Protein AF-A0A1H6EF68-F1 (afdb_monomer)

Mean predicted aligned error: 15.3 Å

Structure (mmCIF, N/CA/C/O backbone):
data_AF-A0A1H6EF68-F1
#
_entry.id   AF-A0A1H6EF68-F1
#
loop_
_atom_site.group_PDB
_atom_site.id
_atom_site.type_symbol
_atom_site.label_atom_id
_atom_site.label_alt_id
_atom_site.label_comp_id
_atom_site.label_asym_id
_atom_site.label_entity_id
_atom_site.label_seq_id
_atom_site.pdbx_PDB_ins_code
_atom_site.Cartn_x
_atom_site.Cartn_y
_atom_site.Cartn_z
_atom_site.occupancy
_atom_site.B_iso_or_equiv
_atom_site.auth_seq_id
_atom_site.auth_comp_id
_atom_site.auth_asym_id
_atom_site.auth_atom_id
_atom_site.pdbx_PDB_model_num
ATOM 1 N N . MET A 1 1 ? 24.534 -37.961 -46.199 1.00 60.28 1 MET A N 1
ATOM 2 C CA . MET A 1 1 ? 23.473 -37.775 -45.192 1.00 60.28 1 MET A CA 1
ATOM 3 C C . MET A 1 1 ? 23.827 -36.590 -44.304 1.00 60.28 1 MET A C 1
ATOM 5 O O . MET A 1 1 ? 23.274 -35.539 -44.567 1.00 60.28 1 MET A O 1
ATOM 9 N N . ALA A 1 2 ? 24.878 -36.665 -43.477 1.00 67.81 2 ALA A N 1
ATOM 10 C CA . ALA A 1 2 ? 25.333 -35.551 -42.622 1.00 67.81 2 ALA A CA 1
ATOM 11 C C . ALA A 1 2 ? 25.563 -34.194 -43.336 1.00 67.81 2 ALA A C 1
ATOM 13 O O . ALA A 1 2 ? 25.148 -33.156 -42.842 1.00 67.81 2 ALA A O 1
ATOM 14 N N . MET A 1 3 ? 26.171 -34.176 -44.531 1.00 75.00 3 MET A N 1
ATOM 15 C CA . MET A 1 3 ? 26.370 -32.927 -45.297 1.00 75.00 3 MET A CA 1
ATOM 16 C C . MET A 1 3 ? 25.068 -32.364 -45.904 1.00 75.00 3 MET A C 1
ATOM 18 O O . MET A 1 3 ? 24.966 -31.165 -46.133 1.00 75.00 3 MET A O 1
ATOM 22 N N . VAL A 1 4 ? 24.078 -33.225 -46.170 1.00 80.38 4 VAL A N 1
ATOM 23 C CA . VAL A 1 4 ? 22.750 -32.807 -46.657 1.00 80.38 4 VAL A CA 1
ATOM 24 C C . VAL A 1 4 ? 21.959 -32.199 -45.500 1.00 80.38 4 VAL A C 1
ATOM 26 O O . VAL A 1 4 ? 21.431 -31.108 -45.645 1.00 80.38 4 VAL A O 1
ATOM 29 N N . GLU A 1 5 ? 21.991 -32.838 -44.328 1.00 81.75 5 GLU A N 1
ATOM 30 C CA . GLU A 1 5 ? 21.369 -32.336 -43.094 1.00 81.75 5 GLU A CA 1
ATOM 31 C C . GLU A 1 5 ? 21.942 -30.973 -42.668 1.00 81.75 5 GLU A C 1
ATOM 33 O O . GLU A 1 5 ? 21.185 -30.066 -42.332 1.00 81.75 5 GLU A O 1
ATOM 38 N N . ALA A 1 6 ? 23.265 -30.784 -42.758 1.00 82.06 6 ALA A N 1
ATOM 39 C CA . ALA A 1 6 ? 23.897 -29.491 -42.490 1.00 82.06 6 ALA A CA 1
ATOM 40 C C . ALA A 1 6 ? 23.477 -28.410 -43.506 1.00 82.06 6 ALA A C 1
ATOM 42 O O . ALA A 1 6 ? 23.241 -27.262 -43.135 1.00 82.06 6 ALA A O 1
ATOM 43 N N . TRP A 1 7 ? 23.340 -28.760 -44.789 1.00 87.88 7 TRP A N 1
ATOM 44 C CA . TRP A 1 7 ? 22.858 -27.815 -45.800 1.00 87.88 7 TRP A CA 1
ATOM 45 C C . TRP A 1 7 ? 21.387 -27.438 -45.587 1.00 87.88 7 TRP A C 1
ATOM 47 O O . TRP A 1 7 ? 21.039 -26.263 -45.696 1.00 87.88 7 TRP A O 1
ATOM 57 N N . ASP A 1 8 ? 20.539 -28.400 -45.221 1.00 88.88 8 ASP A N 1
ATOM 58 C CA . ASP A 1 8 ? 19.133 -28.154 -44.895 1.00 88.88 8 ASP A CA 1
ATOM 59 C C . ASP A 1 8 ? 18.999 -27.259 -43.653 1.00 88.88 8 ASP A C 1
ATOM 61 O O . ASP A 1 8 ? 18.210 -26.313 -43.663 1.00 88.88 8 ASP A O 1
ATOM 65 N N . ALA A 1 9 ? 19.821 -27.480 -42.619 1.00 88.75 9 ALA A N 1
ATOM 66 C CA . ALA A 1 9 ? 19.885 -26.612 -41.442 1.00 88.75 9 ALA A CA 1
ATOM 67 C C . ALA A 1 9 ? 20.331 -25.184 -41.800 1.00 88.75 9 ALA A C 1
ATOM 69 O O . ALA A 1 9 ? 19.734 -24.216 -41.326 1.00 88.75 9 ALA A O 1
ATOM 70 N N . PHE A 1 10 ? 21.325 -25.038 -42.684 1.00 90.12 10 PHE A N 1
ATOM 71 C CA . PHE A 1 10 ? 21.737 -23.731 -43.198 1.00 90.12 10 PHE A CA 1
ATOM 72 C C . PHE A 1 10 ? 20.608 -23.023 -43.953 1.00 90.12 10 PHE A C 1
ATOM 74 O O . PHE A 1 10 ? 20.367 -21.848 -43.706 1.00 90.12 10 PHE A O 1
ATOM 81 N N . GLN A 1 11 ? 19.898 -23.712 -44.850 1.00 89.50 11 GLN A N 1
ATOM 82 C CA . GLN A 1 11 ? 18.770 -23.118 -45.579 1.00 89.50 11 GLN A CA 1
ATOM 83 C C . GLN A 1 11 ? 17.628 -22.731 -44.630 1.00 89.50 11 GLN A C 1
ATOM 85 O O . GLN A 1 11 ? 17.044 -21.655 -44.764 1.00 89.50 11 GLN A O 1
ATOM 90 N N . ALA A 1 12 ? 17.339 -23.579 -43.640 1.00 90.19 12 ALA A N 1
ATOM 91 C CA . ALA A 1 12 ? 16.295 -23.331 -42.657 1.00 90.19 12 ALA A CA 1
ATOM 92 C C . ALA A 1 12 ? 16.594 -22.114 -41.768 1.00 90.19 12 ALA A C 1
ATOM 94 O O . ALA A 1 12 ? 15.662 -21.376 -41.450 1.00 90.19 12 ALA A O 1
ATOM 95 N N . LEU A 1 13 ? 17.865 -21.840 -41.451 1.00 88.38 13 LEU A N 1
ATOM 96 C CA . LEU A 1 13 ? 18.289 -20.649 -40.702 1.00 88.38 13 LEU A CA 1
ATOM 97 C C . LEU A 1 13 ? 17.829 -19.331 -41.354 1.00 88.38 13 LEU A C 1
ATOM 99 O O . LEU A 1 13 ? 17.557 -18.362 -40.654 1.00 88.38 13 LEU A O 1
ATOM 103 N N . TRP A 1 14 ? 17.688 -19.307 -42.684 1.00 86.25 14 TRP A N 1
ATOM 104 C CA . TRP A 1 14 ? 17.246 -18.131 -43.448 1.00 86.25 14 TRP A CA 1
ATOM 105 C C . TRP A 1 14 ? 15.729 -18.057 -43.662 1.00 86.25 14 TRP A C 1
ATOM 107 O O . TRP A 1 14 ? 15.231 -17.082 -44.225 1.00 86.25 14 TRP A O 1
ATOM 117 N N . SER A 1 15 ? 14.977 -19.066 -43.217 1.00 89.12 15 SER A N 1
ATOM 118 C CA . SER A 1 15 ? 13.510 -19.030 -43.217 1.00 89.12 15 SER A CA 1
ATOM 119 C C . SER A 1 15 ? 12.973 -18.103 -42.122 1.00 89.12 15 SER A C 1
ATOM 121 O O . SER A 1 15 ? 13.664 -17.814 -41.147 1.00 89.12 15 SER A O 1
ATOM 123 N N . ASP A 1 16 ? 11.715 -17.669 -42.223 1.00 86.38 16 ASP A N 1
ATOM 124 C CA . ASP A 1 16 ? 11.083 -16.868 -41.162 1.00 86.38 16 ASP A CA 1
ATOM 125 C C . ASP A 1 16 ? 11.043 -17.609 -39.820 1.00 86.38 16 ASP A C 1
ATOM 127 O O . ASP A 1 16 ? 11.241 -16.994 -38.776 1.00 86.38 16 ASP A O 1
ATOM 131 N N . SER A 1 17 ? 10.830 -18.930 -39.830 1.00 86.75 17 SER A N 1
ATOM 132 C CA . SER A 1 17 ? 10.887 -19.748 -38.615 1.00 86.75 17 SER A CA 1
ATOM 133 C C . SER A 1 17 ? 12.300 -19.837 -38.042 1.00 86.75 17 SER A C 1
ATOM 135 O O . SER A 1 17 ? 12.464 -19.686 -36.837 1.00 86.75 17 SER A O 1
ATOM 137 N N . GLY A 1 18 ? 13.316 -20.020 -38.892 1.00 88.38 18 GLY A N 1
ATOM 138 C CA . GLY A 1 18 ? 14.707 -20.114 -38.445 1.00 88.38 18 GLY A CA 1
ATOM 139 C C . GLY A 1 18 ? 15.279 -18.784 -37.962 1.00 88.38 18 GLY A C 1
ATOM 140 O O . GLY A 1 18 ? 16.090 -18.772 -37.048 1.00 88.38 18 GLY A O 1
ATOM 141 N N . ARG A 1 19 ? 14.809 -17.653 -38.500 1.00 87.69 19 ARG A N 1
ATOM 142 C CA . ARG A 1 19 ? 15.175 -16.313 -38.009 1.00 87.69 19 ARG A CA 1
ATOM 143 C C . ARG A 1 19 ? 14.509 -15.951 -36.679 1.00 87.69 19 ARG A C 1
ATOM 145 O O . ARG A 1 19 ? 15.040 -15.127 -35.944 1.00 87.69 19 ARG A O 1
ATOM 152 N N . ARG A 1 20 ? 13.360 -16.561 -36.360 1.00 89.38 20 ARG A N 1
ATOM 153 C CA . ARG A 1 20 ? 12.679 -16.403 -35.060 1.00 89.38 20 ARG A CA 1
ATOM 154 C C . ARG A 1 20 ? 13.224 -17.337 -33.979 1.00 89.38 20 ARG A C 1
ATOM 156 O O . ARG A 1 20 ? 13.123 -17.008 -32.804 1.00 89.38 20 ARG A O 1
ATOM 163 N N . ASP A 1 21 ? 13.727 -18.508 -34.360 1.00 90.81 21 ASP A N 1
ATOM 164 C CA . ASP A 1 21 ? 14.404 -19.439 -33.456 1.00 90.81 21 ASP A CA 1
ATOM 165 C C . ASP A 1 21 ? 15.590 -20.107 -34.177 1.00 90.81 21 ASP A C 1
ATOM 167 O O . ASP A 1 21 ? 15.443 -21.174 -34.785 1.00 90.81 21 ASP A O 1
ATOM 171 N N . PRO A 1 22 ? 16.780 -19.478 -34.155 1.00 91.31 22 PRO A N 1
ATOM 172 C CA . PRO A 1 22 ? 17.933 -19.971 -34.901 1.00 91.31 22 PRO A CA 1
ATOM 173 C C . PRO A 1 22 ? 18.605 -21.170 -34.227 1.00 91.31 22 PRO A C 1
ATOM 175 O O . PRO A 1 22 ? 19.353 -21.905 -34.875 1.00 91.31 22 PRO A O 1
ATOM 178 N N . TYR A 1 23 ? 18.365 -21.401 -32.935 1.00 92.56 23 TYR A N 1
ATOM 179 C CA . TYR A 1 23 ? 19.173 -22.312 -32.124 1.00 92.56 23 TYR A CA 1
ATOM 180 C C . TYR A 1 23 ? 19.098 -23.792 -32.520 1.00 92.56 23 TYR A C 1
ATOM 182 O O . TYR A 1 23 ? 20.155 -24.431 -32.517 1.00 92.56 23 TYR A O 1
ATOM 190 N N . PRO A 1 24 ? 17.942 -24.359 -32.918 1.00 92.44 24 PRO A N 1
ATOM 191 C CA . PRO A 1 24 ? 17.893 -25.724 -33.440 1.00 92.44 24 PRO A CA 1
ATOM 192 C C . PRO A 1 24 ? 18.777 -25.908 -34.682 1.00 92.44 24 PRO A C 1
ATOM 194 O O . PRO A 1 24 ? 19.482 -26.909 -34.809 1.00 92.44 24 PRO A O 1
ATOM 197 N N . HIS A 1 25 ? 18.784 -24.918 -35.577 1.00 92.44 25 HIS A N 1
ATOM 198 C CA . HIS A 1 25 ? 19.554 -24.954 -36.821 1.00 92.44 25 HIS A CA 1
ATOM 199 C C . HIS A 1 25 ? 21.043 -24.694 -36.582 1.00 92.44 25 HIS A C 1
ATOM 201 O O . HIS A 1 25 ? 21.887 -25.399 -37.134 1.00 92.44 25 HIS A O 1
ATOM 207 N N . LEU A 1 26 ? 21.375 -23.733 -35.715 1.00 92.31 26 LEU A N 1
ATOM 208 C CA . LEU A 1 26 ? 22.753 -23.469 -35.306 1.00 92.31 26 LEU A CA 1
ATOM 209 C C . LEU A 1 26 ? 23.372 -24.683 -34.607 1.00 92.31 26 LEU A C 1
ATOM 211 O O . LEU A 1 26 ? 24.517 -25.012 -34.892 1.00 92.31 26 LEU A O 1
ATOM 215 N N . ARG A 1 27 ? 22.615 -25.392 -33.759 1.00 91.19 27 ARG A N 1
ATOM 216 C CA . ARG A 1 27 ? 23.075 -26.633 -33.117 1.00 91.19 27 ARG A CA 1
ATOM 217 C C . ARG A 1 27 ? 23.398 -27.715 -34.144 1.00 91.19 27 ARG A C 1
ATOM 219 O O . ARG A 1 27 ? 24.500 -28.252 -34.116 1.00 91.19 27 ARG A O 1
ATOM 226 N N . ALA A 1 28 ? 22.480 -27.976 -35.076 1.00 90.88 28 ALA A N 1
ATOM 227 C CA . ALA A 1 28 ? 22.686 -28.968 -36.132 1.00 90.88 28 ALA A CA 1
ATOM 228 C C . ALA A 1 28 ? 23.920 -28.654 -37.002 1.00 90.88 28 ALA A C 1
ATOM 230 O O . ALA A 1 28 ? 24.643 -29.558 -37.414 1.00 90.88 28 ALA A O 1
ATOM 231 N N . LEU A 1 29 ? 24.192 -27.368 -37.254 1.00 91.19 29 LEU A N 1
ATOM 232 C CA . LEU A 1 29 ? 25.397 -26.930 -37.960 1.00 91.19 29 LEU A CA 1
ATOM 233 C C . LEU A 1 29 ? 26.669 -27.117 -37.114 1.00 91.19 29 LEU A C 1
ATOM 235 O O . LEU A 1 29 ? 27.664 -27.641 -37.618 1.00 91.19 29 LEU A O 1
ATOM 239 N N . SER A 1 30 ? 26.641 -26.722 -35.838 1.00 90.00 30 SER A N 1
ATOM 240 C CA . SER A 1 30 ? 27.790 -26.816 -34.924 1.00 90.00 30 SER A CA 1
ATOM 241 C C . SER A 1 30 ? 28.205 -28.257 -34.621 1.00 90.00 30 SER A C 1
ATOM 243 O O . SER A 1 30 ? 29.391 -28.517 -34.433 1.00 90.00 30 SER A O 1
ATOM 245 N N . GLU A 1 31 ? 27.259 -29.202 -34.609 1.00 89.25 31 GLU A N 1
ATOM 246 C CA . GLU A 1 31 ? 27.540 -30.641 -34.473 1.00 89.25 31 GLU A CA 1
ATOM 247 C C . GLU A 1 31 ? 28.341 -31.201 -35.659 1.00 89.25 31 GLU A C 1
ATOM 249 O O . GLU A 1 31 ? 29.020 -32.220 -35.522 1.00 89.25 31 GLU A O 1
ATOM 254 N N . HIS A 1 32 ? 28.287 -30.541 -36.821 1.00 89.38 32 HIS A N 1
ATOM 255 C CA . HIS A 1 32 ? 29.029 -30.959 -38.003 1.00 89.38 32 HIS A CA 1
ATOM 256 C C . HIS A 1 32 ? 30.478 -30.459 -37.993 1.00 89.38 32 HIS A C 1
ATOM 258 O O . HIS A 1 32 ? 31.403 -31.251 -38.172 1.00 89.38 32 HIS A O 1
ATOM 264 N N . ALA A 1 33 ? 30.677 -29.148 -37.828 1.00 90.56 33 ALA A N 1
ATOM 265 C CA . ALA A 1 33 ? 31.998 -28.528 -37.786 1.00 90.56 33 ALA A CA 1
ATOM 266 C C . ALA A 1 33 ? 31.937 -27.125 -37.151 1.00 90.56 33 ALA A C 1
ATOM 268 O O . ALA A 1 33 ? 30.960 -26.405 -37.357 1.00 90.56 33 ALA A O 1
ATOM 269 N N . PRO A 1 34 ? 33.009 -26.664 -36.477 1.00 93.00 34 PRO A N 1
ATOM 270 C CA . PRO A 1 34 ? 33.064 -25.311 -35.916 1.00 93.00 34 PRO A CA 1
ATOM 271 C C . PRO A 1 34 ? 33.189 -24.211 -36.983 1.00 93.00 34 PRO A C 1
ATOM 273 O O . PRO A 1 34 ? 32.942 -23.038 -36.698 1.00 93.00 34 PRO A O 1
ATOM 276 N N . VAL A 1 35 ? 33.556 -24.580 -38.216 1.00 94.94 35 VAL A N 1
ATOM 277 C CA . VAL A 1 35 ? 33.587 -23.699 -39.388 1.00 94.94 35 VAL A CA 1
ATOM 278 C C . VAL A 1 35 ? 32.951 -24.430 -40.566 1.00 94.94 35 VAL A C 1
ATOM 280 O O . VAL A 1 35 ? 33.371 -25.533 -40.914 1.00 94.94 35 VAL A O 1
ATOM 283 N N . PHE A 1 36 ? 31.957 -23.812 -41.199 1.00 91.31 36 PHE A N 1
ATOM 284 C CA . PHE A 1 36 ? 31.158 -24.421 -42.260 1.00 91.31 36 PHE A CA 1
ATOM 285 C C . PHE A 1 36 ? 31.234 -23.598 -43.551 1.00 91.31 36 PHE A C 1
ATOM 287 O O . PHE A 1 36 ? 30.979 -22.393 -43.553 1.00 91.31 36 PHE A O 1
ATOM 294 N N . SER A 1 37 ? 31.590 -24.227 -44.675 1.00 90.25 37 SER A N 1
ATOM 295 C CA . SER A 1 37 ? 31.620 -23.548 -45.977 1.00 90.25 37 SER A CA 1
ATOM 296 C C . SER A 1 37 ? 30.229 -23.521 -46.603 1.00 90.25 37 SER A C 1
ATOM 298 O O . SER A 1 37 ? 29.613 -24.563 -46.799 1.00 90.25 37 SER A O 1
ATOM 300 N N . VAL A 1 38 ? 29.753 -22.324 -46.956 1.00 88.94 38 VAL A N 1
ATOM 301 C CA . VAL A 1 38 ? 28.430 -22.112 -47.579 1.00 88.94 38 VAL A CA 1
ATOM 302 C C . VAL A 1 38 ? 28.534 -21.602 -49.018 1.00 88.94 38 VAL A C 1
ATOM 304 O O . VAL A 1 38 ? 27.541 -21.252 -49.651 1.00 88.94 38 VAL A O 1
ATOM 307 N N . GLY A 1 39 ? 29.755 -21.538 -49.549 1.00 86.94 39 GLY A N 1
ATOM 308 C CA . GLY A 1 39 ? 30.039 -21.115 -50.910 1.00 86.94 39 GLY A CA 1
ATOM 309 C C . GLY A 1 39 ? 31.533 -20.877 -51.150 1.00 86.94 39 GLY A C 1
ATOM 310 O O . GLY A 1 39 ? 32.333 -20.894 -50.215 1.00 86.94 39 GLY A O 1
ATOM 311 N N . PRO A 1 40 ? 31.930 -20.587 -52.400 1.00 84.56 40 PRO A N 1
ATOM 312 C CA . PRO A 1 40 ? 33.340 -20.487 -52.791 1.00 84.56 40 PRO A CA 1
ATOM 313 C C . PRO A 1 40 ? 34.109 -19.343 -52.106 1.00 84.56 40 PRO A C 1
ATOM 315 O O . PRO A 1 40 ? 35.331 -19.402 -52.004 1.00 84.56 40 PRO A O 1
ATOM 318 N N . ARG A 1 41 ? 33.412 -18.298 -51.641 1.00 91.38 41 ARG A N 1
ATOM 319 C CA . ARG A 1 41 ? 33.979 -17.156 -50.896 1.00 91.38 41 ARG A CA 1
ATOM 320 C C . ARG A 1 41 ? 33.129 -16.795 -49.669 1.00 91.38 41 ARG A C 1
ATOM 322 O O . ARG A 1 41 ? 33.044 -15.622 -49.315 1.00 91.38 41 ARG A O 1
ATOM 329 N N . ARG A 1 42 ? 32.445 -17.775 -49.061 1.00 92.50 42 ARG A N 1
ATOM 330 C CA . ARG A 1 42 ? 31.562 -17.561 -47.899 1.00 92.50 42 ARG A CA 1
ATOM 331 C C . ARG A 1 42 ? 31.657 -18.722 -46.910 1.00 92.50 42 ARG A C 1
ATOM 333 O O . ARG A 1 42 ? 31.475 -19.877 -47.295 1.00 92.50 42 ARG A O 1
ATOM 340 N N . VAL A 1 43 ? 31.903 -18.406 -45.644 1.00 94.81 43 VAL A N 1
ATOM 341 C CA . VAL A 1 43 ? 31.976 -19.381 -44.547 1.00 94.81 43 VAL A CA 1
ATOM 342 C C . VAL A 1 43 ? 31.228 -18.880 -43.313 1.00 94.81 43 VAL A C 1
ATOM 344 O O . VAL A 1 43 ? 31.164 -17.675 -43.076 1.00 94.81 43 VAL A O 1
ATOM 347 N N . LEU A 1 44 ? 30.683 -19.809 -42.533 1.00 94.81 44 LEU A N 1
ATOM 348 C CA . LEU A 1 44 ? 30.145 -19.588 -41.193 1.00 94.81 44 LEU A CA 1
ATOM 349 C C . LEU A 1 44 ? 31.187 -20.036 -40.166 1.00 94.81 44 LEU A C 1
ATOM 351 O O . LEU A 1 44 ? 31.666 -21.164 -40.247 1.00 94.81 44 LEU A O 1
ATOM 355 N N . ALA A 1 45 ? 31.514 -19.188 -39.198 1.00 96.75 45 ALA A N 1
ATOM 356 C CA . ALA A 1 45 ? 32.210 -19.587 -37.981 1.00 96.75 45 ALA A CA 1
ATOM 357 C C . ALA A 1 45 ? 31.162 -19.754 -36.877 1.00 96.75 45 ALA A C 1
ATOM 359 O O . ALA A 1 45 ? 30.442 -18.810 -36.556 1.00 96.75 45 ALA A O 1
ATOM 360 N N . LEU A 1 46 ? 31.047 -20.970 -36.355 1.00 95.81 46 LEU A N 1
ATOM 361 C CA . LEU A 1 46 ? 30.042 -21.375 -35.369 1.00 95.81 46 LEU A CA 1
ATOM 362 C C . LEU A 1 46 ? 30.663 -21.571 -33.985 1.00 95.81 46 LEU A C 1
ATOM 364 O O . LEU A 1 46 ? 29.987 -21.409 -32.975 1.00 95.81 46 LEU A O 1
ATOM 368 N N . GLY A 1 47 ? 31.951 -21.911 -33.950 1.00 96.12 47 GLY A N 1
ATOM 369 C CA . GLY A 1 47 ? 32.705 -22.125 -32.728 1.00 96.12 47 GLY A CA 1
ATOM 370 C C . GLY A 1 47 ? 33.157 -20.841 -32.037 1.00 96.12 47 GLY A C 1
ATOM 371 O O . GLY A 1 47 ? 33.405 -19.818 -32.687 1.00 96.12 47 GLY A O 1
ATOM 372 N N . TYR A 1 48 ? 33.285 -20.899 -30.710 1.00 96.12 48 TYR A N 1
ATOM 373 C CA . TYR A 1 48 ? 33.721 -19.766 -29.897 1.00 96.12 48 TYR A CA 1
ATOM 374 C C . TYR A 1 48 ? 35.151 -19.340 -30.236 1.00 96.12 48 TYR A C 1
ATOM 376 O O . TYR A 1 48 ? 35.386 -18.166 -30.532 1.00 96.12 48 TYR A O 1
ATOM 384 N N . ASP A 1 49 ? 36.094 -20.286 -30.241 1.00 95.50 49 ASP A N 1
ATOM 385 C CA . ASP A 1 49 ? 37.514 -19.992 -30.459 1.00 95.50 49 ASP A CA 1
ATOM 386 C C . ASP A 1 49 ? 37.764 -19.453 -31.872 1.00 95.50 49 ASP A C 1
ATOM 388 O O . ASP A 1 49 ? 38.557 -18.531 -32.063 1.00 95.50 49 ASP A O 1
ATOM 392 N N . GLU A 1 50 ? 37.045 -19.970 -32.870 1.00 96.69 50 GLU A N 1
ATOM 393 C CA . GLU A 1 50 ? 37.130 -19.494 -34.247 1.00 96.69 50 GLU A CA 1
ATOM 394 C C . GLU A 1 50 ? 36.542 -18.083 -34.397 1.00 96.69 50 GLU A C 1
ATOM 396 O O . GLU A 1 50 ? 37.129 -17.242 -35.086 1.00 96.69 50 GLU A O 1
ATOM 401 N N . CYS A 1 51 ? 35.431 -17.783 -33.715 1.00 95.88 51 CYS A N 1
ATOM 402 C CA . CYS A 1 51 ? 34.883 -16.427 -33.672 1.00 95.88 51 CYS A CA 1
ATOM 403 C C . CYS A 1 51 ? 35.836 -15.440 -32.982 1.00 95.88 51 CYS A C 1
ATOM 405 O O . CYS A 1 51 ? 36.112 -14.368 -33.527 1.00 95.88 51 CYS A O 1
ATOM 407 N N . ASP A 1 52 ? 36.367 -15.794 -31.809 1.00 94.81 52 ASP A N 1
ATOM 408 C CA . ASP A 1 52 ? 37.328 -14.967 -31.069 1.00 94.81 52 ASP A CA 1
ATOM 409 C C . ASP A 1 52 ? 38.620 -14.749 -31.873 1.00 94.81 52 ASP A C 1
ATOM 411 O O . ASP A 1 52 ? 39.115 -13.620 -31.946 1.00 94.81 52 ASP A O 1
ATOM 415 N N . TYR A 1 53 ? 39.118 -15.786 -32.558 1.00 95.19 53 TYR A N 1
ATOM 416 C CA . TYR A 1 53 ? 40.280 -15.689 -33.442 1.00 95.19 53 TYR A CA 1
ATOM 417 C C . TYR A 1 53 ? 40.053 -14.652 -34.543 1.00 95.19 53 TYR A C 1
ATOM 419 O O . TYR A 1 53 ? 40.847 -13.720 -34.681 1.00 95.19 53 TYR A O 1
ATOM 427 N N . VAL A 1 54 ? 38.944 -14.749 -35.281 1.00 95.44 54 VAL A N 1
ATOM 428 C CA . VAL A 1 54 ? 38.630 -13.800 -36.361 1.00 95.44 54 VAL A CA 1
ATOM 429 C C . VAL A 1 54 ? 38.507 -12.365 -35.835 1.00 95.44 54 VAL A C 1
ATOM 431 O O . VAL A 1 54 ? 38.959 -11.425 -36.487 1.00 95.44 54 VAL A O 1
ATOM 434 N N . LEU A 1 55 ? 37.945 -12.172 -34.637 1.00 92.94 55 LEU A N 1
ATOM 435 C CA . LEU A 1 55 ? 37.804 -10.846 -34.023 1.00 92.94 55 LEU A CA 1
ATOM 436 C C . LEU A 1 55 ? 39.134 -10.242 -33.535 1.00 92.94 55 LEU A C 1
ATOM 438 O O . LEU A 1 55 ? 39.233 -9.017 -33.432 1.00 92.94 55 LEU A O 1
ATOM 442 N N . ARG A 1 56 ? 40.143 -11.067 -33.223 1.00 92.00 56 ARG A N 1
ATOM 443 C CA . ARG A 1 56 ? 41.447 -10.626 -32.688 1.00 92.00 56 ARG A CA 1
ATOM 444 C C . ARG A 1 56 ? 42.520 -10.356 -33.736 1.00 92.00 56 ARG A C 1
ATOM 446 O O . ARG A 1 56 ? 43.515 -9.733 -33.378 1.00 92.00 56 ARG A O 1
ATOM 453 N N . HIS A 1 57 ? 42.309 -10.781 -34.979 1.00 93.06 57 HIS A N 1
ATOM 454 C CA . HIS A 1 57 ? 43.297 -10.685 -36.059 1.00 93.06 57 HIS A CA 1
ATOM 455 C C . HIS A 1 57 ? 42.824 -9.720 -37.167 1.00 93.06 57 HIS A C 1
ATOM 457 O O . HIS A 1 57 ? 42.536 -10.154 -38.288 1.00 93.06 57 HIS A O 1
ATOM 463 N N . PRO A 1 58 ? 42.691 -8.405 -36.881 1.00 90.00 58 PRO A N 1
ATOM 464 C CA . PRO A 1 58 ? 42.226 -7.410 -37.855 1.00 90.00 58 PRO A CA 1
ATOM 465 C C . PRO A 1 58 ? 43.159 -7.255 -39.066 1.00 90.00 58 PRO A C 1
ATOM 467 O O . PRO A 1 58 ? 42.740 -6.779 -40.118 1.00 90.00 58 PRO A O 1
ATOM 470 N N . GLU A 1 59 ? 44.420 -7.669 -38.942 1.00 90.75 59 GLU A N 1
ATOM 471 C CA . GLU A 1 59 ? 45.388 -7.731 -40.038 1.00 90.75 59 GLU A CA 1
ATOM 472 C C . GLU A 1 59 ? 45.068 -8.821 -41.070 1.00 90.75 59 GLU A C 1
ATOM 474 O O . GLU A 1 59 ? 45.521 -8.727 -42.209 1.00 90.75 59 GLU A O 1
ATOM 479 N N . LEU A 1 60 ? 44.268 -9.826 -40.696 1.00 93.31 60 LEU A N 1
ATOM 480 C CA . LEU A 1 60 ? 43.804 -10.895 -41.585 1.00 93.31 60 LEU A CA 1
ATOM 481 C C . LEU A 1 60 ? 42.332 -10.721 -41.973 1.00 93.31 60 LEU A C 1
ATOM 483 O O . LEU A 1 60 ? 41.952 -11.034 -43.106 1.00 93.31 60 LEU A O 1
ATOM 487 N N . PHE A 1 61 ? 41.514 -10.222 -41.042 1.00 94.12 61 PHE A N 1
ATOM 488 C CA . PHE A 1 61 ? 40.059 -10.155 -41.151 1.00 94.12 61 PHE A CA 1
ATOM 489 C C . PHE A 1 61 ? 39.545 -8.726 -40.938 1.00 94.12 61 PHE A C 1
ATOM 491 O O . PHE A 1 61 ? 39.454 -8.245 -39.807 1.00 94.12 61 PHE A O 1
ATOM 498 N N . ARG A 1 62 ? 39.134 -8.061 -42.022 1.00 91.56 62 ARG A N 1
ATOM 499 C CA . ARG A 1 62 ? 38.568 -6.702 -41.969 1.00 91.56 62 ARG A CA 1
ATOM 500 C C . ARG A 1 62 ? 37.067 -6.711 -41.731 1.00 91.56 62 ARG A C 1
ATOM 502 O O . ARG A 1 62 ? 36.377 -7.660 -42.113 1.00 91.56 62 ARG A O 1
ATOM 509 N N . VAL A 1 63 ? 36.540 -5.642 -41.134 1.00 90.31 63 VAL A N 1
ATOM 510 C CA . VAL A 1 63 ? 35.093 -5.371 -41.163 1.00 90.31 63 VAL A CA 1
ATOM 511 C C . VAL A 1 63 ? 34.617 -5.206 -42.603 1.00 90.31 63 VAL A C 1
ATOM 513 O O . VAL A 1 63 ? 35.390 -4.832 -43.485 1.00 90.31 63 VAL A O 1
ATOM 516 N N . CYS A 1 64 ? 33.338 -5.486 -42.850 1.00 89.44 64 CYS A N 1
ATOM 517 C CA . CYS A 1 64 ? 32.708 -5.171 -44.129 1.00 89.44 64 CYS A CA 1
ATOM 518 C C . CYS A 1 64 ? 32.632 -3.646 -44.266 1.00 89.44 64 CYS A C 1
ATOM 520 O O . CYS A 1 64 ? 31.692 -3.023 -43.789 1.00 89.44 64 CYS A O 1
ATOM 522 N N . ASP A 1 65 ? 33.669 -3.046 -44.834 1.00 89.81 65 ASP A N 1
ATOM 523 C CA . ASP A 1 65 ? 33.812 -1.606 -44.992 1.00 89.81 65 ASP A CA 1
ATOM 524 C C . ASP A 1 65 ? 33.402 -1.152 -46.398 1.00 89.81 65 ASP A C 1
ATOM 526 O O . ASP A 1 65 ? 32.806 -1.895 -47.178 1.00 89.81 65 ASP A O 1
ATOM 530 N N . ARG A 1 66 ? 33.722 0.098 -46.736 1.00 89.19 66 ARG A N 1
ATOM 531 C CA . ARG A 1 66 ? 33.417 0.674 -48.050 1.00 89.19 66 ARG A CA 1
ATOM 532 C C . ARG A 1 66 ? 34.088 -0.076 -49.202 1.00 89.19 66 ARG A C 1
ATOM 534 O O . ARG A 1 66 ? 33.496 -0.156 -50.269 1.00 89.19 66 ARG A O 1
ATOM 541 N N . GLU A 1 67 ? 35.284 -0.636 -48.998 1.00 90.12 67 GLU A N 1
ATOM 542 C CA . GLU A 1 67 ? 35.954 -1.428 -50.040 1.00 90.12 67 GLU A CA 1
ATOM 543 C C . GLU A 1 67 ? 35.197 -2.733 -50.291 1.00 90.12 67 GLU A C 1
ATOM 545 O O . GLU A 1 67 ? 35.009 -3.131 -51.439 1.00 90.12 67 GLU A O 1
ATOM 550 N N . TRP A 1 68 ? 34.707 -3.372 -49.227 1.00 89.31 68 TRP A N 1
ATOM 551 C CA . TRP A 1 68 ? 33.830 -4.533 -49.351 1.00 89.31 68 TRP A CA 1
ATOM 552 C C . TRP A 1 68 ? 32.520 -4.194 -50.073 1.00 89.31 68 TRP A C 1
ATOM 554 O O . TRP A 1 68 ? 32.131 -4.895 -51.009 1.00 89.31 68 TRP A O 1
ATOM 564 N N . ALA A 1 69 ? 31.866 -3.099 -49.680 1.00 87.81 69 ALA A N 1
ATOM 565 C CA . ALA A 1 69 ? 30.627 -2.641 -50.303 1.00 87.81 69 ALA A CA 1
ATOM 566 C C . ALA A 1 69 ? 30.811 -2.329 -51.800 1.00 87.81 69 ALA A C 1
ATOM 568 O O . ALA A 1 69 ? 29.963 -2.686 -52.613 1.00 87.81 69 ALA A O 1
ATOM 569 N N . ASP A 1 70 ? 31.948 -1.739 -52.185 1.00 89.69 70 ASP A N 1
ATOM 570 C CA . ASP A 1 70 ? 32.291 -1.458 -53.586 1.00 89.69 70 ASP A CA 1
ATOM 571 C C . ASP A 1 70 ? 32.429 -2.725 -54.433 1.00 89.69 70 ASP A C 1
ATOM 573 O O . ASP A 1 70 ? 32.098 -2.714 -55.619 1.00 89.69 70 ASP A O 1
ATOM 577 N N . MET A 1 71 ? 32.895 -3.820 -53.828 1.00 88.19 71 MET A N 1
ATOM 578 C CA . MET A 1 71 ? 33.034 -5.106 -54.507 1.00 88.19 71 MET A CA 1
ATOM 579 C C . MET A 1 71 ? 31.710 -5.865 -54.618 1.00 88.19 71 MET A C 1
ATOM 581 O O . MET A 1 71 ? 31.426 -6.436 -55.669 1.00 88.19 71 MET A O 1
ATOM 585 N N . GLU A 1 72 ? 30.921 -5.910 -53.543 1.00 85.88 72 GLU A N 1
ATOM 586 C CA . GLU A 1 72 ? 29.778 -6.830 -53.440 1.00 85.88 72 GLU A CA 1
ATOM 587 C C . GLU A 1 72 ? 28.419 -6.150 -53.681 1.00 85.88 72 GLU A C 1
ATOM 589 O O . GLU A 1 72 ? 27.444 -6.834 -53.992 1.00 85.88 72 GLU A O 1
ATOM 594 N N . TRP A 1 73 ? 28.338 -4.816 -53.591 1.00 86.50 73 TRP A N 1
ATOM 595 C CA . TRP A 1 73 ? 27.111 -4.052 -53.843 1.00 86.50 73 TRP A CA 1
ATOM 596 C C . TRP A 1 73 ? 27.388 -2.687 -54.504 1.00 86.50 73 TRP A C 1
ATOM 598 O O . TRP A 1 73 ? 27.196 -1.650 -53.879 1.00 86.50 73 TRP A O 1
ATOM 608 N N . PRO A 1 74 ? 27.750 -2.625 -55.798 1.00 84.81 74 PRO A N 1
ATOM 609 C CA . PRO A 1 74 ? 28.202 -1.386 -56.452 1.00 84.81 74 PRO A CA 1
ATOM 610 C C . PRO A 1 74 ? 27.259 -0.167 -56.353 1.00 84.81 74 PRO A C 1
ATOM 612 O O . PRO A 1 74 ? 27.726 0.969 -56.414 1.00 84.81 74 PRO A O 1
ATOM 615 N N . THR A 1 75 ? 25.950 -0.381 -56.178 1.00 87.31 75 THR A N 1
ATOM 616 C CA . THR A 1 75 ? 24.930 0.677 -56.051 1.00 87.31 75 THR A CA 1
ATOM 617 C C . THR A 1 75 ? 24.660 1.126 -54.608 1.00 87.31 75 THR A C 1
ATOM 619 O O . THR A 1 75 ? 23.799 1.972 -54.393 1.00 87.31 75 THR A O 1
ATOM 622 N N . TRP A 1 76 ? 25.397 0.639 -53.599 1.00 86.75 76 TRP A N 1
ATOM 623 C CA . TRP A 1 76 ? 25.131 0.952 -52.181 1.00 86.75 76 TRP A CA 1
ATOM 624 C C . TRP A 1 76 ? 25.106 2.457 -51.861 1.00 86.75 76 TRP A C 1
ATOM 626 O O . TRP A 1 76 ? 24.401 2.890 -50.954 1.00 86.75 76 TRP A O 1
ATOM 636 N N . ARG A 1 77 ? 25.847 3.278 -52.620 1.00 89.06 77 ARG A N 1
ATOM 637 C CA . ARG A 1 77 ? 25.881 4.744 -52.451 1.00 89.06 77 ARG A CA 1
ATOM 638 C C . ARG A 1 77 ? 24.618 5.457 -52.934 1.00 89.06 77 ARG A C 1
ATOM 640 O O . ARG A 1 77 ? 24.433 6.623 -52.586 1.00 89.06 77 ARG A O 1
ATOM 647 N N . GLU A 1 78 ? 23.787 4.787 -53.728 1.00 88.31 78 GLU A N 1
ATOM 648 C CA . GLU A 1 78 ? 22.488 5.299 -54.179 1.00 88.31 78 GLU A CA 1
ATOM 649 C C . GLU A 1 78 ? 21.449 5.274 -53.049 1.00 88.31 78 GLU A C 1
ATOM 651 O O . GLU A 1 78 ? 20.468 6.009 -53.122 1.00 88.31 78 GLU A O 1
ATOM 656 N N . HIS A 1 79 ? 21.709 4.506 -51.982 1.00 88.00 79 HIS A N 1
ATOM 657 C CA . HIS A 1 79 ? 20.855 4.361 -50.804 1.00 88.00 79 HIS A CA 1
ATOM 658 C C . HIS A 1 79 ? 21.427 5.132 -49.604 1.00 88.00 79 HIS A C 1
ATOM 660 O O . HIS A 1 79 ? 22.424 4.706 -49.010 1.00 88.00 79 HIS A O 1
ATOM 666 N N . PRO A 1 80 ? 20.840 6.279 -49.219 1.00 87.56 80 PRO A N 1
ATOM 667 C CA . PRO A 1 80 ? 21.311 7.084 -48.094 1.00 87.56 80 PRO A CA 1
ATOM 668 C C . PRO A 1 80 ? 21.425 6.329 -46.760 1.00 87.56 80 PRO A C 1
ATOM 670 O O . PRO A 1 80 ? 22.385 6.561 -46.022 1.00 87.56 80 PRO A O 1
ATOM 673 N N . SER A 1 81 ? 20.500 5.408 -46.471 1.00 85.56 81 SER A N 1
ATOM 674 C CA . SER A 1 81 ? 20.510 4.599 -45.242 1.00 85.56 81 SER A CA 1
ATOM 675 C C . SER A 1 81 ? 21.719 3.658 -45.182 1.00 85.56 81 SER A C 1
ATOM 677 O O . SER A 1 81 ? 22.486 3.684 -44.219 1.00 85.56 81 SER A O 1
ATOM 679 N N . VAL A 1 82 ? 21.965 2.905 -46.258 1.00 86.06 82 VAL A N 1
ATOM 680 C CA . VAL A 1 82 ? 23.138 2.025 -46.410 1.00 86.06 82 VAL A CA 1
ATOM 681 C C . VAL A 1 82 ? 24.425 2.842 -46.408 1.00 86.06 82 VAL A C 1
ATOM 683 O O . VAL A 1 82 ? 25.426 2.453 -45.799 1.00 86.06 82 VAL A O 1
ATOM 686 N N . ARG A 1 83 ? 24.398 4.024 -47.035 1.00 87.62 83 ARG A N 1
ATOM 687 C CA . ARG A 1 83 ? 25.548 4.919 -47.048 1.00 87.62 83 ARG A CA 1
ATOM 688 C C . ARG A 1 83 ? 25.964 5.341 -45.643 1.00 87.62 83 ARG A C 1
ATOM 690 O O . ARG A 1 83 ? 27.154 5.321 -45.330 1.00 87.62 83 ARG A O 1
ATOM 697 N N . SER A 1 84 ? 24.987 5.679 -44.806 1.00 86.00 84 SER A N 1
ATOM 698 C CA . SER A 1 84 ? 25.209 6.018 -43.401 1.00 86.00 84 SER A CA 1
ATOM 699 C C . SER A 1 84 ? 25.872 4.892 -42.622 1.00 86.00 84 SER A C 1
ATOM 701 O O . SER A 1 84 ? 26.842 5.121 -41.902 1.00 86.00 84 SER A O 1
ATOM 703 N N . ILE A 1 85 ? 25.401 3.658 -42.825 1.00 83.81 85 ILE A N 1
ATOM 704 C CA . ILE A 1 85 ? 25.915 2.465 -42.145 1.00 83.81 85 ILE A CA 1
ATOM 705 C C . ILE A 1 85 ? 27.408 2.276 -42.438 1.00 83.81 85 ILE A C 1
ATOM 707 O O . ILE A 1 85 ? 28.196 2.126 -41.503 1.00 83.81 85 ILE A O 1
ATOM 711 N N . TYR A 1 86 ? 27.824 2.346 -43.707 1.00 86.25 86 TYR A N 1
ATOM 712 C CA . TYR A 1 86 ? 29.239 2.211 -44.084 1.00 86.25 86 TYR A CA 1
ATOM 713 C C . TYR A 1 86 ? 30.095 3.444 -43.743 1.00 86.25 86 TYR A C 1
ATOM 715 O O . TYR A 1 86 ? 31.323 3.346 -43.659 1.00 86.25 86 TYR A O 1
ATOM 723 N N . ASN A 1 87 ? 29.473 4.607 -43.529 1.00 85.06 87 ASN A N 1
ATOM 724 C CA . ASN A 1 87 ? 30.140 5.806 -43.019 1.00 85.06 87 ASN A CA 1
ATOM 725 C C . ASN A 1 87 ? 30.268 5.814 -41.487 1.00 85.06 87 ASN A C 1
ATOM 727 O O . ASN A 1 87 ? 31.124 6.526 -40.955 1.00 85.06 87 ASN A O 1
ATOM 731 N N . ALA A 1 88 ? 29.469 5.029 -40.767 1.00 81.69 88 ALA A N 1
ATOM 732 C CA . ALA A 1 88 ? 29.570 4.910 -39.321 1.00 81.69 88 ALA A CA 1
ATOM 733 C C . ALA A 1 88 ? 30.893 4.245 -38.905 1.00 81.69 88 ALA A C 1
ATOM 735 O O . ALA A 1 88 ? 31.435 3.377 -39.592 1.00 81.69 88 ALA A O 1
ATOM 736 N N . LEU A 1 89 ? 31.405 4.617 -37.726 1.00 79.19 89 LEU A N 1
ATOM 737 C CA . LEU A 1 89 ? 32.707 4.163 -37.212 1.00 79.19 89 LEU A CA 1
ATOM 738 C C . LEU A 1 89 ? 32.902 2.636 -37.172 1.00 79.19 89 LEU A C 1
ATOM 740 O O . LEU A 1 89 ? 34.042 2.176 -37.133 1.00 79.19 89 LEU A O 1
ATOM 744 N N . MET A 1 90 ? 31.813 1.860 -37.116 1.00 77.25 90 MET A N 1
ATOM 745 C CA . MET A 1 90 ? 31.845 0.398 -37.003 1.00 77.25 90 MET A CA 1
ATOM 746 C C . MET A 1 90 ? 32.266 -0.300 -38.308 1.00 77.25 90 MET A C 1
ATOM 748 O O . MET A 1 90 ? 32.772 -1.416 -38.257 1.00 77.25 90 MET A O 1
ATOM 752 N N . HIS A 1 91 ? 32.070 0.360 -39.454 1.00 83.62 91 HIS A N 1
ATOM 753 C CA . HIS A 1 91 ? 32.377 -0.155 -40.793 1.00 83.62 91 HIS A CA 1
ATOM 754 C C . HIS A 1 91 ? 33.596 0.547 -41.406 1.00 83.62 91 HIS A C 1
ATOM 756 O O . HIS A 1 91 ? 33.766 0.603 -42.621 1.00 83.62 91 HIS A O 1
ATOM 762 N N . GLN A 1 92 ? 34.457 1.112 -40.562 1.00 84.19 92 GLN A N 1
ATOM 763 C CA . GLN A 1 92 ? 35.685 1.772 -40.981 1.00 84.19 92 GLN A CA 1
ATOM 764 C C . GLN A 1 92 ? 36.885 1.145 -40.278 1.00 84.19 92 GLN A C 1
ATOM 766 O O . GLN A 1 92 ? 36.820 0.881 -39.081 1.00 84.19 92 GLN A O 1
ATOM 771 N N . GLU A 1 93 ? 37.996 0.973 -40.991 1.00 84.00 93 GLU A N 1
ATOM 772 C CA . GLU A 1 93 ? 39.248 0.457 -40.429 1.00 84.00 93 GLU A CA 1
ATOM 773 C C . GLU A 1 93 ? 40.187 1.578 -39.930 1.00 84.00 93 GLU A C 1
ATOM 775 O O . GLU A 1 93 ? 40.148 2.714 -40.429 1.00 84.00 93 GLU A O 1
ATOM 780 N N . PRO A 1 94 ? 41.068 1.293 -38.951 1.00 79.94 94 PRO A N 1
ATOM 781 C CA . PRO A 1 94 ? 42.180 2.176 -38.610 1.00 79.94 94 PRO A CA 1
ATOM 782 C C . PRO A 1 94 ? 43.100 2.440 -39.824 1.00 79.94 94 PRO A C 1
ATOM 784 O O . PRO A 1 94 ? 43.289 1.550 -40.649 1.00 79.94 94 PRO A O 1
ATOM 787 N N . PRO A 1 95 ? 43.724 3.632 -39.941 1.00 75.31 95 PRO A N 1
ATOM 788 C CA . PRO A 1 95 ? 43.722 4.732 -38.973 1.00 75.31 95 PRO A CA 1
ATOM 789 C C . PRO A 1 95 ? 42.541 5.708 -39.120 1.00 75.31 95 PRO A C 1
ATOM 791 O O . PRO A 1 95 ? 42.378 6.575 -38.262 1.00 75.31 95 PRO A O 1
ATOM 794 N N . GLY A 1 96 ? 41.723 5.594 -40.174 1.00 70.38 96 GLY A N 1
ATOM 795 C CA . GLY A 1 96 ? 40.711 6.598 -40.533 1.00 70.38 96 GLY A CA 1
ATOM 796 C C . GLY A 1 96 ? 39.627 6.816 -39.471 1.00 70.38 96 GLY A C 1
ATOM 797 O O . GLY A 1 96 ? 39.212 7.949 -39.236 1.00 70.38 96 GLY A O 1
ATOM 798 N N . ASN A 1 97 ? 39.230 5.755 -38.766 1.00 75.06 97 ASN A N 1
ATOM 799 C CA . ASN A 1 97 ? 38.166 5.792 -37.757 1.00 75.06 97 ASN A CA 1
ATOM 800 C C . ASN A 1 97 ? 38.633 6.197 -36.340 1.00 75.06 97 ASN A C 1
ATOM 802 O O . ASN A 1 97 ? 37.808 6.477 -35.464 1.00 75.06 97 ASN A O 1
ATOM 806 N N . GLN A 1 98 ? 39.949 6.223 -36.089 1.00 76.50 98 GLN A N 1
ATOM 807 C CA . GLN A 1 98 ? 40.526 6.332 -34.743 1.00 76.50 98 GLN A CA 1
ATOM 808 C C . GLN A 1 98 ? 40.181 7.644 -34.015 1.00 76.50 98 GLN A C 1
ATOM 810 O O . GLN A 1 98 ? 39.827 7.578 -32.833 1.00 76.50 98 GLN A O 1
ATOM 815 N N . PRO A 1 99 ? 40.221 8.835 -34.653 1.00 78.81 99 PRO A N 1
ATOM 816 C CA . PRO A 1 99 ? 39.890 10.089 -33.970 1.00 78.81 99 PRO A CA 1
ATOM 817 C C . PRO A 1 99 ? 38.438 10.141 -33.469 1.00 78.81 99 PRO A C 1
ATOM 819 O O . PRO A 1 99 ? 38.200 10.440 -32.295 1.00 78.81 99 PRO A O 1
ATOM 822 N N . ALA A 1 100 ? 37.475 9.792 -34.330 1.00 7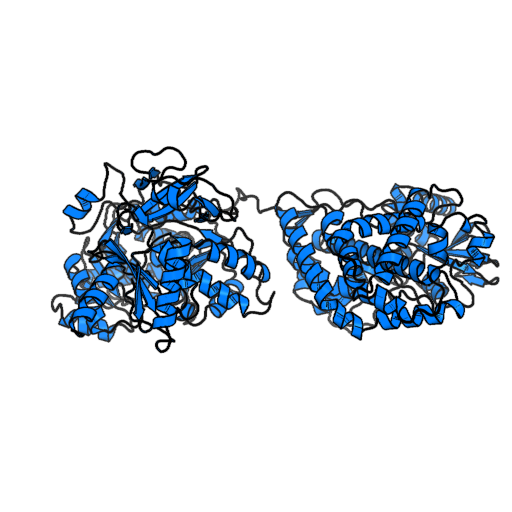6.56 100 ALA A N 1
ATOM 823 C CA . ALA A 1 100 ? 36.048 9.778 -33.998 1.00 76.56 100 ALA A CA 1
ATOM 824 C C . ALA A 1 100 ? 35.732 8.736 -32.915 1.00 76.56 100 ALA A C 1
ATOM 826 O O . ALA A 1 100 ? 35.061 9.031 -31.924 1.00 76.56 100 ALA A O 1
ATOM 827 N N . ARG A 1 101 ? 36.298 7.533 -33.052 1.00 81.00 101 ARG A N 1
ATOM 828 C CA . ARG A 1 101 ? 36.137 6.439 -32.093 1.00 81.00 101 ARG A CA 1
ATOM 829 C C . ARG A 1 101 ? 36.708 6.773 -30.718 1.00 81.00 101 ARG A C 1
ATOM 831 O O . ARG A 1 101 ? 36.045 6.534 -29.713 1.00 81.00 101 ARG A O 1
ATOM 838 N N . LYS A 1 102 ? 37.908 7.362 -30.658 1.00 82.25 102 LYS A N 1
ATOM 839 C CA . LYS A 1 102 ? 38.528 7.799 -29.397 1.00 82.25 102 LYS A CA 1
ATOM 840 C C . LYS A 1 102 ? 37.661 8.835 -28.688 1.00 82.25 102 LYS A C 1
ATOM 842 O O . LYS A 1 102 ? 37.485 8.746 -27.476 1.00 82.25 102 LYS A O 1
ATOM 847 N N . ARG A 1 103 ? 37.096 9.788 -29.435 1.00 81.62 103 ARG A N 1
ATOM 848 C CA . ARG A 1 103 ? 36.188 10.801 -28.886 1.00 81.62 103 ARG A CA 1
ATOM 849 C C . ARG A 1 103 ? 34.921 10.162 -28.317 1.00 81.62 103 ARG A C 1
ATOM 851 O O . ARG A 1 103 ? 34.571 10.433 -27.174 1.00 81.62 103 ARG A O 1
ATOM 858 N N . LEU A 1 104 ? 34.285 9.266 -29.066 1.00 79.38 104 LEU A N 1
ATOM 859 C CA . LEU A 1 104 ? 33.082 8.566 -28.610 1.00 79.38 104 LEU A CA 1
ATOM 860 C C . LEU A 1 104 ? 33.349 7.669 -27.395 1.00 79.38 104 LEU A C 1
ATOM 862 O O . LEU A 1 104 ? 32.586 7.702 -26.435 1.00 79.38 104 LEU A O 1
ATOM 866 N N . ALA A 1 105 ? 34.476 6.956 -27.373 1.00 81.25 105 ALA A N 1
ATOM 867 C CA . ALA A 1 105 ? 34.896 6.165 -26.217 1.00 81.25 105 ALA A CA 1
ATOM 868 C C . ALA A 1 105 ? 35.182 7.030 -24.976 1.00 81.25 105 ALA A C 1
ATOM 870 O O . ALA A 1 105 ? 34.880 6.620 -23.860 1.00 81.25 105 ALA A O 1
ATOM 871 N N . GLN A 1 106 ? 35.719 8.244 -25.146 1.00 81.12 106 GLN A N 1
ATOM 872 C CA . GLN A 1 106 ? 35.871 9.203 -24.044 1.00 81.12 106 GLN A CA 1
ATOM 873 C C . GLN A 1 106 ? 34.516 9.708 -23.538 1.00 81.12 106 GLN A C 1
ATOM 875 O O . GLN A 1 106 ? 34.318 9.826 -22.328 1.00 81.12 106 GLN A O 1
ATOM 880 N N . MET A 1 107 ? 33.585 9.984 -24.453 1.00 78.06 107 MET A N 1
ATOM 881 C CA . MET A 1 107 ? 32.234 10.434 -24.120 1.00 78.06 107 MET A CA 1
ATOM 882 C C . MET A 1 107 ? 31.404 9.347 -23.443 1.00 78.06 107 MET A C 1
ATOM 884 O O . MET A 1 107 ? 30.545 9.681 -22.642 1.00 78.06 107 MET A O 1
ATOM 888 N N . LEU A 1 108 ? 31.678 8.070 -23.703 1.00 80.69 108 LEU A N 1
ATOM 889 C CA . LEU A 1 108 ? 30.996 6.933 -23.078 1.00 80.69 108 LEU A CA 1
ATOM 890 C C . LEU A 1 108 ? 31.874 6.198 -22.048 1.00 80.69 108 LEU A C 1
ATOM 892 O O . LEU A 1 108 ? 31.589 5.067 -21.665 1.00 80.69 108 LEU A O 1
ATOM 896 N N . GLY A 1 109 ? 32.937 6.848 -21.568 1.00 82.38 109 GLY A N 1
ATOM 897 C CA . GLY A 1 109 ? 33.833 6.284 -20.562 1.00 82.38 109 GLY A CA 1
ATOM 898 C C . GLY A 1 109 ? 33.235 6.260 -19.142 1.00 82.38 109 GLY A C 1
ATOM 899 O O . GLY A 1 109 ? 32.201 6.886 -18.887 1.00 82.38 109 GLY A O 1
ATOM 900 N N . PRO A 1 110 ? 33.923 5.625 -18.171 1.00 78.19 110 PRO A N 1
ATOM 901 C CA . PRO A 1 110 ? 33.398 5.376 -16.820 1.00 78.19 110 PRO A CA 1
ATOM 902 C C . PRO A 1 110 ? 32.856 6.622 -16.104 1.00 78.19 110 PRO A C 1
ATOM 904 O O . PRO A 1 110 ? 31.728 6.630 -15.626 1.00 78.19 110 PRO A O 1
ATOM 907 N N . ARG A 1 111 ? 33.599 7.739 -16.137 1.00 80.19 111 ARG A N 1
ATOM 908 C CA . ARG A 1 111 ? 33.172 9.004 -15.505 1.00 80.19 111 ARG A CA 1
ATOM 909 C C . ARG A 1 111 ? 31.865 9.560 -16.073 1.00 80.19 111 ARG A C 1
ATOM 911 O O . ARG A 1 111 ? 31.168 10.299 -15.382 1.00 80.19 111 ARG A O 1
ATOM 918 N N . ARG A 1 112 ? 31.563 9.299 -17.351 1.00 81.56 112 ARG A N 1
ATOM 919 C CA . ARG A 1 112 ? 30.291 9.721 -17.950 1.00 81.56 112 ARG A CA 1
ATOM 920 C C . ARG A 1 112 ? 29.185 8.735 -17.611 1.00 81.56 112 ARG A C 1
ATOM 922 O O . ARG A 1 112 ? 28.071 9.188 -17.375 1.00 81.56 112 ARG A O 1
ATOM 929 N N . MET A 1 113 ? 29.486 7.440 -17.539 1.00 85.12 113 MET A N 1
ATOM 930 C CA . MET A 1 113 ? 28.523 6.436 -17.078 1.00 85.12 113 MET A CA 1
ATOM 931 C C . MET A 1 113 ? 27.982 6.794 -15.689 1.00 85.12 113 MET A C 1
ATOM 933 O O . MET A 1 113 ? 26.769 6.802 -15.504 1.00 85.12 113 MET A O 1
ATOM 937 N N . ASP A 1 114 ? 28.840 7.265 -14.779 1.00 82.19 114 ASP A N 1
ATOM 938 C CA . ASP A 1 114 ? 28.410 7.770 -13.465 1.00 82.19 114 ASP A CA 1
ATOM 939 C C . ASP A 1 114 ? 27.441 8.962 -13.558 1.00 82.19 114 ASP A C 1
ATOM 941 O O . ASP A 1 114 ? 26.524 9.088 -12.751 1.00 82.19 114 ASP A O 1
ATOM 945 N N . ARG A 1 115 ? 27.603 9.837 -14.561 1.00 84.88 115 ARG A N 1
ATOM 946 C CA . ARG A 1 115 ? 26.697 10.978 -14.794 1.00 84.88 115 ARG A CA 1
ATOM 947 C C . ARG A 1 115 ? 25.389 10.582 -15.473 1.00 84.88 115 ARG A C 1
ATOM 949 O O . ARG A 1 115 ? 24.396 11.280 -15.299 1.00 84.88 115 ARG A O 1
ATOM 956 N N . LEU A 1 116 ? 25.394 9.515 -16.271 1.00 84.75 116 LEU A N 1
ATOM 957 C CA . LEU A 1 116 ? 24.198 8.992 -16.937 1.00 84.75 116 LEU A CA 1
ATOM 958 C C . LEU A 1 116 ? 23.390 8.063 -16.029 1.00 84.75 116 LEU A C 1
ATOM 960 O O . LEU A 1 116 ? 22.186 7.936 -16.232 1.00 84.75 116 LEU A O 1
ATOM 964 N N . ARG A 1 117 ? 24.013 7.462 -15.008 1.00 91.06 117 ARG A N 1
ATOM 965 C CA . ARG A 1 117 ? 23.359 6.559 -14.053 1.00 91.06 117 ARG A CA 1
ATOM 966 C C . ARG A 1 117 ? 22.052 7.128 -13.477 1.00 91.06 117 ARG A C 1
ATOM 968 O O . ARG A 1 117 ? 21.050 6.434 -13.613 1.00 91.06 117 ARG A O 1
ATOM 975 N N . PRO A 1 118 ? 21.983 8.366 -12.939 1.00 90.19 118 PRO A N 1
ATOM 976 C CA . PRO A 1 118 ? 20.726 8.897 -12.402 1.00 90.19 118 PRO A CA 1
ATOM 977 C C . PRO A 1 118 ? 19.597 8.958 -13.439 1.00 90.19 118 PRO A C 1
ATOM 979 O O . PRO A 1 118 ? 18.456 8.632 -13.125 1.00 90.19 118 PRO A O 1
ATOM 982 N N . LEU A 1 119 ? 19.924 9.320 -14.687 1.00 90.88 119 LEU A N 1
ATOM 983 C CA . LEU A 1 119 ? 18.967 9.330 -15.794 1.00 90.88 119 LEU A CA 1
ATOM 984 C C . LEU A 1 119 ? 18.473 7.909 -16.101 1.00 90.88 119 LEU A C 1
ATOM 986 O O . LEU A 1 119 ? 17.272 7.699 -16.247 1.00 90.88 119 LEU A O 1
ATOM 990 N N . ILE A 1 120 ? 19.379 6.930 -16.179 1.00 92.00 120 ILE A N 1
ATOM 991 C CA . ILE A 1 120 ? 19.020 5.527 -16.441 1.00 92.00 120 ILE A CA 1
ATOM 992 C C . ILE A 1 120 ? 18.155 4.973 -15.304 1.00 92.00 120 ILE A C 1
ATOM 994 O O . ILE A 1 120 ? 17.154 4.326 -15.578 1.00 92.00 120 ILE A O 1
ATOM 998 N N . GLU A 1 121 ? 18.482 5.260 -14.042 1.00 90.12 121 GLU A N 1
ATOM 999 C CA . GLU A 1 121 ? 17.697 4.824 -12.879 1.00 90.12 121 GLU A CA 1
ATOM 1000 C C . GLU A 1 121 ? 16.295 5.442 -12.844 1.00 90.12 121 GLU A C 1
ATOM 1002 O O . GLU A 1 121 ? 15.322 4.752 -12.534 1.00 90.12 121 GLU A O 1
ATOM 1007 N N . GLU A 1 122 ? 16.165 6.735 -13.158 1.00 87.88 122 GLU A N 1
ATOM 1008 C CA . GLU A 1 122 ? 14.862 7.400 -13.276 1.00 87.88 122 GLU A CA 1
ATOM 1009 C C . GLU A 1 122 ? 14.002 6.726 -14.351 1.00 87.88 122 GLU A C 1
ATOM 1011 O O . GLU A 1 122 ? 12.872 6.317 -14.071 1.00 87.88 122 GLU A O 1
ATOM 1016 N N . GLN A 1 123 ? 14.559 6.547 -15.553 1.00 92.81 123 GLN A N 1
ATOM 1017 C CA . GLN A 1 123 ? 13.844 5.925 -16.667 1.00 92.81 123 GLN A CA 1
ATOM 1018 C C . GLN A 1 123 ? 13.536 4.446 -16.392 1.00 92.81 123 GLN A C 1
ATOM 1020 O O . GLN A 1 123 ? 12.418 3.997 -16.635 1.00 92.81 123 GLN A O 1
ATOM 1025 N N . ALA A 1 124 ? 14.464 3.696 -15.797 1.00 92.88 124 ALA A N 1
ATOM 1026 C CA . ALA A 1 124 ? 14.242 2.311 -15.392 1.00 92.88 124 ALA A CA 1
ATOM 1027 C C . ALA A 1 124 ? 13.074 2.178 -14.415 1.00 92.88 124 ALA A C 1
ATOM 1029 O O . ALA A 1 124 ? 12.172 1.372 -14.646 1.00 92.88 124 ALA A O 1
ATOM 1030 N N . ARG A 1 125 ? 13.029 3.012 -13.369 1.00 86.19 125 ARG A N 1
ATOM 1031 C CA . ARG A 1 125 ? 11.912 3.018 -12.414 1.00 86.19 125 ARG A CA 1
ATOM 1032 C C . ARG A 1 125 ? 10.587 3.373 -13.077 1.00 86.19 125 ARG A C 1
ATOM 1034 O O . ARG A 1 125 ? 9.568 2.779 -12.738 1.00 86.19 125 ARG A O 1
ATOM 1041 N N . GLU A 1 126 ? 10.563 4.343 -13.986 1.00 85.38 126 GLU A N 1
ATOM 1042 C CA . GLU A 1 126 ? 9.347 4.720 -14.718 1.00 85.38 126 GLU A CA 1
ATOM 1043 C C . GLU A 1 126 ? 8.833 3.572 -15.601 1.00 85.38 126 GLU A C 1
ATOM 1045 O O . GLU A 1 126 ? 7.680 3.154 -15.467 1.00 85.38 126 GLU A O 1
ATOM 1050 N N . HIS A 1 127 ? 9.698 3.015 -16.449 1.00 93.06 127 HIS A N 1
ATOM 1051 C CA . HIS A 1 127 ? 9.338 1.962 -17.397 1.00 93.06 127 HIS A CA 1
ATOM 1052 C C . HIS A 1 127 ? 8.952 0.645 -16.696 1.00 93.06 127 HIS A C 1
ATOM 1054 O O . HIS A 1 127 ? 7.939 0.039 -17.056 1.00 93.06 127 HIS A O 1
ATOM 1060 N N . VAL A 1 128 ? 9.682 0.229 -15.651 1.00 91.88 128 VAL A N 1
ATOM 1061 C CA . VAL A 1 128 ? 9.366 -0.991 -14.883 1.00 91.88 128 VAL A CA 1
ATOM 1062 C C . VAL A 1 128 ? 8.054 -0.841 -14.104 1.00 91.88 128 VAL A C 1
ATOM 1064 O O . VAL A 1 128 ? 7.216 -1.745 -14.148 1.00 91.88 128 VAL A O 1
ATOM 1067 N N . ARG A 1 129 ? 7.816 0.305 -13.443 1.00 84.00 129 ARG A N 1
ATOM 1068 C CA . ARG A 1 129 ? 6.536 0.563 -12.752 1.00 84.00 129 ARG A CA 1
ATOM 1069 C C . ARG A 1 129 ? 5.364 0.570 -13.723 1.00 84.00 129 ARG A C 1
ATOM 1071 O O . ARG A 1 129 ? 4.341 -0.055 -13.444 1.00 84.00 129 ARG A O 1
ATOM 1078 N N . ARG A 1 130 ? 5.517 1.228 -14.877 1.00 84.19 130 ARG A N 1
ATOM 1079 C CA . ARG A 1 130 ? 4.481 1.266 -15.916 1.00 84.19 130 ARG A CA 1
ATOM 1080 C C . ARG A 1 130 ? 4.160 -0.132 -16.439 1.00 84.19 130 ARG A C 1
ATOM 1082 O O . ARG A 1 130 ? 2.983 -0.475 -16.521 1.00 84.19 130 ARG A O 1
ATOM 1089 N N . LEU A 1 131 ? 5.180 -0.943 -16.737 1.00 90.75 131 LEU A N 1
ATOM 1090 C CA . LEU A 1 131 ? 4.993 -2.336 -17.148 1.00 90.75 131 LEU A CA 1
ATOM 1091 C C . LEU A 1 131 ? 4.206 -3.117 -16.089 1.00 90.75 131 LEU A C 1
ATOM 1093 O O . LEU A 1 131 ? 3.202 -3.742 -16.418 1.00 90.75 131 LEU A O 1
ATOM 1097 N N . ARG A 1 132 ? 4.628 -3.042 -14.819 1.00 86.81 132 ARG A N 1
ATOM 1098 C CA . ARG A 1 132 ? 3.980 -3.739 -13.696 1.00 86.81 132 ARG A CA 1
ATOM 1099 C C . ARG A 1 132 ? 2.518 -3.316 -13.528 1.00 86.81 132 ARG A C 1
ATOM 1101 O O . ARG A 1 132 ? 1.642 -4.171 -13.422 1.00 86.81 132 ARG A O 1
ATOM 1108 N N . SER A 1 133 ? 2.253 -2.010 -13.537 1.00 79.00 133 SER A N 1
ATOM 1109 C CA . SER A 1 133 ? 0.906 -1.440 -13.402 1.00 79.00 133 SER A CA 1
ATOM 1110 C C . SER A 1 133 ? -0.030 -1.926 -14.514 1.00 79.00 133 SER A C 1
ATOM 1112 O O . SER A 1 133 ? -1.104 -2.459 -14.233 1.00 79.00 133 SER A O 1
ATOM 1114 N N . LEU A 1 134 ? 0.406 -1.841 -15.775 1.00 81.88 134 LEU A N 1
ATOM 1115 C CA . LEU A 1 134 ? -0.381 -2.299 -16.924 1.00 81.88 134 LEU A CA 1
ATOM 1116 C C . LEU A 1 134 ? -0.568 -3.823 -16.921 1.00 81.88 134 LEU A C 1
ATOM 1118 O O . LEU A 1 134 ? -1.670 -4.318 -17.163 1.00 81.8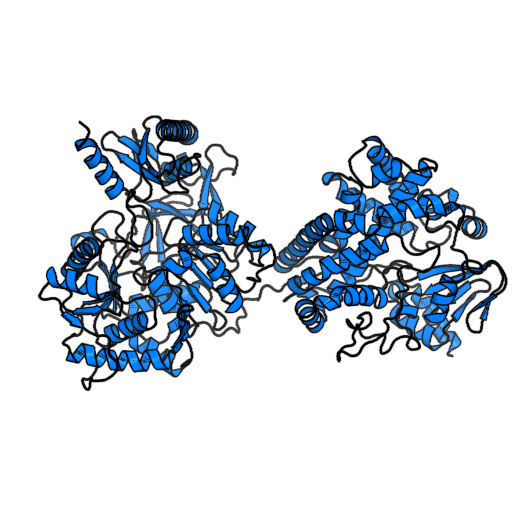8 134 LEU A O 1
ATOM 1122 N N . ALA A 1 135 ? 0.473 -4.575 -16.557 1.00 85.94 135 ALA A N 1
ATOM 1123 C CA . ALA A 1 135 ? 0.398 -6.025 -16.431 1.00 85.94 135 ALA A CA 1
ATOM 1124 C C . ALA A 1 135 ? -0.644 -6.448 -15.381 1.00 85.94 135 ALA A C 1
ATOM 1126 O O . ALA A 1 135 ? -1.373 -7.413 -15.617 1.00 85.94 135 ALA A O 1
ATOM 1127 N N . ALA A 1 136 ? -0.758 -5.711 -14.268 1.00 77.56 136 ALA A N 1
ATOM 1128 C CA . ALA A 1 136 ? -1.789 -5.910 -13.245 1.00 77.56 136 ALA A CA 1
ATOM 1129 C C . ALA A 1 136 ? -3.187 -5.411 -13.674 1.00 77.56 136 ALA A C 1
ATOM 1131 O O . ALA A 1 136 ? -4.201 -5.862 -13.138 1.00 77.56 136 ALA A O 1
ATOM 1132 N N . GLY A 1 137 ? -3.260 -4.481 -14.630 1.00 70.94 137 GLY A N 1
ATOM 1133 C CA . GLY A 1 137 ? -4.489 -3.858 -15.132 1.00 70.94 137 GLY A CA 1
ATOM 1134 C C . GLY A 1 137 ? -5.204 -4.597 -16.270 1.00 70.94 137 GLY A C 1
ATOM 1135 O O . GLY A 1 137 ? -6.243 -4.122 -16.719 1.00 70.94 137 GLY A O 1
ATOM 1136 N N . GLY A 1 138 ? -4.688 -5.739 -16.735 1.00 71.75 138 GLY A N 1
ATOM 1137 C CA . GLY A 1 138 ? -5.271 -6.498 -17.855 1.00 71.75 138 GLY A CA 1
ATOM 1138 C C . GLY A 1 138 ? -4.255 -7.041 -18.862 1.00 71.75 138 GLY A C 1
ATOM 1139 O O . GLY A 1 138 ? -4.645 -7.755 -19.781 1.00 71.75 138 GLY A O 1
ATOM 1140 N N . GLY A 1 139 ? -2.967 -6.742 -18.672 1.00 86.44 139 GLY A N 1
ATOM 1141 C CA . GLY A 1 139 ? -1.871 -7.204 -19.520 1.00 86.44 139 GLY A CA 1
ATOM 1142 C C . GLY A 1 139 ? -1.130 -6.042 -20.181 1.00 86.44 139 GLY A C 1
ATOM 1143 O O . GLY A 1 139 ? -1.694 -4.976 -20.415 1.00 86.44 139 GLY A O 1
ATOM 1144 N N . ALA A 1 140 ? 0.152 -6.247 -20.467 1.00 92.62 140 ALA A N 1
ATOM 1145 C CA . ALA A 1 140 ? 1.041 -5.256 -21.060 1.00 92.62 140 ALA A CA 1
ATOM 1146 C C . ALA A 1 140 ? 1.999 -5.932 -22.039 1.00 92.62 140 ALA A C 1
ATOM 1148 O O . ALA A 1 140 ? 2.496 -7.019 -21.750 1.00 92.62 140 ALA A O 1
ATOM 1149 N N . ASP A 1 141 ? 2.297 -5.289 -23.166 1.00 96.12 141 ASP A N 1
ATOM 1150 C CA . ASP A 1 141 ? 3.398 -5.731 -24.020 1.00 96.12 141 ASP A CA 1
ATOM 1151 C C . ASP A 1 141 ? 4.700 -5.069 -23.569 1.00 96.12 141 ASP A C 1
ATOM 1153 O O . ASP A 1 141 ? 4.825 -3.840 -23.577 1.00 96.12 141 ASP A O 1
ATOM 1157 N N . ALA A 1 142 ? 5.676 -5.873 -23.146 1.00 96.56 142 ALA A N 1
ATOM 1158 C CA . ALA A 1 142 ? 6.968 -5.349 -22.734 1.00 96.56 142 ALA A CA 1
ATOM 1159 C C . ALA A 1 142 ? 7.712 -4.680 -23.897 1.00 96.56 142 ALA A C 1
ATOM 1161 O O . ALA A 1 142 ? 8.476 -3.748 -23.638 1.00 96.56 142 ALA A O 1
ATOM 1162 N N . VAL A 1 143 ? 7.438 -5.065 -25.152 1.00 93.50 143 VAL A N 1
ATOM 1163 C CA . VAL A 1 143 ? 7.997 -4.412 -26.349 1.00 93.50 143 VAL A CA 1
ATOM 1164 C C . VAL A 1 143 ? 7.646 -2.919 -26.383 1.00 93.50 143 VAL A C 1
ATOM 1166 O O . VAL A 1 143 ? 8.503 -2.088 -26.681 1.00 93.50 143 VAL A O 1
ATOM 1169 N N . ASP A 1 144 ? 6.424 -2.556 -25.990 1.00 92.19 144 ASP A N 1
ATOM 1170 C CA . ASP A 1 144 ? 5.928 -1.174 -26.044 1.00 92.19 144 ASP A CA 1
ATOM 1171 C C . ASP A 1 144 ? 6.190 -0.348 -24.785 1.00 92.19 144 ASP A C 1
ATOM 1173 O O . ASP A 1 144 ? 6.003 0.874 -24.790 1.00 92.19 144 ASP A O 1
ATOM 1177 N N . HIS A 1 145 ? 6.595 -0.998 -23.694 1.00 92.88 145 HIS A N 1
ATOM 1178 C CA . HIS A 1 145 ? 6.696 -0.347 -22.389 1.00 92.88 145 HIS A CA 1
ATOM 1179 C C . HIS A 1 145 ? 8.063 -0.469 -21.734 1.00 92.88 145 HIS A C 1
ATOM 1181 O O . HIS A 1 145 ? 8.527 0.514 -21.169 1.00 92.88 145 HIS A O 1
ATOM 1187 N N . LEU A 1 146 ? 8.710 -1.631 -21.789 1.00 95.75 146 LEU A N 1
ATOM 1188 C CA . LEU A 1 146 ? 10.031 -1.844 -21.199 1.00 95.75 146 LEU A CA 1
ATOM 1189 C C . LEU A 1 146 ? 11.131 -1.680 -22.243 1.00 95.75 146 LEU A C 1
ATOM 1191 O O . LEU A 1 146 ? 12.099 -0.964 -22.003 1.00 95.75 146 LEU A O 1
ATOM 1195 N N . LEU A 1 147 ? 10.973 -2.307 -23.411 1.00 93.88 147 LEU A N 1
ATOM 1196 C CA . LEU A 1 147 ? 12.027 -2.356 -24.428 1.00 93.88 147 LEU A CA 1
ATOM 1197 C C . LEU A 1 147 ? 12.222 -1.008 -25.136 1.00 93.88 147 LEU A C 1
ATOM 1199 O O . LEU A 1 147 ? 13.197 -0.824 -25.857 1.00 93.88 147 LEU A O 1
ATOM 1203 N N . THR A 1 148 ? 11.348 -0.033 -24.883 1.00 92.06 148 THR A N 1
ATOM 1204 C CA . THR A 1 148 ? 11.515 1.359 -25.318 1.00 92.06 148 THR A CA 1
ATOM 1205 C C . THR A 1 148 ? 12.474 2.164 -24.440 1.00 92.06 148 THR A C 1
ATOM 1207 O O . THR A 1 148 ? 12.909 3.232 -24.862 1.00 92.06 148 THR A O 1
ATOM 1210 N N . LEU A 1 149 ? 12.793 1.687 -23.228 1.00 94.19 149 LEU A N 1
ATOM 1211 C CA . LEU A 1 149 ? 13.634 2.399 -22.257 1.00 94.19 149 LEU A CA 1
ATOM 1212 C C . LEU A 1 149 ? 14.959 2.878 -22.872 1.00 94.19 149 LEU A C 1
ATOM 1214 O O . LEU A 1 149 ? 15.245 4.070 -22.747 1.00 94.19 149 LEU A O 1
ATOM 1218 N N . PRO A 1 150 ? 15.741 2.036 -23.581 1.00 92.81 150 PRO A N 1
ATOM 1219 C CA . PRO A 1 150 ? 17.012 2.476 -24.154 1.00 92.81 150 PRO A CA 1
ATOM 1220 C C . PRO A 1 150 ? 16.866 3.640 -25.139 1.00 92.81 150 PRO A C 1
ATOM 1222 O O . PRO A 1 150 ? 17.684 4.559 -25.113 1.00 92.81 150 PRO A O 1
ATOM 1225 N N . ASN A 1 151 ? 15.790 3.657 -25.937 1.00 90.06 151 ASN A N 1
ATOM 1226 C CA . ASN A 1 151 ? 15.503 4.736 -26.886 1.00 90.06 151 ASN A CA 1
ATOM 1227 C C . ASN A 1 151 ? 15.222 6.064 -26.159 1.00 90.06 151 ASN A C 1
ATOM 1229 O O . ASN A 1 151 ? 15.787 7.107 -26.497 1.00 90.06 151 ASN A O 1
ATOM 1233 N N . THR A 1 152 ? 14.407 6.012 -25.102 1.00 90.62 152 THR A N 1
ATOM 1234 C CA . THR A 1 152 ? 14.118 7.162 -24.234 1.00 90.62 152 THR A CA 1
ATOM 1235 C C . THR A 1 152 ? 15.401 7.693 -23.590 1.00 90.62 152 THR A C 1
ATOM 1237 O O . THR A 1 152 ? 15.675 8.895 -23.628 1.00 90.62 152 THR A O 1
ATOM 1240 N N . THR A 1 153 ? 16.226 6.797 -23.041 1.00 91.31 153 THR A N 1
ATOM 1241 C CA . THR A 1 153 ? 17.491 7.142 -22.385 1.00 91.31 153 THR A CA 1
ATOM 1242 C C . THR A 1 153 ? 18.474 7.794 -23.352 1.00 91.31 153 THR A C 1
ATOM 1244 O O . THR A 1 153 ? 19.001 8.863 -23.035 1.00 91.31 153 THR A O 1
ATOM 1247 N N . ILE A 1 154 ? 18.723 7.194 -24.524 1.00 89.12 154 ILE A N 1
ATOM 1248 C CA . ILE A 1 154 ? 19.689 7.745 -25.483 1.00 89.12 154 ILE A CA 1
ATOM 1249 C C . ILE A 1 154 ? 19.196 9.069 -26.073 1.00 89.12 154 ILE A C 1
ATOM 1251 O O . ILE A 1 154 ? 19.986 10.004 -26.192 1.00 89.12 154 ILE A O 1
ATOM 1255 N N . GLY A 1 155 ? 17.893 9.200 -26.351 1.00 90.88 155 GLY A N 1
ATOM 1256 C CA . GLY A 1 155 ? 17.302 10.453 -26.817 1.00 90.88 155 GLY A CA 1
ATOM 1257 C C . GLY A 1 155 ? 17.507 11.588 -25.814 1.00 90.88 155 GLY A C 1
ATOM 1258 O O . GLY A 1 155 ? 18.051 12.638 -26.162 1.00 90.88 155 GLY A O 1
ATOM 1259 N N . LEU A 1 156 ? 17.168 11.359 -24.543 1.00 91.44 156 LEU A N 1
ATOM 1260 C CA . LEU A 1 156 ? 17.386 12.346 -23.481 1.00 91.44 156 LEU A CA 1
ATOM 1261 C C . LEU A 1 156 ? 18.870 12.670 -23.290 1.00 91.44 156 LEU A C 1
ATOM 1263 O O . LEU A 1 156 ? 19.229 13.840 -23.155 1.00 91.44 156 LEU A O 1
ATOM 1267 N N . ALA A 1 157 ? 19.743 11.661 -23.338 1.00 89.69 157 ALA A N 1
ATOM 1268 C CA . ALA A 1 157 ? 21.183 11.862 -23.225 1.00 89.69 157 ALA A CA 1
ATOM 1269 C C . ALA A 1 157 ? 21.748 12.702 -24.385 1.00 89.69 157 ALA A C 1
ATOM 1271 O O . ALA A 1 157 ? 22.663 13.500 -24.174 1.00 89.69 157 ALA A O 1
ATOM 1272 N N . LEU A 1 158 ? 21.197 12.566 -25.595 1.00 90.00 158 LEU A N 1
ATOM 1273 C CA . LEU A 1 158 ? 21.557 13.369 -26.768 1.00 90.00 158 LEU A CA 1
ATOM 1274 C C . LEU A 1 158 ? 21.020 14.806 -26.712 1.00 90.00 158 LEU A C 1
ATOM 1276 O O . LEU A 1 158 ? 21.549 15.657 -27.423 1.00 90.00 158 LEU A O 1
ATOM 1280 N N . GLY A 1 159 ? 20.045 15.093 -25.845 1.00 91.56 159 GLY A N 1
ATOM 1281 C CA . GLY A 1 159 ? 19.384 16.398 -25.736 1.00 91.56 159 GLY A CA 1
ATOM 1282 C C . GLY A 1 159 ? 18.065 16.495 -26.514 1.00 91.56 159 GLY A C 1
ATOM 1283 O O . GLY A 1 159 ? 17.545 17.599 -26.699 1.00 91.56 159 GLY A O 1
ATOM 1284 N N . VAL A 1 160 ? 17.516 15.360 -26.964 1.00 92.62 160 VAL A N 1
ATOM 1285 C CA . VAL A 1 160 ? 16.220 15.286 -27.653 1.00 92.62 160 VAL A CA 1
ATOM 1286 C C . VAL A 1 160 ? 15.104 15.708 -26.681 1.00 92.62 160 VAL A C 1
ATOM 1288 O O . VAL A 1 160 ? 15.032 15.188 -25.563 1.00 92.62 160 VAL A O 1
ATOM 1291 N N . PRO A 1 161 ? 14.215 16.643 -27.059 1.00 91.06 161 PRO A N 1
ATOM 1292 C CA . PRO A 1 161 ? 13.055 17.007 -26.255 1.00 91.06 161 PRO A CA 1
ATOM 1293 C C . PRO A 1 161 ? 12.143 15.800 -26.008 1.00 91.06 161 PRO A C 1
ATOM 1295 O O . PRO A 1 161 ? 11.876 15.020 -26.918 1.00 91.06 161 PRO A O 1
ATOM 1298 N N . LYS A 1 162 ? 11.565 15.698 -24.802 1.00 88.56 162 LYS A N 1
ATOM 1299 C CA . LYS A 1 162 ? 10.641 14.603 -24.440 1.00 88.56 162 LYS A CA 1
ATOM 1300 C C . LYS A 1 162 ? 9.493 14.410 -25.444 1.00 88.56 162 LYS A C 1
ATOM 1302 O O . LYS A 1 162 ? 9.102 13.278 -25.700 1.00 88.56 162 LYS A O 1
ATOM 1307 N N . ALA A 1 163 ? 8.985 15.499 -26.026 1.00 89.75 163 ALA A N 1
ATOM 1308 C CA . ALA A 1 163 ? 7.900 15.466 -27.009 1.00 89.75 163 ALA A CA 1
ATOM 1309 C C . ALA A 1 163 ? 8.278 14.766 -28.330 1.00 89.75 163 ALA A C 1
ATOM 1311 O O . ALA A 1 163 ? 7.397 14.252 -29.013 1.00 89.75 163 ALA A O 1
ATOM 1312 N N . ASP A 1 164 ? 9.570 14.707 -28.664 1.00 91.19 164 ASP A N 1
ATOM 1313 C CA . ASP A 1 164 ? 10.063 14.157 -29.930 1.00 91.19 164 ASP A CA 1
ATOM 1314 C C . ASP A 1 164 ? 10.551 12.703 -29.813 1.00 91.19 164 ASP A C 1
ATOM 1316 O O . ASP A 1 164 ? 10.783 12.050 -30.831 1.00 91.19 164 ASP A O 1
ATOM 1320 N N . LEU A 1 165 ? 10.669 12.155 -28.596 1.00 88.81 165 LEU A N 1
ATOM 1321 C CA . LEU A 1 165 ? 11.144 10.781 -28.365 1.00 88.81 165 LEU A CA 1
ATOM 1322 C C . LEU A 1 165 ? 10.358 9.703 -29.145 1.00 88.81 165 LEU A C 1
ATOM 1324 O O . LEU A 1 165 ? 10.992 8.790 -29.672 1.00 88.81 165 LEU A O 1
ATOM 1328 N N . PRO A 1 166 ? 9.021 9.792 -29.328 1.00 86.19 166 PRO A N 1
ATOM 1329 C CA . PRO A 1 166 ? 8.299 8.827 -30.160 1.00 86.19 166 PRO A CA 1
ATOM 1330 C C . PRO A 1 166 ? 8.767 8.785 -31.625 1.00 86.19 166 PRO A C 1
ATOM 1332 O O . PRO A 1 166 ? 8.742 7.721 -32.242 1.00 86.19 166 PRO A O 1
ATOM 1335 N N . ARG A 1 167 ? 9.222 9.919 -32.178 1.00 87.50 167 ARG A N 1
ATOM 1336 C CA . ARG A 1 167 ? 9.745 9.999 -33.555 1.00 87.50 167 ARG A CA 1
ATOM 1337 C C . ARG A 1 167 ? 11.104 9.312 -33.662 1.00 87.50 167 ARG A C 1
ATOM 1339 O O . ARG A 1 167 ? 11.354 8.591 -34.622 1.00 87.50 167 ARG A O 1
ATOM 1346 N N . LEU A 1 168 ? 11.937 9.458 -32.629 1.00 85.25 168 LEU A N 1
ATOM 1347 C CA . LEU A 1 168 ? 13.242 8.801 -32.539 1.00 85.25 168 LEU A CA 1
ATOM 1348 C C . LEU A 1 168 ? 13.130 7.272 -32.621 1.00 85.25 168 LEU A C 1
ATOM 1350 O O . LEU A 1 168 ? 13.944 6.633 -33.285 1.00 85.25 168 LEU A O 1
ATOM 1354 N N . ARG A 1 169 ? 12.099 6.684 -31.999 1.00 81.00 169 ARG A N 1
ATOM 1355 C CA . ARG A 1 169 ? 11.809 5.241 -32.087 1.00 81.00 169 ARG A CA 1
ATOM 1356 C C . ARG A 1 169 ? 11.530 4.801 -33.526 1.00 81.00 169 ARG A C 1
ATOM 1358 O O . ARG A 1 169 ? 12.076 3.792 -33.959 1.00 81.00 169 ARG A O 1
ATOM 1365 N N . GLN A 1 170 ? 10.709 5.553 -34.258 1.00 83.00 170 GLN A N 1
ATOM 1366 C CA . GLN A 1 170 ? 10.351 5.227 -35.645 1.00 83.00 170 GLN A CA 1
ATOM 1367 C C . GLN A 1 170 ? 11.575 5.273 -36.565 1.00 83.00 170 GLN A C 1
ATOM 1369 O O . GLN A 1 170 ? 11.804 4.342 -37.333 1.00 83.00 170 GLN A O 1
ATOM 1374 N N . TRP A 1 171 ? 12.399 6.315 -36.438 1.00 85.38 171 TRP A N 1
ATOM 1375 C CA . TRP A 1 171 ? 13.627 6.438 -37.223 1.00 85.38 171 TRP A CA 1
ATOM 1376 C C . TRP A 1 171 ? 14.658 5.360 -36.880 1.00 85.38 171 TRP A C 1
ATOM 1378 O O . TRP A 1 171 ? 15.291 4.819 -37.783 1.00 85.38 171 TRP A O 1
ATOM 1388 N N . SER A 1 172 ? 14.802 5.016 -35.594 1.00 81.44 172 SER A N 1
ATOM 1389 C CA . SER A 1 172 ? 15.694 3.937 -35.153 1.00 81.44 172 SER A CA 1
ATOM 1390 C C . SER A 1 172 ? 15.310 2.605 -35.794 1.00 81.44 172 SER A C 1
ATOM 1392 O O . SER A 1 172 ? 16.167 1.948 -36.373 1.00 81.44 172 SER A O 1
ATOM 1394 N N . ALA A 1 173 ? 14.025 2.238 -35.758 1.00 77.75 173 ALA A N 1
ATOM 1395 C CA . ALA A 1 173 ? 13.547 0.991 -36.353 1.00 77.75 173 ALA A CA 1
ATOM 1396 C C . ALA A 1 173 ? 13.827 0.925 -37.867 1.00 77.75 173 ALA A C 1
ATOM 1398 O O . ALA A 1 173 ? 14.372 -0.067 -38.345 1.00 77.75 173 ALA A O 1
ATOM 1399 N N . ALA A 1 174 ? 13.544 2.008 -38.602 1.00 76.94 174 ALA A N 1
ATOM 1400 C CA . ALA A 1 174 ? 13.775 2.077 -40.048 1.00 76.94 174 ALA A CA 1
ATOM 1401 C C . ALA A 1 174 ? 15.266 1.954 -40.426 1.00 76.94 174 ALA A C 1
ATOM 1403 O O . ALA A 1 174 ? 15.610 1.320 -41.421 1.00 76.94 174 ALA A O 1
ATOM 1404 N N . LEU A 1 175 ? 16.172 2.531 -39.628 1.00 74.94 175 LEU A N 1
ATOM 1405 C CA . LEU A 1 175 ? 17.616 2.394 -39.851 1.00 74.94 175 LEU A CA 1
ATOM 1406 C C . LEU A 1 175 ? 18.127 0.982 -39.563 1.00 74.94 175 LEU A C 1
ATOM 1408 O O . LEU A 1 175 ? 19.040 0.511 -40.240 1.00 74.94 175 LEU A O 1
ATOM 1412 N N . MET A 1 176 ? 17.568 0.314 -38.554 1.00 74.44 176 MET A N 1
ATOM 1413 C CA . MET A 1 176 ? 17.980 -1.042 -38.193 1.00 74.44 176 MET A CA 1
ATOM 1414 C C . MET A 1 176 ? 17.493 -2.079 -39.204 1.00 74.44 176 MET A C 1
ATOM 1416 O O . MET A 1 176 ? 18.223 -3.028 -39.472 1.00 74.44 176 MET A O 1
ATOM 1420 N N . GLU A 1 177 ? 16.345 -1.850 -39.845 1.00 73.00 177 GLU A N 1
ATOM 1421 C CA . GLU A 1 177 ? 15.883 -2.660 -40.978 1.00 73.00 177 GLU A CA 1
ATOM 1422 C C . GLU A 1 177 ? 16.885 -2.636 -42.149 1.00 73.00 177 GLU A C 1
ATOM 1424 O O . GLU A 1 177 ? 17.223 -3.684 -42.692 1.00 73.00 177 GLU A O 1
ATOM 1429 N N . ALA A 1 178 ? 17.466 -1.475 -42.482 1.00 72.56 178 ALA A N 1
ATOM 1430 C CA . ALA A 1 178 ? 18.532 -1.398 -43.493 1.00 72.56 178 ALA A CA 1
ATOM 1431 C C . ALA A 1 178 ? 19.834 -2.106 -43.076 1.00 72.56 178 ALA A C 1
ATOM 1433 O O . ALA A 1 178 ? 20.612 -2.520 -43.937 1.00 72.56 178 ALA A O 1
ATOM 1434 N N . ASN A 1 179 ? 20.083 -2.242 -41.772 1.00 72.75 179 ASN A N 1
ATOM 1435 C CA . ASN A 1 179 ? 21.248 -2.947 -41.240 1.00 72.75 179 ASN A CA 1
ATOM 1436 C C . ASN A 1 179 ? 21.044 -4.475 -41.183 1.00 72.75 179 ASN A C 1
ATOM 1438 O O . ASN A 1 179 ? 22.020 -5.216 -41.040 1.00 72.75 179 ASN A O 1
ATOM 1442 N N . ASP A 1 180 ? 19.807 -4.966 -41.307 1.00 68.31 180 ASP A N 1
ATOM 1443 C CA . ASP A 1 180 ? 19.489 -6.392 -41.259 1.00 68.31 180 ASP A CA 1
ATOM 1444 C C . ASP A 1 180 ? 19.788 -7.081 -42.600 1.00 68.31 180 ASP A C 1
ATOM 1446 O O . ASP A 1 180 ? 18.897 -7.299 -43.408 1.00 68.31 180 ASP A O 1
ATOM 1450 N N . PHE A 1 181 ? 21.073 -7.355 -42.861 1.00 62.75 181 PHE A N 1
ATOM 1451 C CA . PHE A 1 181 ? 21.631 -8.157 -43.972 1.00 62.75 181 PHE A CA 1
ATOM 1452 C C . PHE A 1 181 ? 20.768 -8.245 -45.253 1.00 62.75 181 PHE A C 1
ATOM 1454 O O . PHE A 1 181 ? 20.497 -9.332 -45.771 1.00 62.75 181 PHE A O 1
ATOM 1461 N N . ASN A 1 182 ? 20.336 -7.098 -45.784 1.00 59.91 182 ASN A N 1
ATOM 1462 C CA . ASN A 1 182 ? 19.443 -7.068 -46.936 1.00 59.91 182 ASN A CA 1
ATOM 1463 C C . ASN A 1 182 ? 20.257 -7.349 -48.216 1.00 59.91 182 ASN A C 1
ATOM 1465 O O . ASN A 1 182 ? 21.307 -6.729 -48.419 1.00 59.91 182 ASN A O 1
ATOM 1469 N N . PRO A 1 183 ? 19.840 -8.287 -49.087 1.00 58.09 183 PRO A N 1
ATOM 1470 C CA . PRO A 1 183 ? 20.566 -8.557 -50.320 1.00 58.09 183 PRO A CA 1
ATOM 1471 C C . PRO A 1 183 ? 20.532 -7.334 -51.256 1.00 58.09 183 PRO A C 1
ATOM 1473 O O . PRO A 1 183 ? 19.568 -6.562 -51.224 1.00 58.09 183 PRO A O 1
ATOM 1476 N N . PRO A 1 184 ? 21.540 -7.169 -52.137 1.00 61.75 184 PRO A N 1
ATOM 1477 C CA . PRO A 1 184 ? 21.516 -6.131 -53.162 1.00 61.75 184 PRO A CA 1
ATOM 1478 C C . PRO A 1 184 ? 20.195 -6.161 -53.948 1.00 61.75 184 PRO A C 1
ATOM 1480 O O . PRO A 1 184 ? 19.864 -7.176 -54.562 1.00 61.75 184 PRO A O 1
ATOM 1483 N N . GLY A 1 185 ? 19.444 -5.054 -53.914 1.00 59.62 185 GLY A N 1
ATOM 1484 C CA . GLY A 1 185 ? 18.127 -4.930 -54.555 1.00 59.62 185 GLY A CA 1
ATOM 1485 C C . GLY A 1 185 ? 16.903 -5.096 -53.640 1.00 59.62 185 GLY A C 1
ATOM 1486 O O . GLY A 1 185 ? 15.789 -5.133 -54.158 1.00 59.62 185 GLY A O 1
ATOM 1487 N N . GLY A 1 186 ? 17.078 -5.191 -52.315 1.00 70.00 186 GLY A N 1
ATOM 1488 C CA . GLY A 1 186 ? 15.973 -5.095 -51.348 1.00 70.00 186 GLY A CA 1
ATOM 1489 C C . GLY A 1 186 ? 15.274 -3.725 -51.356 1.00 70.00 186 GLY A C 1
ATOM 1490 O O . GLY A 1 186 ? 15.862 -2.723 -51.764 1.00 70.00 186 GLY A O 1
ATOM 1491 N N . ASP A 1 187 ? 14.015 -3.671 -50.906 1.00 78.94 187 ASP A N 1
ATOM 1492 C CA . ASP A 1 187 ? 13.290 -2.402 -50.753 1.00 78.94 187 ASP A CA 1
ATOM 1493 C C . ASP A 1 187 ? 13.822 -1.636 -49.534 1.00 78.94 187 ASP A C 1
ATOM 1495 O O . ASP A 1 187 ? 13.628 -2.042 -48.391 1.00 78.94 187 ASP A O 1
ATOM 1499 N N . LEU A 1 188 ? 14.511 -0.525 -49.794 1.00 83.00 188 LEU A N 1
ATOM 1500 C CA . LEU A 1 188 ? 15.092 0.356 -48.779 1.00 83.00 188 LEU A CA 1
ATOM 1501 C C . LEU A 1 188 ? 14.349 1.690 -48.665 1.00 83.00 188 LEU A C 1
ATOM 1503 O O . LEU A 1 188 ? 14.817 2.602 -47.984 1.00 83.00 188 LEU A O 1
ATOM 1507 N N . THR A 1 189 ? 13.186 1.826 -49.308 1.00 84.19 189 THR A N 1
ATOM 1508 C CA . THR A 1 189 ? 12.473 3.108 -49.419 1.00 84.19 189 THR A CA 1
ATOM 1509 C C . THR A 1 189 ? 12.143 3.703 -48.047 1.00 84.19 189 THR A C 1
ATOM 1511 O O . THR A 1 189 ? 12.353 4.896 -47.818 1.00 84.19 189 THR A O 1
ATOM 1514 N N . ALA A 1 190 ? 11.662 2.874 -47.114 1.00 81.62 190 ALA A N 1
ATOM 1515 C CA . ALA A 1 190 ? 11.331 3.303 -45.755 1.00 81.62 190 ALA A CA 1
ATOM 1516 C C . ALA A 1 190 ? 12.580 3.707 -44.954 1.00 81.62 190 ALA A C 1
ATOM 1518 O O . ALA A 1 190 ? 12.576 4.741 -44.281 1.00 81.62 190 ALA A O 1
ATOM 1519 N N . ALA A 1 191 ? 13.665 2.939 -45.073 1.00 83.00 191 ALA A N 1
ATOM 1520 C CA . ALA A 1 191 ? 14.929 3.226 -44.408 1.00 83.00 191 ALA A CA 1
ATOM 1521 C C . ALA A 1 191 ? 15.593 4.504 -44.942 1.00 83.00 191 ALA A C 1
ATOM 1523 O O . ALA A 1 191 ? 16.066 5.328 -44.160 1.00 83.00 191 ALA A O 1
ATOM 1524 N N . ASP A 1 192 ? 15.581 4.714 -46.261 1.00 88.56 192 ASP A N 1
ATOM 1525 C CA . ASP A 1 192 ? 16.128 5.910 -46.909 1.00 88.56 192 ASP A CA 1
ATOM 1526 C C . ASP A 1 192 ? 15.329 7.175 -46.543 1.00 88.56 192 ASP A C 1
ATOM 1528 O O . ASP A 1 192 ? 15.914 8.239 -46.307 1.00 88.56 192 ASP A O 1
ATOM 1532 N N . ALA A 1 193 ? 14.000 7.065 -46.427 1.00 87.31 193 ALA A N 1
ATOM 1533 C CA . ALA A 1 193 ? 13.148 8.148 -45.936 1.00 87.31 193 ALA A CA 1
ATOM 1534 C C . ALA A 1 193 ? 13.409 8.456 -44.450 1.00 87.31 193 ALA A C 1
ATOM 1536 O O . ALA A 1 193 ? 13.646 9.614 -44.096 1.00 87.31 193 ALA A O 1
ATOM 1537 N N . GLY A 1 194 ? 13.436 7.425 -43.595 1.00 86.50 194 GLY A N 1
ATOM 1538 C CA . GLY A 1 194 ? 13.710 7.563 -42.162 1.00 86.50 194 GLY A CA 1
ATOM 1539 C C . GLY A 1 194 ? 15.097 8.145 -41.879 1.00 86.50 194 GLY A C 1
ATOM 1540 O O . GLY A 1 194 ? 15.238 9.021 -41.026 1.00 86.50 194 GLY A O 1
ATOM 1541 N N . TYR A 1 195 ? 16.104 7.735 -42.656 1.00 86.81 195 TYR A N 1
ATOM 1542 C CA . TYR A 1 195 ? 17.444 8.318 -42.628 1.00 86.81 195 TYR A CA 1
ATOM 1543 C C . TYR A 1 195 ? 17.412 9.825 -42.881 1.00 86.81 195 TYR A C 1
ATOM 1545 O O . TYR A 1 195 ? 17.974 10.600 -42.104 1.00 86.81 195 TYR A O 1
ATOM 1553 N N . LYS A 1 196 ? 16.738 10.253 -43.957 1.00 88.50 196 LYS A N 1
ATOM 1554 C CA . LYS A 1 196 ? 16.676 11.666 -44.340 1.00 88.50 196 LYS A CA 1
ATOM 1555 C C . LYS A 1 196 ? 16.022 12.512 -43.247 1.00 88.50 196 LYS A C 1
ATOM 1557 O O . LYS A 1 196 ? 16.570 13.546 -42.870 1.00 88.50 196 LYS A O 1
ATOM 1562 N N . GLU A 1 197 ? 14.891 12.055 -42.715 1.00 91.69 197 GLU A N 1
ATOM 1563 C CA . GLU A 1 197 ? 14.188 12.754 -41.636 1.00 91.69 197 GLU A CA 1
ATOM 1564 C C . GLU A 1 197 ? 15.023 12.848 -40.357 1.00 91.69 197 GLU A C 1
ATOM 1566 O O . GLU A 1 197 ? 15.107 13.925 -39.757 1.00 91.69 197 GLU A O 1
ATOM 1571 N N . LEU A 1 198 ? 15.680 11.751 -39.958 1.00 90.62 198 LEU A N 1
ATOM 1572 C CA . LEU A 1 198 ? 16.554 11.753 -38.790 1.00 90.62 198 LEU A CA 1
ATOM 1573 C C . LEU A 1 198 ? 17.734 12.705 -38.986 1.00 90.62 198 LEU A C 1
ATOM 1575 O O . LEU A 1 198 ? 18.074 13.450 -38.072 1.00 90.62 198 LEU A O 1
ATOM 1579 N N . HIS A 1 199 ? 18.353 12.713 -40.165 1.00 91.31 199 HIS A N 1
ATOM 1580 C CA . HIS A 1 199 ? 19.478 13.597 -40.464 1.00 91.31 199 HIS A CA 1
ATOM 1581 C C . HIS A 1 199 ? 19.084 15.071 -40.425 1.00 91.31 199 HIS A C 1
ATOM 1583 O O . HIS A 1 199 ? 19.808 15.885 -39.845 1.00 91.31 199 HIS A O 1
ATOM 1589 N N . ASP A 1 200 ? 17.928 15.420 -40.989 1.00 92.81 200 ASP A N 1
ATOM 1590 C CA . ASP A 1 200 ? 17.397 16.780 -40.920 1.00 92.81 200 ASP A CA 1
ATOM 1591 C C . ASP A 1 200 ? 17.104 17.187 -39.466 1.00 92.81 200 ASP A C 1
ATOM 1593 O O . ASP A 1 200 ? 17.445 18.299 -39.049 1.00 92.81 200 ASP A O 1
ATOM 1597 N N . TYR A 1 201 ? 16.569 16.264 -38.662 1.00 93.75 201 TYR A N 1
ATOM 1598 C CA . TYR A 1 201 ? 16.324 16.491 -37.240 1.00 93.75 201 TYR A CA 1
ATOM 1599 C C . TYR A 1 201 ? 17.616 16.643 -36.426 1.00 93.75 201 TYR A C 1
ATOM 1601 O O . TYR A 1 201 ? 17.743 17.578 -35.639 1.00 93.75 201 TYR A O 1
ATOM 1609 N N . LEU A 1 202 ? 18.602 15.766 -36.624 1.00 93.00 202 LEU A N 1
ATOM 1610 C CA . LEU A 1 202 ? 19.897 15.834 -35.945 1.00 93.00 202 LEU A CA 1
ATOM 1611 C C . LEU A 1 202 ? 20.659 17.106 -36.321 1.00 93.00 202 LEU A C 1
ATOM 1613 O O . LEU A 1 202 ? 21.292 17.720 -35.461 1.00 93.00 202 LEU A O 1
ATOM 1617 N N . ARG A 1 203 ? 20.553 17.548 -37.581 1.00 94.06 203 ARG A N 1
ATOM 1618 C CA . ARG A 1 203 ? 21.109 18.829 -38.029 1.00 94.06 203 ARG A CA 1
ATOM 1619 C C . ARG A 1 203 ? 20.491 19.992 -37.258 1.00 94.06 203 ARG A C 1
ATOM 1621 O O . ARG A 1 203 ? 21.227 20.857 -36.787 1.00 94.06 203 ARG A O 1
ATOM 1628 N N . TRP A 1 204 ? 19.167 19.994 -37.104 1.00 94.25 204 TRP A N 1
ATOM 1629 C CA . TRP A 1 204 ? 18.472 20.977 -36.274 1.00 94.25 204 TRP A CA 1
ATOM 1630 C C . TRP A 1 204 ? 18.901 20.889 -34.802 1.00 94.25 204 TRP A C 1
ATOM 1632 O O . TRP A 1 204 ? 19.248 21.908 -34.214 1.00 94.25 204 TRP A O 1
ATOM 1642 N N . LEU A 1 205 ? 18.953 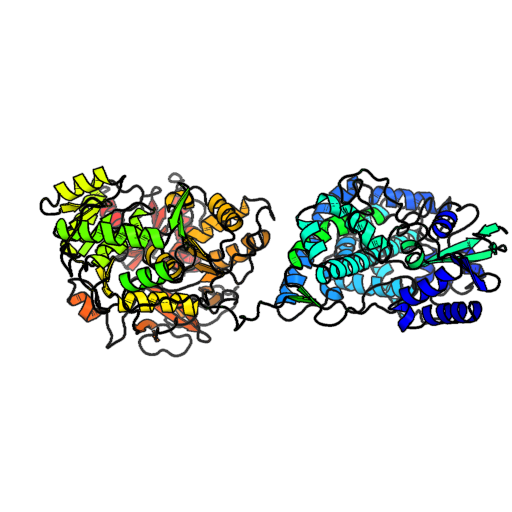19.686 -34.224 1.00 93.38 205 LEU A N 1
ATOM 1643 C CA . LEU A 1 205 ? 19.288 19.472 -32.814 1.00 93.38 205 LEU A CA 1
ATOM 1644 C C . LEU A 1 205 ? 20.684 20.009 -32.466 1.00 93.38 205 LEU A C 1
ATOM 1646 O O . LEU A 1 205 ? 20.859 20.663 -31.438 1.00 93.38 205 LEU A O 1
ATOM 1650 N N . VAL A 1 206 ? 21.667 19.755 -33.337 1.00 92.38 206 VAL A N 1
ATOM 1651 C CA . VAL A 1 206 ? 23.033 20.277 -33.189 1.00 92.38 206 VAL A CA 1
ATOM 1652 C C . VAL A 1 206 ? 23.057 21.801 -33.332 1.00 92.38 206 VAL A C 1
ATOM 1654 O O . VAL A 1 206 ? 23.746 22.466 -32.561 1.00 92.38 206 VAL A O 1
ATOM 1657 N N . ALA A 1 207 ? 22.301 22.365 -34.281 1.00 92.06 207 ALA A N 1
ATOM 1658 C CA . ALA A 1 207 ? 22.236 23.812 -34.497 1.00 92.06 207 ALA A CA 1
ATOM 1659 C C . ALA A 1 207 ? 21.567 24.566 -33.334 1.00 92.06 207 ALA A C 1
ATOM 1661 O O . ALA A 1 207 ? 21.991 25.669 -32.999 1.00 92.06 207 ALA A O 1
ATOM 1662 N N . GLU A 1 208 ? 20.565 23.961 -32.694 1.00 93.50 208 GLU A N 1
ATOM 1663 C CA . GLU A 1 208 ? 19.876 24.510 -31.520 1.00 93.50 208 GLU A CA 1
ATOM 1664 C C . GLU A 1 208 ? 20.805 24.605 -30.292 1.00 93.50 208 GLU A C 1
ATOM 1666 O O . GLU A 1 208 ? 20.561 25.391 -29.377 1.00 93.50 208 GLU A O 1
ATOM 1671 N N . GLY A 1 209 ? 21.880 23.807 -30.249 1.00 87.69 209 GLY A N 1
ATOM 1672 C CA . GLY A 1 209 ? 22.888 23.866 -29.187 1.00 87.69 209 GLY A CA 1
ATOM 1673 C C . GLY A 1 209 ? 22.375 23.422 -27.813 1.00 87.69 209 GLY A C 1
ATOM 1674 O O . GLY A 1 209 ? 22.892 23.864 -26.784 1.00 87.69 209 GLY A O 1
ATOM 1675 N N . ARG A 1 210 ? 21.354 22.554 -27.768 1.00 86.88 210 ARG A N 1
ATOM 1676 C CA . ARG A 1 210 ? 20.803 22.039 -26.504 1.00 86.88 210 ARG A CA 1
ATOM 1677 C C . ARG A 1 210 ? 21.877 21.294 -25.702 1.00 86.88 210 ARG A C 1
ATOM 1679 O O . ARG A 1 210 ? 22.646 20.532 -26.292 1.00 86.88 210 ARG A O 1
ATOM 1686 N N . PRO A 1 211 ? 21.935 21.448 -24.368 1.00 86.38 211 PRO A N 1
ATOM 1687 C CA . PRO A 1 211 ? 22.837 20.649 -23.546 1.00 86.38 211 PRO A CA 1
ATOM 1688 C C . PRO A 1 211 ? 22.565 19.151 -23.738 1.00 86.38 211 PRO A C 1
ATOM 1690 O O . PRO A 1 211 ? 21.443 18.694 -23.534 1.00 86.38 211 PRO A O 1
ATOM 1693 N N . GLY A 1 212 ? 23.584 18.392 -24.137 1.00 88.19 212 GLY A N 1
ATOM 1694 C CA . GLY A 1 212 ? 23.446 16.968 -24.433 1.00 88.19 212 GLY A CA 1
ATOM 1695 C C . GLY A 1 212 ? 24.642 16.408 -25.197 1.00 88.19 212 GLY A C 1
ATOM 1696 O O . GLY A 1 212 ? 25.508 17.148 -25.674 1.00 88.19 212 GLY A O 1
ATOM 1697 N N . LEU A 1 213 ? 24.685 15.081 -25.325 1.00 87.31 213 LEU A N 1
ATOM 1698 C CA . LEU A 1 213 ? 25.758 14.366 -26.016 1.00 87.31 213 LEU A CA 1
ATOM 1699 C C . LEU A 1 213 ? 25.875 14.771 -27.494 1.00 87.31 213 LEU A C 1
ATOM 1701 O O . LEU A 1 213 ? 26.986 14.766 -28.016 1.00 87.31 213 LEU A O 1
ATOM 1705 N N . ALA A 1 214 ? 24.784 15.175 -28.158 1.00 90.44 214 ALA A N 1
ATOM 1706 C CA . ALA A 1 214 ? 24.845 15.623 -29.551 1.00 90.44 214 ALA A CA 1
ATOM 1707 C C . ALA A 1 214 ? 25.706 16.890 -29.705 1.00 90.44 214 ALA A C 1
ATOM 1709 O O . ALA A 1 214 ? 26.645 16.922 -30.501 1.00 90.44 214 ALA A O 1
ATOM 1710 N N . THR A 1 215 ? 25.452 17.903 -28.873 1.00 89.56 215 THR A N 1
ATOM 1711 C CA . THR A 1 215 ? 26.205 19.168 -28.856 1.00 89.56 215 THR A CA 1
ATOM 1712 C C . THR A 1 215 ? 27.652 18.967 -28.403 1.00 89.56 215 THR A C 1
ATOM 1714 O O . THR A 1 215 ? 28.580 19.548 -28.974 1.00 89.56 215 THR A O 1
ATOM 1717 N N . GLU A 1 216 ? 27.886 18.101 -27.413 1.00 87.56 216 GLU A N 1
ATOM 1718 C CA . GLU A 1 216 ? 29.242 17.760 -26.962 1.00 87.56 216 GLU A CA 1
ATOM 1719 C C . GLU A 1 216 ? 30.062 17.061 -28.058 1.00 87.56 216 GLU A C 1
ATOM 1721 O O . GLU A 1 216 ? 31.251 17.360 -28.238 1.00 87.56 216 GLU A O 1
ATOM 1726 N N . LEU A 1 217 ? 29.437 16.151 -28.816 1.00 87.25 217 LEU A N 1
ATOM 1727 C CA . LEU A 1 217 ? 30.096 15.475 -29.928 1.00 87.25 217 LEU A CA 1
ATOM 1728 C C . LEU A 1 217 ? 30.442 16.483 -31.025 1.00 87.25 217 LEU A C 1
ATOM 1730 O O . LEU A 1 217 ? 31.600 16.529 -31.444 1.00 87.25 217 LEU A O 1
ATOM 1734 N N . ALA A 1 218 ? 29.480 17.333 -31.401 1.00 89.44 218 ALA A N 1
ATOM 1735 C CA . ALA A 1 218 ? 29.639 18.361 -32.426 1.00 89.44 218 ALA A CA 1
ATOM 1736 C C . ALA A 1 218 ? 30.783 19.343 -32.116 1.00 89.44 218 ALA A C 1
ATOM 1738 O O . ALA A 1 218 ? 31.592 19.638 -32.991 1.00 89.44 218 ALA A O 1
ATOM 1739 N N . THR A 1 219 ? 30.915 19.782 -30.857 1.00 87.25 219 THR A N 1
ATOM 1740 C CA . THR A 1 219 ? 31.862 20.840 -30.431 1.00 87.25 219 THR A CA 1
ATOM 1741 C C . THR A 1 219 ? 33.343 20.513 -30.682 1.00 87.25 219 THR A C 1
ATOM 1743 O O . THR A 1 219 ? 34.193 21.396 -30.675 1.00 87.25 219 THR A O 1
ATOM 1746 N N . GLY A 1 220 ? 33.704 19.256 -30.922 1.00 80.56 220 GLY A N 1
ATOM 1747 C CA . GLY A 1 220 ? 35.064 18.930 -31.368 1.00 80.56 220 GLY A CA 1
ATOM 1748 C C . GLY A 1 220 ? 35.109 17.732 -32.302 1.00 80.56 220 GLY A C 1
ATOM 1749 O O . GLY A 1 220 ? 36.069 16.954 -32.302 1.00 80.56 220 GLY A O 1
ATOM 1750 N N . TRP A 1 221 ? 34.041 17.573 -33.071 1.00 86.19 221 TRP A N 1
ATOM 1751 C CA . TRP A 1 221 ? 34.083 16.754 -34.260 1.00 86.19 221 TRP A CA 1
ATOM 1752 C C . TRP A 1 221 ? 35.057 17.385 -35.261 1.00 86.19 221 TRP A C 1
ATOM 1754 O O . TRP A 1 221 ? 35.013 18.588 -35.499 1.00 86.19 221 TRP A O 1
ATOM 1764 N N . THR A 1 222 ? 35.966 16.584 -35.812 1.00 80.00 222 THR A N 1
ATOM 1765 C CA . THR A 1 222 ? 36.992 17.049 -36.764 1.00 80.00 222 THR A CA 1
ATOM 1766 C C . THR A 1 222 ? 36.729 16.590 -38.198 1.00 80.00 222 THR A C 1
ATOM 1768 O O . THR A 1 222 ? 37.522 16.902 -39.081 1.00 80.00 222 THR A O 1
ATOM 1771 N N . GLY A 1 223 ? 35.674 15.798 -38.421 1.00 79.56 223 GLY A N 1
ATOM 1772 C CA . GLY A 1 223 ? 35.239 15.357 -39.747 1.00 79.56 223 GLY A CA 1
ATOM 1773 C C . GLY A 1 223 ? 34.254 16.335 -40.389 1.00 79.56 223 GLY A C 1
ATOM 1774 O O . GLY A 1 223 ? 33.990 17.412 -39.853 1.00 79.56 223 GLY A O 1
ATOM 1775 N N . ASP A 1 224 ? 33.685 15.942 -41.525 1.00 86.69 224 ASP A N 1
ATOM 1776 C CA . ASP A 1 224 ? 32.605 16.692 -42.163 1.00 86.69 224 ASP A CA 1
ATOM 1777 C C . ASP A 1 224 ? 31.274 16.550 -41.402 1.00 86.69 224 ASP A C 1
ATOM 1779 O O . ASP A 1 224 ? 31.125 15.753 -40.467 1.00 86.69 224 ASP A O 1
ATOM 1783 N N . GLN A 1 225 ? 30.306 17.388 -41.779 1.00 87.19 225 GLN A N 1
ATOM 1784 C CA . GLN A 1 225 ? 28.998 17.430 -41.133 1.00 87.19 225 GLN A CA 1
ATOM 1785 C C . GLN A 1 225 ? 28.211 16.134 -41.351 1.00 87.19 225 GLN A C 1
ATOM 1787 O O . GLN A 1 225 ? 27.577 15.655 -40.415 1.00 87.19 225 GLN A O 1
ATOM 1792 N N . ASP A 1 226 ? 28.277 15.546 -42.545 1.00 85.75 226 ASP A N 1
ATOM 1793 C CA . ASP A 1 226 ? 27.585 14.288 -42.837 1.00 85.75 226 ASP A CA 1
ATOM 1794 C C . ASP A 1 226 ? 28.145 13.139 -41.991 1.00 85.75 226 ASP A C 1
ATOM 1796 O O . ASP A 1 226 ? 27.370 12.395 -41.393 1.00 85.75 226 ASP A O 1
ATOM 1800 N N . GLY A 1 227 ? 29.467 13.072 -41.801 1.00 86.06 227 GLY A N 1
ATOM 1801 C CA . GLY A 1 227 ? 30.093 12.113 -40.898 1.00 86.06 227 GLY A CA 1
ATOM 1802 C C . GLY A 1 227 ? 29.675 12.290 -39.435 1.00 86.06 227 GLY A C 1
ATOM 1803 O O . GLY A 1 227 ? 29.505 11.292 -38.732 1.00 86.06 227 GLY A O 1
ATOM 1804 N N . LEU A 1 228 ? 29.467 13.524 -38.956 1.00 88.12 228 LEU A N 1
ATOM 1805 C CA . LEU A 1 228 ? 28.926 13.760 -37.607 1.00 88.12 228 LEU A CA 1
ATOM 1806 C C . LEU A 1 228 ? 27.511 13.187 -37.480 1.00 88.12 228 LEU A C 1
ATOM 1808 O O . LEU A 1 228 ? 27.216 12.491 -36.508 1.00 88.12 228 LEU A O 1
ATOM 1812 N N . LEU A 1 229 ? 26.647 13.487 -38.453 1.00 90.69 229 LEU A N 1
ATOM 1813 C CA . LEU A 1 229 ? 25.250 13.056 -38.446 1.00 90.69 229 LEU A CA 1
ATOM 1814 C C . LEU A 1 229 ? 25.133 11.531 -38.571 1.00 90.69 229 LEU A C 1
ATOM 1816 O O . LEU A 1 229 ? 24.415 10.934 -37.773 1.00 90.69 229 LEU A O 1
ATOM 1820 N N . ASP A 1 230 ? 25.910 10.901 -39.459 1.00 87.94 230 ASP A N 1
ATOM 1821 C CA . ASP A 1 230 ? 25.952 9.439 -39.622 1.00 87.94 230 ASP A CA 1
ATOM 1822 C C . ASP A 1 230 ? 26.356 8.746 -38.303 1.00 87.94 230 ASP A C 1
ATOM 1824 O O . ASP A 1 230 ? 25.760 7.748 -37.895 1.00 87.94 230 ASP A O 1
ATOM 1828 N N . ASN A 1 231 ? 27.326 9.303 -37.566 1.00 86.56 231 ASN A N 1
ATOM 1829 C CA . ASN A 1 231 ? 27.741 8.739 -36.277 1.00 86.56 231 ASN A CA 1
ATOM 1830 C C . ASN A 1 231 ? 26.733 9.009 -35.144 1.00 86.56 231 ASN A C 1
ATOM 1832 O O . ASN A 1 231 ? 26.599 8.175 -34.249 1.00 86.56 231 ASN A O 1
ATOM 1836 N N . LEU A 1 232 ? 26.000 10.128 -35.168 1.00 88.38 232 LEU A N 1
ATOM 1837 C CA . LEU A 1 232 ? 24.893 10.381 -34.233 1.00 88.38 232 LEU A CA 1
ATOM 1838 C C . LEU A 1 232 ? 23.708 9.440 -34.491 1.00 88.38 232 LEU A C 1
ATOM 1840 O O . LEU A 1 232 ? 23.171 8.870 -33.541 1.00 88.38 232 LEU A O 1
ATOM 1844 N N . ALA A 1 233 ? 23.335 9.238 -35.757 1.00 87.06 233 ALA A N 1
ATOM 1845 C CA . ALA A 1 233 ? 22.311 8.279 -36.163 1.00 87.06 233 ALA A CA 1
ATOM 1846 C C . ALA A 1 233 ? 22.687 6.855 -35.731 1.00 87.06 233 ALA A C 1
ATOM 1848 O O . ALA A 1 233 ? 21.876 6.140 -35.139 1.00 87.06 233 ALA A O 1
ATOM 1849 N N . PHE A 1 234 ? 23.955 6.483 -35.921 1.00 81.00 234 PHE A N 1
ATOM 1850 C CA . PHE A 1 234 ? 24.486 5.210 -35.450 1.00 81.00 234 PHE A CA 1
ATOM 1851 C C . PHE A 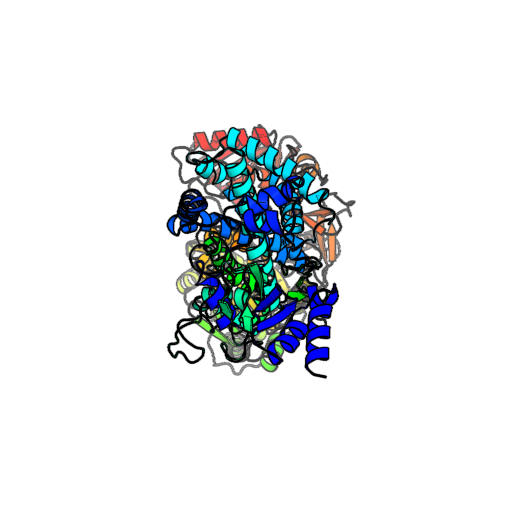1 234 ? 24.395 5.045 -33.924 1.00 81.00 234 PHE A C 1
ATOM 1853 O O . PHE A 1 234 ? 23.977 3.988 -33.457 1.00 81.00 234 PHE A O 1
ATOM 1860 N N . LEU A 1 235 ? 24.738 6.072 -33.132 1.00 83.69 235 LEU A N 1
ATOM 1861 C CA . LEU A 1 235 ? 24.614 6.014 -31.667 1.00 83.69 235 LEU A CA 1
ATOM 1862 C C . LEU A 1 235 ? 23.174 5.764 -31.207 1.00 83.69 235 LEU A C 1
ATOM 1864 O O . LEU A 1 235 ? 22.975 5.063 -30.217 1.00 83.69 235 LEU A O 1
ATOM 1868 N N . ILE A 1 236 ? 22.188 6.324 -31.912 1.00 85.38 236 ILE A N 1
ATOM 1869 C CA . ILE A 1 236 ? 20.767 6.109 -31.614 1.00 85.38 236 ILE A CA 1
ATOM 1870 C C . ILE A 1 236 ? 20.389 4.650 -31.876 1.00 85.38 236 ILE A C 1
ATOM 1872 O O . ILE A 1 236 ? 19.849 4.002 -30.980 1.00 85.38 236 ILE A O 1
ATOM 1876 N N . GLY A 1 237 ? 20.712 4.122 -33.061 1.00 78.75 237 GLY A N 1
ATOM 1877 C CA . GLY A 1 237 ? 20.387 2.739 -33.424 1.00 78.75 237 GLY A CA 1
ATOM 1878 C C . GLY A 1 237 ? 21.119 1.718 -32.550 1.00 78.75 237 GLY A C 1
ATOM 1879 O O . GLY A 1 237 ? 20.501 0.951 -31.811 1.00 78.75 237 GLY A O 1
ATOM 1880 N N . ALA A 1 238 ? 22.454 1.767 -32.547 1.00 75.06 238 ALA A N 1
ATOM 1881 C CA . ALA A 1 238 ? 23.286 0.815 -31.812 1.00 75.06 238 ALA A CA 1
ATOM 1882 C C . ALA A 1 238 ? 23.137 0.924 -30.285 1.00 75.06 238 ALA A C 1
ATOM 1884 O O . ALA A 1 238 ? 23.276 -0.078 -29.580 1.00 75.06 238 ALA A O 1
ATOM 1885 N N . GLY A 1 239 ? 22.846 2.124 -29.771 1.00 77.44 239 GLY A N 1
ATOM 1886 C CA . GLY A 1 239 ? 22.585 2.360 -28.350 1.00 77.44 239 GLY A CA 1
ATOM 1887 C C . GLY A 1 239 ? 21.213 1.876 -27.877 1.00 77.44 239 GLY A C 1
ATOM 1888 O O . GLY A 1 239 ? 21.017 1.739 -26.670 1.00 77.44 239 GLY A O 1
ATOM 1889 N N . THR A 1 240 ? 20.285 1.594 -28.799 1.00 84.56 240 THR A N 1
ATOM 1890 C CA . THR A 1 240 ? 18.926 1.145 -28.475 1.00 84.56 240 THR A CA 1
ATOM 1891 C C . THR A 1 240 ? 18.813 -0.376 -28.531 1.00 84.56 240 THR A C 1
ATOM 1893 O O . THR A 1 240 ? 18.555 -1.005 -27.506 1.00 84.56 240 THR A O 1
ATOM 1896 N N . GLU A 1 241 ? 19.069 -0.981 -29.695 1.00 83.94 241 GLU A N 1
ATOM 1897 C CA . GLU A 1 241 ? 18.683 -2.377 -29.964 1.00 83.94 241 GLU A CA 1
ATOM 1898 C C . GLU A 1 241 ? 19.339 -3.383 -29.017 1.00 83.94 241 GLU A C 1
ATOM 1900 O O . GLU A 1 241 ? 18.663 -4.223 -28.429 1.00 83.94 241 GLU A O 1
ATOM 1905 N N . THR A 1 242 ? 20.652 -3.262 -28.792 1.00 86.25 242 THR A N 1
ATOM 1906 C CA . THR A 1 242 ? 21.386 -4.209 -27.935 1.00 86.25 242 THR A CA 1
ATOM 1907 C C . THR A 1 242 ? 20.793 -4.260 -26.528 1.00 86.25 242 THR A C 1
ATOM 1909 O O . THR A 1 242 ? 20.563 -5.337 -25.979 1.00 86.25 242 THR A O 1
ATOM 1912 N N . ALA A 1 243 ? 20.519 -3.090 -25.947 1.00 92.19 243 ALA A N 1
ATOM 1913 C CA . ALA A 1 243 ? 19.937 -3.000 -24.618 1.00 92.19 243 ALA A CA 1
ATOM 1914 C C . ALA A 1 243 ? 18.477 -3.473 -24.626 1.00 92.19 243 ALA A C 1
ATOM 1916 O O . ALA A 1 243 ? 18.084 -4.214 -23.732 1.00 92.19 243 ALA A O 1
ATOM 1917 N N . SER A 1 244 ? 17.688 -3.115 -25.641 1.00 92.62 244 SER A N 1
ATOM 1918 C CA . SER A 1 244 ? 16.286 -3.528 -25.755 1.00 92.62 244 SER A CA 1
ATOM 1919 C C . SER A 1 244 ? 16.145 -5.049 -25.820 1.00 92.62 244 SER A C 1
ATOM 1921 O O . SER A 1 244 ? 15.385 -5.625 -25.044 1.00 92.62 244 SER A O 1
ATOM 1923 N N . VAL A 1 245 ? 16.920 -5.724 -26.670 1.00 92.44 245 VAL A N 1
ATOM 1924 C CA . VAL A 1 245 ? 16.874 -7.191 -26.773 1.00 92.44 245 VAL A CA 1
ATOM 1925 C C . VAL A 1 245 ? 17.362 -7.855 -25.486 1.00 92.44 245 VAL A C 1
ATOM 1927 O O . VAL A 1 245 ? 16.695 -8.751 -24.970 1.00 92.44 245 VAL A O 1
ATOM 1930 N N . MET A 1 246 ? 18.461 -7.363 -24.905 1.00 96.25 246 MET A N 1
ATOM 1931 C CA . MET A 1 246 ? 18.979 -7.858 -23.625 1.00 96.25 246 MET A CA 1
ATOM 1932 C C . MET A 1 246 ? 17.934 -7.744 -22.503 1.00 96.25 246 MET A C 1
ATOM 1934 O O . MET A 1 246 ? 17.743 -8.689 -21.738 1.00 96.25 246 MET A O 1
ATOM 1938 N N . LEU A 1 247 ? 17.222 -6.615 -22.410 1.00 97.81 247 LEU A N 1
ATOM 1939 C CA . LEU A 1 247 ? 16.145 -6.433 -21.435 1.00 97.81 247 LEU A CA 1
ATOM 1940 C C . LEU A 1 247 ? 14.979 -7.401 -21.677 1.00 97.81 247 LEU A C 1
ATOM 1942 O O . LEU A 1 247 ? 14.423 -7.918 -20.709 1.00 97.81 247 LEU A O 1
ATOM 1946 N N . GLY A 1 248 ? 14.634 -7.676 -22.938 1.00 96.94 248 GLY A N 1
ATOM 1947 C CA . GLY A 1 248 ? 13.610 -8.660 -23.302 1.00 96.94 248 GLY A CA 1
ATOM 1948 C C . GLY A 1 248 ? 13.982 -10.075 -22.867 1.00 96.94 248 GLY A C 1
ATOM 1949 O O . GLY A 1 248 ? 13.194 -10.740 -22.193 1.00 96.94 248 GLY A O 1
ATOM 1950 N N . THR A 1 249 ? 15.211 -10.504 -23.160 1.00 96.06 249 THR A N 1
ATOM 1951 C CA . THR A 1 249 ? 15.717 -11.820 -22.745 1.00 96.06 249 THR A CA 1
ATOM 1952 C C . THR A 1 249 ? 15.798 -11.934 -21.227 1.00 96.06 249 THR A C 1
ATOM 1954 O O . THR A 1 249 ? 15.334 -12.929 -20.672 1.00 96.06 249 THR A O 1
ATOM 1957 N N . GLY A 1 250 ? 16.310 -10.916 -20.532 1.00 97.31 250 GLY A N 1
ATOM 1958 C CA . GLY A 1 250 ? 16.361 -10.936 -19.071 1.00 97.31 250 GLY A CA 1
ATOM 1959 C C . GLY A 1 250 ? 14.971 -10.935 -18.426 1.00 97.31 250 GLY A C 1
ATOM 1960 O O . GLY A 1 250 ? 14.746 -11.691 -17.483 1.00 97.31 250 GLY A O 1
ATOM 1961 N N . LEU A 1 251 ? 14.003 -10.178 -18.966 1.00 97.62 251 LEU A N 1
ATOM 1962 C CA . LEU A 1 251 ? 12.601 -10.261 -18.535 1.00 97.62 251 LEU A CA 1
ATOM 1963 C C . LEU A 1 251 ? 12.059 -11.685 -18.713 1.00 97.62 251 LEU A C 1
ATOM 1965 O O . LEU A 1 251 ? 11.464 -12.224 -17.782 1.00 97.62 251 LEU A O 1
ATOM 1969 N N . ARG A 1 252 ? 12.297 -12.309 -19.874 1.00 96.62 252 ARG A N 1
ATOM 1970 C CA . ARG A 1 252 ? 11.884 -13.692 -20.136 1.00 96.62 252 ARG A CA 1
ATOM 1971 C C . ARG A 1 252 ? 12.445 -14.661 -19.107 1.00 96.62 252 ARG A C 1
ATOM 1973 O O . ARG A 1 252 ? 11.671 -15.405 -18.510 1.00 96.62 252 ARG A O 1
ATOM 1980 N N . MET A 1 253 ? 13.745 -14.588 -18.827 1.00 96.50 253 MET A N 1
ATOM 1981 C CA . MET A 1 253 ? 14.374 -15.437 -17.814 1.00 96.50 253 MET A CA 1
ATOM 1982 C C . MET A 1 253 ? 13.768 -15.224 -16.422 1.00 96.50 253 MET A C 1
ATOM 1984 O O . MET A 1 253 ? 13.484 -16.196 -15.731 1.00 96.50 253 MET A O 1
ATOM 1988 N N . LEU A 1 254 ? 13.495 -13.981 -16.016 1.00 96.06 254 LEU A N 1
ATOM 1989 C CA . LEU A 1 254 ? 12.931 -13.681 -14.691 1.00 96.06 254 LEU A CA 1
ATOM 1990 C C . LEU A 1 254 ? 11.452 -14.069 -14.536 1.00 96.06 254 LEU A C 1
ATOM 1992 O O . LEU A 1 254 ? 11.004 -14.344 -13.416 1.00 96.06 254 LEU A O 1
ATOM 1996 N N . VAL A 1 255 ? 10.695 -14.090 -15.637 1.00 94.50 255 VAL A N 1
ATOM 1997 C CA . VAL A 1 255 ? 9.295 -14.542 -15.667 1.00 94.50 255 VAL A CA 1
ATOM 1998 C C . VAL A 1 255 ? 9.213 -16.071 -15.699 1.00 94.50 255 VAL A C 1
ATOM 2000 O O . VAL A 1 255 ? 8.440 -16.651 -14.939 1.00 94.50 255 VAL A O 1
ATOM 2003 N N . GLU A 1 256 ? 10.017 -16.734 -16.534 1.00 93.94 256 GLU A N 1
ATOM 2004 C CA . GLU A 1 256 ? 9.999 -18.199 -16.694 1.00 93.94 256 GLU A CA 1
ATOM 2005 C C . GLU A 1 256 ? 10.670 -18.943 -15.536 1.00 93.94 256 GLU A C 1
ATOM 2007 O O . GLU A 1 256 ? 10.314 -20.090 -15.264 1.00 93.94 256 GLU A O 1
ATOM 2012 N N . ARG A 1 257 ? 11.634 -18.309 -14.853 1.00 93.56 257 ARG A N 1
ATOM 2013 C CA . ARG A 1 257 ? 12.489 -18.941 -13.837 1.00 93.56 257 ARG A CA 1
ATOM 2014 C C . ARG A 1 257 ? 12.414 -18.177 -12.506 1.00 93.56 257 ARG A C 1
ATOM 2016 O O . ARG A 1 257 ? 13.270 -17.333 -12.215 1.00 93.56 257 ARG A O 1
ATOM 2023 N N . PRO A 1 258 ? 11.391 -18.442 -11.669 1.00 86.38 258 PRO A N 1
ATOM 2024 C CA . PRO A 1 258 ? 11.236 -17.824 -10.350 1.00 86.38 258 PRO A CA 1
ATOM 2025 C C . PRO A 1 258 ? 12.472 -17.925 -9.448 1.00 86.38 258 PRO A C 1
ATOM 2027 O O . PRO A 1 258 ? 12.716 -17.028 -8.642 1.00 86.38 258 PRO A O 1
ATOM 2030 N N . GLU A 1 259 ? 13.261 -18.989 -9.588 1.00 90.81 259 GLU A N 1
ATOM 2031 C CA . GLU A 1 259 ? 14.503 -19.195 -8.848 1.00 90.81 259 GLU A CA 1
ATOM 2032 C C . GLU A 1 259 ? 15.566 -18.137 -9.179 1.00 90.81 259 GLU A C 1
ATOM 2034 O O . GLU A 1 259 ? 16.223 -17.636 -8.267 1.00 90.81 259 GLU A O 1
ATOM 2039 N N . LEU A 1 260 ? 15.675 -17.709 -10.445 1.00 92.94 260 LEU A N 1
ATOM 2040 C CA . LEU A 1 260 ? 16.606 -16.652 -10.859 1.00 92.94 260 LEU A CA 1
ATOM 2041 C C . LEU A 1 260 ? 16.187 -15.296 -10.290 1.00 92.94 260 LEU A C 1
ATOM 2043 O O . LEU A 1 260 ? 17.030 -14.506 -9.866 1.00 92.94 260 LEU A O 1
ATOM 2047 N N . ARG A 1 261 ? 14.873 -15.048 -10.219 1.00 89.94 261 ARG A N 1
ATOM 2048 C CA . ARG A 1 261 ? 14.316 -13.857 -9.570 1.00 89.94 261 ARG A CA 1
ATOM 2049 C C . ARG A 1 261 ? 14.703 -13.803 -8.095 1.00 89.94 261 ARG A C 1
ATOM 2051 O O . ARG A 1 261 ? 15.237 -12.794 -7.642 1.00 89.94 261 ARG A O 1
ATOM 2058 N N . SER A 1 262 ? 14.424 -14.874 -7.351 1.00 84.81 262 SER A N 1
ATOM 2059 C CA . SER A 1 262 ? 14.759 -14.951 -5.927 1.00 84.81 262 SER A CA 1
ATOM 2060 C C . SER A 1 262 ? 16.262 -14.811 -5.695 1.00 84.81 262 SER A C 1
ATOM 2062 O O . SER A 1 262 ? 16.664 -14.093 -4.780 1.00 84.81 262 SER A O 1
ATOM 2064 N N . LEU A 1 263 ? 17.080 -15.429 -6.550 1.00 88.62 263 LEU A N 1
ATOM 2065 C CA . LEU A 1 263 ? 18.531 -15.339 -6.466 1.00 88.62 263 LEU A CA 1
ATOM 2066 C C . LEU A 1 263 ? 19.035 -13.906 -6.672 1.00 88.62 263 LEU A C 1
ATOM 2068 O O . LEU A 1 263 ? 19.783 -13.423 -5.832 1.00 88.62 263 LEU A O 1
ATOM 2072 N N . LEU A 1 264 ? 18.599 -13.196 -7.719 1.00 87.19 264 LEU A N 1
ATOM 2073 C CA . LEU A 1 264 ? 19.035 -11.812 -7.959 1.00 87.19 264 LEU A CA 1
ATOM 2074 C C . LEU A 1 264 ? 18.644 -10.847 -6.832 1.00 87.19 264 LEU A C 1
ATOM 2076 O O . LEU A 1 264 ? 19.378 -9.899 -6.560 1.00 87.19 264 LEU A O 1
ATOM 2080 N N . VAL A 1 265 ? 17.506 -11.081 -6.167 1.00 82.12 265 VAL A N 1
ATOM 2081 C CA . VAL A 1 265 ? 17.096 -10.288 -4.995 1.00 82.12 265 VAL A CA 1
ATOM 2082 C C . VAL A 1 265 ? 17.997 -10.578 -3.789 1.00 82.12 265 VAL A C 1
ATOM 2084 O O . VAL A 1 265 ? 18.363 -9.655 -3.066 1.00 82.12 265 VAL A O 1
ATOM 2087 N N . GLN A 1 266 ? 18.375 -11.842 -3.575 1.00 83.69 266 GLN A N 1
ATOM 2088 C CA . GLN A 1 266 ? 19.212 -12.263 -2.442 1.00 83.69 266 GLN A CA 1
ATOM 2089 C C . GLN A 1 266 ? 20.708 -11.987 -2.653 1.00 83.69 266 GLN A C 1
ATOM 2091 O O . GLN A 1 266 ? 21.441 -11.777 -1.687 1.00 83.69 266 GLN A O 1
ATOM 2096 N N . ARG A 1 267 ? 21.167 -12.005 -3.907 1.00 87.31 267 ARG A N 1
ATOM 2097 C CA . ARG A 1 267 ? 22.570 -11.898 -4.324 1.00 87.31 267 ARG A CA 1
ATOM 2098 C C . ARG A 1 267 ? 22.735 -10.798 -5.379 1.00 87.31 267 ARG A C 1
ATOM 2100 O O . ARG A 1 267 ? 23.003 -11.090 -6.547 1.00 87.31 267 ARG A O 1
ATOM 2107 N N . PRO A 1 268 ? 22.591 -9.516 -4.990 1.00 85.56 268 PRO A N 1
ATOM 2108 C CA . PRO A 1 268 ? 22.755 -8.393 -5.914 1.00 85.56 268 PRO A CA 1
ATOM 2109 C C . PRO A 1 268 ? 24.179 -8.292 -6.487 1.00 85.56 268 PRO A C 1
ATOM 2111 O O . PRO A 1 268 ? 24.385 -7.667 -7.523 1.00 85.56 268 PRO A O 1
ATOM 2114 N N . ASP A 1 269 ? 25.164 -8.933 -5.856 1.00 91.81 269 ASP A N 1
ATOM 2115 C CA . ASP A 1 269 ? 26.529 -9.062 -6.368 1.00 91.81 269 ASP A CA 1
ATOM 2116 C C . ASP A 1 269 ? 26.624 -9.886 -7.666 1.00 91.81 269 ASP A C 1
ATOM 2118 O O . ASP A 1 269 ? 27.570 -9.703 -8.430 1.00 91.81 269 ASP A O 1
ATOM 2122 N N . LEU A 1 270 ? 25.631 -10.736 -7.962 1.00 95.56 270 LEU A N 1
ATOM 2123 C CA . LEU A 1 270 ? 25.571 -11.522 -9.201 1.00 95.56 270 LEU A CA 1
ATOM 2124 C C . LEU A 1 270 ? 25.011 -10.741 -10.394 1.00 95.56 270 LEU A C 1
ATOM 2126 O O . LEU A 1 270 ? 25.054 -11.232 -11.520 1.00 95.56 270 LEU A O 1
ATOM 2130 N N . VAL A 1 271 ? 24.503 -9.524 -10.190 1.00 96.94 271 VAL A N 1
ATOM 2131 C CA . VAL A 1 271 ? 23.852 -8.738 -11.247 1.00 96.94 271 VAL A CA 1
ATOM 2132 C C . VAL A 1 271 ? 24.761 -8.508 -12.467 1.00 96.94 271 VAL A C 1
ATOM 2134 O O . VAL A 1 271 ? 24.301 -8.779 -13.577 1.00 96.94 271 VAL A O 1
ATOM 2137 N N . PRO A 1 272 ? 26.042 -8.101 -12.333 1.00 96.56 272 PRO A N 1
ATOM 2138 C CA . PRO A 1 272 ? 26.923 -7.956 -13.495 1.00 96.56 272 PRO A CA 1
ATOM 2139 C C . PRO A 1 272 ? 27.117 -9.269 -14.262 1.00 96.56 272 PRO A C 1
ATOM 2141 O O . PRO A 1 272 ? 27.153 -9.265 -15.492 1.00 96.56 272 PRO A O 1
ATOM 2144 N N . SER A 1 273 ? 27.196 -10.396 -13.547 1.00 96.94 273 SER A N 1
ATOM 2145 C CA . SER A 1 273 ? 27.305 -11.726 -14.154 1.00 96.94 273 SER A CA 1
ATOM 2146 C C . SER A 1 273 ? 26.022 -12.112 -14.891 1.00 96.94 273 SER A C 1
ATOM 2148 O O . SER A 1 273 ? 26.081 -12.546 -16.036 1.00 96.94 273 SER A O 1
ATOM 2150 N N . PHE A 1 274 ? 24.853 -11.849 -14.302 1.00 97.75 274 PHE A N 1
ATOM 2151 C CA . PHE A 1 274 ? 23.552 -12.073 -14.936 1.00 97.75 274 PHE A CA 1
ATOM 2152 C C . PHE A 1 274 ? 23.392 -11.278 -16.240 1.00 97.75 274 PHE A C 1
ATOM 2154 O O . PHE A 1 274 ? 22.844 -11.789 -17.219 1.00 97.75 274 PHE A O 1
ATOM 2161 N N . VAL A 1 275 ? 23.891 -10.037 -16.287 1.00 98.00 275 VAL A N 1
ATOM 2162 C CA . VAL A 1 275 ? 23.889 -9.223 -17.513 1.00 98.00 275 VAL A CA 1
ATOM 2163 C C . VAL A 1 275 ? 24.738 -9.874 -18.605 1.00 98.00 275 VAL A C 1
ATOM 2165 O O . VAL A 1 275 ? 24.272 -10.024 -19.735 1.00 98.00 275 VAL A O 1
ATOM 2168 N N . GLN A 1 276 ? 25.962 -10.291 -18.276 1.00 97.38 276 GLN A N 1
ATOM 2169 C CA . GLN A 1 276 ? 26.853 -10.951 -19.237 1.00 97.38 276 GLN A CA 1
ATOM 2170 C C . GLN A 1 276 ? 26.290 -12.298 -19.690 1.00 97.38 276 GLN A C 1
ATOM 2172 O O . GLN A 1 276 ? 26.312 -12.595 -20.883 1.00 97.38 276 GLN A O 1
ATOM 2177 N N . GLU A 1 277 ? 25.703 -13.061 -18.768 1.00 97.25 277 GLU A N 1
ATOM 2178 C CA . GLU A 1 277 ? 25.044 -14.321 -19.086 1.00 97.25 277 GLU A CA 1
ATOM 2179 C C . GLU A 1 277 ? 23.852 -14.108 -20.013 1.00 97.25 277 GLU A C 1
ATOM 2181 O O . GLU A 1 277 ? 23.705 -14.843 -20.980 1.00 97.25 277 GLU A O 1
ATOM 2186 N N . THR A 1 278 ? 23.058 -13.054 -19.812 1.00 97.44 278 THR A N 1
ATOM 2187 C CA . THR A 1 278 ? 21.972 -12.690 -20.737 1.00 97.44 278 THR A CA 1
ATOM 2188 C C . THR A 1 278 ? 22.499 -12.423 -22.145 1.00 97.44 278 THR A C 1
ATOM 2190 O O . THR A 1 278 ? 21.944 -12.928 -23.120 1.00 97.44 278 THR A O 1
ATOM 2193 N N . LEU A 1 279 ? 23.601 -11.678 -22.252 1.00 96.25 279 LEU A N 1
ATOM 2194 C CA . LEU A 1 279 ? 24.232 -11.337 -23.527 1.00 96.25 279 LEU A CA 1
ATOM 2195 C C . LEU A 1 279 ? 24.949 -12.518 -24.196 1.00 96.25 279 LEU A C 1
ATOM 2197 O O . LEU A 1 279 ? 25.148 -12.467 -25.408 1.00 96.25 279 LEU A O 1
ATOM 2201 N N . ARG A 1 280 ? 25.361 -13.545 -23.442 1.00 95.75 280 ARG A N 1
ATOM 2202 C CA . ARG A 1 280 ? 25.900 -14.808 -23.978 1.00 95.75 280 ARG A CA 1
ATOM 2203 C C . ARG A 1 280 ? 24.775 -15.750 -24.400 1.00 95.75 280 ARG A C 1
ATOM 2205 O O . ARG A 1 280 ? 24.848 -16.354 -25.466 1.00 95.75 280 ARG A O 1
ATOM 2212 N N . TYR A 1 281 ? 23.768 -15.893 -23.542 1.00 95.38 281 TYR A N 1
ATOM 2213 C CA . TYR A 1 281 ? 22.678 -16.849 -23.687 1.00 95.38 281 TYR A CA 1
ATOM 2214 C C . TYR A 1 281 ? 21.798 -16.536 -24.891 1.00 95.38 281 TYR A C 1
ATOM 2216 O O . TYR A 1 281 ? 21.352 -17.443 -25.586 1.00 95.38 281 TYR A O 1
ATOM 2224 N N . ASP A 1 282 ? 21.528 -15.263 -25.152 1.00 93.44 282 ASP A N 1
ATOM 2225 C CA . ASP A 1 282 ? 20.789 -14.843 -26.337 1.00 93.44 282 ASP A CA 1
ATOM 2226 C C . ASP A 1 282 ? 21.352 -13.505 -26.823 1.00 93.44 282 ASP A C 1
ATOM 2228 O O . ASP A 1 282 ? 20.841 -12.443 -26.450 1.00 93.44 282 ASP A O 1
ATOM 2232 N N . PRO A 1 283 ? 22.478 -13.526 -27.564 1.00 92.81 283 PRO A N 1
ATOM 2233 C CA . PRO A 1 283 ? 23.156 -12.303 -27.949 1.00 92.81 283 PRO A CA 1
ATOM 2234 C C . PRO A 1 283 ? 22.240 -11.457 -28.841 1.00 92.81 283 PRO A C 1
ATOM 2236 O O . PRO A 1 283 ? 21.711 -11.972 -29.831 1.00 92.81 283 PRO A O 1
ATOM 2239 N N . PRO A 1 284 ? 22.085 -10.149 -28.546 1.00 90.56 284 PRO A N 1
ATOM 2240 C CA . PRO A 1 284 ? 21.261 -9.262 -29.359 1.00 90.56 284 PRO A CA 1
ATOM 2241 C C . PRO A 1 284 ? 21.636 -9.274 -30.837 1.00 90.56 284 PRO A C 1
ATOM 2243 O O . PRO A 1 284 ? 20.751 -9.303 -31.685 1.00 90.56 284 PRO A O 1
ATOM 2246 N N . ALA A 1 285 ? 22.939 -9.293 -31.131 1.00 89.06 285 ALA A N 1
ATOM 2247 C CA . ALA A 1 285 ? 23.467 -9.524 -32.465 1.00 89.06 285 ALA A CA 1
ATOM 2248 C C . ALA A 1 285 ? 23.842 -11.006 -32.627 1.00 89.06 285 ALA A C 1
ATOM 2250 O O . ALA A 1 285 ? 24.801 -11.471 -32.012 1.00 89.06 285 ALA A O 1
ATOM 2251 N N . GLN A 1 286 ? 23.112 -11.741 -33.464 1.00 89.19 286 GLN A N 1
ATOM 2252 C CA . GLN A 1 286 ? 23.364 -13.162 -33.748 1.00 89.19 286 GLN A CA 1
ATOM 2253 C C . GLN A 1 286 ? 24.528 -13.373 -34.712 1.00 89.19 286 GLN A C 1
ATOM 2255 O O . GLN A 1 286 ? 25.156 -14.433 -34.702 1.00 89.19 286 GLN A O 1
ATOM 2260 N N . LEU A 1 287 ? 24.818 -12.366 -35.535 1.00 89.06 287 LEU A N 1
ATOM 2261 C CA . LEU A 1 287 ? 25.785 -12.432 -36.618 1.00 89.06 287 LEU A CA 1
ATOM 2262 C C . LEU A 1 287 ? 26.686 -11.193 -36.613 1.00 89.06 287 LEU A C 1
ATOM 2264 O O . LEU A 1 287 ? 26.214 -10.061 -36.530 1.00 89.06 287 LEU A O 1
ATOM 2268 N N . ALA A 1 288 ? 27.987 -11.405 -36.796 1.00 90.06 288 ALA A N 1
ATOM 2269 C CA . ALA A 1 288 ? 28.927 -10.369 -37.220 1.00 90.06 288 ALA A CA 1
ATOM 2270 C C . ALA A 1 288 ? 29.677 -10.832 -38.475 1.00 90.06 288 ALA A C 1
ATOM 2272 O O . ALA A 1 288 ? 29.899 -12.022 -38.659 1.00 90.06 288 ALA A O 1
ATOM 2273 N N . ALA A 1 289 ? 30.102 -9.915 -39.343 1.00 91.06 289 ALA A N 1
ATOM 2274 C CA . ALA A 1 289 ? 30.779 -10.275 -40.590 1.00 91.06 289 ALA A CA 1
ATOM 2275 C C . ALA A 1 289 ? 32.199 -9.704 -40.674 1.00 91.06 289 ALA A C 1
ATOM 2277 O O . ALA A 1 289 ? 32.450 -8.548 -40.310 1.00 91.06 289 ALA A O 1
ATOM 2278 N N . ARG A 1 290 ? 33.130 -10.512 -41.184 1.00 93.50 290 ARG A N 1
ATOM 2279 C CA . ARG A 1 290 ? 34.490 -10.108 -41.563 1.00 93.50 290 ARG A CA 1
ATOM 2280 C C . ARG A 1 290 ? 34.841 -10.639 -42.943 1.00 93.50 290 ARG A C 1
ATOM 2282 O O . ARG A 1 290 ? 34.220 -11.589 -43.400 1.00 93.50 290 ARG A O 1
ATOM 2289 N N . TRP A 1 291 ? 35.850 -10.079 -43.596 1.00 94.62 291 TRP A N 1
ATOM 2290 C CA . TRP A 1 291 ? 36.367 -10.625 -44.850 1.00 94.62 291 TRP A CA 1
ATOM 2291 C C . TRP A 1 291 ? 37.890 -10.717 -44.856 1.00 94.62 291 TRP A C 1
ATOM 2293 O O . TRP A 1 291 ? 38.578 -9.917 -44.222 1.00 94.62 291 TRP A O 1
ATOM 2303 N N . THR A 1 292 ? 38.415 -11.725 -45.551 1.00 96.31 292 THR A N 1
ATOM 2304 C CA . THR A 1 292 ? 39.855 -12.010 -45.581 1.00 96.31 292 THR A CA 1
ATOM 2305 C C . THR A 1 292 ? 40.607 -11.084 -46.537 1.00 96.31 292 THR A C 1
ATOM 2307 O O . THR A 1 292 ? 40.240 -10.924 -47.707 1.00 96.31 292 THR A O 1
ATOM 2310 N N . LEU A 1 293 ? 41.719 -10.520 -46.068 1.00 92.81 293 LEU A N 1
ATOM 2311 C CA . LEU A 1 293 ? 42.618 -9.693 -46.885 1.00 92.81 293 LEU A CA 1
ATOM 2312 C C . LEU A 1 293 ? 43.552 -10.516 -47.775 1.00 92.81 293 LEU A C 1
ATOM 2314 O O . LEU A 1 293 ? 43.874 -10.136 -48.904 1.00 92.81 293 LEU A O 1
ATOM 2318 N N . GLU A 1 294 ? 43.966 -11.666 -47.264 1.00 93.88 294 GLU A N 1
ATOM 2319 C CA . GLU A 1 294 ? 44.875 -12.601 -47.904 1.00 93.88 294 GLU A CA 1
ATOM 2320 C C . GLU A 1 294 ? 44.419 -14.042 -47.644 1.00 93.88 294 GLU A C 1
ATOM 2322 O O . GLU A 1 294 ? 43.582 -14.274 -46.767 1.00 93.88 294 GLU A O 1
ATOM 2327 N N . PRO A 1 295 ? 44.897 -15.026 -48.427 1.00 95.88 295 PRO A N 1
ATOM 2328 C CA . PRO A 1 295 ? 44.563 -16.418 -48.168 1.00 95.88 295 PRO A CA 1
ATOM 2329 C C . PRO A 1 295 ? 45.043 -16.839 -46.773 1.00 95.88 295 PRO A C 1
ATOM 2331 O O . PRO A 1 295 ? 46.231 -16.750 -46.479 1.00 95.88 295 PRO A O 1
ATOM 2334 N N . THR A 1 296 ? 44.130 -17.333 -45.941 1.00 96.00 296 THR A N 1
ATOM 2335 C CA . THR A 1 296 ? 44.396 -17.699 -44.539 1.00 96.00 296 THR A CA 1
ATOM 2336 C C . THR A 1 296 ? 43.726 -19.031 -44.184 1.00 96.00 296 THR A C 1
ATOM 2338 O O . THR A 1 296 ? 43.143 -19.681 -45.053 1.00 96.00 296 THR A O 1
ATOM 2341 N N . THR A 1 297 ? 43.834 -19.481 -42.935 1.00 94.75 297 THR A N 1
ATOM 2342 C CA . THR A 1 297 ? 43.199 -20.710 -42.433 1.00 94.75 297 THR A CA 1
ATOM 2343 C C . THR A 1 297 ? 42.335 -20.386 -41.219 1.00 94.75 297 THR A C 1
ATOM 2345 O O . THR A 1 297 ? 42.748 -19.607 -40.364 1.00 94.75 297 THR A O 1
ATOM 2348 N N . LEU A 1 298 ? 41.141 -20.976 -41.150 1.00 95.81 298 LEU A N 1
ATOM 2349 C CA . LEU A 1 298 ? 40.241 -20.886 -40.001 1.00 95.81 298 LEU A CA 1
ATOM 2350 C C . LEU A 1 298 ? 39.687 -22.281 -39.696 1.00 95.81 298 LEU A C 1
ATOM 2352 O O . LEU A 1 298 ? 39.030 -22.886 -40.546 1.00 95.81 298 LEU A O 1
ATOM 2356 N N . GLY A 1 299 ? 39.977 -22.798 -38.501 1.00 89.94 299 GLY A N 1
ATOM 2357 C CA . GLY A 1 299 ? 39.762 -24.213 -38.195 1.00 89.94 299 GLY A CA 1
ATOM 2358 C C . GLY A 1 299 ? 40.538 -25.096 -39.178 1.00 89.94 299 GLY A C 1
ATOM 2359 O O . GLY A 1 299 ? 41.735 -24.905 -39.384 1.00 89.94 299 GLY A O 1
ATOM 2360 N N . GLU A 1 300 ? 39.842 -26.022 -39.835 1.00 89.00 300 GLU A N 1
ATOM 2361 C CA . GLU A 1 300 ? 40.422 -26.905 -40.859 1.00 89.00 300 GLU A CA 1
ATOM 2362 C C . GLU A 1 300 ? 40.295 -26.350 -42.292 1.00 89.00 300 GLU A C 1
ATOM 2364 O O . GLU A 1 300 ? 40.800 -26.946 -43.247 1.00 89.00 300 GLU A O 1
ATOM 2369 N N . LEU A 1 301 ? 39.627 -25.203 -42.477 1.00 93.25 301 LEU A N 1
ATOM 2370 C CA . LEU A 1 301 ? 39.340 -24.644 -43.797 1.00 93.25 301 LEU A CA 1
ATOM 2371 C C . LEU A 1 301 ? 40.384 -23.612 -44.223 1.00 93.25 301 LEU A C 1
ATOM 2373 O O . LEU A 1 301 ? 40.669 -22.645 -43.513 1.00 93.25 301 LEU A O 1
ATOM 2377 N N . ARG A 1 302 ? 40.890 -23.759 -45.452 1.00 94.56 302 ARG A N 1
ATOM 2378 C CA . ARG A 1 302 ? 41.700 -22.732 -46.115 1.00 94.56 302 ARG A CA 1
ATOM 2379 C C . ARG A 1 302 ? 40.790 -21.722 -46.808 1.00 94.56 302 ARG A C 1
ATOM 2381 O O . ARG A 1 302 ? 40.094 -22.057 -47.764 1.00 94.56 302 ARG A O 1
ATOM 2388 N N . LEU A 1 303 ? 40.830 -20.479 -46.348 1.00 96.12 303 LEU A N 1
ATOM 2389 C CA . LEU A 1 303 ? 40.015 -19.387 -46.860 1.00 96.12 303 LEU A CA 1
ATOM 2390 C C . LEU A 1 303 ? 40.762 -18.651 -47.982 1.00 96.12 303 LEU A C 1
ATOM 2392 O O . LEU A 1 303 ? 41.918 -18.262 -47.788 1.00 96.12 303 LEU A O 1
ATOM 2396 N N . PRO A 1 304 ? 40.147 -18.434 -49.159 1.00 95.00 304 PRO A N 1
ATOM 2397 C CA . PRO A 1 304 ? 40.750 -17.619 -50.207 1.00 95.00 304 PRO A CA 1
ATOM 2398 C C . PRO A 1 304 ? 40.772 -16.141 -49.802 1.00 95.00 304 PRO A C 1
ATOM 2400 O O . PRO A 1 304 ? 40.111 -15.734 -48.849 1.00 95.00 304 PRO A O 1
ATOM 2403 N N . ARG A 1 305 ? 41.501 -15.317 -50.560 1.00 94.38 305 ARG A N 1
ATOM 2404 C CA . ARG A 1 305 ? 41.421 -13.855 -50.452 1.00 94.38 305 ARG A CA 1
ATOM 2405 C C . ARG A 1 305 ? 39.999 -13.372 -50.772 1.00 94.38 305 ARG A C 1
ATOM 2407 O O . ARG A 1 305 ? 39.353 -13.898 -51.679 1.00 94.38 305 ARG A O 1
ATOM 2414 N N . HIS A 1 306 ? 39.541 -12.358 -50.044 1.00 93.81 306 HIS A N 1
ATOM 2415 C CA . HIS A 1 306 ? 38.200 -11.782 -50.131 1.00 93.81 306 HIS A CA 1
ATOM 2416 C C . HIS A 1 306 ? 37.069 -12.778 -49.803 1.00 93.81 306 HIS A C 1
ATOM 2418 O O . HIS A 1 306 ? 35.985 -12.723 -50.384 1.00 93.81 306 HIS A O 1
ATOM 2424 N N . CYS A 1 307 ? 37.312 -13.728 -48.905 1.00 95.25 307 CYS A N 1
ATOM 2425 C CA . CYS A 1 307 ? 36.293 -14.629 -48.376 1.00 95.25 307 CYS A CA 1
ATOM 2426 C C . CYS A 1 307 ? 35.508 -13.935 -47.259 1.00 95.25 307 CYS A C 1
ATOM 2428 O O . CYS A 1 307 ? 36.123 -13.455 -46.310 1.00 95.25 307 CYS A O 1
ATOM 2430 N N . LEU A 1 308 ? 34.176 -13.926 -47.344 1.00 94.69 308 LEU A N 1
ATOM 2431 C CA . LEU A 1 308 ? 33.288 -13.493 -46.264 1.00 94.69 308 LEU A CA 1
ATOM 2432 C C . LEU A 1 308 ? 33.244 -14.567 -45.171 1.00 94.69 308 LEU A C 1
ATOM 2434 O O . LEU A 1 308 ? 32.967 -15.734 -45.449 1.00 94.69 308 LEU A O 1
ATOM 2438 N N . VAL A 1 309 ? 33.484 -14.154 -43.936 1.00 96.19 309 VAL A N 1
ATOM 2439 C CA . VAL A 1 309 ? 33.409 -14.954 -42.717 1.00 96.19 309 VAL A CA 1
ATOM 2440 C C . VAL A 1 309 ? 32.276 -14.395 -41.863 1.00 96.19 309 VAL A C 1
ATOM 2442 O O . VAL A 1 309 ? 32.350 -13.276 -41.354 1.00 96.19 309 VAL A O 1
ATOM 2445 N N . MET A 1 310 ? 31.212 -15.173 -41.735 1.00 94.44 310 MET A N 1
ATOM 2446 C CA . MET A 1 310 ? 30.030 -14.872 -40.935 1.00 94.44 310 MET A CA 1
ATOM 2447 C C . MET A 1 310 ? 30.185 -15.519 -39.557 1.00 94.44 310 MET A C 1
ATOM 2449 O O . MET A 1 310 ? 30.166 -16.739 -39.433 1.00 94.44 310 MET A O 1
ATOM 2453 N N . LEU A 1 311 ? 30.389 -14.701 -38.533 1.00 95.38 311 LEU A N 1
ATOM 2454 C CA . LEU A 1 311 ? 30.566 -15.100 -37.141 1.00 95.38 311 LEU A CA 1
ATOM 2455 C C . LEU A 1 311 ? 29.199 -15.265 -36.484 1.00 95.38 311 LEU A C 1
ATOM 2457 O O . LEU A 1 311 ? 28.543 -14.268 -36.176 1.00 95.38 311 LEU A O 1
ATOM 2461 N N . MET A 1 312 ? 28.778 -16.507 -36.268 1.00 94.75 312 MET A N 1
ATOM 2462 C CA . MET A 1 312 ? 27.509 -16.829 -35.622 1.00 94.75 312 MET A CA 1
ATOM 2463 C C . MET A 1 312 ? 27.669 -16.746 -34.103 1.00 94.75 312 MET A C 1
ATOM 2465 O O . MET A 1 312 ? 27.928 -17.743 -33.430 1.00 94.75 312 MET A O 1
ATOM 2469 N N . LEU A 1 313 ? 27.512 -15.544 -33.549 1.00 94.38 313 LEU A N 1
ATOM 2470 C CA . LEU A 1 313 ? 27.688 -15.272 -32.119 1.00 94.38 313 LEU A CA 1
ATOM 2471 C C . LEU A 1 313 ? 26.712 -16.075 -31.247 1.00 94.38 313 LEU A C 1
ATOM 2473 O O . LEU A 1 313 ? 27.090 -16.508 -30.161 1.00 94.38 313 LEU A O 1
ATOM 2477 N N . GLY A 1 314 ? 25.493 -16.332 -31.735 1.00 93.06 314 GLY A N 1
ATOM 2478 C CA . GLY A 1 314 ? 24.523 -17.192 -31.047 1.00 93.06 314 GLY A CA 1
ATOM 2479 C C . GLY A 1 314 ? 24.966 -18.653 -30.925 1.00 93.06 314 GLY A C 1
ATOM 2480 O O . GLY A 1 314 ? 24.684 -19.294 -29.912 1.00 93.06 314 GLY A O 1
ATOM 2481 N N . ALA A 1 315 ? 25.696 -19.164 -31.924 1.00 95.38 315 ALA A N 1
ATOM 2482 C CA . ALA A 1 315 ? 26.283 -20.504 -31.897 1.00 95.38 315 ALA A CA 1
ATOM 2483 C C . ALA A 1 315 ? 27.533 -20.537 -31.009 1.00 95.38 315 ALA A C 1
ATOM 2485 O O . ALA A 1 315 ? 27.644 -21.403 -30.146 1.00 95.38 315 ALA A O 1
ATOM 2486 N N . ALA A 1 316 ? 28.411 -19.538 -31.147 1.00 95.62 316 ALA A N 1
ATOM 2487 C CA . ALA A 1 316 ? 29.623 -19.403 -30.343 1.00 95.62 316 ALA A CA 1
ATOM 2488 C C . ALA A 1 316 ? 29.308 -19.287 -28.846 1.00 95.62 316 ALA A C 1
ATOM 2490 O O . ALA A 1 316 ? 29.967 -19.911 -28.019 1.00 95.62 316 ALA A O 1
ATOM 2491 N N . GLY A 1 317 ? 28.258 -18.540 -28.490 1.00 94.50 317 GLY A N 1
ATOM 2492 C CA . GLY A 1 317 ? 27.761 -18.445 -27.118 1.00 94.50 317 GLY A CA 1
ATOM 2493 C C . GLY A 1 317 ? 27.276 -19.781 -26.553 1.00 94.50 317 GLY A C 1
ATOM 2494 O O . GLY A 1 317 ? 27.228 -19.920 -25.335 1.00 94.50 317 GLY A O 1
ATOM 2495 N N . ARG A 1 318 ? 26.961 -20.767 -27.407 1.00 94.38 318 ARG A N 1
ATOM 2496 C CA . ARG A 1 318 ? 26.520 -22.116 -27.029 1.00 94.38 318 ARG A CA 1
ATOM 2497 C C . ARG A 1 318 ? 27.525 -23.229 -27.344 1.00 94.38 318 ARG A C 1
ATOM 2499 O O . ARG A 1 318 ? 27.164 -24.402 -27.371 1.00 94.38 318 ARG A O 1
ATOM 2506 N N . ASP A 1 319 ? 28.785 -22.887 -27.584 1.00 95.06 319 ASP A N 1
ATOM 2507 C CA . ASP A 1 319 ? 29.802 -23.877 -27.928 1.00 95.06 319 ASP A CA 1
ATOM 2508 C C . ASP A 1 319 ? 30.147 -24.774 -26.726 1.00 95.06 319 ASP A C 1
ATOM 2510 O O . ASP A 1 319 ? 30.786 -24.335 -25.769 1.00 95.06 319 ASP A O 1
ATOM 2514 N N . HIS A 1 320 ? 29.761 -26.052 -26.797 1.00 93.12 320 HIS A N 1
ATOM 2515 C CA . HIS A 1 320 ? 30.040 -27.063 -25.767 1.00 93.12 320 HIS A CA 1
ATOM 2516 C C . HIS A 1 320 ? 31.534 -27.365 -25.583 1.00 93.12 320 HIS A C 1
ATOM 2518 O O . HIS A 1 320 ? 31.912 -28.001 -24.603 1.00 93.12 320 HIS A O 1
ATOM 2524 N N . ARG A 1 321 ? 32.396 -26.938 -26.516 1.00 93.31 321 ARG A N 1
ATOM 2525 C CA . ARG A 1 321 ? 33.855 -27.043 -26.360 1.00 93.31 321 ARG A CA 1
ATOM 2526 C C . ARG A 1 321 ? 34.412 -25.969 -25.424 1.00 93.31 321 ARG A C 1
ATOM 2528 O O . ARG A 1 321 ? 35.519 -26.139 -24.924 1.00 93.31 321 ARG A O 1
ATOM 2535 N N . HIS A 1 322 ? 33.670 -24.875 -25.224 1.00 93.62 322 HIS A N 1
ATOM 2536 C CA . HIS A 1 322 ? 34.117 -23.707 -24.463 1.00 93.62 322 HIS A CA 1
ATOM 2537 C C . HIS A 1 322 ? 33.319 -23.482 -23.172 1.00 93.62 322 HIS A C 1
ATOM 2539 O O . HIS A 1 322 ? 33.887 -23.058 -22.170 1.00 93.62 322 HIS A O 1
ATOM 2545 N N . PHE A 1 323 ? 32.013 -23.753 -23.181 1.00 93.38 323 PHE A N 1
ATOM 2546 C CA . PHE A 1 323 ? 31.139 -23.552 -22.028 1.00 93.38 323 PHE A CA 1
ATOM 2547 C C . PHE A 1 323 ? 30.598 -24.880 -21.504 1.00 93.38 323 PHE A C 1
ATOM 2549 O O . PHE A 1 323 ? 30.080 -25.688 -22.274 1.00 93.38 323 PHE A O 1
ATOM 2556 N N . ASP A 1 324 ? 30.623 -25.052 -20.183 1.00 90.50 324 ASP A N 1
ATOM 2557 C CA . ASP A 1 324 ? 29.906 -26.136 -19.513 1.00 90.50 324 ASP A CA 1
ATOM 2558 C C . ASP A 1 324 ? 28.397 -25.856 -19.526 1.00 90.50 324 ASP A C 1
ATOM 2560 O O . ASP A 1 324 ? 27.958 -24.759 -19.165 1.00 90.50 324 ASP A O 1
ATOM 2564 N N . ASP A 1 325 ? 27.607 -26.842 -19.965 1.00 93.25 325 ASP A N 1
ATOM 2565 C CA . ASP A 1 325 ? 26.142 -26.761 -20.116 1.00 93.25 325 ASP A CA 1
ATOM 2566 C C . ASP A 1 325 ? 25.656 -25.408 -20.702 1.00 93.25 325 ASP A C 1
ATOM 2568 O O . ASP A 1 325 ? 24.982 -24.619 -20.029 1.00 93.25 325 ASP A O 1
ATOM 2572 N N . PRO A 1 326 ? 26.038 -25.075 -21.951 1.00 93.69 326 PRO A N 1
ATOM 2573 C CA . PRO A 1 326 ? 25.813 -23.753 -22.537 1.00 93.69 326 PRO A CA 1
ATOM 2574 C C . PRO A 1 326 ? 24.334 -23.381 -22.701 1.00 93.69 326 PRO A C 1
ATOM 2576 O O . PRO A 1 326 ? 24.005 -22.191 -22.776 1.00 93.69 326 PRO A O 1
ATOM 2579 N N . ASP A 1 327 ? 23.458 -24.383 -22.786 1.00 93.06 327 ASP A N 1
ATOM 2580 C CA . ASP A 1 327 ? 22.010 -24.233 -22.948 1.00 93.06 327 ASP A CA 1
ATOM 2581 C C . ASP A 1 327 ? 21.285 -23.899 -21.637 1.00 93.06 327 ASP A C 1
ATOM 2583 O O . ASP A 1 327 ? 20.121 -23.474 -21.663 1.00 93.06 327 ASP A O 1
ATOM 2587 N N . ARG A 1 328 ? 21.963 -24.051 -20.493 1.00 94.19 328 ARG A N 1
ATOM 2588 C CA . ARG A 1 328 ? 21.490 -23.580 -19.194 1.00 94.19 328 ARG A CA 1
ATOM 2589 C C . ARG A 1 328 ? 21.921 -22.131 -18.982 1.00 94.19 328 ARG A C 1
ATOM 2591 O O . ARG A 1 328 ? 23.092 -21.776 -19.120 1.00 94.19 328 ARG A O 1
ATOM 2598 N N . PHE A 1 329 ? 20.953 -21.299 -18.605 1.00 96.00 329 PHE A N 1
ATOM 2599 C CA . PHE A 1 329 ? 21.226 -19.959 -18.103 1.00 96.00 329 PHE A CA 1
ATOM 2600 C C . PHE A 1 329 ? 21.831 -20.071 -16.700 1.00 96.00 329 PHE A C 1
ATOM 2602 O O . PHE A 1 329 ? 21.154 -20.518 -15.768 1.00 96.00 329 PHE A O 1
ATOM 2609 N N . ASP A 1 330 ? 23.093 -19.682 -16.563 1.00 95.31 330 ASP A N 1
ATOM 2610 C CA . ASP A 1 330 ? 23.850 -19.746 -15.319 1.00 95.31 330 ASP A CA 1
ATOM 2611 C C . ASP A 1 330 ? 24.275 -18.338 -14.853 1.00 95.31 330 ASP A C 1
ATOM 2613 O O . ASP A 1 330 ? 25.200 -17.744 -15.416 1.00 95.31 330 ASP A O 1
ATOM 2617 N N . PRO A 1 331 ? 23.637 -17.789 -13.800 1.00 95.06 331 PRO A N 1
ATOM 2618 C CA . PRO A 1 331 ? 23.961 -16.465 -13.280 1.00 95.06 331 PRO A CA 1
ATOM 2619 C C . PRO A 1 331 ? 25.350 -16.382 -12.629 1.00 95.06 331 PRO A C 1
ATOM 2621 O O . PRO A 1 331 ? 25.804 -15.270 -12.355 1.00 95.06 331 PRO A O 1
ATOM 2624 N N . TYR A 1 332 ? 26.038 -17.504 -12.396 1.00 95.25 332 TYR A N 1
ATOM 2625 C CA . TYR A 1 332 ? 27.401 -17.542 -11.859 1.00 95.25 332 TYR A CA 1
ATOM 2626 C C . TYR A 1 332 ? 28.473 -17.572 -12.947 1.00 95.25 332 TYR A C 1
ATOM 2628 O O . TYR A 1 332 ? 29.632 -17.310 -12.643 1.00 95.25 332 TYR A O 1
ATOM 2636 N N . ARG A 1 333 ? 28.122 -17.827 -14.214 1.00 94.75 333 ARG A N 1
ATOM 2637 C CA . ARG A 1 333 ? 29.094 -18.091 -15.290 1.00 94.75 333 ARG A CA 1
ATOM 2638 C C . ARG A 1 333 ? 30.150 -16.999 -15.473 1.00 94.75 333 ARG A C 1
ATOM 2640 O O . ARG A 1 333 ? 31.296 -17.290 -15.791 1.00 94.75 333 ARG A O 1
ATOM 2647 N N . PHE A 1 334 ? 29.765 -15.744 -15.269 1.00 95.88 334 PHE A N 1
ATOM 2648 C CA . PHE A 1 334 ? 30.647 -14.581 -15.381 1.00 95.88 334 PHE A CA 1
ATOM 2649 C C . PHE A 1 334 ? 31.003 -13.971 -14.016 1.00 95.88 334 PHE A C 1
ATOM 2651 O O . PHE A 1 334 ? 31.609 -12.899 -13.942 1.00 95.88 334 PHE A O 1
ATOM 2658 N N . ALA A 1 335 ? 30.624 -14.632 -12.921 1.00 94.00 335 ALA A N 1
ATOM 2659 C CA . ALA A 1 335 ? 30.941 -14.197 -11.575 1.00 94.00 335 ALA A CA 1
ATOM 2660 C C . ALA A 1 335 ? 32.368 -14.638 -11.206 1.00 94.00 335 ALA A C 1
ATOM 2662 O O . ALA A 1 335 ? 32.794 -15.733 -11.565 1.00 94.00 335 ALA A O 1
ATOM 2663 N N . PRO A 1 336 ? 33.115 -13.835 -10.429 1.00 89.94 336 PRO A N 1
ATOM 2664 C CA . PRO A 1 336 ? 34.455 -14.213 -9.969 1.00 89.94 336 PRO A CA 1
ATOM 2665 C C . PRO A 1 336 ? 34.446 -15.396 -8.984 1.00 89.94 336 PRO A C 1
ATOM 2667 O O . PRO A 1 336 ? 35.503 -15.955 -8.681 1.00 89.94 336 PRO A O 1
ATOM 2670 N N . MET A 1 337 ? 33.270 -15.745 -8.453 1.00 90.25 337 MET A N 1
ATOM 2671 C CA . MET A 1 337 ? 33.044 -16.905 -7.599 1.00 90.25 337 MET A CA 1
ATOM 2672 C C . MET A 1 337 ? 31.958 -17.793 -8.209 1.00 90.25 337 MET A C 1
ATOM 2674 O O . MET A 1 337 ? 30.948 -17.264 -8.675 1.00 90.25 337 MET A O 1
ATOM 2678 N N . ASP A 1 338 ? 32.172 -19.106 -8.190 1.00 88.56 338 ASP A N 1
ATOM 2679 C CA . ASP A 1 338 ? 31.191 -20.108 -8.615 1.00 88.56 338 ASP A CA 1
ATOM 2680 C C . ASP A 1 338 ? 30.040 -20.263 -7.593 1.00 88.56 338 ASP A C 1
ATOM 2682 O O . ASP A 1 338 ? 29.988 -19.571 -6.567 1.00 88.56 338 ASP A O 1
ATOM 2686 N N . GLU A 1 339 ? 29.088 -21.154 -7.889 1.00 87.12 339 GLU A N 1
ATOM 2687 C CA . GLU A 1 339 ? 27.911 -21.423 -7.048 1.00 87.12 339 GLU A CA 1
ATOM 2688 C C . GLU A 1 339 ? 28.286 -21.908 -5.631 1.00 87.12 339 GLU A C 1
ATOM 2690 O O . GLU A 1 339 ? 27.628 -21.527 -4.658 1.00 87.12 339 GLU A O 1
ATOM 2695 N N . ASP A 1 340 ? 29.389 -22.652 -5.498 1.00 88.38 340 ASP A N 1
ATOM 2696 C CA . ASP A 1 340 ? 29.893 -23.225 -4.241 1.00 88.38 340 ASP A CA 1
ATOM 2697 C C . ASP A 1 340 ? 30.861 -22.283 -3.488 1.00 88.38 340 ASP A C 1
ATOM 2699 O O . ASP A 1 340 ? 31.333 -22.591 -2.387 1.00 88.38 340 ASP A O 1
ATOM 2703 N N . GLY A 1 341 ? 31.153 -21.106 -4.052 1.00 82.56 341 GLY A N 1
ATOM 2704 C CA . GLY A 1 341 ? 32.050 -20.099 -3.483 1.00 82.56 341 GLY A CA 1
ATOM 2705 C C . GLY A 1 341 ? 33.539 -20.303 -3.800 1.00 82.56 341 GLY A C 1
ATOM 2706 O O . GLY A 1 341 ? 34.390 -19.634 -3.202 1.00 82.56 341 GLY A O 1
ATOM 2707 N N . GLY A 1 342 ? 33.871 -21.197 -4.732 1.00 88.69 342 GLY A N 1
ATOM 2708 C CA . GLY A 1 342 ? 35.196 -21.326 -5.333 1.00 88.69 342 GLY A CA 1
ATOM 2709 C C . GLY A 1 342 ? 35.512 -20.151 -6.262 1.00 88.69 342 GLY A C 1
ATOM 2710 O O . GLY A 1 342 ? 34.621 -19.494 -6.788 1.00 88.69 342 GLY A O 1
ATOM 2711 N N . ARG A 1 343 ? 36.797 -19.819 -6.438 1.00 89.12 343 ARG A N 1
ATOM 2712 C CA . ARG A 1 343 ? 37.218 -18.777 -7.394 1.00 89.12 343 ARG A CA 1
ATOM 2713 C C . ARG A 1 343 ? 37.316 -19.365 -8.798 1.00 89.12 343 ARG A C 1
ATOM 2715 O O . ARG A 1 343 ? 37.940 -20.410 -8.959 1.00 89.12 343 ARG A O 1
ATOM 2722 N N . GLN A 1 344 ? 36.834 -18.626 -9.792 1.00 90.50 344 GLN A N 1
ATOM 2723 C CA . GLN A 1 344 ? 36.945 -18.978 -11.210 1.00 90.50 344 GLN A CA 1
ATOM 2724 C C . GLN A 1 344 ? 37.442 -17.792 -12.048 1.00 90.50 344 GLN A C 1
ATOM 2726 O O . GLN A 1 344 ? 37.344 -16.639 -11.621 1.00 90.50 344 GLN A O 1
ATOM 2731 N N . ASP A 1 345 ? 37.996 -18.080 -13.228 1.00 88.75 345 ASP A N 1
ATOM 2732 C CA . ASP A 1 345 ? 38.345 -17.066 -14.227 1.00 88.75 345 ASP A CA 1
ATOM 2733 C C . ASP A 1 345 ? 37.191 -16.967 -15.238 1.00 88.75 345 ASP A C 1
ATOM 2735 O O . ASP A 1 345 ? 36.963 -17.926 -15.981 1.00 88.75 345 ASP A O 1
ATOM 2739 N N . PRO A 1 346 ? 36.402 -15.878 -15.232 1.00 89.56 346 PRO A N 1
ATOM 2740 C CA . PRO A 1 346 ? 35.212 -15.792 -16.063 1.00 89.56 346 PRO A CA 1
ATOM 2741 C C . PRO A 1 346 ? 35.579 -15.731 -17.557 1.00 89.56 346 PRO A C 1
ATOM 2743 O O . PRO A 1 346 ? 36.549 -15.063 -17.938 1.00 89.56 346 PRO A O 1
ATOM 2746 N N . PRO A 1 347 ? 34.787 -16.374 -18.434 1.00 90.19 347 PRO A N 1
ATOM 2747 C CA . PRO A 1 347 ? 35.026 -16.350 -19.869 1.00 90.19 347 PRO A CA 1
ATOM 2748 C C . PRO A 1 347 ? 34.824 -14.942 -20.444 1.00 90.19 347 PRO A C 1
ATOM 2750 O O . PRO A 1 347 ? 34.197 -14.063 -19.848 1.00 90.19 347 PRO A O 1
ATOM 2753 N N . ARG A 1 348 ? 35.344 -14.706 -21.652 1.00 90.25 348 ARG A N 1
ATOM 2754 C CA . ARG A 1 348 ? 35.167 -13.422 -22.344 1.00 90.25 348 ARG A CA 1
ATOM 2755 C C . ARG A 1 348 ? 33.811 -13.385 -23.053 1.00 90.25 348 ARG A C 1
ATOM 2757 O O . ARG A 1 348 ? 33.417 -14.311 -23.748 1.00 90.25 348 ARG A O 1
ATOM 2764 N N . LEU A 1 349 ? 33.117 -12.257 -22.951 1.00 93.25 349 LEU A N 1
ATOM 2765 C CA . LEU A 1 349 ? 31.901 -12.019 -23.724 1.00 93.25 349 LEU A CA 1
ATOM 2766 C C . LEU A 1 349 ? 32.241 -11.563 -25.156 1.00 93.25 349 LEU A C 1
ATOM 2768 O O . LEU A 1 349 ? 32.909 -10.542 -25.335 1.00 93.25 349 LEU A O 1
ATOM 2772 N N . LEU A 1 350 ? 31.747 -12.277 -26.175 1.00 93.38 350 LEU A N 1
ATOM 2773 C CA . LEU A 1 350 ? 31.962 -11.928 -27.591 1.00 93.38 350 LEU A CA 1
ATOM 2774 C C . LEU A 1 350 ? 30.929 -10.942 -28.160 1.00 93.38 350 LEU A C 1
ATOM 2776 O O . LEU A 1 350 ? 31.190 -10.327 -29.192 1.00 93.38 350 LEU A O 1
ATOM 2780 N N . SER A 1 351 ? 29.797 -10.729 -27.482 1.00 91.19 351 SER A N 1
ATOM 2781 C CA . SER A 1 351 ? 28.658 -9.932 -27.978 1.00 91.19 351 SER A CA 1
ATOM 2782 C C . SER A 1 351 ? 28.994 -8.463 -28.276 1.00 91.19 351 SER A C 1
ATOM 2784 O O . SER A 1 351 ? 28.279 -7.802 -29.023 1.00 91.19 351 SER A O 1
ATOM 2786 N N . PHE A 1 352 ? 30.105 -7.947 -27.739 1.00 90.69 352 PHE A N 1
ATOM 2787 C CA . PHE A 1 352 ? 30.606 -6.594 -28.008 1.00 90.69 352 PHE A CA 1
ATOM 2788 C C . PHE A 1 352 ? 31.837 -6.551 -28.932 1.00 90.69 352 PHE A C 1
ATOM 2790 O O . PHE A 1 352 ? 32.400 -5.476 -29.143 1.00 90.69 352 PHE A O 1
ATOM 2797 N N . GLY A 1 353 ? 32.264 -7.678 -29.504 1.00 88.25 353 GLY A N 1
ATOM 2798 C CA . GLY A 1 353 ? 33.474 -7.771 -30.323 1.00 88.25 353 GLY A CA 1
ATOM 2799 C C . GLY A 1 353 ? 34.775 -7.636 -29.519 1.00 88.25 353 GLY A C 1
ATOM 2800 O O . GLY A 1 353 ? 34.772 -7.606 -28.291 1.00 88.25 353 GLY A O 1
ATOM 2801 N N . VAL A 1 354 ? 35.914 -7.556 -30.218 1.00 84.38 354 VAL A N 1
ATOM 2802 C CA . VAL A 1 354 ? 37.258 -7.446 -29.619 1.00 84.38 354 VAL A CA 1
ATOM 2803 C C . VAL A 1 354 ? 38.112 -6.438 -30.404 1.00 84.38 354 VAL A C 1
ATOM 2805 O O . VAL A 1 354 ? 37.831 -6.114 -31.559 1.00 84.38 354 VAL A O 1
ATOM 2808 N N . GLY A 1 355 ? 39.153 -5.906 -29.759 1.00 82.19 355 GLY A N 1
ATOM 2809 C CA . GLY A 1 355 ? 40.215 -5.150 -30.422 1.00 82.19 355 GLY A CA 1
ATOM 2810 C C . GLY A 1 355 ? 39.750 -3.808 -31.008 1.00 82.19 355 GLY A C 1
ATOM 2811 O O . GLY A 1 355 ? 38.977 -3.094 -30.360 1.00 82.19 355 GLY A O 1
ATOM 2812 N N . PRO A 1 356 ? 40.213 -3.423 -32.215 1.00 80.44 356 PRO A N 1
ATOM 2813 C CA . PRO A 1 356 ? 39.944 -2.105 -32.796 1.00 80.44 356 PRO A CA 1
ATOM 2814 C C . PRO A 1 356 ? 38.466 -1.860 -33.112 1.00 80.44 356 PRO A C 1
ATOM 2816 O O . PRO A 1 356 ? 38.111 -0.715 -33.373 1.00 80.44 356 PRO A O 1
ATOM 2819 N N . HIS A 1 357 ? 37.618 -2.895 -33.039 1.00 83.69 357 HIS A N 1
ATOM 2820 C CA . HIS A 1 357 ? 36.186 -2.851 -33.346 1.00 83.69 357 HIS A CA 1
ATOM 2821 C C . HIS A 1 357 ? 35.270 -3.112 -32.135 1.00 83.69 357 HIS A C 1
ATOM 2823 O O . HIS A 1 357 ? 34.057 -3.167 -32.299 1.00 83.69 357 HIS A O 1
ATOM 2829 N N . PHE A 1 358 ? 35.807 -3.162 -30.908 1.00 87.81 358 PHE A N 1
ATOM 2830 C CA . PHE A 1 358 ? 35.038 -3.289 -29.654 1.00 87.81 358 PHE A CA 1
ATOM 2831 C C . PHE A 1 358 ? 33.878 -2.273 -29.489 1.00 87.81 358 PHE A C 1
ATOM 2833 O O . PHE A 1 358 ? 34.065 -1.068 -29.646 1.00 87.81 358 PHE A O 1
ATOM 2840 N N . CYS A 1 359 ? 32.675 -2.711 -29.129 1.00 87.75 359 CYS A N 1
ATOM 2841 C CA . CYS A 1 359 ? 31.494 -1.848 -29.068 1.00 87.75 359 CYS A CA 1
ATOM 2842 C C . CYS A 1 359 ? 31.662 -0.676 -28.082 1.00 87.75 359 CYS A C 1
ATOM 2844 O O . CYS A 1 359 ? 31.819 -0.865 -26.872 1.00 87.75 359 CYS A O 1
ATOM 2846 N N . VAL A 1 360 ? 31.556 0.554 -28.598 1.00 85.19 360 VAL A N 1
ATOM 2847 C CA . VAL A 1 360 ? 31.671 1.790 -27.801 1.00 85.19 360 VAL A CA 1
ATOM 2848 C C . VAL A 1 360 ? 30.466 1.977 -26.862 1.00 85.19 360 VAL A C 1
ATOM 2850 O O . VAL A 1 360 ? 30.591 2.613 -25.820 1.00 85.19 360 VAL A O 1
ATOM 2853 N N . GLY A 1 361 ? 29.313 1.387 -27.195 1.00 84.12 361 GLY A N 1
ATOM 2854 C CA . GLY A 1 361 ? 28.089 1.430 -26.386 1.00 84.12 361 GLY A CA 1
ATOM 2855 C C . GLY A 1 361 ? 28.007 0.379 -25.273 1.00 84.12 361 GLY A C 1
ATOM 2856 O O . GLY A 1 361 ? 27.048 0.398 -24.504 1.00 84.12 361 GLY A O 1
ATOM 2857 N N . SER A 1 362 ? 28.992 -0.519 -25.156 1.00 87.75 362 SER A N 1
ATOM 2858 C CA . SER A 1 362 ? 28.965 -1.633 -24.192 1.00 87.75 362 SER A CA 1
ATOM 2859 C C . SER A 1 362 ? 28.742 -1.173 -22.750 1.00 87.75 362 SER A C 1
ATOM 2861 O O . SER A 1 362 ? 27.892 -1.728 -22.064 1.00 87.75 362 SER A O 1
ATOM 2863 N N . GLY A 1 363 ? 29.419 -0.108 -22.308 1.00 88.38 363 GLY A N 1
ATOM 2864 C CA . GLY A 1 363 ? 29.251 0.434 -20.955 1.00 88.38 363 GLY A CA 1
ATOM 2865 C C . GLY A 1 363 ? 27.819 0.885 -20.647 1.00 88.38 363 GLY A C 1
ATOM 2866 O O . GLY A 1 363 ? 27.322 0.625 -19.556 1.00 88.38 363 GLY A O 1
ATOM 2867 N N . VAL A 1 364 ? 27.130 1.496 -21.619 1.00 88.69 364 VAL A N 1
ATOM 2868 C CA . VAL A 1 364 ? 25.730 1.929 -21.463 1.00 88.69 364 VAL A CA 1
ATOM 2869 C C . VAL A 1 364 ? 24.799 0.723 -21.389 1.00 88.69 364 VAL A C 1
ATOM 2871 O O . VAL A 1 364 ? 23.926 0.683 -20.523 1.00 88.69 364 VAL A O 1
ATOM 2874 N N . ALA A 1 365 ? 24.990 -0.267 -22.266 1.00 90.38 365 ALA A N 1
ATOM 2875 C CA . ALA A 1 365 ? 24.180 -1.484 -22.277 1.00 90.38 365 ALA A CA 1
ATOM 2876 C C . ALA A 1 365 ? 24.333 -2.268 -20.963 1.00 90.38 365 ALA A C 1
ATOM 2878 O O . ALA A 1 365 ? 23.331 -2.583 -20.323 1.00 90.38 365 ALA A O 1
ATOM 2879 N N . MET A 1 366 ? 25.576 -2.487 -20.519 1.00 92.69 366 MET A N 1
ATOM 2880 C CA . MET A 1 366 ? 25.882 -3.168 -19.257 1.00 92.69 366 MET A CA 1
ATOM 2881 C C . MET A 1 366 ? 25.250 -2.447 -18.064 1.00 92.69 366 MET A C 1
ATOM 2883 O O . MET A 1 366 ? 24.494 -3.053 -17.310 1.00 92.69 366 MET A O 1
ATOM 2887 N N . LEU A 1 367 ? 25.471 -1.133 -17.951 1.00 93.56 367 LEU A N 1
ATOM 2888 C CA . LEU A 1 367 ? 24.902 -0.313 -16.882 1.00 93.56 367 LEU A CA 1
ATOM 2889 C C . LEU A 1 367 ? 23.366 -0.344 -16.877 1.00 93.56 367 LEU A C 1
ATOM 2891 O O . LEU A 1 367 ? 22.748 -0.404 -15.816 1.00 93.56 367 LEU A O 1
ATOM 2895 N N . THR A 1 368 ? 22.745 -0.317 -18.058 1.00 95.31 368 THR A N 1
ATOM 2896 C CA . THR A 1 368 ? 21.285 -0.413 -18.188 1.00 95.31 368 THR A CA 1
ATOM 2897 C C . THR A 1 368 ? 20.781 -1.744 -17.637 1.00 95.31 368 THR A C 1
ATOM 2899 O O . THR A 1 368 ? 19.847 -1.750 -16.841 1.00 95.31 368 THR A O 1
ATOM 2902 N N . GLY A 1 369 ? 21.420 -2.861 -17.993 1.00 96.25 369 GLY A N 1
ATOM 2903 C CA . GLY A 1 369 ? 21.079 -4.178 -17.448 1.00 96.25 369 GLY A CA 1
ATOM 2904 C C . GLY A 1 369 ? 21.283 -4.257 -15.934 1.00 96.25 369 GLY A C 1
ATOM 2905 O O . GLY A 1 369 ? 20.392 -4.713 -15.220 1.00 96.25 369 GLY A O 1
ATOM 2906 N N . GLU A 1 370 ? 22.409 -3.738 -15.434 1.00 96.12 370 GLU A N 1
ATOM 2907 C CA . GLU A 1 370 ? 22.732 -3.731 -14.002 1.00 96.12 370 GLU A CA 1
ATOM 2908 C C . GLU A 1 370 ? 21.713 -2.953 -13.159 1.00 96.12 370 GLU A C 1
ATOM 2910 O O . GLU A 1 370 ? 21.442 -3.314 -12.016 1.00 96.12 370 GLU A O 1
ATOM 2915 N N . ILE A 1 371 ? 21.125 -1.895 -13.718 1.00 96.00 371 ILE A N 1
ATOM 2916 C CA . ILE A 1 371 ? 20.081 -1.106 -13.053 1.00 96.00 371 ILE A CA 1
ATOM 2917 C C . ILE A 1 371 ? 18.710 -1.775 -13.195 1.00 96.00 371 ILE A C 1
ATOM 2919 O O . ILE A 1 371 ? 17.934 -1.826 -12.239 1.00 96.00 371 ILE A O 1
ATOM 2923 N N . VAL A 1 372 ? 18.381 -2.268 -14.390 1.00 97.38 372 VAL A N 1
ATOM 2924 C CA . VAL A 1 372 ? 17.023 -2.717 -14.714 1.00 97.38 372 VAL A CA 1
ATOM 2925 C C . VAL A 1 372 ? 16.738 -4.120 -14.178 1.00 97.38 372 VAL A C 1
ATOM 2927 O O . VAL A 1 372 ? 15.633 -4.350 -13.691 1.00 97.38 372 VAL A O 1
ATOM 2930 N N . PHE A 1 373 ? 17.688 -5.061 -14.203 1.00 97.81 373 PHE A N 1
ATOM 2931 C CA . PHE A 1 373 ? 17.417 -6.440 -13.773 1.00 97.81 373 PHE A CA 1
ATOM 2932 C C . PHE A 1 373 ? 17.049 -6.593 -12.293 1.00 97.81 373 PHE A C 1
ATOM 2934 O O . PHE A 1 373 ? 16.098 -7.324 -12.023 1.00 97.81 373 PHE A O 1
ATOM 2941 N N . PRO A 1 374 ? 17.665 -5.883 -11.330 1.00 92.12 374 PRO A N 1
ATOM 2942 C CA . PRO A 1 374 ? 17.197 -5.899 -9.941 1.00 92.12 374 PRO A CA 1
ATOM 2943 C C . PRO A 1 374 ? 15.768 -5.363 -9.778 1.00 92.12 374 PRO A C 1
ATOM 2945 O O . PRO A 1 374 ? 14.987 -5.876 -8.973 1.00 92.12 374 PRO A O 1
ATOM 2948 N N . LEU A 1 375 ? 15.408 -4.330 -10.549 1.00 91.62 375 LEU A N 1
ATOM 2949 C CA . LEU A 1 375 ? 14.056 -3.766 -10.550 1.00 91.62 375 LEU A CA 1
ATOM 2950 C C . LEU A 1 375 ? 13.053 -4.746 -11.167 1.00 91.62 375 LEU A C 1
ATOM 2952 O O . LEU A 1 375 ? 11.985 -4.966 -10.599 1.00 91.62 375 LEU A O 1
ATOM 2956 N N . LEU A 1 376 ? 13.408 -5.375 -12.291 1.00 94.19 376 LEU A N 1
ATOM 2957 C CA . LEU A 1 376 ? 12.592 -6.406 -12.928 1.00 94.19 376 LEU A CA 1
ATOM 2958 C C . LEU A 1 376 ? 12.434 -7.632 -12.039 1.00 94.19 376 LEU A C 1
ATOM 2960 O O . LEU A 1 376 ? 11.323 -8.139 -11.940 1.00 94.19 376 LEU A O 1
ATOM 2964 N N . ALA A 1 377 ? 13.491 -8.080 -11.357 1.00 89.50 377 ALA A N 1
ATOM 2965 C CA . ALA A 1 377 ? 13.415 -9.208 -10.440 1.00 89.50 377 ALA A CA 1
ATOM 2966 C C . ALA A 1 377 ? 12.325 -8.955 -9.389 1.00 89.50 377 ALA A C 1
ATOM 2968 O O . ALA A 1 377 ? 11.414 -9.761 -9.244 1.00 89.50 377 ALA A O 1
ATOM 2969 N N . ARG A 1 378 ? 12.305 -7.783 -8.749 1.00 84.69 378 ARG A N 1
ATOM 2970 C CA . ARG A 1 378 ? 11.221 -7.427 -7.817 1.00 84.69 378 ARG A CA 1
ATOM 2971 C C . ARG A 1 378 ? 9.857 -7.294 -8.504 1.00 84.69 378 ARG A C 1
ATOM 2973 O O . ARG A 1 378 ? 8.857 -7.804 -8.009 1.00 84.69 378 ARG A O 1
ATOM 2980 N N . ALA A 1 379 ? 9.802 -6.645 -9.665 1.00 84.12 379 ALA A N 1
ATOM 2981 C CA . ALA A 1 379 ? 8.544 -6.381 -10.365 1.00 84.12 379 ALA A CA 1
ATOM 2982 C C . ALA A 1 379 ? 7.881 -7.629 -10.981 1.00 84.12 379 ALA A C 1
ATOM 2984 O O . ALA A 1 379 ? 6.672 -7.609 -11.213 1.00 84.12 379 ALA A O 1
ATOM 2985 N N . CYS A 1 380 ? 8.644 -8.695 -11.247 1.00 85.56 380 CYS A N 1
ATOM 2986 C CA . CYS A 1 380 ? 8.159 -9.931 -11.870 1.00 85.56 380 CYS A CA 1
ATOM 2987 C C . CYS A 1 380 ? 7.465 -10.892 -10.891 1.00 85.56 380 CYS A C 1
ATOM 2989 O O . CYS A 1 380 ? 7.036 -11.973 -11.301 1.00 85.56 380 CYS A O 1
ATOM 2991 N N . GLU A 1 381 ? 7.337 -10.555 -9.605 1.00 81.00 381 GLU A N 1
ATOM 2992 C CA . GLU A 1 381 ? 6.571 -11.382 -8.671 1.00 81.00 381 GLU A CA 1
ATOM 2993 C C . GLU A 1 381 ? 5.103 -11.516 -9.127 1.00 81.00 381 GLU A C 1
ATOM 2995 O O . GLU A 1 381 ? 4.399 -10.528 -9.331 1.00 81.00 381 GLU A O 1
ATOM 3000 N N . GLY A 1 382 ? 4.643 -12.758 -9.332 1.00 79.38 382 GLY A N 1
ATOM 3001 C CA . GLY A 1 382 ? 3.292 -13.056 -9.832 1.00 79.38 382 GLY A CA 1
ATOM 3002 C C . GLY A 1 382 ? 3.060 -12.742 -11.319 1.00 79.38 382 GLY A C 1
ATOM 3003 O O . GLY A 1 382 ? 1.938 -12.897 -11.809 1.00 79.38 382 GLY A O 1
ATOM 3004 N N . MET A 1 383 ? 4.097 -12.315 -12.043 1.00 88.81 383 MET A N 1
ATOM 3005 C CA . MET A 1 383 ? 4.036 -12.059 -13.479 1.00 88.81 383 MET A CA 1
ATOM 3006 C C . MET A 1 383 ? 4.119 -13.371 -14.268 1.00 88.81 383 MET A C 1
ATOM 3008 O O . MET A 1 383 ? 4.894 -14.265 -13.942 1.00 88.81 383 MET A O 1
ATOM 3012 N N . THR A 1 384 ? 3.313 -13.476 -15.321 1.00 92.12 384 THR A N 1
ATOM 3013 C CA . THR A 1 384 ? 3.284 -14.602 -16.265 1.00 92.12 384 THR A CA 1
ATOM 3014 C C . THR A 1 384 ? 3.145 -14.073 -17.686 1.00 92.12 384 THR A C 1
ATOM 3016 O O . THR A 1 384 ? 2.668 -12.953 -17.885 1.00 92.12 384 THR A O 1
ATOM 3019 N N . PHE A 1 385 ? 3.524 -14.868 -18.682 1.00 94.19 385 PHE A N 1
ATOM 3020 C CA . PHE A 1 385 ? 3.238 -14.533 -20.072 1.00 94.19 385 PHE A CA 1
ATOM 3021 C C . PHE A 1 385 ? 1.759 -14.760 -20.396 1.00 94.19 385 PHE A C 1
ATOM 3023 O O . PHE A 1 385 ? 1.211 -15.829 -20.130 1.00 94.19 385 PHE A O 1
ATOM 3030 N N . ALA A 1 386 ? 1.108 -13.736 -20.951 1.00 88.12 386 ALA A N 1
ATOM 3031 C CA . ALA A 1 386 ? -0.287 -13.815 -21.389 1.00 88.12 386 ALA A CA 1
ATOM 3032 C C . ALA A 1 386 ? -0.437 -14.668 -22.663 1.00 88.12 386 ALA A C 1
ATOM 3034 O O . ALA A 1 386 ? -1.481 -15.274 -22.892 1.00 88.12 386 ALA A O 1
ATOM 3035 N N . GLU A 1 387 ? 0.621 -14.725 -23.468 1.00 91.19 387 GLU A N 1
ATOM 3036 C CA . GLU A 1 387 ? 0.785 -15.542 -24.670 1.00 91.19 387 GLU A CA 1
ATOM 3037 C C . GLU A 1 387 ? 2.282 -15.861 -24.849 1.00 91.19 387 GLU A C 1
ATOM 3039 O O . GLU A 1 387 ? 3.109 -15.134 -24.292 1.00 91.19 387 GLU A O 1
ATOM 3044 N N . PRO A 1 388 ? 2.659 -16.925 -25.585 1.00 93.12 388 PRO A N 1
ATOM 3045 C CA . PRO A 1 388 ? 4.065 -17.260 -25.802 1.00 93.12 388 PRO A CA 1
ATOM 3046 C C . PRO A 1 388 ? 4.863 -16.075 -26.378 1.00 93.12 388 PRO A C 1
ATOM 3048 O O . PRO A 1 388 ? 4.361 -15.417 -27.294 1.00 93.12 388 PRO A O 1
ATOM 3051 N N . PRO A 1 389 ? 6.085 -15.798 -25.879 1.00 94.75 389 PRO A N 1
ATOM 3052 C CA . PRO A 1 389 ? 6.973 -14.800 -26.469 1.00 94.75 389 PRO A CA 1
ATOM 3053 C C . PRO A 1 389 ? 7.213 -15.058 -27.958 1.00 94.75 389 PRO A C 1
ATOM 3055 O O . PRO A 1 389 ? 7.380 -16.204 -28.376 1.00 94.75 389 PRO A O 1
ATOM 3058 N N . VAL A 1 390 ? 7.259 -13.990 -28.755 1.00 93.81 390 VAL A N 1
ATOM 3059 C CA . VAL A 1 390 ? 7.480 -14.072 -30.202 1.00 93.81 390 VAL A CA 1
ATOM 3060 C C . VAL A 1 390 ? 8.668 -13.193 -30.577 1.00 93.81 390 VAL A C 1
ATOM 3062 O O . VAL A 1 390 ? 8.612 -11.970 -30.429 1.00 93.81 390 VAL A O 1
ATOM 3065 N N . HIS A 1 391 ? 9.732 -13.810 -31.091 1.00 91.94 391 HIS A N 1
ATOM 3066 C CA . HIS A 1 391 ? 10.879 -13.096 -31.653 1.00 91.94 391 HIS A CA 1
ATOM 3067 C C . HIS A 1 391 ? 10.520 -12.426 -32.979 1.00 91.94 391 HIS A C 1
ATOM 3069 O O . HIS A 1 391 ? 9.692 -12.944 -33.727 1.00 91.94 391 HIS A O 1
ATOM 3075 N N . ALA A 1 392 ? 11.129 -11.280 -33.273 1.00 87.88 392 ALA A N 1
ATOM 3076 C CA . ALA A 1 392 ? 11.015 -10.628 -34.574 1.00 87.88 392 ALA A CA 1
ATOM 3077 C C . ALA A 1 392 ? 11.760 -11.433 -35.653 1.00 87.88 392 ALA A C 1
ATOM 3079 O O . ALA A 1 392 ? 12.695 -12.170 -35.351 1.00 87.88 392 ALA A O 1
ATOM 3080 N N . VAL A 1 393 ? 11.349 -11.295 -36.917 1.00 83.94 393 VAL A N 1
ATOM 3081 C CA . VAL A 1 393 ? 12.072 -11.900 -38.047 1.00 83.94 393 VAL A CA 1
ATOM 3082 C C . VAL A 1 393 ? 13.287 -11.027 -38.353 1.00 83.94 393 VAL A C 1
ATOM 3084 O O . VAL A 1 393 ? 13.180 -10.085 -39.131 1.00 83.94 393 VAL A O 1
ATOM 3087 N N . GLY A 1 394 ? 14.414 -11.319 -37.706 1.00 81.50 394 GLY A N 1
ATOM 3088 C CA . GLY A 1 394 ? 15.677 -10.609 -37.898 1.00 81.50 394 GLY A CA 1
ATOM 3089 C C . GLY A 1 394 ? 16.825 -11.570 -38.186 1.00 81.50 394 GLY A C 1
ATOM 3090 O O . GLY A 1 394 ? 16.862 -12.689 -37.681 1.00 81.50 394 GLY A O 1
ATOM 3091 N N . THR A 1 395 ? 17.756 -11.147 -39.032 1.00 76.75 395 THR A N 1
ATOM 3092 C CA . THR A 1 395 ? 18.942 -11.929 -39.412 1.00 76.75 395 THR A CA 1
ATOM 3093 C C . THR A 1 395 ? 20.131 -11.634 -38.501 1.00 76.75 395 THR A C 1
ATOM 3095 O O . THR A 1 395 ? 20.846 -12.531 -38.056 1.00 76.75 395 THR A O 1
ATOM 3098 N N . VAL A 1 396 ? 20.375 -10.347 -38.270 1.00 83.12 396 VAL A N 1
ATOM 3099 C CA . VAL A 1 396 ? 21.480 -9.831 -37.468 1.00 83.12 396 VAL A CA 1
ATOM 3100 C C . VAL A 1 396 ? 21.000 -9.596 -36.048 1.00 83.12 396 VAL A C 1
ATOM 3102 O O . VAL A 1 396 ? 21.687 -10.008 -35.119 1.00 83.12 396 VAL A O 1
ATOM 3105 N N . ILE A 1 397 ? 19.835 -8.964 -35.871 1.00 86.56 397 ILE A N 1
ATOM 3106 C CA . ILE A 1 397 ? 19.271 -8.633 -34.557 1.00 86.56 397 ILE A CA 1
ATOM 3107 C C . ILE A 1 397 ? 18.165 -9.618 -34.181 1.00 86.56 397 ILE A C 1
ATOM 3109 O O . ILE A 1 397 ? 17.183 -9.757 -34.903 1.00 86.56 397 ILE A O 1
ATOM 3113 N N . HIS A 1 398 ? 18.287 -10.253 -33.016 1.00 88.44 398 HIS A N 1
ATOM 3114 C CA . HIS A 1 398 ? 17.331 -11.254 -32.529 1.00 88.44 398 HIS A CA 1
ATOM 3115 C C . HIS A 1 398 ? 16.388 -10.679 -31.466 1.00 88.44 398 HIS A C 1
ATOM 3117 O O . HIS A 1 398 ? 16.402 -11.066 -30.300 1.00 88.44 398 HIS A O 1
ATOM 3123 N N . GLY A 1 399 ? 15.596 -9.683 -31.868 1.00 89.12 399 GLY A N 1
ATOM 3124 C CA . GLY A 1 399 ? 14.670 -8.973 -30.983 1.00 89.12 399 GLY A CA 1
ATOM 3125 C C . GLY A 1 399 ? 13.321 -9.662 -30.776 1.00 89.12 399 GLY A C 1
ATOM 3126 O O . GLY A 1 399 ? 13.083 -10.766 -31.258 1.00 89.12 399 GLY A O 1
ATOM 3127 N N . TYR A 1 400 ? 12.413 -8.982 -30.071 1.00 92.56 400 TYR A N 1
ATOM 3128 C CA . TYR A 1 400 ? 11.049 -9.448 -29.805 1.00 92.56 400 TYR A CA 1
ATOM 3129 C C . TYR A 1 400 ? 10.031 -8.644 -30.619 1.00 92.56 400 TYR A C 1
ATOM 3131 O O . TYR A 1 400 ? 10.022 -7.417 -30.564 1.00 92.56 400 TYR A O 1
ATOM 3139 N N . GLU A 1 401 ? 9.146 -9.341 -31.332 1.00 91.94 401 GLU A N 1
ATOM 3140 C CA . GLU A 1 401 ? 7.936 -8.757 -31.929 1.00 91.94 401 GLU A CA 1
ATOM 3141 C C . GLU A 1 401 ? 6.842 -8.607 -30.866 1.00 91.94 401 GLU A C 1
ATOM 3143 O O . GLU A 1 401 ? 6.076 -7.646 -30.885 1.00 91.94 401 GLU A O 1
ATOM 3148 N N . ARG A 1 402 ? 6.771 -9.563 -29.930 1.00 94.75 402 ARG A N 1
ATOM 3149 C CA . ARG A 1 402 ? 5.745 -9.601 -28.888 1.00 94.75 402 ARG A CA 1
ATOM 3150 C C . ARG A 1 402 ? 6.276 -10.221 -27.606 1.00 94.75 402 ARG A C 1
ATOM 3152 O O . ARG A 1 402 ? 6.827 -11.324 -27.627 1.00 94.75 402 ARG A O 1
ATOM 3159 N N . LEU A 1 403 ? 6.053 -9.546 -26.481 1.00 95.88 403 LEU A N 1
ATOM 3160 C CA . LEU A 1 403 ? 6.459 -10.025 -25.161 1.00 95.88 403 LEU A CA 1
ATOM 3161 C C . LEU A 1 403 ? 5.396 -9.644 -24.122 1.00 95.88 403 LEU A C 1
ATOM 3163 O O . LEU A 1 403 ? 5.615 -8.809 -23.240 1.00 95.88 403 LEU A O 1
ATOM 3167 N N . ARG A 1 404 ? 4.199 -10.229 -24.260 1.00 96.06 404 ARG A N 1
ATOM 3168 C CA . ARG A 1 404 ? 3.040 -9.866 -23.439 1.00 96.06 404 ARG A CA 1
ATOM 3169 C C . ARG A 1 404 ? 3.042 -10.527 -22.077 1.00 96.06 404 ARG A C 1
ATOM 3171 O O . ARG A 1 404 ? 2.897 -11.741 -21.951 1.00 96.06 404 ARG A O 1
ATOM 3178 N N . VAL A 1 405 ? 3.081 -9.694 -21.051 1.00 94.75 405 VAL A N 1
ATOM 3179 C CA . VAL A 1 405 ? 3.040 -10.094 -19.652 1.00 94.75 405 VAL A CA 1
ATOM 3180 C C . VAL A 1 405 ? 1.720 -9.694 -19.009 1.00 94.75 405 VAL A C 1
ATOM 3182 O O . VAL A 1 405 ? 1.125 -8.661 -19.311 1.00 94.75 405 VAL A O 1
ATOM 3185 N N . THR A 1 406 ? 1.266 -10.507 -18.069 1.00 92.19 406 THR A N 1
ATOM 3186 C CA . THR A 1 406 ? 0.193 -10.164 -17.147 1.00 92.19 406 THR A CA 1
ATOM 3187 C C . THR A 1 406 ? 0.639 -10.524 -15.746 1.00 92.19 406 THR A C 1
ATOM 3189 O O . THR A 1 406 ? 1.217 -11.584 -15.502 1.00 92.19 406 THR A O 1
ATOM 3192 N N . ILE A 1 407 ? 0.370 -9.629 -14.810 1.00 83.50 407 ILE A N 1
ATOM 3193 C CA . ILE A 1 407 ? 0.353 -9.997 -13.410 1.00 83.50 407 ILE A CA 1
ATOM 3194 C C . ILE A 1 407 ? -1.078 -10.409 -13.195 1.00 83.50 407 ILE A C 1
ATOM 3196 O O . ILE A 1 407 ? -1.989 -9.580 -13.282 1.00 83.50 407 ILE A O 1
ATOM 3200 N N . ARG A 1 408 ? -1.282 -11.697 -12.923 1.00 61.38 408 ARG A N 1
ATOM 3201 C CA . ARG A 1 408 ? -2.546 -12.076 -12.321 1.00 61.38 408 ARG A CA 1
ATOM 3202 C C . ARG A 1 408 ? -2.603 -11.248 -11.044 1.00 61.38 408 ARG A C 1
ATOM 3204 O O . ARG A 1 408 ? -1.895 -11.554 -10.085 1.00 61.38 408 ARG A O 1
ATOM 3211 N N . LYS A 1 409 ? -3.471 -10.217 -11.017 1.00 48.44 409 LYS A N 1
ATOM 3212 C CA . LYS A 1 409 ? -4.136 -9.855 -9.762 1.00 48.44 409 LYS A CA 1
ATOM 3213 C C . LYS A 1 409 ? -4.443 -11.205 -9.151 1.00 48.44 409 LYS A C 1
ATOM 3215 O O . LYS A 1 409 ? -4.949 -12.041 -9.914 1.00 48.44 409 LYS A O 1
ATOM 3220 N N . PRO A 1 410 ? -4.096 -11.470 -7.882 1.00 40.69 410 PRO A N 1
ATOM 3221 C CA . PRO A 1 410 ? -4.679 -12.621 -7.244 1.00 40.69 410 PRO A CA 1
ATOM 3222 C C . PRO A 1 410 ? -6.149 -12.517 -7.626 1.00 40.69 410 PRO A C 1
ATOM 3224 O O . PRO A 1 410 ? -6.814 -11.534 -7.282 1.00 40.69 410 PRO A O 1
ATOM 3227 N N . ALA A 1 411 ? -6.628 -13.457 -8.454 1.00 34.59 411 ALA A N 1
ATOM 3228 C CA . ALA A 1 411 ? -8.040 -13.721 -8.450 1.00 34.59 411 ALA A CA 1
ATOM 3229 C C . ALA A 1 411 ? -8.316 -13.816 -6.956 1.00 34.59 411 ALA A C 1
ATOM 3231 O O . ALA A 1 411 ? -7.487 -14.390 -6.235 1.00 34.59 411 ALA A O 1
ATOM 3232 N N . LEU A 1 412 ? -9.352 -13.135 -6.470 1.00 40.62 412 LEU A N 1
ATOM 3233 C CA . LEU A 1 412 ? -9.900 -13.503 -5.177 1.00 40.62 412 LEU A CA 1
ATOM 3234 C C . LEU A 1 412 ? -10.098 -15.007 -5.295 1.00 40.62 412 LEU A C 1
ATOM 3236 O O . LEU A 1 412 ? -10.998 -15.461 -5.997 1.00 40.62 412 LEU A O 1
ATOM 3240 N N . ASP A 1 413 ? -9.109 -15.743 -4.798 1.00 33.38 413 ASP A N 1
ATOM 3241 C CA . ASP A 1 413 ? -9.002 -17.163 -4.971 1.00 33.38 413 ASP A CA 1
ATOM 3242 C C . ASP A 1 413 ? -10.183 -17.614 -4.156 1.00 33.38 413 ASP A C 1
ATOM 3244 O O . ASP A 1 413 ? -10.235 -17.433 -2.937 1.00 33.38 413 ASP A O 1
ATOM 3248 N N . THR A 1 414 ? -11.198 -18.104 -4.849 1.00 38.53 414 THR A N 1
ATOM 3249 C CA . THR A 1 414 ? -12.380 -18.659 -4.212 1.00 38.53 414 THR A CA 1
ATOM 3250 C C . THR A 1 414 ? -12.014 -19.899 -3.379 1.00 38.53 414 THR A C 1
ATOM 3252 O O . THR A 1 414 ? -12.901 -20.501 -2.785 1.00 38.53 414 THR A O 1
ATOM 3255 N N . GLY A 1 415 ? -10.724 -20.277 -3.328 1.00 39.34 415 GLY A N 1
ATOM 3256 C CA . GLY A 1 415 ? -10.109 -21.234 -2.415 1.00 39.34 415 GLY A CA 1
ATOM 3257 C C . GLY A 1 415 ? -9.448 -20.671 -1.142 1.00 39.34 415 GLY A C 1
ATOM 3258 O O . GLY A 1 415 ? -8.813 -21.459 -0.440 1.00 39.34 415 GLY A O 1
ATOM 3259 N N . PHE A 1 416 ? -9.561 -19.380 -0.785 1.00 54.88 416 PHE A N 1
ATOM 3260 C CA . PHE A 1 416 ? -9.085 -18.920 0.535 1.00 54.88 416 PHE A CA 1
ATOM 3261 C C . PHE A 1 416 ? -10.067 -19.236 1.660 1.00 54.88 416 PHE A C 1
ATOM 3263 O O . PHE A 1 416 ? -11.229 -18.851 1.591 1.00 54.88 416 PHE A O 1
ATOM 3270 N N . ASP A 1 417 ? -9.558 -19.865 2.726 1.00 66.62 417 ASP A N 1
ATOM 3271 C CA . ASP A 1 417 ? -10.231 -19.980 4.024 1.00 66.62 417 ASP A CA 1
ATOM 3272 C C . ASP A 1 417 ? -10.516 -18.561 4.560 1.00 66.62 417 ASP A C 1
ATOM 3274 O O . ASP A 1 417 ? -9.567 -17.844 4.926 1.00 66.62 417 ASP A O 1
ATOM 3278 N N . PRO A 1 418 ? -11.780 -18.096 4.533 1.00 79.19 418 PRO A N 1
ATOM 3279 C CA . PRO A 1 418 ? -12.115 -16.761 4.995 1.00 79.19 418 PRO A CA 1
ATOM 3280 C C . PRO A 1 418 ? -11.821 -16.646 6.490 1.00 79.19 418 PRO A C 1
ATOM 3282 O O . PRO A 1 418 ? -11.969 -17.598 7.258 1.00 79.19 418 PRO A O 1
ATOM 3285 N N . ALA A 1 419 ? -11.426 -15.457 6.933 1.00 83.00 419 ALA A N 1
ATOM 3286 C CA . ALA A 1 419 ? -11.311 -15.193 8.359 1.00 83.00 419 ALA A CA 1
ATOM 3287 C C . ALA A 1 419 ? -12.730 -15.148 8.969 1.00 83.00 419 ALA A C 1
ATOM 3289 O O . ALA A 1 419 ? -13.529 -14.274 8.629 1.00 83.00 419 ALA A O 1
ATOM 3290 N N . VAL A 1 420 ? -13.062 -16.096 9.853 1.00 89.75 420 VAL A N 1
ATOM 3291 C CA . VAL A 1 420 ? -14.406 -16.239 10.445 1.00 89.75 420 VAL A CA 1
ATOM 3292 C C . VAL A 1 420 ? -14.336 -16.192 11.968 1.00 89.75 420 VAL A C 1
ATOM 3294 O O . VAL A 1 420 ? -13.439 -16.766 12.577 1.00 89.75 420 VAL A O 1
ATOM 3297 N N . ILE A 1 421 ? -15.331 -15.545 12.583 1.00 95.75 421 ILE A N 1
ATOM 3298 C CA . ILE A 1 421 ? -15.556 -15.570 14.033 1.00 95.75 421 ILE A CA 1
ATOM 3299 C C . ILE A 1 421 ? -16.754 -16.468 14.348 1.00 95.75 421 ILE A C 1
ATOM 3301 O O . ILE A 1 421 ? -17.882 -16.186 13.926 1.00 95.75 421 ILE A O 1
ATOM 3305 N N . GLU A 1 422 ? -16.527 -17.502 15.152 1.00 91.69 422 GLU A N 1
ATOM 3306 C CA . GLU A 1 422 ? -17.552 -18.425 15.659 1.00 91.69 422 GLU A CA 1
ATOM 3307 C C . GLU A 1 422 ? -18.048 -18.023 17.057 1.00 91.69 422 GLU A C 1
ATOM 3309 O O . GLU A 1 422 ? -17.387 -17.266 17.757 1.00 91.69 422 GLU A O 1
ATOM 3314 N N . GLY A 1 423 ? -19.215 -18.527 17.470 1.00 92.06 423 GLY A N 1
ATOM 3315 C CA . GLY A 1 423 ? -19.819 -18.243 18.782 1.00 92.06 423 GLY A CA 1
ATOM 3316 C C . GLY A 1 423 ? -20.860 -17.115 18.778 1.00 92.06 423 GLY A C 1
ATOM 3317 O O . GLY A 1 423 ? -20.909 -16.284 17.864 1.00 92.06 423 GLY A O 1
ATOM 3318 N N . GLY A 1 424 ? -21.728 -17.112 19.793 1.00 95.25 424 GLY A N 1
ATOM 3319 C CA . GLY A 1 424 ? -22.773 -16.102 20.003 1.00 95.25 424 GLY A CA 1
ATOM 3320 C C . GLY A 1 424 ? -22.364 -14.988 20.969 1.00 95.25 424 GLY A C 1
ATOM 3321 O O . GLY A 1 424 ? -23.009 -13.939 21.005 1.00 95.25 424 GLY A O 1
ATOM 3322 N N . THR A 1 425 ? -21.276 -15.183 21.722 1.00 98.44 425 THR A N 1
ATOM 3323 C CA . THR A 1 425 ? -20.719 -14.189 22.652 1.00 98.44 425 THR A CA 1
ATOM 3324 C C . THR A 1 425 ? -19.195 -14.080 22.563 1.00 98.44 425 THR A C 1
ATOM 3326 O O . THR A 1 425 ? -18.528 -14.914 21.953 1.00 98.44 425 THR A O 1
ATOM 3329 N N . LEU A 1 426 ? -18.619 -13.033 23.165 1.00 98.38 426 LEU A N 1
ATOM 3330 C CA . LEU A 1 426 ? -17.163 -12.821 23.158 1.00 98.38 426 LEU A CA 1
ATOM 3331 C C . LEU A 1 426 ? -16.403 -13.947 23.892 1.00 98.38 426 LEU A C 1
ATOM 3333 O O . LEU A 1 426 ? -15.419 -14.429 23.330 1.00 98.38 426 LEU A O 1
ATOM 3337 N N . PRO A 1 427 ? -16.834 -14.420 25.085 1.00 97.94 427 PRO A N 1
ATOM 3338 C CA . PRO A 1 427 ? -16.219 -15.586 25.724 1.00 97.94 427 PRO A CA 1
ATOM 3339 C C . PRO A 1 427 ? -16.271 -16.850 24.859 1.00 97.94 427 PRO A C 1
ATOM 3341 O O . PRO A 1 427 ? -15.283 -17.580 24.772 1.00 97.94 427 PRO A O 1
ATOM 3344 N N . GLU A 1 428 ? -17.398 -17.103 24.186 1.00 97.88 428 GLU A N 1
ATOM 3345 C CA . GLU A 1 428 ? -17.524 -18.251 23.285 1.00 97.88 428 GLU A CA 1
ATOM 3346 C C . GLU A 1 428 ? -16.601 -18.137 22.076 1.00 97.88 428 GLU A C 1
ATOM 3348 O O . GLU A 1 428 ? -15.930 -19.111 21.737 1.00 97.88 428 GLU A O 1
ATOM 3353 N N . ALA A 1 429 ? -16.523 -16.956 21.459 1.00 98.25 429 ALA A N 1
ATOM 3354 C CA . ALA A 1 429 ? -15.633 -16.704 20.332 1.00 98.25 429 ALA A CA 1
ATOM 3355 C C . ALA A 1 429 ? -14.164 -16.930 20.705 1.00 98.25 429 ALA A C 1
ATOM 3357 O O . ALA A 1 429 ? -13.438 -17.602 19.972 1.00 98.25 429 ALA A O 1
ATOM 3358 N N . LEU A 1 430 ? -13.736 -16.456 21.881 1.00 98.38 430 LEU A N 1
ATOM 3359 C CA . LEU A 1 430 ? -12.384 -16.710 22.381 1.00 98.38 430 LEU A CA 1
ATOM 3360 C C . LEU A 1 430 ? -12.146 -18.198 22.673 1.00 98.38 430 LEU A C 1
ATOM 3362 O O . LEU A 1 430 ? -11.075 -18.714 22.364 1.00 98.38 430 LEU A O 1
ATOM 3366 N N . ARG A 1 431 ? -13.135 -18.909 23.230 1.00 97.88 431 ARG A N 1
ATOM 3367 C CA . ARG A 1 431 ? -13.054 -20.364 23.448 1.00 97.88 431 ARG A CA 1
ATOM 3368 C C . ARG A 1 431 ? -12.885 -21.116 22.126 1.00 97.88 431 ARG A C 1
ATOM 3370 O O . ARG A 1 431 ? -12.038 -22.004 22.038 1.00 97.88 431 ARG A O 1
ATOM 3377 N N . HIS A 1 432 ? -13.663 -20.757 21.102 1.00 97.44 432 HIS A N 1
ATOM 3378 C CA . HIS A 1 432 ? -13.536 -21.337 19.764 1.00 97.44 432 HIS A CA 1
ATOM 3379 C C . HIS A 1 432 ? -12.155 -21.055 19.169 1.00 97.44 432 HIS A C 1
ATOM 3381 O O . HIS A 1 432 ? -11.487 -22.000 18.743 1.00 97.44 432 HIS A O 1
ATOM 3387 N N . LEU A 1 433 ? -11.688 -19.804 19.227 1.00 97.25 433 LEU A N 1
ATOM 3388 C CA . LEU A 1 433 ? -10.343 -19.425 18.792 1.00 97.25 433 LEU A CA 1
ATOM 3389 C C . LEU A 1 433 ? -9.267 -20.264 19.493 1.00 97.25 433 LEU A C 1
ATOM 3391 O O . LEU A 1 433 ? -8.466 -20.907 18.824 1.00 97.25 433 LEU A O 1
ATOM 3395 N N . ALA A 1 434 ? -9.286 -20.314 20.826 1.00 97.25 434 ALA A N 1
ATOM 3396 C CA . ALA A 1 434 ? -8.299 -21.042 21.621 1.00 97.25 434 ALA A CA 1
ATOM 3397 C C . ALA A 1 434 ? -8.271 -22.549 21.318 1.00 97.25 434 ALA A C 1
ATOM 3399 O O . ALA A 1 434 ? -7.246 -23.189 21.529 1.00 97.25 434 ALA A O 1
ATOM 3400 N N . SER A 1 435 ? -9.380 -23.113 20.826 1.00 95.94 435 SER A N 1
ATOM 3401 C CA . SER A 1 435 ? -9.446 -24.513 20.393 1.00 95.94 435 SER A CA 1
ATOM 3402 C C . SER A 1 435 ? -8.953 -24.741 18.960 1.00 95.94 435 SER A C 1
ATOM 3404 O O . SER A 1 435 ? -8.308 -25.753 18.701 1.00 95.94 435 SER A O 1
ATOM 3406 N N . LYS A 1 436 ? -9.254 -23.826 18.027 1.00 93.25 436 LYS A N 1
ATOM 3407 C CA . LYS A 1 436 ? -8.976 -24.004 16.591 1.00 93.25 436 LYS A CA 1
ATOM 3408 C C . LYS A 1 436 ? -7.623 -23.450 16.155 1.00 93.25 436 LYS A C 1
ATOM 3410 O O . LYS A 1 436 ? -7.002 -24.011 15.262 1.00 93.25 436 LYS A O 1
ATOM 3415 N N . ALA A 1 437 ? -7.191 -22.351 16.763 1.00 93.56 437 ALA A N 1
ATOM 3416 C CA . ALA A 1 437 ? -5.943 -21.660 16.467 1.00 93.56 437 ALA A CA 1
ATOM 3417 C C . ALA A 1 437 ? -5.297 -21.179 17.785 1.00 93.56 437 ALA A C 1
ATOM 3419 O O . ALA A 1 437 ? -5.253 -19.978 18.063 1.00 93.56 437 ALA A O 1
ATOM 3420 N N . PRO A 1 438 ? -4.824 -22.112 18.638 1.00 95.19 438 PRO A N 1
ATOM 3421 C CA . PRO A 1 438 ? -4.305 -21.800 19.976 1.00 95.19 438 PRO A CA 1
ATOM 3422 C C . PRO A 1 438 ? -3.103 -20.844 19.976 1.00 95.19 438 PRO A C 1
ATOM 3424 O O . PRO A 1 438 ? -2.871 -20.179 20.992 1.00 95.19 438 PRO A O 1
ATOM 3427 N N . ASP A 1 439 ? -2.378 -20.777 18.856 1.00 94.94 439 ASP A N 1
ATOM 3428 C CA . ASP A 1 439 ? -1.140 -20.013 18.682 1.00 94.94 439 ASP A CA 1
ATOM 3429 C C . ASP A 1 439 ? -1.350 -18.633 18.032 1.00 94.94 439 ASP A C 1
ATOM 3431 O O . ASP A 1 439 ? -0.405 -17.839 17.972 1.00 94.94 439 ASP A O 1
ATOM 3435 N N . THR A 1 440 ? -2.574 -18.297 17.588 1.00 96.38 440 THR A N 1
ATOM 3436 C CA . THR A 1 440 ? -2.900 -16.925 17.156 1.00 96.38 440 THR A CA 1
ATOM 3437 C C . THR A 1 440 ? -2.529 -15.957 18.265 1.00 96.38 440 THR A C 1
ATOM 3439 O O . THR A 1 440 ? -2.838 -16.197 19.434 1.00 96.38 440 THR A O 1
ATOM 3442 N N . SER A 1 441 ? -1.849 -14.871 17.917 1.00 96.25 441 SER A N 1
ATOM 3443 C CA . SER A 1 441 ? -1.153 -14.071 18.911 1.00 96.25 441 SER A CA 1
ATOM 3444 C C . SER A 1 441 ? -1.448 -12.584 18.832 1.00 96.25 441 SER A C 1
ATOM 3446 O O . SER A 1 441 ? -1.455 -11.967 17.767 1.00 96.25 441 SER A O 1
ATOM 3448 N N . TRP A 1 442 ? -1.565 -11.991 20.016 1.00 98.12 442 TRP A N 1
ATOM 3449 C CA . TRP A 1 442 ? -1.424 -10.558 20.217 1.00 98.12 442 TRP A CA 1
ATOM 3450 C C . TRP A 1 442 ? 0.038 -10.259 20.537 1.00 98.12 442 TRP A C 1
ATOM 3452 O O . TRP A 1 442 ? 0.563 -10.680 21.567 1.00 98.12 442 TRP A O 1
ATOM 3462 N N . VAL A 1 443 ? 0.699 -9.549 19.632 1.00 98.00 443 VAL A N 1
ATOM 3463 C CA . VAL A 1 443 ? 2.112 -9.183 19.688 1.00 98.00 443 VAL A CA 1
ATOM 3464 C C . VAL A 1 443 ? 2.235 -7.704 20.047 1.00 98.00 443 VAL A C 1
ATOM 3466 O O . VAL A 1 443 ? 1.561 -6.848 19.477 1.00 98.00 443 VAL A O 1
ATOM 3469 N N . PHE A 1 444 ? 3.127 -7.382 20.975 1.00 96.44 444 PHE A N 1
ATOM 3470 C CA . PHE A 1 444 ? 3.422 -6.024 21.425 1.00 96.44 444 PHE A CA 1
ATOM 3471 C C . PHE A 1 444 ? 4.901 -5.742 21.163 1.00 96.44 444 PHE A C 1
ATOM 3473 O O . PHE A 1 444 ? 5.727 -6.099 21.999 1.00 96.44 444 PHE A O 1
ATOM 3480 N N . PRO A 1 445 ? 5.263 -5.120 20.024 1.00 91.44 445 PRO A N 1
ATOM 3481 C CA . PRO A 1 445 ? 6.655 -5.025 19.557 1.00 91.44 445 PRO A CA 1
ATOM 3482 C C . PRO A 1 445 ? 7.613 -4.307 20.505 1.00 91.44 445 PRO A C 1
ATOM 3484 O O . PRO A 1 445 ? 8.815 -4.539 20.479 1.00 91.44 445 PRO A O 1
ATOM 3487 N N . ALA A 1 446 ? 7.079 -3.428 21.346 1.00 84.06 446 ALA A N 1
ATOM 3488 C CA . ALA A 1 446 ? 7.777 -2.854 22.481 1.00 84.06 446 ALA A CA 1
ATOM 3489 C C . ALA A 1 446 ? 6.805 -2.971 23.666 1.00 84.06 446 ALA A C 1
ATOM 3491 O O . ALA A 1 446 ? 5.765 -2.306 23.637 1.00 84.06 446 ALA A O 1
ATOM 3492 N N . PRO A 1 447 ? 7.050 -3.859 24.648 1.00 84.19 447 PRO A N 1
ATOM 3493 C CA . PRO A 1 447 ? 8.349 -4.419 25.050 1.00 84.19 447 PRO A CA 1
ATOM 3494 C C . PRO A 1 447 ? 8.720 -5.811 24.477 1.00 84.19 447 PRO A C 1
ATOM 3496 O O . PRO A 1 447 ? 9.468 -6.531 25.124 1.00 84.19 447 PRO A O 1
ATOM 3499 N N . ASP A 1 448 ? 8.230 -6.188 23.294 1.00 90.00 448 ASP A N 1
ATOM 3500 C CA . ASP A 1 448 ? 8.418 -7.508 22.654 1.00 90.00 448 ASP A CA 1
ATOM 3501 C C . ASP A 1 448 ? 7.768 -8.662 23.433 1.00 90.00 448 ASP A C 1
ATOM 3503 O O . ASP A 1 448 ? 8.398 -9.619 23.877 1.00 90.00 448 ASP A O 1
ATOM 3507 N N . VAL A 1 449 ? 6.457 -8.531 23.644 1.00 94.81 449 VAL A N 1
ATOM 3508 C CA . VAL A 1 449 ? 5.647 -9.525 24.358 1.00 94.81 449 VAL A CA 1
ATOM 3509 C C . VAL A 1 449 ? 4.626 -10.139 23.415 1.00 94.81 449 VAL A C 1
ATOM 3511 O O . VAL A 1 449 ? 3.976 -9.432 22.647 1.00 94.81 449 VAL A O 1
ATOM 3514 N N . ARG A 1 450 ? 4.444 -11.457 23.511 1.00 96.56 450 ARG A N 1
ATOM 3515 C CA . ARG A 1 450 ? 3.464 -12.223 22.739 1.00 96.56 450 ARG A CA 1
ATOM 3516 C C . ARG A 1 450 ? 2.484 -12.900 23.690 1.00 96.56 450 ARG A C 1
ATOM 3518 O O . ARG A 1 450 ? 2.910 -13.577 24.616 1.00 96.56 450 ARG A O 1
ATOM 3525 N N . LEU A 1 451 ? 1.189 -12.708 23.455 1.00 97.25 451 LEU A N 1
ATOM 3526 C CA . LEU A 1 451 ? 0.104 -13.375 24.173 1.00 97.25 451 LEU A CA 1
ATOM 3527 C C . LEU A 1 451 ? -0.653 -14.276 23.194 1.00 97.25 451 LEU A C 1
ATOM 3529 O O . LEU A 1 451 ? -1.368 -13.775 22.322 1.00 97.25 451 LEU A O 1
ATOM 3533 N N . ALA A 1 452 ? -0.496 -15.590 23.341 1.00 98.00 452 ALA A N 1
ATOM 3534 C CA . ALA A 1 452 ? -1.190 -16.572 22.508 1.00 98.00 452 ALA A CA 1
ATOM 3535 C C . ALA A 1 452 ? -2.672 -16.700 22.903 1.00 98.00 452 ALA A C 1
ATOM 3537 O O . ALA A 1 452 ? -3.036 -16.518 24.067 1.00 98.00 452 ALA A O 1
ATOM 3538 N N . ALA A 1 453 ? -3.538 -17.074 21.962 1.00 98.00 453 ALA A N 1
ATOM 3539 C CA . ALA A 1 453 ? -4.976 -17.219 22.187 1.00 98.00 453 ALA A CA 1
ATOM 3540 C C . ALA A 1 453 ? -5.307 -18.242 23.285 1.00 98.00 453 ALA A C 1
ATOM 3542 O O . ALA A 1 453 ? -6.192 -18.008 24.112 1.00 98.00 453 ALA A O 1
ATOM 3543 N N . SER A 1 454 ? -4.573 -19.357 23.333 1.00 97.19 454 SER A N 1
ATOM 3544 C CA . SER A 1 454 ? -4.725 -20.373 24.382 1.00 97.19 454 SER A CA 1
ATOM 3545 C C . SER A 1 454 ? -4.367 -19.846 25.776 1.00 97.19 454 SER A C 1
ATOM 3547 O O . SER A 1 454 ? -4.996 -20.223 26.768 1.00 97.19 454 SER A O 1
ATOM 3549 N N . GLU A 1 455 ? -3.372 -18.964 25.867 1.00 96.81 455 GLU A N 1
ATOM 3550 C CA . GLU A 1 455 ? -2.979 -18.292 27.102 1.00 96.81 455 GLU A CA 1
ATOM 3551 C C . GLU A 1 455 ? -3.994 -17.224 27.494 1.00 96.81 455 GLU A C 1
ATOM 3553 O O . GLU A 1 455 ? -4.475 -17.252 28.624 1.00 96.81 455 GLU A O 1
ATOM 3558 N N . LEU A 1 456 ? -4.396 -16.367 26.549 1.00 97.56 456 LEU A N 1
ATOM 3559 C CA . LEU A 1 456 ? -5.435 -15.360 26.747 1.00 97.56 456 LEU A CA 1
ATOM 3560 C C . LEU A 1 456 ? -6.725 -15.993 27.273 1.00 97.56 456 LEU A C 1
ATOM 3562 O O . LEU A 1 456 ? -7.300 -15.488 28.233 1.00 97.56 456 LEU A O 1
ATOM 3566 N N . TYR A 1 457 ? -7.168 -17.109 26.691 1.00 97.31 457 TYR A N 1
ATOM 3567 C CA . TYR A 1 457 ? -8.348 -17.832 27.163 1.00 97.31 457 TYR A CA 1
ATOM 3568 C C . TYR A 1 457 ? -8.180 -18.330 28.602 1.00 97.31 457 TYR A C 1
ATOM 3570 O O . TYR A 1 457 ? -9.010 -18.024 29.461 1.00 97.31 457 TYR A O 1
ATOM 3578 N N . ARG A 1 458 ? -7.089 -19.051 28.897 1.00 95.12 458 ARG A N 1
ATOM 3579 C CA . ARG A 1 458 ? -6.839 -19.597 30.241 1.00 95.12 458 ARG A CA 1
ATOM 3580 C C . ARG A 1 458 ? -6.724 -18.501 31.301 1.00 95.12 458 ARG A C 1
ATOM 3582 O O . ARG A 1 458 ? -7.372 -18.610 32.345 1.00 95.12 458 ARG A O 1
ATOM 3589 N N . SER A 1 459 ? -5.934 -17.458 31.046 1.00 94.56 459 SER A N 1
ATOM 3590 C CA . SER A 1 459 ? -5.713 -16.387 32.020 1.00 94.56 459 SER A CA 1
ATOM 3591 C C . SER A 1 459 ? -6.965 -15.532 32.216 1.00 94.56 459 SER A C 1
ATOM 3593 O O . SER A 1 459 ? -7.321 -15.245 33.358 1.00 94.56 459 SER A O 1
ATOM 3595 N N . SER A 1 460 ? -7.721 -15.241 31.148 1.00 95.12 460 SER A N 1
ATOM 3596 C CA . SER A 1 460 ? -8.991 -14.504 31.249 1.00 95.12 460 SER A CA 1
ATOM 3597 C C . SER A 1 460 ? -10.021 -15.237 32.104 1.00 95.12 460 SER A C 1
ATOM 3599 O O . SER A 1 460 ? -10.689 -14.602 32.917 1.00 95.12 460 SER A O 1
ATOM 3601 N N . LEU A 1 461 ? -10.137 -16.566 31.985 1.00 94.31 461 LEU A N 1
ATOM 3602 C CA . LEU A 1 461 ? -11.044 -17.344 32.836 1.00 94.31 461 LEU A CA 1
ATOM 3603 C C . LEU A 1 461 ? -10.609 -17.339 34.305 1.00 94.31 461 LEU A C 1
ATOM 3605 O O . LEU A 1 461 ? -11.456 -17.213 35.190 1.00 94.31 461 LEU A O 1
ATOM 3609 N N . ALA A 1 462 ? -9.309 -17.467 34.583 1.00 93.19 462 ALA A N 1
ATOM 3610 C CA . ALA A 1 462 ? -8.797 -17.405 35.951 1.00 93.19 462 ALA A CA 1
ATOM 3611 C C . ALA A 1 462 ? -9.067 -16.030 36.586 1.00 93.19 462 ALA A C 1
ATOM 3613 O O . ALA A 1 462 ? -9.590 -15.947 37.699 1.00 93.19 462 ALA A O 1
ATOM 3614 N N . MET A 1 463 ? -8.788 -14.958 35.842 1.00 94.31 463 MET A N 1
ATOM 3615 C CA . MET A 1 463 ? -9.043 -13.580 36.263 1.00 94.31 463 MET A CA 1
ATOM 3616 C C . MET A 1 463 ? -10.541 -13.303 36.439 1.00 94.31 463 MET A C 1
ATOM 3618 O O . MET A 1 463 ? -10.928 -12.674 37.421 1.00 94.31 463 MET A O 1
ATOM 3622 N N . ALA A 1 464 ? -11.401 -13.819 35.554 1.00 95.19 464 ALA A N 1
ATOM 3623 C CA . ALA A 1 464 ? -12.854 -13.675 35.661 1.00 95.19 464 ALA A CA 1
ATOM 3624 C C . ALA A 1 464 ? -13.395 -14.236 36.983 1.00 95.19 464 ALA A C 1
ATOM 3626 O O . ALA A 1 464 ? -14.254 -13.619 37.617 1.00 95.19 464 ALA A O 1
ATOM 3627 N N . ARG A 1 465 ? -12.865 -15.381 37.439 1.00 93.75 465 ARG A N 1
ATOM 3628 C CA . ARG A 1 465 ? -13.265 -15.976 38.724 1.00 93.75 465 ARG A CA 1
ATOM 3629 C C . ARG A 1 465 ? -12.839 -15.093 39.894 1.00 93.75 465 ARG A C 1
ATOM 3631 O O . ARG A 1 465 ? -13.643 -14.863 40.791 1.00 93.75 465 ARG A O 1
ATOM 3638 N N . GLY A 1 466 ? -11.62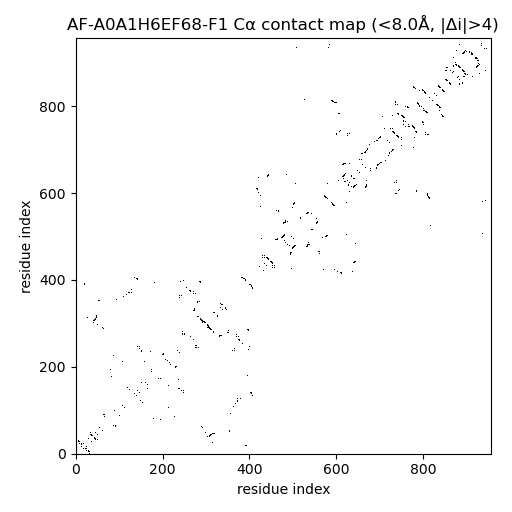7 -14.538 39.839 1.00 92.56 466 GLY A N 1
ATOM 3639 C CA . GLY A 1 466 ? -11.153 -13.564 40.826 1.00 92.56 466 GLY A CA 1
ATOM 3640 C C . GLY A 1 466 ? -12.012 -12.294 40.870 1.00 92.56 466 GLY A C 1
ATOM 3641 O O . GLY A 1 466 ? -12.333 -11.804 41.951 1.00 92.56 466 GLY A O 1
ATOM 3642 N N . LEU A 1 467 ? -12.459 -11.790 39.713 1.00 93.38 467 LEU A N 1
ATOM 3643 C CA . LEU A 1 467 ? -13.391 -10.657 39.645 1.00 93.38 467 LEU A CA 1
ATOM 3644 C C . LEU A 1 467 ? -14.741 -10.992 40.301 1.00 93.38 467 LEU A C 1
ATOM 3646 O O . LEU A 1 467 ? -15.261 -10.180 41.071 1.00 93.38 467 LEU A O 1
ATOM 3650 N N . CYS A 1 468 ? -15.284 -12.186 40.047 1.00 92.94 468 CYS A N 1
ATOM 3651 C CA . CYS A 1 468 ? -16.535 -12.642 40.662 1.00 92.94 468 CYS A CA 1
ATOM 3652 C C . CYS A 1 468 ? -16.426 -12.720 42.194 1.00 92.94 468 CYS A C 1
ATOM 3654 O O . CYS A 1 468 ? -17.285 -12.186 42.900 1.00 92.94 468 CYS A O 1
ATOM 3656 N N . GLU A 1 469 ? -15.343 -13.306 42.712 1.00 91.50 469 GLU A N 1
ATOM 3657 C CA . GLU A 1 469 ? -15.088 -13.411 44.157 1.00 91.50 469 GLU A CA 1
ATOM 3658 C C . GLU A 1 469 ? -14.862 -12.048 44.809 1.00 91.50 469 GLU A C 1
ATOM 3660 O O . GLU A 1 469 ? -15.328 -11.786 45.921 1.00 91.50 469 GLU A O 1
ATOM 3665 N N . ALA A 1 470 ? -14.213 -11.133 44.087 1.00 90.75 470 ALA A N 1
ATOM 3666 C CA . ALA A 1 470 ? -14.059 -9.751 44.515 1.00 90.75 470 ALA A CA 1
ATOM 3667 C C . ALA A 1 470 ? -15.387 -8.973 44.527 1.00 90.75 470 ALA A C 1
ATOM 3669 O O . ALA A 1 470 ? -15.434 -7.871 45.084 1.00 90.75 470 ALA A O 1
ATOM 3670 N N . GLY A 1 471 ? -16.468 -9.544 43.986 1.00 92.06 471 GLY A N 1
ATOM 3671 C CA . GLY A 1 471 ? -17.829 -9.030 44.083 1.00 92.06 471 GLY A CA 1
ATOM 3672 C C . GLY A 1 471 ? -18.393 -8.445 42.792 1.00 92.06 471 GLY A C 1
ATOM 3673 O O . GLY A 1 471 ? -19.475 -7.862 42.857 1.00 92.06 471 GLY A O 1
ATOM 3674 N N . VAL A 1 472 ? -17.714 -8.600 41.649 1.00 94.62 472 VAL A N 1
ATOM 3675 C CA . VAL A 1 472 ? -18.275 -8.248 40.335 1.00 94.62 472 VAL A CA 1
ATOM 3676 C C . VAL A 1 472 ? -19.450 -9.177 40.031 1.00 94.62 472 VAL A C 1
ATOM 3678 O O . VAL A 1 472 ? -19.339 -10.398 40.140 1.00 94.62 472 VAL A O 1
ATOM 3681 N N . ARG A 1 473 ? -20.599 -8.597 39.684 1.00 92.56 473 ARG A N 1
ATOM 3682 C CA . ARG A 1 473 ? -21.826 -9.325 39.334 1.00 92.56 473 ARG A CA 1
ATOM 3683 C C . ARG A 1 473 ? -22.177 -9.171 37.856 1.00 92.56 473 ARG A C 1
ATOM 3685 O O . ARG A 1 473 ? -21.791 -8.196 37.212 1.00 92.56 473 ARG A O 1
ATOM 3692 N N . GLN A 1 474 ? -22.984 -10.105 37.357 1.00 92.19 474 GLN A N 1
ATOM 3693 C CA . GLN A 1 474 ? -23.550 -10.048 36.011 1.00 92.19 474 GLN A CA 1
ATOM 3694 C C . GLN A 1 474 ? -24.304 -8.724 35.777 1.00 92.19 474 GLN A C 1
ATOM 3696 O O . GLN A 1 474 ? -25.020 -8.244 36.660 1.00 92.19 474 GLN A O 1
ATOM 3701 N N . GLY A 1 475 ? -24.119 -8.116 34.603 1.00 89.94 475 GLY A N 1
ATOM 3702 C CA . GLY A 1 475 ? -24.729 -6.836 34.211 1.00 89.94 475 GLY A CA 1
ATOM 3703 C C . GLY A 1 475 ? -24.077 -5.578 34.813 1.00 89.94 475 GLY A C 1
ATOM 3704 O O . GLY A 1 475 ? -24.483 -4.449 34.500 1.00 89.94 475 GLY A O 1
ATOM 3705 N N . GLU A 1 476 ? -23.059 -5.725 35.668 1.00 95.12 476 GLU A N 1
ATOM 3706 C CA . GLU A 1 476 ? -22.253 -4.585 36.111 1.00 95.12 476 GLU A CA 1
ATOM 3707 C C . GLU A 1 476 ? -21.423 -3.996 34.972 1.00 95.12 476 GLU A C 1
ATOM 3709 O O . GLU A 1 476 ? -21.100 -4.674 34.005 1.00 95.12 476 GLU A O 1
ATOM 3714 N N . ARG A 1 477 ? -21.046 -2.721 35.102 1.00 96.94 477 ARG A N 1
ATOM 3715 C CA . ARG A 1 477 ? -20.042 -2.090 34.240 1.00 96.94 477 ARG A CA 1
ATOM 3716 C C . ARG A 1 477 ? -18.735 -2.013 35.013 1.00 96.94 477 ARG A C 1
ATOM 3718 O O . ARG A 1 477 ? -18.719 -1.481 36.127 1.00 96.94 477 ARG A O 1
ATOM 3725 N N . VAL A 1 478 ? -17.660 -2.509 34.412 1.00 98.25 478 VAL A N 1
ATOM 3726 C CA . VAL A 1 478 ? -16.312 -2.469 34.985 1.00 98.25 478 VAL A CA 1
ATOM 3727 C C . VAL A 1 478 ? -15.432 -1.583 34.112 1.00 98.25 478 VAL A C 1
ATOM 3729 O O . VAL A 1 478 ? -15.278 -1.816 32.912 1.00 98.25 478 VAL A O 1
ATOM 3732 N N . GLY A 1 479 ? -14.864 -0.542 34.720 1.00 97.50 479 GLY A N 1
ATOM 3733 C CA . GLY A 1 479 ? -13.926 0.351 34.044 1.00 97.50 479 GLY A CA 1
ATOM 3734 C C . GLY A 1 479 ? -12.530 -0.262 33.963 1.00 97.50 479 GLY A C 1
ATOM 3735 O O . GLY A 1 479 ? -12.015 -0.747 34.965 1.00 97.50 479 GLY A O 1
ATOM 3736 N N . LEU A 1 480 ? -11.896 -0.220 32.796 1.00 97.19 480 LEU A N 1
ATOM 3737 C CA . LEU A 1 480 ? -10.568 -0.783 32.555 1.00 97.19 480 LEU A CA 1
ATOM 3738 C C . LEU A 1 480 ? -9.550 0.341 32.324 1.00 97.19 480 LEU A C 1
ATOM 3740 O O . LEU A 1 480 ? -9.650 1.084 31.347 1.00 97.19 480 LEU A O 1
ATOM 3744 N N . LEU A 1 481 ? -8.572 0.459 33.224 1.00 94.06 481 LEU A N 1
ATOM 3745 C CA . LEU A 1 481 ? -7.399 1.337 33.123 1.00 94.06 481 LEU A CA 1
ATOM 3746 C C . LEU A 1 481 ? -6.154 0.479 32.906 1.00 94.06 481 LEU A C 1
ATOM 3748 O O . LEU A 1 481 ? -5.391 0.208 33.833 1.00 94.06 481 LEU A O 1
ATOM 3752 N N . LEU A 1 482 ? -5.984 -0.000 31.679 1.00 92.62 482 LEU A N 1
ATOM 3753 C CA . LEU A 1 482 ? -4.947 -0.964 31.320 1.00 92.62 482 LEU A CA 1
ATOM 3754 C C . LEU A 1 482 ? -4.031 -0.355 30.251 1.00 92.62 482 LEU A C 1
ATOM 3756 O O . LEU A 1 482 ? -4.533 0.314 29.343 1.00 92.62 482 LEU A O 1
ATOM 3760 N N . PRO A 1 483 ? -2.700 -0.523 30.361 1.00 89.06 483 PRO A N 1
ATOM 3761 C CA . PRO A 1 483 ? -1.782 0.003 29.360 1.00 89.06 483 PRO A CA 1
ATOM 3762 C C . PRO A 1 483 ? -1.902 -0.804 28.063 1.00 89.06 483 PRO A C 1
ATOM 3764 O O . PRO A 1 483 ? -2.451 -1.907 28.053 1.00 89.06 483 PRO A O 1
ATOM 3767 N N . THR A 1 484 ? -1.361 -0.274 26.964 1.00 89.69 484 THR A N 1
ATOM 3768 C CA . THR A 1 484 ? -1.185 -1.058 25.736 1.00 89.69 484 THR A CA 1
ATOM 3769 C C . THR A 1 484 ? -0.244 -2.227 26.032 1.00 89.69 484 THR A C 1
ATOM 3771 O O . THR A 1 484 ? 0.939 -2.023 26.285 1.00 89.69 484 THR A O 1
ATOM 3774 N N . GLY A 1 485 ? -0.788 -3.441 26.054 1.00 92.31 485 GLY A N 1
ATOM 3775 C CA . GLY A 1 485 ? -0.081 -4.656 26.448 1.00 92.31 485 GLY A CA 1
ATOM 3776 C C . GLY A 1 485 ? -1.052 -5.824 26.657 1.00 92.31 485 GLY A C 1
ATOM 3777 O O . GLY A 1 485 ? -2.264 -5.632 26.542 1.00 92.31 485 GLY A O 1
ATOM 3778 N N . PRO A 1 486 ? -0.563 -7.024 27.016 1.00 93.25 486 PRO A N 1
ATOM 3779 C CA . PRO A 1 486 ? -1.388 -8.233 27.160 1.00 93.25 486 PRO A CA 1
ATOM 3780 C C . PRO A 1 486 ? -2.599 -8.054 28.082 1.00 93.25 486 PRO A C 1
ATOM 3782 O O . PRO A 1 486 ? -3.696 -8.535 27.792 1.00 93.25 486 PRO A O 1
ATOM 3785 N N . GLN A 1 487 ? -2.408 -7.295 29.166 1.00 93.25 487 GLN A N 1
ATOM 3786 C CA . GLN A 1 487 ? -3.414 -7.087 30.203 1.00 93.25 487 GLN A CA 1
ATOM 3787 C C . GLN A 1 487 ? -4.708 -6.477 29.663 1.00 93.25 487 GLN A C 1
ATOM 3789 O O . GLN A 1 487 ? -5.763 -6.782 30.205 1.00 93.25 487 GLN A O 1
ATOM 3794 N N . VAL A 1 488 ? -4.671 -5.665 28.596 1.00 94.06 488 VAL A N 1
ATOM 3795 C CA . VAL A 1 488 ? -5.886 -5.050 28.033 1.00 94.06 488 VAL A CA 1
ATOM 3796 C C . VAL A 1 488 ? -6.873 -6.100 27.513 1.00 94.06 488 VAL A C 1
ATOM 3798 O O . VAL A 1 488 ? -8.074 -5.998 27.763 1.00 94.06 488 VAL A O 1
ATOM 3801 N N . TRP A 1 489 ? -6.363 -7.148 26.862 1.00 96.75 489 TRP A N 1
ATOM 3802 C CA . TRP A 1 489 ? -7.167 -8.242 26.319 1.00 96.75 489 TRP A CA 1
ATOM 3803 C C . TRP A 1 489 ? -7.605 -9.192 27.419 1.00 96.75 489 TRP A C 1
ATOM 3805 O O . TRP A 1 489 ? -8.782 -9.537 27.496 1.00 96.75 489 TRP A O 1
ATOM 3815 N N . GLN A 1 490 ? -6.684 -9.538 28.317 1.00 96.06 490 GLN A N 1
ATOM 3816 C CA . GLN A 1 490 ? -6.987 -10.370 29.479 1.00 96.06 490 GLN A CA 1
ATOM 3817 C C . GLN A 1 490 ? -8.072 -9.725 30.355 1.00 96.06 490 GLN A C 1
ATOM 3819 O O . GLN A 1 490 ? -9.035 -10.379 30.731 1.00 96.06 490 GLN A O 1
ATOM 3824 N N . GLY A 1 491 ? -7.979 -8.417 30.615 1.00 96.44 491 GLY A N 1
ATOM 3825 C CA . GLY A 1 491 ? -8.963 -7.660 31.386 1.00 96.44 491 GLY A CA 1
ATOM 3826 C C . GLY A 1 491 ? -10.315 -7.527 30.685 1.00 96.44 491 GLY A C 1
ATOM 3827 O O . GLY A 1 491 ? -11.350 -7.687 31.338 1.00 96.44 491 GLY A O 1
ATOM 3828 N N . LEU A 1 492 ? -10.327 -7.292 29.366 1.00 98.00 492 LEU A N 1
ATOM 3829 C CA . LEU A 1 492 ? -11.554 -7.288 28.563 1.00 98.00 492 LEU A CA 1
ATOM 3830 C C . LEU A 1 492 ? -12.277 -8.634 28.673 1.00 98.00 492 LEU A C 1
ATOM 3832 O O . LEU A 1 492 ? -13.432 -8.673 29.096 1.00 98.00 492 LEU A O 1
ATOM 3836 N N . PHE A 1 493 ? -11.589 -9.728 28.338 1.00 98.00 493 PHE A N 1
ATOM 3837 C CA . PHE A 1 493 ? -12.178 -11.065 28.325 1.00 98.00 493 PHE A CA 1
ATOM 3838 C C . PHE A 1 493 ? -12.500 -11.587 29.724 1.00 98.00 493 PHE A C 1
ATOM 3840 O O . PHE A 1 493 ? -13.530 -12.240 29.888 1.00 98.00 493 PHE A O 1
ATOM 3847 N N . ALA A 1 494 ? -11.706 -11.252 30.743 1.00 97.12 494 ALA A N 1
ATOM 3848 C CA . ALA A 1 494 ? -12.024 -11.568 32.133 1.00 97.12 494 ALA A CA 1
ATOM 3849 C C . ALA A 1 494 ? -13.317 -10.883 32.590 1.00 97.12 494 ALA A C 1
ATOM 3851 O O . ALA A 1 494 ? -14.164 -11.510 33.222 1.00 97.12 494 ALA A O 1
ATOM 3852 N N . THR A 1 495 ? -13.496 -9.609 32.229 1.00 97.56 495 THR A N 1
ATOM 3853 C CA . THR A 1 495 ? -14.690 -8.833 32.590 1.00 97.56 495 THR A CA 1
ATOM 3854 C C . THR A 1 495 ? -15.946 -9.422 31.957 1.00 97.56 495 THR A C 1
ATOM 3856 O O . THR A 1 495 ? -16.915 -9.698 32.665 1.00 97.56 495 THR A O 1
ATOM 3859 N N . VAL A 1 496 ? -15.916 -9.685 30.647 1.00 97.94 496 VAL A N 1
ATOM 3860 C CA . VAL A 1 496 ? -17.088 -10.245 29.957 1.00 97.94 496 VAL A CA 1
ATOM 3861 C C . VAL A 1 496 ? -17.346 -11.707 30.317 1.00 97.94 496 VAL A C 1
ATOM 3863 O O . VAL A 1 496 ? -18.497 -12.122 30.381 1.00 97.94 496 VAL A O 1
ATOM 3866 N N . SER A 1 497 ? -16.307 -12.481 30.650 1.00 96.81 497 SER A N 1
ATOM 3867 C CA . SER A 1 497 ? -16.472 -13.851 31.169 1.00 96.81 497 SER A CA 1
ATOM 3868 C C . SER A 1 497 ? -17.003 -13.879 32.608 1.00 96.81 497 SER A C 1
ATOM 3870 O O . SER A 1 497 ? -17.567 -14.881 33.030 1.00 96.81 497 SER A O 1
ATOM 3872 N N . ALA A 1 498 ? -16.863 -12.784 33.363 1.00 95.81 498 ALA A N 1
ATOM 3873 C CA . ALA A 1 498 ? -17.531 -12.583 34.651 1.00 95.81 498 ALA A CA 1
ATOM 3874 C C . ALA A 1 498 ? -18.994 -12.103 34.497 1.00 95.81 498 ALA A C 1
ATOM 3876 O O . ALA A 1 498 ? -19.650 -11.787 35.490 1.00 95.81 498 ALA A O 1
ATOM 3877 N N . GLY A 1 499 ? -19.513 -12.027 33.262 1.00 96.25 499 GLY A N 1
ATOM 3878 C CA . GLY A 1 499 ? -20.869 -11.565 32.946 1.00 96.25 499 GLY A CA 1
ATOM 3879 C C . GLY A 1 499 ? -21.059 -10.049 33.056 1.00 96.25 499 GLY A C 1
ATOM 3880 O O . GLY A 1 499 ? -22.195 -9.573 33.060 1.00 96.25 499 GLY A O 1
ATOM 3881 N N . ALA A 1 500 ? -19.974 -9.284 33.193 1.00 97.62 500 ALA A N 1
ATOM 3882 C CA . ALA A 1 500 ? -19.999 -7.830 33.293 1.00 97.62 500 ALA A CA 1
ATOM 3883 C C . ALA A 1 500 ? -19.632 -7.166 31.956 1.00 97.62 500 ALA A C 1
ATOM 3885 O O . ALA A 1 500 ? -18.918 -7.725 31.129 1.00 97.62 500 ALA A O 1
ATOM 3886 N N . ALA A 1 501 ? -20.075 -5.928 31.768 1.00 98.12 501 ALA A N 1
ATOM 3887 C CA . ALA A 1 501 ? -19.736 -5.118 30.611 1.00 98.12 501 ALA A CA 1
ATOM 3888 C C . ALA A 1 501 ? -18.405 -4.385 30.824 1.00 98.12 501 ALA A C 1
ATOM 3890 O O . ALA A 1 501 ? -18.227 -3.655 31.807 1.00 98.12 501 ALA A O 1
ATOM 3891 N N . ALA A 1 502 ? -17.489 -4.519 29.871 1.00 98.12 502 ALA A N 1
ATOM 3892 C CA . ALA A 1 502 ? -16.212 -3.821 29.891 1.00 98.12 502 ALA A CA 1
ATOM 3893 C C . ALA A 1 502 ? -16.349 -2.377 29.393 1.00 98.12 502 ALA A C 1
ATOM 3895 O O . ALA A 1 502 ? -17.055 -2.085 28.429 1.00 98.12 502 ALA A O 1
ATOM 3896 N N . THR A 1 503 ? -15.649 -1.445 30.034 1.00 96.50 503 THR A N 1
ATOM 3897 C CA . THR A 1 503 ? -15.520 -0.061 29.560 1.00 96.50 503 THR A CA 1
ATOM 3898 C C . THR A 1 503 ? -14.059 0.338 29.573 1.00 96.50 503 THR A C 1
ATOM 3900 O O . THR A 1 503 ? -13.488 0.544 30.641 1.00 96.50 503 THR A O 1
ATOM 3903 N N . MET A 1 504 ? -13.448 0.487 28.399 1.00 93.00 504 MET A N 1
ATOM 3904 C CA . MET A 1 504 ? -12.090 1.021 28.301 1.00 93.00 504 MET A CA 1
ATOM 3905 C C . MET A 1 504 ? -12.103 2.491 28.722 1.00 93.00 504 MET A C 1
ATOM 3907 O O . MET A 1 504 ? -12.675 3.339 28.036 1.00 93.00 504 MET A O 1
ATOM 3911 N N . LEU A 1 505 ? -11.517 2.799 29.881 1.00 90.56 505 LEU A N 1
ATOM 3912 C CA . LEU A 1 505 ? -11.545 4.150 30.424 1.00 90.56 505 LEU A CA 1
ATOM 3913 C C . LEU A 1 505 ? -10.552 5.029 29.651 1.00 90.56 505 LEU A C 1
ATOM 3915 O O . LEU A 1 505 ? -9.354 4.739 29.628 1.00 90.56 505 LEU A O 1
ATOM 3919 N N . PRO A 1 506 ? -11.016 6.115 29.007 1.00 80.88 506 PRO A N 1
ATOM 3920 C CA . PRO A 1 506 ? -10.152 6.903 28.151 1.00 80.88 506 PRO A CA 1
ATOM 3921 C C . PRO A 1 506 ? -9.152 7.696 28.985 1.00 80.88 506 PRO A C 1
ATOM 3923 O O . PRO A 1 506 ? -9.545 8.501 29.835 1.00 80.88 506 PRO A O 1
ATOM 3926 N N . VAL A 1 507 ? -7.865 7.526 28.698 1.00 75.81 507 VAL A N 1
ATOM 3927 C CA . VAL A 1 507 ? -6.775 8.326 29.266 1.00 75.81 507 VAL A CA 1
ATOM 3928 C C . VAL A 1 507 ? -6.120 9.102 28.136 1.00 75.81 507 VAL A C 1
ATOM 3930 O O . VAL A 1 507 ? -5.725 8.524 27.124 1.00 75.81 507 VAL A O 1
ATOM 3933 N N . ARG A 1 508 ? -6.035 10.424 28.297 1.00 70.56 508 ARG A N 1
ATOM 3934 C CA . ARG A 1 508 ? -5.398 11.300 27.317 1.00 70.56 508 ARG A CA 1
ATOM 3935 C C . ARG A 1 508 ? -3.896 11.356 27.594 1.00 70.56 508 ARG A C 1
ATOM 3937 O O . ARG A 1 508 ? -3.513 11.547 28.751 1.00 70.56 508 ARG A O 1
ATOM 3944 N N . PRO A 1 509 ? -3.040 11.217 26.570 1.00 61.41 509 PRO A N 1
ATOM 3945 C CA . PRO A 1 509 ? -1.614 11.446 26.738 1.00 61.41 509 PRO A CA 1
ATOM 3946 C C . PRO A 1 509 ? -1.351 12.841 27.314 1.00 61.41 509 PRO A C 1
ATOM 3948 O O . PRO A 1 509 ? -1.985 13.805 26.894 1.00 61.41 509 PRO A O 1
ATOM 3951 N N . LEU A 1 510 ? -0.411 12.937 28.260 1.00 65.88 510 LEU A N 1
ATOM 3952 C CA . LEU A 1 510 ? 0.049 14.195 28.872 1.00 65.88 510 LEU A CA 1
ATOM 3953 C C . LEU A 1 510 ? -1.011 14.978 29.683 1.00 65.88 510 LEU A C 1
ATOM 3955 O O . LEU A 1 510 ? -0.710 16.060 30.180 1.00 65.88 510 LEU A O 1
ATOM 3959 N N . GLU A 1 511 ? -2.226 14.447 29.865 1.00 72.19 511 GLU A N 1
ATOM 3960 C CA . GLU A 1 511 ? -3.260 15.077 30.697 1.00 72.19 511 GLU A CA 1
ATOM 3961 C C . GLU A 1 511 ? -2.855 15.032 32.185 1.00 72.19 511 GLU A C 1
ATOM 3963 O O . GLU A 1 511 ? -2.489 13.961 32.687 1.00 72.19 511 GLU A O 1
ATOM 3968 N N . PRO A 1 512 ? -2.923 16.160 32.923 1.00 79.62 512 PRO A N 1
ATOM 3969 C CA . PRO A 1 512 ? -2.626 16.171 34.350 1.00 79.62 512 PRO A CA 1
ATOM 3970 C C . PRO A 1 512 ? -3.504 15.182 35.120 1.00 79.62 512 PRO A C 1
ATOM 3972 O O . PRO A 1 512 ? -4.714 15.104 34.906 1.00 79.62 512 PRO A O 1
ATOM 3975 N N . THR A 1 513 ? -2.906 14.454 36.066 1.00 87.81 513 THR A N 1
ATOM 3976 C CA . THR A 1 513 ? -3.572 13.348 36.777 1.00 87.81 513 THR A CA 1
ATOM 3977 C C . THR A 1 513 ? -4.892 13.755 37.432 1.00 87.81 513 THR A C 1
ATOM 3979 O O . THR A 1 513 ? -5.857 13.000 37.360 1.00 87.81 513 THR A O 1
ATOM 3982 N N . GLN A 1 514 ? -4.955 14.940 38.042 1.00 86.00 514 GLN A N 1
ATOM 3983 C CA . GLN A 1 514 ? -6.164 15.409 38.720 1.00 86.00 514 GLN A CA 1
ATOM 3984 C C . GLN A 1 514 ? -7.309 15.682 37.733 1.00 86.00 514 GLN A C 1
ATOM 3986 O O . GLN A 1 514 ? -8.433 15.239 37.956 1.00 86.00 514 GLN A O 1
ATOM 3991 N N . VAL A 1 515 ? -7.000 16.315 36.597 1.00 75.56 515 VAL A N 1
ATOM 3992 C CA . VAL A 1 515 ? -7.963 16.593 35.518 1.00 75.56 515 VAL A CA 1
ATOM 3993 C C . VAL A 1 515 ? -8.481 15.289 34.910 1.00 75.56 515 VAL A C 1
ATOM 3995 O O . VAL A 1 515 ? -9.687 15.110 34.721 1.00 75.56 515 VAL A O 1
ATOM 3998 N N . ALA A 1 516 ? -7.578 14.335 34.662 1.00 79.44 516 ALA A N 1
ATOM 3999 C CA . ALA A 1 516 ? -7.949 13.002 34.205 1.00 79.44 516 ALA A CA 1
ATOM 4000 C C . ALA A 1 516 ? -8.873 12.301 35.218 1.00 79.44 516 ALA A C 1
ATOM 4002 O O . ALA A 1 516 ? -9.898 11.745 34.823 1.00 79.44 516 ALA A O 1
ATOM 4003 N N . ALA A 1 517 ? -8.563 12.370 36.517 1.00 90.69 517 ALA A N 1
ATOM 4004 C CA . ALA A 1 517 ? -9.379 11.774 37.572 1.00 90.69 517 ALA A CA 1
ATOM 4005 C C . ALA A 1 517 ? -10.788 12.387 37.642 1.00 90.69 517 ALA A C 1
ATOM 4007 O O . ALA A 1 517 ? -11.758 11.640 37.722 1.00 90.69 517 ALA A O 1
ATOM 4008 N N . GLU A 1 518 ? -10.931 13.712 37.534 1.00 84.88 518 GLU A N 1
ATOM 4009 C CA . GLU A 1 518 ? -12.240 14.394 37.521 1.00 84.88 518 GLU A CA 1
ATOM 4010 C C . GLU A 1 518 ? -13.092 13.999 36.313 1.00 84.88 518 GLU A C 1
ATOM 4012 O O . GLU A 1 518 ? -14.300 13.755 36.413 1.00 84.88 518 GLU A O 1
ATOM 4017 N N . ARG A 1 519 ? -12.464 13.889 35.140 1.00 84.38 519 ARG A N 1
ATOM 4018 C CA . ARG A 1 519 ? -13.138 13.418 33.928 1.00 84.38 519 ARG A CA 1
ATOM 4019 C C . ARG A 1 519 ? -13.577 11.959 34.060 1.00 84.38 519 ARG A C 1
ATOM 4021 O O . ARG A 1 519 ? -14.710 11.642 33.699 1.00 84.38 519 ARG A O 1
ATOM 4028 N N . LEU A 1 520 ? -12.707 11.089 34.571 1.00 89.12 520 LEU A N 1
ATOM 4029 C CA . LEU A 1 520 ? -13.015 9.675 34.782 1.00 89.12 520 LEU A CA 1
ATOM 4030 C C . LEU A 1 520 ? -14.068 9.466 35.876 1.00 89.12 520 LEU A C 1
ATOM 4032 O O . LEU A 1 520 ? -14.925 8.605 35.706 1.00 89.12 520 LEU A O 1
ATOM 4036 N N . ALA A 1 521 ? -14.074 10.274 36.939 1.00 92.00 521 ALA A N 1
ATOM 4037 C CA . ALA A 1 521 ? -15.088 10.218 37.992 1.00 92.00 521 ALA A CA 1
ATOM 4038 C C . ALA A 1 521 ? -16.495 10.450 37.427 1.00 92.00 521 ALA A C 1
ATOM 4040 O O . ALA A 1 521 ? -17.415 9.699 37.735 1.00 92.00 521 ALA A O 1
ATOM 4041 N N . ARG A 1 522 ? -16.651 11.418 36.513 1.00 88.12 522 ARG A N 1
ATOM 4042 C CA . ARG A 1 522 ? -17.933 11.637 35.826 1.00 88.12 522 ARG A CA 1
ATOM 4043 C C . ARG A 1 522 ? -18.358 10.442 34.965 1.00 88.12 522 ARG A C 1
ATOM 4045 O O . ARG A 1 522 ? -19.546 10.146 34.892 1.00 88.12 522 ARG A O 1
ATOM 4052 N N . ILE A 1 523 ? -17.412 9.760 34.307 1.00 89.56 523 ILE A N 1
ATOM 4053 C CA . ILE A 1 523 ? -17.695 8.541 33.523 1.00 89.56 523 ILE A CA 1
ATOM 4054 C C . ILE A 1 523 ? -18.135 7.408 34.457 1.00 89.56 523 ILE A C 1
ATOM 4056 O O . ILE A 1 523 ? -19.151 6.769 34.199 1.00 89.56 523 ILE A O 1
ATOM 4060 N N . VAL A 1 524 ? -17.411 7.209 35.562 1.00 94.00 524 VAL A N 1
ATOM 4061 C CA . VAL A 1 524 ? -17.737 6.238 36.618 1.00 94.00 524 VAL A CA 1
ATOM 4062 C C . VAL A 1 524 ? -19.152 6.464 37.148 1.00 94.00 524 VAL A C 1
ATOM 4064 O O . VAL A 1 524 ? -19.926 5.511 37.217 1.00 94.00 524 VAL A O 1
ATOM 4067 N N . ASP A 1 525 ? -19.515 7.711 37.454 1.00 91.88 525 ASP A N 1
ATOM 4068 C CA . ASP A 1 525 ? -20.848 8.055 37.958 1.00 91.88 525 ASP A CA 1
ATOM 4069 C C . ASP A 1 525 ? -21.932 7.825 36.900 1.00 91.88 525 ASP A C 1
ATOM 4071 O O . ASP A 1 525 ? -22.936 7.170 37.172 1.00 91.88 525 ASP A O 1
ATOM 4075 N N . SER A 1 526 ? -21.710 8.313 35.673 1.00 88.44 526 SER A N 1
ATOM 4076 C CA . SER A 1 526 ? -22.638 8.160 34.545 1.00 88.44 526 SER A CA 1
ATOM 4077 C C . SER A 1 526 ? -22.930 6.691 34.232 1.00 88.44 526 SER A C 1
ATOM 4079 O O . SER A 1 526 ? -24.082 6.322 33.988 1.00 88.44 526 SER A O 1
ATOM 4081 N N . ALA A 1 527 ? -21.900 5.844 34.270 1.00 91.69 527 ALA A N 1
ATOM 4082 C CA . ALA A 1 527 ? -22.040 4.411 34.065 1.00 91.69 527 ALA A CA 1
ATOM 4083 C C . ALA A 1 527 ? -22.477 3.656 35.325 1.00 91.69 527 ALA A C 1
ATOM 4085 O O . ALA A 1 527 ? -22.769 2.464 35.228 1.00 91.69 527 ALA A O 1
ATOM 4086 N N . GLY A 1 528 ? -22.527 4.295 36.498 1.00 93.06 528 GLY A N 1
ATOM 4087 C CA . GLY A 1 528 ? -22.785 3.634 37.778 1.00 93.06 528 GLY A CA 1
ATOM 4088 C C . GLY A 1 528 ? -21.789 2.509 38.076 1.00 93.06 528 GLY A C 1
ATOM 4089 O O . GLY A 1 528 ? -22.196 1.429 38.507 1.00 93.06 528 GLY A O 1
ATOM 4090 N N . MET A 1 529 ? -20.505 2.721 37.774 1.00 96.06 529 MET A N 1
ATOM 4091 C CA . MET A 1 529 ? -19.458 1.719 37.988 1.00 96.06 529 MET A CA 1
ATOM 4092 C C . MET A 1 529 ? -19.166 1.556 39.481 1.00 96.06 529 MET A C 1
ATOM 4094 O O . MET A 1 529 ? -18.960 2.532 40.202 1.00 96.06 529 MET A O 1
ATOM 4098 N N . ARG A 1 530 ? -19.099 0.303 39.939 1.00 96.50 530 ARG A N 1
ATOM 4099 C CA . ARG A 1 530 ? -18.675 -0.051 41.309 1.00 96.50 530 ARG A CA 1
ATOM 4100 C C . ARG A 1 530 ? -17.235 -0.537 41.371 1.00 96.50 530 ARG A C 1
ATOM 4102 O O . ARG A 1 530 ? -16.583 -0.422 42.409 1.00 96.50 530 ARG A O 1
ATOM 4109 N N . HIS A 1 531 ? -16.749 -1.048 40.248 1.00 97.56 531 HIS A N 1
ATOM 4110 C CA . HIS A 1 531 ? -15.459 -1.693 40.125 1.00 97.56 531 HIS A CA 1
ATOM 4111 C C . HIS A 1 531 ? -14.685 -1.093 38.949 1.00 97.56 531 HIS A C 1
ATOM 4113 O O . HIS A 1 531 ? -15.247 -0.841 37.879 1.00 97.56 531 HIS A O 1
ATOM 4119 N N . ILE A 1 532 ? -13.388 -0.890 39.154 1.00 97.25 532 ILE A N 1
ATOM 4120 C CA . ILE A 1 532 ? -12.417 -0.676 38.083 1.00 97.25 532 ILE A CA 1
ATOM 4121 C C . ILE A 1 532 ? -11.310 -1.716 38.196 1.00 97.25 532 ILE A C 1
ATOM 4123 O O . ILE A 1 532 ? -10.999 -2.171 39.294 1.00 97.25 532 ILE A O 1
ATOM 4127 N N . VAL A 1 533 ? -10.694 -2.051 37.073 1.00 95.94 533 VAL A N 1
ATOM 4128 C CA . VAL A 1 533 ? -9.464 -2.836 37.013 1.00 95.94 533 VAL A CA 1
ATOM 4129 C C . VAL A 1 533 ? -8.367 -1.923 36.499 1.00 95.94 533 VAL A C 1
ATOM 4131 O O . VAL A 1 533 ? -8.534 -1.282 35.460 1.00 95.94 533 VAL A O 1
ATOM 4134 N N . ALA A 1 534 ? -7.257 -1.849 37.225 1.00 92.81 534 ALA A N 1
ATOM 4135 C CA . ALA A 1 534 ? -6.122 -1.026 36.838 1.00 92.81 534 ALA A CA 1
ATOM 4136 C C . ALA A 1 534 ? -4.848 -1.860 36.709 1.00 92.81 534 ALA A C 1
ATOM 4138 O O . ALA A 1 534 ? -4.545 -2.697 37.558 1.00 92.81 534 ALA A O 1
ATOM 4139 N N . GLY A 1 535 ? -4.111 -1.604 35.634 1.00 86.12 535 GLY A N 1
ATOM 4140 C CA . GLY A 1 535 ? -2.800 -2.179 35.379 1.00 86.12 535 GLY A CA 1
ATOM 4141 C C . GLY A 1 535 ? -1.682 -1.311 35.947 1.00 86.12 535 GLY A C 1
ATOM 4142 O O . GLY A 1 535 ? -1.899 -0.211 36.467 1.00 86.12 535 GLY A O 1
ATOM 4143 N N . HIS A 1 536 ? -0.458 -1.805 35.799 1.00 82.12 536 HIS A N 1
ATOM 4144 C CA . HIS A 1 536 ? 0.749 -1.075 36.165 1.00 82.12 536 HIS A CA 1
ATOM 4145 C C . HIS A 1 536 ? 0.823 0.288 35.445 1.00 82.12 536 HIS A C 1
ATOM 4147 O O . HIS A 1 536 ? 0.410 0.428 34.294 1.00 82.12 536 HIS A O 1
ATOM 4153 N N . GLY A 1 537 ? 1.331 1.314 36.137 1.00 83.88 537 GLY A N 1
ATOM 4154 C CA . GLY A 1 537 ? 1.491 2.670 35.591 1.00 83.88 537 GLY A CA 1
ATOM 4155 C C . GLY A 1 537 ? 0.322 3.630 35.847 1.00 83.88 537 GLY A C 1
ATOM 4156 O O . GLY A 1 537 ? 0.491 4.839 35.684 1.00 83.88 537 GLY A O 1
ATOM 4157 N N . PHE A 1 538 ? -0.829 3.147 36.331 1.00 90.00 538 PHE A N 1
ATOM 4158 C CA . PHE A 1 538 ? -1.991 3.996 36.642 1.00 90.00 538 PHE A CA 1
ATOM 4159 C C . PHE A 1 538 ? -2.162 4.333 38.130 1.00 90.00 538 PHE A C 1
ATOM 4161 O O . PHE A 1 538 ? -3.118 5.019 38.485 1.00 90.00 538 PHE A O 1
ATOM 4168 N N . ASP A 1 539 ? -1.234 3.947 39.010 1.00 91.31 539 ASP A N 1
ATOM 4169 C CA . ASP A 1 539 ? -1.390 4.063 40.472 1.00 91.31 539 ASP A CA 1
ATOM 4170 C C . ASP A 1 539 ? -1.744 5.473 40.959 1.00 91.31 539 ASP A C 1
ATOM 4172 O O . ASP A 1 539 ? -2.601 5.653 41.826 1.00 91.31 539 ASP A O 1
ATOM 4176 N N . LYS A 1 540 ? -1.085 6.500 40.404 1.00 92.81 540 LYS A N 1
ATOM 4177 C CA . LYS A 1 540 ? -1.359 7.902 40.763 1.00 92.81 540 LYS A CA 1
ATOM 4178 C C . LYS A 1 540 ? -2.772 8.316 40.349 1.00 92.81 540 LYS A C 1
ATOM 4180 O O . LYS A 1 540 ? -3.463 8.964 41.130 1.00 92.81 540 LYS A O 1
ATOM 4185 N N . LEU A 1 541 ? -3.195 7.921 39.148 1.00 93.00 541 LEU A N 1
ATOM 4186 C CA . LEU A 1 541 ? -4.524 8.219 38.617 1.00 93.00 541 LEU A CA 1
ATOM 4187 C C . LEU A 1 541 ? -5.613 7.482 39.394 1.00 93.00 541 LEU A C 1
ATOM 4189 O O . LEU A 1 541 ? -6.613 8.089 39.761 1.00 93.00 541 LEU A O 1
ATOM 4193 N N . VAL A 1 542 ? -5.386 6.207 39.711 1.00 94.69 542 VAL A N 1
ATOM 4194 C CA . VAL A 1 542 ? -6.285 5.403 40.544 1.00 94.69 542 VAL A CA 1
ATOM 4195 C C . VAL A 1 542 ? -6.439 6.036 41.923 1.00 94.69 542 VAL A C 1
ATOM 4197 O O . VAL A 1 542 ? -7.566 6.248 42.356 1.00 94.69 542 VAL A O 1
ATOM 4200 N N . ARG A 1 543 ? -5.343 6.416 42.597 1.00 95.75 543 ARG A N 1
ATOM 4201 C CA . ARG A 1 543 ? -5.423 7.099 43.902 1.00 95.75 543 ARG A CA 1
ATOM 4202 C C . ARG A 1 543 ? -6.237 8.392 43.831 1.00 95.75 543 ARG A C 1
ATOM 4204 O O . ARG A 1 543 ? -7.095 8.604 44.683 1.00 95.75 543 ARG A O 1
ATOM 4211 N N . ALA A 1 544 ? -6.005 9.224 42.815 1.00 95.69 544 ALA A N 1
ATOM 4212 C CA . ALA A 1 544 ? -6.757 10.464 42.620 1.00 95.69 544 ALA A CA 1
ATOM 4213 C C . ALA A 1 544 ? -8.250 10.207 42.338 1.00 95.69 544 ALA A C 1
ATOM 4215 O O . ALA A 1 544 ? -9.111 10.897 42.880 1.00 95.69 544 ALA A O 1
ATOM 4216 N N . LEU A 1 545 ? -8.572 9.186 41.539 1.00 95.75 545 LEU A N 1
ATOM 4217 C CA . LEU A 1 545 ? -9.950 8.796 41.233 1.00 95.75 545 LEU A CA 1
ATOM 4218 C C . LEU A 1 545 ? -10.679 8.242 42.468 1.00 95.75 545 LEU A C 1
ATOM 4220 O O . LEU A 1 545 ? -11.813 8.633 42.741 1.00 95.75 545 LEU A O 1
ATOM 4224 N N . LEU A 1 546 ? -10.023 7.382 43.251 1.00 96.12 546 LEU A N 1
ATOM 4225 C CA . LEU A 1 546 ? -10.574 6.826 44.492 1.00 96.12 546 LEU A CA 1
ATOM 4226 C C . LEU A 1 546 ? -10.780 7.900 45.568 1.00 96.12 546 LEU A C 1
ATOM 4228 O O . LEU A 1 546 ? -11.760 7.835 46.305 1.00 96.12 546 LEU A O 1
ATOM 4232 N N . ALA A 1 547 ? -9.914 8.918 45.625 1.00 95.62 547 ALA A N 1
ATOM 4233 C CA . ALA A 1 547 ? -10.115 10.068 46.506 1.00 95.62 547 ALA A CA 1
ATOM 4234 C C . ALA A 1 547 ? -11.405 10.835 46.163 1.00 95.62 547 ALA A C 1
ATOM 4236 O O . ALA A 1 547 ? -12.110 11.290 47.060 1.00 95.62 547 ALA A O 1
ATOM 4237 N N . GLN A 1 548 ? -11.752 10.931 44.875 1.00 93.69 548 GLN A N 1
ATOM 4238 C CA . GLN A 1 548 ? -13.014 11.534 44.441 1.00 93.69 548 GLN A CA 1
ATOM 4239 C C . GLN A 1 548 ? -14.217 10.610 44.651 1.00 93.69 548 GLN A C 1
ATOM 4241 O O . GLN A 1 548 ? -15.325 11.095 44.888 1.00 93.69 548 GLN A O 1
ATOM 4246 N N . ARG A 1 549 ? -14.037 9.287 44.552 1.00 96.06 549 ARG A N 1
ATOM 4247 C CA . ARG A 1 549 ? -15.108 8.286 44.686 1.00 96.06 549 ARG A CA 1
ATOM 4248 C C . ARG A 1 549 ? -14.710 7.166 45.660 1.00 96.06 549 ARG A C 1
ATOM 4250 O O . ARG A 1 549 ? -14.383 6.068 45.218 1.00 96.06 549 ARG A O 1
ATOM 4257 N N . PRO A 1 550 ? -14.842 7.378 46.985 1.00 92.75 550 PRO A N 1
ATOM 4258 C CA . PRO A 1 550 ? -14.409 6.403 47.998 1.00 92.75 550 PRO A CA 1
ATOM 4259 C C . PRO A 1 550 ? -15.151 5.057 47.979 1.00 92.75 550 PRO A C 1
ATOM 4261 O O . PRO A 1 550 ? -14.688 4.088 48.570 1.00 92.75 550 PRO A O 1
ATOM 4264 N N . ARG A 1 551 ? -16.326 4.992 47.333 1.00 93.31 551 ARG A N 1
ATOM 4265 C CA . ARG A 1 551 ? -17.111 3.754 47.166 1.00 93.31 551 ARG A CA 1
ATOM 4266 C C . ARG A 1 551 ? -16.675 2.915 45.960 1.00 93.31 551 ARG A C 1
ATOM 4268 O O . ARG A 1 551 ? -17.107 1.771 45.846 1.00 93.31 551 ARG A O 1
ATOM 4275 N N . LEU A 1 552 ? -15.871 3.480 45.060 1.00 96.62 552 LEU A N 1
ATOM 4276 C CA . LEU A 1 552 ? -15.311 2.765 43.919 1.00 96.62 552 LEU A CA 1
ATOM 4277 C C . LEU A 1 552 ? -14.231 1.804 44.420 1.00 96.62 552 LEU A C 1
ATOM 4279 O O . LEU A 1 552 ? -13.403 2.175 45.250 1.00 96.62 552 LEU A O 1
ATOM 4283 N N . ARG A 1 553 ? -14.214 0.572 43.913 1.00 96.12 553 ARG A N 1
ATOM 4284 C CA . ARG A 1 553 ? -13.176 -0.410 44.250 1.00 96.12 553 ARG A CA 1
ATOM 4285 C C . ARG A 1 553 ? -12.267 -0.632 43.052 1.00 96.12 553 ARG A C 1
ATOM 4287 O O . ARG A 1 553 ? -12.745 -0.948 41.967 1.00 96.12 553 ARG A O 1
ATOM 4294 N N . CYS A 1 554 ? -10.962 -0.485 43.258 1.00 95.31 554 CYS A N 1
ATOM 4295 C CA . CYS A 1 554 ? -9.963 -0.902 42.282 1.00 95.31 554 CYS A CA 1
ATOM 4296 C C . CYS A 1 554 ? -9.572 -2.355 42.556 1.00 95.31 554 CYS A C 1
ATOM 4298 O O . CYS A 1 554 ? -9.137 -2.674 43.664 1.00 95.31 554 CYS A O 1
ATOM 4300 N N . LEU A 1 555 ? -9.768 -3.225 41.571 1.00 92.06 555 LEU A N 1
ATOM 4301 C CA . LEU A 1 555 ? -9.451 -4.644 41.636 1.00 92.06 555 LEU A CA 1
ATOM 4302 C C . LEU A 1 555 ? -8.146 -4.918 40.870 1.00 92.06 555 LEU A C 1
ATOM 4304 O O . LEU A 1 555 ? -7.949 -4.350 39.791 1.00 92.06 555 LEU A O 1
ATOM 4308 N N . PRO A 1 556 ? -7.255 -5.778 41.393 1.00 83.75 556 PRO A N 1
ATOM 4309 C CA . PRO A 1 556 ? -6.082 -6.212 40.650 1.00 83.75 556 PRO A CA 1
ATOM 4310 C C . PRO A 1 556 ? -6.478 -7.188 39.536 1.00 83.75 556 PRO A C 1
ATOM 4312 O O . PRO A 1 556 ? -7.418 -7.971 39.684 1.00 83.75 556 PRO A O 1
ATOM 4315 N N . LEU A 1 557 ? -5.718 -7.183 38.441 1.00 78.38 557 LEU A N 1
ATOM 4316 C CA . LEU A 1 557 ? -5.792 -8.217 37.410 1.00 78.38 557 LEU A CA 1
ATOM 4317 C C . LEU A 1 557 ? -4.748 -9.300 37.734 1.00 78.38 557 LEU A C 1
ATOM 4319 O O . LEU A 1 557 ? -3.591 -9.175 37.340 1.00 78.38 557 LEU A O 1
ATOM 4323 N N . ALA A 1 558 ? -5.130 -10.305 38.525 1.00 75.56 558 ALA A N 1
ATOM 4324 C CA . ALA A 1 558 ? -4.228 -11.358 39.003 1.00 75.56 558 ALA A CA 1
ATOM 4325 C C . ALA A 1 558 ? -4.615 -12.740 38.455 1.00 75.56 558 ALA A C 1
ATOM 4327 O O . ALA A 1 558 ? -5.797 -13.071 38.352 1.00 75.56 558 ALA A O 1
ATOM 4328 N N . GLU A 1 559 ? -3.607 -13.549 38.121 1.00 67.00 559 GLU A N 1
ATOM 4329 C CA . GLU A 1 559 ? -3.785 -14.943 37.719 1.00 67.00 559 GLU A CA 1
ATOM 4330 C C . GLU A 1 559 ? -3.891 -15.850 38.951 1.00 67.00 559 GLU A C 1
ATOM 4332 O O . GLU A 1 559 ? -3.016 -15.850 39.814 1.00 67.00 559 GLU A O 1
ATOM 4337 N N . GLY A 1 560 ? -4.959 -16.647 39.011 1.00 60.75 560 GLY A N 1
ATOM 4338 C CA . GLY A 1 560 ? -5.178 -17.633 40.069 1.00 60.75 560 GLY A CA 1
ATOM 4339 C C . GLY A 1 560 ? -5.944 -17.093 41.280 1.00 60.75 560 GLY A C 1
ATOM 4340 O O . GLY A 1 560 ? -5.832 -15.933 41.661 1.00 60.75 560 GLY A O 1
ATOM 4341 N N . GLY A 1 561 ? -6.751 -17.966 41.884 1.00 59.56 561 GLY A N 1
ATOM 4342 C CA . GLY A 1 561 ? -7.402 -17.704 43.171 1.00 59.56 561 GLY A CA 1
ATOM 4343 C C . GLY A 1 561 ? -8.880 -18.059 43.220 1.00 59.56 561 GLY A C 1
ATOM 4344 O O . GLY A 1 561 ? -9.366 -18.388 44.294 1.00 59.56 561 GLY A O 1
ATOM 4345 N N . GLY A 1 562 ? -9.566 -18.071 42.072 1.00 60.38 562 GLY A N 1
ATOM 4346 C CA . GLY A 1 562 ? -11.014 -18.212 42.063 1.00 60.38 562 GLY A CA 1
ATOM 4347 C C . GLY A 1 562 ? -11.548 -19.628 41.859 1.00 60.38 562 GLY A C 1
ATOM 4348 O O . GLY A 1 562 ? -11.214 -20.276 40.867 1.00 60.38 562 GLY A O 1
ATOM 4349 N N . SER A 1 563 ? -12.430 -20.091 42.747 1.00 73.00 563 SER A N 1
ATOM 4350 C CA . SER A 1 563 ? -13.183 -21.356 42.604 1.00 73.00 563 SER A CA 1
ATOM 4351 C C . SER A 1 563 ? -14.633 -21.143 42.160 1.00 73.00 563 SER A C 1
ATOM 4353 O O . SER A 1 563 ? -15.291 -22.086 41.711 1.00 73.00 563 SER A O 1
ATOM 4355 N N . GLN A 1 564 ? -15.118 -19.898 42.221 1.00 78.62 564 GLN A N 1
ATOM 4356 C CA . GLN A 1 564 ? -16.485 -19.542 41.852 1.00 78.62 564 GLN A CA 1
ATOM 4357 C C . GLN A 1 564 ? -16.809 -19.926 40.396 1.00 78.62 564 GLN A C 1
ATOM 4359 O O . GLN A 1 564 ? -15.970 -19.806 39.496 1.00 78.62 564 GLN A O 1
ATOM 4364 N N . ALA A 1 565 ? -18.032 -20.413 40.169 1.00 85.62 565 ALA A N 1
ATOM 4365 C CA . ALA A 1 565 ? -18.551 -20.680 38.833 1.00 85.62 565 ALA A CA 1
ATOM 4366 C C . ALA A 1 565 ? -18.771 -19.361 38.077 1.00 85.62 565 ALA A C 1
ATOM 4368 O O . ALA A 1 565 ? -19.307 -18.404 38.638 1.00 85.62 565 ALA A O 1
ATOM 4369 N N . LEU A 1 566 ? -18.350 -19.321 36.813 1.00 92.12 566 LEU A N 1
ATOM 4370 C CA . LEU A 1 566 ? -18.572 -18.170 35.942 1.00 92.12 566 LEU A CA 1
ATOM 4371 C C . LEU A 1 566 ? -20.010 -18.188 35.407 1.00 92.12 566 LEU A C 1
ATOM 4373 O O . LEU A 1 566 ? -20.517 -19.273 35.112 1.00 92.12 566 LEU A O 1
ATOM 4377 N N . PRO A 1 567 ? -20.668 -17.024 35.284 1.00 92.44 567 PRO A N 1
ATOM 4378 C CA . PRO A 1 567 ? -21.974 -16.945 34.646 1.00 92.44 567 PRO A CA 1
ATOM 4379 C C . PRO A 1 567 ? -21.866 -17.246 33.146 1.00 92.44 567 PRO A C 1
ATOM 4381 O O . PRO A 1 567 ? -20.837 -17.001 32.516 1.00 92.44 567 PRO A O 1
ATOM 4384 N N . GLU A 1 568 ? -22.949 -17.755 32.567 1.00 90.94 568 GLU A N 1
ATOM 4385 C CA . GLU A 1 568 ? -23.073 -17.915 31.121 1.00 90.94 568 GLU A CA 1
ATOM 4386 C C . GLU A 1 568 ? -23.596 -16.607 30.514 1.00 90.94 568 GLU A C 1
ATOM 4388 O O . GLU A 1 568 ? -24.621 -16.085 30.951 1.00 90.94 568 GLU A O 1
ATOM 4393 N N . ALA A 1 569 ? -22.863 -16.053 29.547 1.00 93.56 569 ALA A N 1
ATOM 4394 C CA . ALA A 1 569 ? -23.257 -14.829 28.856 1.00 93.56 569 ALA A CA 1
ATOM 4395 C C . ALA A 1 569 ? -24.237 -15.150 27.721 1.00 93.56 569 ALA A C 1
ATOM 4397 O O . ALA A 1 569 ? -24.008 -16.082 26.948 1.00 93.56 569 ALA A O 1
ATOM 4398 N N . ALA A 1 570 ? -25.281 -14.337 27.571 1.00 95.62 570 ALA A N 1
ATOM 4399 C CA . ALA A 1 570 ? -26.196 -14.398 26.436 1.00 95.62 570 ALA A CA 1
ATOM 4400 C C . ALA A 1 570 ? -25.822 -13.367 25.348 1.00 95.62 570 ALA A C 1
ATOM 4402 O O . ALA A 1 570 ? -25.247 -12.320 25.659 1.00 95.62 570 ALA A O 1
ATOM 4403 N N . PRO A 1 571 ? -26.188 -13.587 24.068 1.00 97.00 571 PRO A N 1
ATOM 4404 C CA . PRO A 1 571 ? -25.955 -12.612 22.996 1.00 97.00 571 PRO A CA 1
ATOM 4405 C C . PRO A 1 571 ? -26.552 -11.223 23.267 1.00 97.00 571 PRO A C 1
ATOM 4407 O O . PRO A 1 571 ? -26.001 -10.220 22.812 1.00 97.00 571 PRO A O 1
ATOM 4410 N N . ASP A 1 572 ? -27.652 -11.160 24.021 1.00 96.94 572 ASP A N 1
ATOM 4411 C CA . ASP A 1 572 ? -28.325 -9.911 24.379 1.00 96.94 572 ASP A CA 1
ATOM 4412 C C . ASP A 1 572 ? -27.750 -9.208 25.618 1.00 96.94 572 ASP A C 1
ATOM 4414 O O . ASP A 1 572 ? -28.112 -8.059 25.895 1.00 96.94 572 ASP A O 1
ATOM 4418 N N . ASP A 1 573 ? -26.829 -9.853 26.337 1.00 97.31 573 ASP A N 1
ATOM 4419 C CA . ASP A 1 573 ? -26.160 -9.241 27.479 1.00 97.31 573 ASP A CA 1
ATOM 4420 C C . ASP A 1 573 ? -25.212 -8.127 27.021 1.00 97.31 573 ASP A C 1
ATOM 4422 O O . ASP A 1 573 ? -24.585 -8.179 25.956 1.00 97.31 573 ASP A O 1
ATOM 4426 N N . LEU A 1 574 ? -25.099 -7.091 27.853 1.00 97.56 574 LEU A N 1
ATOM 4427 C CA . LEU A 1 574 ? -24.209 -5.963 27.612 1.00 97.56 574 LEU A CA 1
ATOM 4428 C C . LEU A 1 574 ? -22.746 -6.414 27.727 1.00 97.56 574 LEU A C 1
ATOM 4430 O O . LEU A 1 574 ? -22.307 -6.823 28.798 1.00 97.56 574 LEU A O 1
ATOM 4434 N N . ALA A 1 575 ? -21.986 -6.278 26.642 1.00 98.00 575 ALA A N 1
ATOM 4435 C CA . ALA A 1 575 ? -20.594 -6.716 26.569 1.00 98.00 575 ALA A CA 1
ATOM 4436 C C . ALA A 1 575 ? -19.617 -5.555 26.755 1.00 98.00 575 ALA A C 1
ATOM 4438 O O . ALA A 1 575 ? -18.642 -5.650 27.500 1.00 98.00 575 ALA A O 1
ATOM 4439 N N . VAL A 1 576 ? -19.877 -4.446 26.060 1.00 98.19 576 VAL A N 1
ATOM 4440 C CA . VAL A 1 576 ? -19.001 -3.275 26.041 1.00 98.19 576 VAL A CA 1
ATOM 4441 C C . VAL A 1 576 ? -19.844 -2.016 26.186 1.00 98.19 576 VAL A C 1
ATOM 4443 O O . VAL A 1 576 ? -20.890 -1.877 25.556 1.00 98.19 576 VAL A O 1
ATOM 4446 N N . VAL A 1 577 ? -19.376 -1.073 27.000 1.00 97.12 577 VAL A N 1
ATOM 4447 C CA . VAL A 1 577 ? -19.846 0.313 26.943 1.00 97.12 577 VAL A CA 1
ATOM 4448 C C . VAL A 1 577 ? -18.727 1.153 26.355 1.00 97.12 577 VAL A C 1
ATOM 4450 O O . VAL A 1 577 ? -17.699 1.372 26.995 1.00 97.12 577 VAL A O 1
ATOM 4453 N N . GLN A 1 578 ? -18.917 1.611 25.122 1.00 92.69 578 GLN A N 1
ATOM 4454 C CA . GLN A 1 578 ? -17.929 2.415 24.415 1.00 92.69 578 GLN A CA 1
ATOM 4455 C C . GLN A 1 578 ? -18.270 3.891 24.595 1.00 92.69 578 GLN A C 1
ATOM 4457 O O . GLN A 1 578 ? -19.278 4.377 24.086 1.00 92.69 578 GLN A O 1
ATOM 4462 N N . TYR A 1 579 ? -17.439 4.630 25.324 1.00 84.94 579 TYR A N 1
ATOM 4463 C CA . TYR A 1 579 ? -17.635 6.070 25.452 1.00 84.94 579 TYR A CA 1
ATOM 4464 C C . TYR A 1 579 ? -17.174 6.788 24.184 1.00 84.94 579 TYR A C 1
ATOM 4466 O O . TYR A 1 579 ? -16.066 6.554 23.694 1.00 84.94 579 TYR A O 1
ATOM 4474 N N . THR A 1 580 ? -18.020 7.675 23.658 1.00 70.75 580 THR A N 1
ATOM 4475 C CA . THR A 1 580 ? -17.667 8.500 22.497 1.00 70.75 580 THR A CA 1
ATOM 4476 C C . THR A 1 580 ? -16.660 9.581 22.885 1.00 70.75 580 THR A C 1
ATOM 4478 O O . THR A 1 580 ? -16.628 10.061 24.019 1.00 70.75 580 THR A O 1
ATOM 4481 N N . SER A 1 581 ? -15.820 10.005 21.940 1.00 56.12 581 SER A N 1
ATOM 4482 C CA . SER A 1 581 ? -14.719 10.939 22.212 1.00 56.12 581 SER A CA 1
ATOM 4483 C C . SER A 1 581 ? -15.159 12.387 22.515 1.00 56.12 581 SER A C 1
ATOM 4485 O O . SER A 1 581 ? -14.316 13.220 22.854 1.00 56.12 581 SER A O 1
ATOM 4487 N N . GLY A 1 582 ? -16.473 12.667 22.495 1.00 49.19 582 GLY A N 1
ATOM 4488 C CA . GLY A 1 582 ? -17.093 13.879 23.041 1.00 49.19 582 GLY A CA 1
ATOM 4489 C C . GLY A 1 582 ? -16.668 15.173 22.341 1.00 49.19 582 GLY A C 1
ATOM 4490 O O . GLY A 1 582 ? -15.993 16.009 22.943 1.00 49.19 582 GLY A O 1
ATOM 4491 N N . SER A 1 583 ? -17.063 15.363 21.077 1.00 41.06 583 SER A N 1
ATOM 4492 C CA . SER A 1 583 ? -16.790 16.603 20.327 1.00 41.06 583 SER A CA 1
ATOM 4493 C C . SER A 1 583 ? -17.704 17.777 20.712 1.00 41.06 583 SER A C 1
ATOM 4495 O O . SER A 1 583 ? -17.329 18.920 20.478 1.00 41.06 583 SER A O 1
ATOM 4497 N N . THR A 1 584 ? -18.876 17.521 21.314 1.00 44.66 584 THR A N 1
ATOM 4498 C CA . THR A 1 584 ? -19.912 18.555 21.540 1.00 44.66 584 THR A CA 1
ATOM 4499 C C . THR A 1 584 ? -20.543 18.577 22.941 1.00 44.66 584 THR A C 1
ATOM 4501 O O . THR A 1 584 ? -21.243 19.534 23.250 1.00 44.66 584 THR A O 1
ATOM 4504 N N . ALA A 1 585 ? -20.349 17.546 23.775 1.00 54.06 585 ALA A N 1
ATOM 4505 C CA . ALA A 1 585 ? -20.915 17.420 25.128 1.00 54.06 585 ALA A CA 1
ATOM 4506 C C . ALA A 1 585 ? -20.157 16.350 25.946 1.00 54.06 585 ALA A C 1
ATOM 4508 O O . ALA A 1 585 ? -19.243 15.703 25.426 1.00 54.06 585 ALA A O 1
ATOM 4509 N N . PHE A 1 586 ? -20.546 16.144 27.214 1.00 64.50 586 PHE A N 1
ATOM 4510 C CA . PHE A 1 586 ? -20.050 15.041 28.046 1.00 64.50 586 PHE A CA 1
ATOM 4511 C C . PHE A 1 586 ? -20.145 13.691 27.292 1.00 64.50 586 PHE A C 1
ATOM 4513 O O . PHE A 1 586 ? -21.189 13.429 26.688 1.00 64.50 586 PHE A O 1
ATOM 4520 N N . PRO A 1 587 ? -19.087 12.851 27.291 1.00 70.06 587 PRO A N 1
ATOM 4521 C CA . PRO A 1 587 ? -19.072 11.567 26.592 1.00 70.06 587 PRO A CA 1
ATOM 4522 C C . PRO A 1 587 ? -20.302 10.704 26.888 1.00 70.06 587 PRO A C 1
ATOM 4524 O O . PRO A 1 587 ? -20.629 10.462 28.050 1.00 70.06 587 PRO A O 1
ATOM 4527 N N . LYS A 1 588 ? -20.961 10.204 25.839 1.00 83.38 588 LYS A N 1
ATOM 4528 C CA . LYS A 1 588 ? -22.076 9.256 25.975 1.00 83.38 588 LYS A CA 1
ATOM 4529 C C . LYS A 1 588 ? -21.536 7.831 25.930 1.00 83.38 588 LYS A C 1
ATOM 4531 O O . LYS A 1 588 ? -20.701 7.530 25.080 1.00 83.38 588 LYS A O 1
ATOM 4536 N N . GLY A 1 589 ? -22.014 6.969 26.823 1.00 91.00 589 GLY A N 1
ATOM 4537 C CA . GLY A 1 589 ? -21.677 5.546 26.813 1.00 91.00 589 GLY A CA 1
ATOM 4538 C C . GLY A 1 589 ? -22.567 4.796 25.828 1.00 91.00 589 GLY A C 1
ATOM 4539 O O . GLY A 1 589 ? -23.744 4.596 26.113 1.00 91.00 589 GLY A O 1
ATOM 4540 N N . VAL A 1 590 ? -22.030 4.397 24.680 1.00 95.44 590 VAL A N 1
ATOM 4541 C CA . VAL A 1 590 ? -22.724 3.549 23.702 1.00 95.44 590 VAL A CA 1
ATOM 4542 C C . VAL A 1 590 ? -22.819 2.138 24.263 1.00 95.44 590 VAL A C 1
ATOM 4544 O O . VAL A 1 590 ? -21.796 1.542 24.599 1.00 95.44 590 VAL A O 1
ATOM 4547 N N . THR A 1 591 ? -24.030 1.601 24.390 1.00 97.12 591 THR A N 1
ATOM 4548 C CA . THR A 1 591 ? -24.239 0.244 24.909 1.00 97.12 591 THR A CA 1
ATOM 4549 C C . THR A 1 591 ? -24.105 -0.779 23.793 1.00 97.12 591 THR A C 1
ATOM 4551 O O . THR A 1 591 ? -24.904 -0.753 22.871 1.00 97.12 591 THR A O 1
ATOM 4554 N N . LEU A 1 592 ? -23.160 -1.711 23.877 1.00 98.31 592 LEU A N 1
ATOM 4555 C CA . LEU A 1 592 ? -22.959 -2.742 22.859 1.00 98.31 592 LEU A CA 1
ATOM 4556 C C . LEU A 1 592 ? -23.136 -4.127 23.478 1.00 98.31 592 LEU A C 1
ATOM 4558 O O . LEU A 1 592 ? -22.404 -4.522 24.391 1.00 98.31 592 LEU A O 1
ATOM 4562 N N . ARG A 1 593 ? -24.139 -4.859 22.989 1.00 98.38 593 ARG A N 1
ATOM 4563 C CA . ARG A 1 593 ? -24.405 -6.245 23.392 1.00 98.38 593 ARG A CA 1
ATOM 4564 C C . ARG A 1 593 ? -23.407 -7.192 22.738 1.00 98.38 593 ARG A C 1
ATOM 4566 O O . ARG A 1 593 ? -22.795 -6.842 21.728 1.00 98.38 593 ARG A O 1
ATOM 4573 N N . HIS A 1 594 ? -23.267 -8.400 23.271 1.00 98.56 594 HIS A N 1
ATOM 4574 C CA . HIS A 1 594 ? -22.404 -9.427 22.681 1.00 98.56 594 HIS A CA 1
ATOM 4575 C C . HIS A 1 594 ? -22.700 -9.678 21.196 1.00 98.56 594 HIS A C 1
ATOM 4577 O O . HIS A 1 594 ? -21.780 -9.639 20.376 1.00 98.56 594 HIS A O 1
ATOM 4583 N N . GLY A 1 595 ? -23.977 -9.862 20.852 1.00 98.25 595 GLY A N 1
ATOM 4584 C CA . GLY A 1 595 ? -24.429 -10.045 19.474 1.00 98.25 595 GLY A CA 1
ATOM 4585 C C . GLY A 1 595 ? -24.125 -8.831 18.593 1.00 98.25 595 GLY A C 1
ATOM 4586 O O . GLY A 1 595 ? -23.611 -9.002 17.491 1.00 98.25 595 GLY A O 1
ATOM 4587 N N . THR A 1 596 ? -24.342 -7.614 19.109 1.00 98.38 596 THR A N 1
ATOM 4588 C CA . THR A 1 596 ? -24.041 -6.355 18.402 1.00 98.38 596 THR A CA 1
ATOM 4589 C C . THR A 1 596 ? -22.557 -6.233 18.069 1.00 98.38 596 THR A C 1
ATOM 4591 O O . THR A 1 596 ? -22.201 -5.969 16.920 1.00 98.38 596 THR A O 1
ATOM 4594 N N . VAL A 1 597 ? -21.682 -6.497 19.048 1.00 98.69 597 VAL A N 1
ATOM 4595 C CA . VAL A 1 597 ? -20.229 -6.473 18.833 1.00 98.69 597 VAL A CA 1
ATOM 4596 C C . VAL A 1 597 ? -19.843 -7.491 17.765 1.00 98.69 597 VAL A C 1
ATOM 4598 O O . VAL A 1 597 ? -19.222 -7.121 16.773 1.00 98.69 597 VAL A O 1
ATOM 4601 N N . LEU A 1 598 ? -20.240 -8.758 17.922 1.00 98.69 598 LEU A N 1
ATOM 4602 C CA . LEU A 1 598 ? -19.878 -9.821 16.978 1.00 98.69 598 LEU A CA 1
ATOM 4603 C C . LEU A 1 598 ? -20.408 -9.568 15.560 1.00 98.69 598 LEU A C 1
ATOM 4605 O O . LEU A 1 598 ? -19.705 -9.879 14.598 1.00 98.69 598 LEU A O 1
ATOM 4609 N N . ALA A 1 599 ? -21.601 -8.984 15.415 1.00 98.44 599 ALA A N 1
ATOM 4610 C CA . ALA A 1 599 ? -22.128 -8.562 14.120 1.00 98.44 599 ALA A CA 1
ATOM 4611 C C . ALA A 1 599 ? -21.214 -7.514 13.463 1.00 98.44 599 ALA A C 1
ATOM 4613 O O . ALA A 1 599 ? -20.843 -7.676 12.301 1.00 98.44 599 ALA A O 1
ATOM 4614 N N . GLY A 1 600 ? -20.775 -6.499 14.216 1.00 98.25 600 GLY A N 1
ATOM 4615 C CA . GLY A 1 600 ? -19.833 -5.485 13.732 1.00 98.25 600 GLY A CA 1
ATOM 4616 C C . GLY A 1 600 ? -18.460 -6.054 13.357 1.00 98.25 600 GLY A C 1
ATOM 4617 O O . GLY A 1 600 ? -17.920 -5.713 12.304 1.00 98.25 600 GLY A O 1
ATOM 4618 N N . LEU A 1 601 ? -17.913 -6.970 14.167 1.00 98.62 601 LEU A N 1
ATOM 4619 C CA . LEU A 1 601 ? -16.638 -7.630 13.855 1.00 98.62 601 LEU A CA 1
ATOM 4620 C C . LEU A 1 601 ? -16.745 -8.454 12.562 1.00 98.62 601 LEU A C 1
ATOM 4622 O O . LEU A 1 601 ? -15.912 -8.310 11.673 1.00 98.62 601 LEU A O 1
ATOM 4626 N N . ARG A 1 602 ? -17.798 -9.269 12.410 1.00 98.12 602 ARG A N 1
ATOM 4627 C CA . ARG A 1 602 ? -18.034 -10.077 11.196 1.00 98.12 602 ARG A CA 1
ATOM 4628 C C . ARG A 1 602 ? -18.262 -9.214 9.955 1.00 98.12 602 ARG A C 1
ATOM 4630 O O . ARG A 1 602 ? -17.771 -9.561 8.877 1.00 98.12 602 ARG A O 1
ATOM 4637 N N . ALA A 1 603 ? -18.967 -8.092 10.107 1.00 97.62 603 ALA A N 1
ATOM 4638 C CA . ALA A 1 603 ? -19.181 -7.126 9.037 1.00 97.62 603 ALA A CA 1
ATOM 4639 C C . ALA A 1 603 ? -17.851 -6.574 8.502 1.00 97.62 603 ALA A C 1
ATOM 4641 O O . ALA A 1 603 ? -17.659 -6.519 7.283 1.00 97.62 603 ALA A O 1
ATOM 4642 N N . LEU A 1 604 ? -16.917 -6.242 9.403 1.00 97.88 604 LEU A N 1
ATOM 4643 C CA . LEU A 1 604 ? -15.564 -5.804 9.056 1.00 97.88 604 LEU A CA 1
ATOM 4644 C C . LEU A 1 604 ? -14.807 -6.889 8.281 1.00 97.88 604 LEU A C 1
ATOM 4646 O O . LEU A 1 604 ? -14.353 -6.616 7.170 1.00 97.88 604 LEU A O 1
ATOM 4650 N N . LEU A 1 605 ? -14.709 -8.112 8.823 1.00 96.88 605 LEU A N 1
ATOM 4651 C CA . LEU A 1 605 ? -13.937 -9.204 8.203 1.00 96.88 605 LEU A CA 1
ATOM 4652 C C . LEU A 1 605 ? -14.418 -9.506 6.778 1.00 96.88 605 LEU A C 1
ATOM 4654 O O . LEU A 1 605 ? -13.619 -9.600 5.845 1.00 96.88 605 LEU A O 1
ATOM 4658 N N . THR A 1 606 ? -15.740 -9.609 6.620 1.00 94.25 606 THR A N 1
ATOM 4659 C CA . THR A 1 606 ? -16.384 -9.943 5.345 1.00 94.25 606 THR A CA 1
ATOM 4660 C C . THR A 1 606 ? -16.157 -8.836 4.318 1.00 94.25 606 THR A C 1
ATOM 4662 O O . THR A 1 606 ? -15.748 -9.101 3.191 1.00 94.25 606 THR A O 1
ATOM 4665 N N . SER A 1 607 ? -16.375 -7.577 4.709 1.00 95.38 607 SER A N 1
ATOM 4666 C CA . SER A 1 607 ? -16.320 -6.442 3.775 1.00 95.38 607 SER A CA 1
ATOM 4667 C C . SER A 1 607 ? -14.893 -6.077 3.370 1.00 95.38 607 SER A C 1
ATOM 4669 O O . SER A 1 607 ? -14.676 -5.603 2.259 1.00 95.38 607 SER A O 1
ATOM 4671 N N . ALA A 1 608 ? -13.910 -6.333 4.237 1.00 95.25 608 ALA A N 1
ATOM 4672 C CA . ALA A 1 608 ? -12.490 -6.188 3.914 1.00 95.25 608 ALA A CA 1
ATOM 4673 C C . ALA A 1 608 ? -11.903 -7.398 3.159 1.00 95.25 608 ALA A C 1
ATOM 4675 O O . ALA A 1 608 ? -10.732 -7.370 2.758 1.00 95.25 608 ALA A O 1
ATOM 4676 N N . SER A 1 609 ? -12.707 -8.450 2.940 1.00 93.81 609 SER A N 1
ATOM 4677 C CA . SER A 1 609 ? -12.281 -9.708 2.311 1.00 93.81 609 SER A CA 1
ATOM 4678 C C . SER A 1 609 ? -11.024 -10.270 2.985 1.00 93.81 609 SER A C 1
ATOM 4680 O O . SER A 1 609 ? -10.006 -10.502 2.333 1.00 93.81 609 SER A O 1
ATOM 4682 N N . LEU A 1 610 ? -11.053 -10.380 4.319 1.00 93.25 610 LEU A N 1
ATOM 4683 C CA . LEU A 1 610 ? -9.912 -10.878 5.087 1.00 93.25 610 LEU A CA 1
ATOM 4684 C C . LEU A 1 610 ? -9.786 -12.400 4.987 1.00 93.25 610 LEU A C 1
ATOM 4686 O O . LEU A 1 610 ? -10.773 -13.138 5.018 1.00 93.25 610 LEU A O 1
ATOM 4690 N N . THR A 1 611 ? -8.543 -12.861 4.918 1.00 90.19 611 THR A N 1
ATOM 4691 C CA . THR A 1 611 ? -8.168 -14.275 4.800 1.00 90.19 611 THR A CA 1
ATOM 4692 C C . THR A 1 611 ? -7.198 -14.661 5.914 1.00 90.19 611 THR A C 1
ATOM 4694 O O . THR A 1 611 ? -6.621 -13.798 6.572 1.00 90.19 611 THR A O 1
ATOM 4697 N N . ARG A 1 612 ? -6.931 -15.962 6.078 1.00 87.38 612 ARG A N 1
ATOM 4698 C CA . ARG A 1 612 ? -5.894 -16.477 6.999 1.00 87.38 612 ARG A CA 1
ATOM 4699 C C . ARG A 1 612 ? -4.478 -15.940 6.760 1.00 87.38 612 ARG A C 1
ATOM 4701 O O . ARG A 1 612 ? -3.616 -16.129 7.608 1.00 87.38 612 ARG A O 1
ATOM 4708 N N . ARG A 1 613 ? -4.219 -15.320 5.605 1.00 88.19 613 ARG A N 1
ATOM 4709 C CA . ARG A 1 613 ? -2.918 -14.721 5.271 1.00 88.19 613 ARG A CA 1
ATOM 4710 C C . ARG A 1 613 ? -2.759 -13.304 5.806 1.00 88.19 613 ARG A C 1
ATOM 4712 O O . ARG A 1 613 ? -1.670 -12.750 5.697 1.00 88.19 613 ARG A O 1
ATOM 4719 N N . ASP A 1 614 ? -3.834 -12.707 6.308 1.00 95.38 614 ASP A N 1
ATOM 4720 C CA . ASP A 1 614 ? -3.802 -11.338 6.784 1.00 95.38 614 ASP A CA 1
ATOM 4721 C C . ASP A 1 614 ? -3.325 -11.239 8.235 1.00 95.38 614 ASP A C 1
ATOM 4723 O O . ASP A 1 614 ? -3.552 -12.125 9.057 1.00 95.38 614 ASP A O 1
ATOM 4727 N N . SER A 1 615 ? -2.705 -10.110 8.556 1.00 97.44 615 SER A N 1
ATOM 4728 C CA . SER A 1 615 ? -2.352 -9.712 9.917 1.00 97.44 615 SER A CA 1
ATOM 4729 C C . SER A 1 615 ? -2.576 -8.213 10.086 1.00 97.44 615 SER A C 1
ATOM 4731 O O . SER A 1 615 ? -2.597 -7.449 9.111 1.00 97.44 615 SER A O 1
ATOM 4733 N N . LEU A 1 616 ? -2.786 -7.781 11.328 1.00 98.62 616 LEU A N 1
ATOM 4734 C CA . LEU A 1 616 ? -2.998 -6.373 11.655 1.00 98.62 616 LEU A CA 1
ATOM 4735 C C . LEU A 1 616 ? -1.783 -5.813 12.379 1.00 98.62 616 LEU A C 1
ATOM 4737 O O . LEU A 1 616 ? -1.403 -6.334 13.421 1.00 98.62 616 LEU A O 1
ATOM 4741 N N . VAL A 1 617 ? -1.254 -4.691 11.904 1.00 98.44 617 VAL A N 1
ATOM 4742 C CA . VAL A 1 617 ? -0.323 -3.850 12.661 1.00 98.44 617 VAL A CA 1
ATOM 4743 C C . VAL A 1 617 ? -1.023 -2.539 12.972 1.00 98.44 617 VAL A C 1
ATOM 4745 O O . VAL A 1 617 ? -1.459 -1.838 12.071 1.00 98.44 617 VAL A O 1
ATOM 4748 N N . GLN A 1 618 ? -1.185 -2.197 14.246 1.00 95.25 618 GLN A N 1
ATOM 4749 C CA . GLN A 1 618 ? -1.963 -1.026 14.648 1.00 95.25 618 GLN A CA 1
ATOM 4750 C C . GLN A 1 618 ? -1.364 -0.324 15.863 1.00 95.25 618 GLN A C 1
ATOM 4752 O O . GLN A 1 618 ? -0.527 -0.870 16.577 1.00 95.25 618 GLN A O 1
ATOM 4757 N N . TRP A 1 619 ? -1.793 0.907 16.104 1.00 94.38 619 TRP A N 1
ATOM 4758 C CA . TRP A 1 619 ? -1.293 1.746 17.199 1.00 94.38 619 TRP A CA 1
ATOM 4759 C C . TRP A 1 619 ? -2.399 2.582 17.850 1.00 94.38 619 TRP A C 1
ATOM 4761 O O . TRP A 1 619 ? -2.142 3.374 18.757 1.00 94.38 619 TRP A O 1
ATOM 4771 N N . VAL A 1 620 ? -3.637 2.442 17.374 1.00 88.62 620 VAL A N 1
ATOM 4772 C CA . VAL A 1 620 ? -4.767 3.257 17.806 1.00 88.62 620 VAL A CA 1
ATOM 4773 C C . VAL A 1 620 ? -5.128 2.866 19.247 1.00 88.62 620 VAL A C 1
ATOM 4775 O O . VAL A 1 620 ? -5.201 1.676 19.562 1.00 88.62 620 VAL A O 1
ATOM 4778 N N . PRO A 1 621 ? -5.366 3.831 20.157 1.00 86.12 621 PRO A N 1
ATOM 4779 C CA . PRO A 1 621 ? -5.659 3.514 21.551 1.00 86.12 621 PRO A CA 1
ATOM 4780 C C . PRO A 1 621 ? -6.883 2.600 21.716 1.00 86.12 621 PRO A C 1
ATOM 4782 O O . PRO A 1 621 ? -7.930 2.859 21.131 1.00 86.12 621 PRO A O 1
ATOM 4785 N N . HIS A 1 622 ? -6.812 1.607 22.606 1.00 90.94 622 HIS A N 1
ATOM 4786 C CA . HIS A 1 622 ? -7.918 0.665 22.856 1.00 90.94 622 HIS A CA 1
ATOM 4787 C C . HIS A 1 622 ? -9.169 1.284 23.500 1.00 90.94 622 HIS A C 1
ATOM 4789 O O . HIS A 1 622 ? -10.203 0.638 23.577 1.00 90.94 622 HIS A O 1
ATOM 4795 N N . HIS A 1 623 ? -9.106 2.527 23.982 1.00 84.06 623 HIS A N 1
ATOM 4796 C CA . HIS A 1 623 ? -10.305 3.254 24.414 1.00 84.06 623 HIS A CA 1
ATOM 4797 C C . HIS A 1 623 ? -11.056 3.913 23.246 1.00 84.06 623 HIS A C 1
ATOM 4799 O O . HIS A 1 623 ? -12.119 4.495 23.454 1.00 84.06 623 HIS A O 1
ATOM 4805 N N . HIS A 1 624 ? -10.493 3.865 22.039 1.00 84.50 624 HIS A N 1
ATOM 4806 C CA . HIS A 1 624 ? -11.129 4.267 20.794 1.00 84.50 624 HIS A CA 1
ATOM 4807 C C . HIS A 1 624 ? -11.767 3.045 20.126 1.00 84.50 624 HIS A C 1
ATOM 4809 O O . HIS A 1 624 ? -11.163 1.974 20.127 1.00 84.50 624 HIS A O 1
ATOM 4815 N N . ASP A 1 625 ? -12.930 3.210 19.494 1.00 88.81 625 ASP A N 1
ATOM 4816 C CA . ASP A 1 625 ? -13.642 2.117 18.811 1.00 88.81 625 ASP A CA 1
ATOM 4817 C C . ASP A 1 625 ? -12.748 1.380 17.793 1.00 88.81 625 ASP A C 1
ATOM 4819 O O . ASP A 1 625 ? -12.597 0.163 17.864 1.00 88.81 625 ASP A O 1
ATOM 4823 N N . MET A 1 626 ? -12.056 2.110 16.916 1.00 90.00 626 MET A N 1
ATOM 4824 C CA . MET A 1 626 ? -11.139 1.561 15.912 1.00 90.00 626 MET A CA 1
ATOM 4825 C C . MET A 1 626 ? -9.949 0.817 16.528 1.00 90.00 626 MET A C 1
ATOM 4827 O O . MET A 1 626 ? -9.548 -0.221 16.006 1.00 90.00 626 MET A O 1
ATOM 4831 N N . GLY A 1 627 ? -9.415 1.306 17.652 1.00 90.50 627 GLY A N 1
ATOM 4832 C CA . GLY A 1 627 ? -8.310 0.659 18.368 1.00 90.50 627 GLY A CA 1
ATOM 4833 C C . GLY A 1 627 ? -8.746 -0.523 19.235 1.00 90.50 627 GLY A C 1
ATOM 4834 O O . GLY A 1 627 ? -7.899 -1.298 19.674 1.00 90.50 627 GLY A O 1
ATOM 4835 N N . LEU A 1 628 ? -10.046 -0.681 19.492 1.00 95.75 628 LEU A N 1
ATOM 4836 C CA . LEU A 1 628 ? -10.609 -1.807 20.237 1.00 95.75 628 LEU A CA 1
ATOM 4837 C C . LEU A 1 628 ? -11.128 -2.896 19.299 1.00 95.75 628 LEU A C 1
ATOM 4839 O O . LEU A 1 628 ? -10.710 -4.047 19.388 1.00 95.75 628 LEU A O 1
ATOM 4843 N N . PHE A 1 629 ? -12.041 -2.541 18.397 1.00 98.19 629 PHE A N 1
ATOM 4844 C CA . PHE A 1 629 ? -12.802 -3.510 17.618 1.00 98.19 629 PHE A CA 1
ATOM 4845 C C . PHE A 1 629 ? -12.034 -4.043 16.405 1.00 98.19 629 PHE A C 1
ATOM 4847 O O . PHE A 1 629 ? -12.207 -5.210 16.080 1.00 98.19 629 PHE A O 1
ATOM 4854 N N . THR A 1 630 ? -11.135 -3.272 15.779 1.00 98.12 630 THR A N 1
ATOM 4855 C CA . THR A 1 630 ? -10.295 -3.793 14.678 1.00 98.12 630 THR A CA 1
ATOM 4856 C C . THR A 1 630 ? -9.387 -4.936 15.153 1.00 98.12 630 THR A C 1
ATOM 4858 O O . THR A 1 630 ? -9.518 -6.044 14.638 1.00 98.12 630 THR A O 1
ATOM 4861 N N . PRO A 1 631 ? -8.524 -4.751 16.174 1.00 98.06 631 PRO A N 1
ATOM 4862 C CA . PRO A 1 631 ? -7.718 -5.855 16.700 1.00 98.06 631 PRO A CA 1
ATOM 4863 C C . PRO A 1 631 ? -8.550 -6.990 17.309 1.00 98.06 631 PRO A C 1
ATOM 4865 O O . PRO A 1 631 ? -8.152 -8.147 17.206 1.00 98.06 631 PRO A O 1
ATOM 4868 N N . LEU A 1 632 ? -9.716 -6.700 17.899 1.00 98.25 632 LEU A N 1
ATOM 4869 C CA . LEU A 1 632 ? -10.617 -7.749 18.382 1.00 98.25 632 LEU A CA 1
ATOM 4870 C C . LEU A 1 632 ? -11.177 -8.600 17.228 1.00 98.25 632 LEU A C 1
ATOM 4872 O O . LEU A 1 632 ? -11.245 -9.818 17.367 1.00 98.25 632 LEU A O 1
ATOM 4876 N N . ALA A 1 633 ? -11.537 -7.983 16.093 1.00 98.44 633 ALA A N 1
ATOM 4877 C CA . ALA A 1 633 ? -12.014 -8.688 14.901 1.00 98.44 633 ALA A CA 1
ATOM 4878 C C . ALA A 1 633 ? -10.937 -9.624 14.344 1.00 98.44 633 ALA A C 1
ATOM 4880 O O . ALA A 1 633 ? -11.201 -10.807 14.148 1.00 98.44 633 ALA A O 1
ATOM 4881 N N . TYR A 1 634 ? -9.722 -9.107 14.135 1.00 98.50 634 TYR A N 1
ATOM 4882 C CA . TYR A 1 634 ? -8.603 -9.881 13.591 1.00 98.50 634 TYR A CA 1
ATOM 4883 C C . TYR A 1 634 ? -8.220 -11.039 14.514 1.00 98.50 634 TYR A C 1
ATOM 4885 O O . TYR A 1 634 ? -8.187 -12.189 14.078 1.00 98.50 634 TYR A O 1
ATOM 4893 N N . GLY A 1 635 ? -8.016 -10.753 15.801 1.00 97.94 635 GLY A N 1
ATOM 4894 C CA . GLY A 1 635 ? -7.600 -11.765 16.762 1.00 97.94 635 GLY A CA 1
ATOM 4895 C C . GLY A 1 635 ? -8.634 -12.878 16.939 1.00 97.94 635 GLY A C 1
ATOM 4896 O O . GLY A 1 635 ? -8.282 -14.051 16.866 1.00 97.94 635 GLY A O 1
ATOM 4897 N N . LEU A 1 636 ? -9.927 -12.544 17.076 1.00 98.38 636 LEU A N 1
ATOM 4898 C CA . LEU A 1 636 ? -10.994 -13.555 17.167 1.00 98.38 636 LEU A CA 1
ATOM 4899 C C . LEU A 1 636 ? -11.176 -14.372 15.883 1.00 98.38 636 LEU A C 1
ATOM 4901 O O . LEU A 1 636 ? -11.671 -15.495 15.954 1.00 98.38 636 LEU A O 1
ATOM 4905 N N . ALA A 1 637 ? -10.769 -13.840 14.730 1.00 97.31 637 ALA A N 1
ATOM 4906 C CA . ALA A 1 637 ? -10.776 -14.568 13.464 1.00 97.31 637 ALA A CA 1
ATOM 4907 C C . ALA A 1 637 ? -9.542 -15.468 13.266 1.00 97.31 637 ALA A C 1
ATOM 4909 O O . ALA A 1 637 ? -9.435 -16.163 12.253 1.00 97.31 637 ALA A O 1
ATOM 4910 N N . GLY A 1 638 ? -8.612 -15.486 14.226 1.00 97.12 638 GLY A N 1
ATOM 4911 C CA . GLY A 1 638 ? -7.391 -16.283 14.159 1.00 97.12 638 GLY A CA 1
ATOM 4912 C C . GLY A 1 638 ? -6.237 -15.617 13.414 1.00 97.12 638 GLY A C 1
ATOM 4913 O O . GLY A 1 638 ? -5.355 -16.328 12.940 1.00 97.12 638 GLY A O 1
ATOM 4914 N N . LEU A 1 639 ? -6.254 -14.289 13.279 1.00 97.69 639 LEU A N 1
ATOM 4915 C CA . LEU A 1 639 ? -5.207 -13.506 12.621 1.00 97.69 639 LEU A CA 1
ATOM 4916 C C . LEU A 1 639 ? -4.309 -12.836 13.666 1.00 97.69 639 LEU A C 1
ATOM 4918 O O . LEU A 1 639 ? -4.804 -12.340 14.680 1.00 97.69 639 LEU A O 1
ATOM 4922 N N . ASP A 1 640 ? -3.000 -12.791 13.414 1.00 97.88 640 ASP A N 1
ATOM 4923 C CA . ASP A 1 640 ? -2.051 -12.149 14.327 1.00 97.88 640 ASP A CA 1
ATOM 4924 C C . ASP A 1 640 ? -2.276 -10.625 14.389 1.00 97.88 640 ASP A C 1
ATOM 4926 O O . ASP A 1 640 ? -2.538 -9.952 13.383 1.00 97.88 640 ASP A O 1
ATOM 4930 N N . VAL A 1 641 ? -2.170 -10.080 15.604 1.00 98.50 641 VAL A N 1
ATOM 4931 C CA . VAL A 1 641 ? -2.416 -8.667 15.911 1.00 98.50 641 VAL A CA 1
ATOM 4932 C C . VAL A 1 641 ? -1.186 -8.066 16.571 1.00 98.50 641 VAL A C 1
ATOM 4934 O O . VAL A 1 641 ? -0.876 -8.361 17.719 1.00 98.50 641 VAL A O 1
ATOM 4937 N N . HIS A 1 642 ? -0.528 -7.146 15.884 1.00 98.38 642 HIS A N 1
ATOM 4938 C CA . HIS A 1 642 ? 0.644 -6.422 16.350 1.00 98.38 642 HIS A CA 1
ATOM 4939 C C . HIS A 1 642 ? 0.224 -5.024 16.806 1.00 98.38 642 HIS A C 1
ATOM 4941 O O . HIS A 1 642 ? -0.310 -4.243 16.021 1.00 98.38 642 HIS A O 1
ATOM 4947 N N . THR A 1 643 ? 0.431 -4.690 18.080 1.00 97.50 643 THR A N 1
ATOM 4948 C CA . THR A 1 643 ? -0.019 -3.413 18.648 1.00 97.50 643 THR A CA 1
ATOM 4949 C C . THR A 1 643 ? 1.135 -2.597 19.219 1.00 97.50 643 THR A C 1
ATOM 4951 O O . THR A 1 643 ? 1.796 -3.008 20.171 1.00 97.50 643 THR A O 1
ATOM 4954 N N . PHE A 1 644 ? 1.322 -1.398 18.675 1.00 95.31 644 PHE A N 1
ATOM 4955 C CA . PHE A 1 644 ? 2.212 -0.368 19.204 1.00 95.31 644 PHE A CA 1
ATOM 4956 C C . PHE A 1 644 ? 1.496 0.498 20.239 1.00 95.31 644 PHE A C 1
ATOM 4958 O O . PHE A 1 644 ? 0.300 0.777 20.123 1.00 95.31 644 PHE A O 1
ATOM 4965 N N . ALA A 1 645 ? 2.241 1.002 21.224 1.00 90.06 645 ALA A N 1
ATOM 4966 C CA . ALA A 1 645 ? 1.739 2.090 22.048 1.00 90.06 645 ALA A CA 1
ATOM 4967 C C . ALA A 1 645 ? 1.557 3.358 21.180 1.00 90.06 645 ALA A C 1
ATOM 4969 O O . ALA A 1 645 ? 2.462 3.702 20.413 1.00 90.06 645 ALA A O 1
ATOM 4970 N N . PRO A 1 646 ? 0.446 4.107 21.321 1.00 84.31 646 PRO A N 1
ATOM 4971 C CA . PRO A 1 646 ? 0.168 5.265 20.467 1.00 84.31 646 PRO A CA 1
ATOM 4972 C C . PRO A 1 646 ? 1.283 6.321 20.467 1.00 84.31 646 PRO A C 1
ATOM 4974 O O . PRO A 1 646 ? 1.612 6.895 19.433 1.00 84.31 646 PRO A O 1
ATOM 4977 N N . LEU A 1 647 ? 1.892 6.574 21.631 1.00 81.25 647 LEU A N 1
ATOM 4978 C CA . LEU A 1 647 ? 2.987 7.539 21.757 1.00 81.25 647 LEU A CA 1
ATOM 4979 C C . LEU A 1 647 ? 4.279 7.068 21.084 1.00 81.25 647 LEU A C 1
ATOM 4981 O O . LEU A 1 647 ? 5.041 7.912 20.617 1.00 81.25 647 LEU A O 1
ATOM 4985 N N . ASP A 1 648 ? 4.524 5.760 21.018 1.00 89.12 648 ASP A N 1
ATOM 4986 C CA . ASP A 1 648 ? 5.707 5.224 20.345 1.00 89.12 648 ASP A CA 1
ATOM 4987 C C . ASP A 1 648 ? 5.581 5.374 18.831 1.00 89.12 648 ASP A C 1
ATOM 4989 O O . ASP A 1 648 ? 6.540 5.808 18.193 1.00 89.12 648 ASP A O 1
ATOM 4993 N N . PHE A 1 649 ? 4.385 5.125 18.282 1.00 90.06 649 PHE A N 1
ATOM 4994 C CA . PHE A 1 649 ? 4.073 5.410 16.880 1.00 90.06 649 PHE A CA 1
ATOM 4995 C C . PHE A 1 649 ? 4.283 6.891 16.548 1.00 90.06 649 PHE A C 1
ATOM 4997 O O . PHE A 1 649 ? 5.048 7.213 15.644 1.00 90.06 649 PHE A O 1
ATOM 5004 N N . VAL A 1 650 ? 3.665 7.801 17.314 1.00 80.00 650 VAL A N 1
ATOM 5005 C CA . VAL A 1 650 ? 3.761 9.250 17.053 1.00 80.00 650 VAL A CA 1
ATOM 5006 C C . VAL A 1 650 ? 5.208 9.747 17.127 1.00 80.00 650 VAL A C 1
ATOM 5008 O O . VAL A 1 650 ? 5.593 10.635 16.372 1.00 80.00 650 VAL A O 1
ATOM 5011 N N . ARG A 1 651 ? 6.023 9.194 18.034 1.00 84.88 651 ARG A N 1
ATOM 5012 C CA . ARG A 1 651 ? 7.434 9.581 18.182 1.00 84.88 651 ARG A CA 1
ATOM 5013 C C . ARG A 1 651 ? 8.338 9.006 17.095 1.00 84.88 651 ARG A C 1
ATOM 5015 O O . ARG A 1 651 ? 9.354 9.625 16.797 1.00 84.88 651 ARG A O 1
ATOM 5022 N N . ARG A 1 652 ? 8.032 7.813 16.574 1.00 92.56 652 ARG A N 1
ATOM 5023 C CA . ARG A 1 652 ? 8.888 7.078 15.627 1.00 92.56 652 ARG A CA 1
ATOM 5024 C C . ARG A 1 652 ? 8.063 6.403 14.517 1.00 92.56 652 ARG A C 1
ATOM 5026 O O . ARG A 1 652 ? 8.055 5.174 14.436 1.00 92.56 652 ARG A O 1
ATOM 5033 N N . PRO A 1 653 ? 7.404 7.175 13.637 1.00 92.94 653 PRO A N 1
ATOM 5034 C CA . PRO A 1 653 ? 6.607 6.622 12.538 1.00 92.94 653 PRO A CA 1
ATOM 5035 C C . PRO A 1 653 ? 7.431 5.778 11.548 1.00 92.94 653 PRO A C 1
ATOM 5037 O O . PRO A 1 653 ? 6.927 4.774 11.055 1.00 92.94 653 PRO A O 1
ATOM 5040 N N . ALA A 1 654 ? 8.712 6.097 11.317 1.00 94.81 654 ALA A N 1
ATOM 5041 C CA . ALA A 1 654 ? 9.600 5.271 10.483 1.00 94.81 654 ALA A CA 1
ATOM 5042 C C . ALA A 1 654 ? 9.773 3.846 11.044 1.00 94.81 654 ALA A C 1
ATOM 5044 O O . ALA A 1 654 ? 9.621 2.870 10.317 1.00 94.81 654 ALA A O 1
ATOM 5045 N N . ALA A 1 655 ? 9.951 3.713 12.365 1.00 94.56 655 ALA A N 1
ATOM 5046 C CA . ALA A 1 655 ? 10.073 2.411 13.024 1.00 94.56 655 ALA A CA 1
ATOM 5047 C C . ALA A 1 655 ? 8.795 1.559 12.907 1.00 94.56 655 ALA A C 1
ATOM 5049 O O . ALA A 1 655 ? 8.853 0.332 12.998 1.00 94.56 655 ALA A O 1
ATOM 5050 N N . PHE A 1 656 ? 7.634 2.195 12.712 1.00 96.88 656 PHE A N 1
ATOM 5051 C CA . PHE A 1 656 ? 6.391 1.490 12.414 1.00 96.88 656 PHE A CA 1
ATOM 5052 C C . PHE A 1 656 ? 6.414 0.887 11.002 1.00 96.88 656 PHE A C 1
ATOM 5054 O O . PHE A 1 656 ? 6.022 -0.266 10.848 1.00 96.88 656 PHE A O 1
ATOM 5061 N N . LEU A 1 657 ? 6.909 1.619 9.994 1.00 96.56 657 LEU A N 1
ATOM 5062 C CA . LEU A 1 657 ? 7.062 1.109 8.621 1.00 96.56 657 LEU A CA 1
ATOM 5063 C C . LEU A 1 657 ? 8.089 -0.030 8.550 1.00 96.56 657 LEU A C 1
ATOM 5065 O O . LEU A 1 657 ? 7.792 -1.085 7.999 1.00 96.56 657 LEU A O 1
ATOM 5069 N N . GLU A 1 658 ? 9.243 0.136 9.199 1.00 95.19 658 GLU A N 1
ATOM 5070 C CA . GLU A 1 658 ? 10.271 -0.912 9.326 1.00 95.19 658 GLU A CA 1
ATOM 5071 C C . GLU A 1 658 ? 9.724 -2.178 10.006 1.00 95.19 658 GLU A C 1
ATOM 5073 O O . GLU A 1 658 ? 10.099 -3.306 9.682 1.00 95.19 658 GLU A O 1
ATOM 5078 N N . TYR A 1 659 ? 8.842 -2.017 10.999 1.00 96.50 659 TYR A N 1
ATOM 5079 C CA . TYR A 1 659 ? 8.175 -3.156 11.624 1.00 96.50 659 TYR A CA 1
ATOM 5080 C C . TYR A 1 659 ? 7.162 -3.806 10.685 1.00 96.50 659 TYR A C 1
ATOM 5082 O O . TYR A 1 659 ? 7.097 -5.033 10.636 1.00 96.50 659 TYR A O 1
ATOM 5090 N N . LEU A 1 660 ? 6.377 -2.999 9.966 1.00 96.25 660 LEU A N 1
ATOM 5091 C CA . LEU A 1 660 ? 5.363 -3.473 9.028 1.00 96.25 660 LEU A CA 1
ATOM 5092 C C . LEU A 1 660 ? 5.989 -4.371 7.954 1.00 96.25 660 LEU A C 1
ATOM 5094 O O . LEU A 1 660 ? 5.497 -5.478 7.748 1.00 96.25 660 LEU A O 1
ATOM 5098 N N . GLU A 1 661 ? 7.111 -3.946 7.365 1.00 93.88 661 GLU A N 1
ATOM 5099 C CA . GLU A 1 661 ? 7.925 -4.774 6.464 1.00 93.88 661 GLU A CA 1
ATOM 5100 C C . GLU A 1 661 ? 8.400 -6.053 7.169 1.00 93.88 661 GLU A C 1
ATOM 5102 O O . GLU A 1 661 ? 8.101 -7.163 6.728 1.00 93.88 661 GLU A O 1
ATOM 5107 N N . ARG A 1 662 ? 9.097 -5.911 8.306 1.00 92.62 662 ARG A N 1
ATOM 5108 C CA . ARG A 1 662 ? 9.748 -7.035 8.998 1.00 92.62 662 ARG A CA 1
ATOM 5109 C C . ARG A 1 662 ? 8.782 -8.140 9.420 1.00 92.62 662 ARG A C 1
ATOM 5111 O O . ARG A 1 662 ? 9.137 -9.313 9.360 1.00 92.62 662 ARG A O 1
ATOM 5118 N N . CYS A 1 663 ? 7.590 -7.781 9.897 1.00 91.38 663 CYS A N 1
ATOM 5119 C CA . CYS A 1 663 ? 6.572 -8.759 10.291 1.00 91.38 663 CYS A CA 1
ATOM 5120 C C . CYS A 1 663 ? 5.719 -9.254 9.112 1.00 91.38 663 CYS A C 1
ATOM 5122 O O . CYS A 1 663 ? 4.872 -10.124 9.309 1.00 91.38 663 CYS A O 1
ATOM 5124 N N . GLY A 1 664 ? 5.926 -8.716 7.904 1.00 90.06 664 GLY A N 1
ATOM 5125 C CA . GLY A 1 664 ? 5.102 -9.011 6.735 1.00 90.06 664 GLY A CA 1
ATOM 5126 C C . GLY A 1 664 ? 3.646 -8.582 6.916 1.00 90.06 664 GLY A C 1
ATOM 5127 O O . GLY A 1 664 ? 2.747 -9.271 6.435 1.00 90.06 664 GLY A O 1
ATOM 5128 N N . GLY A 1 665 ? 3.411 -7.490 7.648 1.00 93.88 665 GLY A N 1
ATOM 5129 C CA . GLY A 1 665 ? 2.078 -7.021 8.000 1.00 93.88 665 GLY A CA 1
ATOM 5130 C C . GLY A 1 665 ? 1.256 -6.657 6.768 1.00 93.88 665 GLY A C 1
ATOM 5131 O O . GLY A 1 665 ? 1.705 -5.890 5.917 1.00 93.88 665 GLY A O 1
ATOM 5132 N N . THR A 1 666 ? 0.037 -7.189 6.669 1.00 97.25 666 THR A N 1
ATOM 5133 C CA . THR A 1 666 ? -0.806 -6.965 5.483 1.00 97.25 666 THR A CA 1
ATOM 5134 C C . THR A 1 666 ? -1.800 -5.830 5.666 1.00 97.25 666 THR A C 1
ATOM 5136 O O . THR A 1 666 ? -2.293 -5.281 4.680 1.00 97.25 666 THR A O 1
ATOM 5139 N N . THR A 1 667 ? -2.119 -5.450 6.904 1.00 98.12 667 THR A N 1
ATOM 5140 C CA . THR A 1 667 ? -3.091 -4.389 7.171 1.00 98.12 667 THR A CA 1
ATOM 5141 C C . THR A 1 667 ? -2.662 -3.465 8.302 1.00 98.12 667 THR A C 1
ATOM 5143 O O . THR A 1 667 ? -2.022 -3.888 9.265 1.00 98.12 667 THR A O 1
ATOM 5146 N N . THR A 1 668 ? -3.054 -2.196 8.205 1.00 97.56 668 THR A N 1
ATOM 5147 C CA . THR A 1 668 ? -2.950 -1.220 9.297 1.00 97.56 668 THR A CA 1
ATOM 5148 C C . THR A 1 668 ? -4.203 -0.369 9.374 1.00 97.56 668 THR A C 1
ATOM 5150 O O . THR A 1 668 ? -4.953 -0.249 8.404 1.00 97.56 668 THR A O 1
ATOM 5153 N N . THR A 1 669 ? -4.429 0.228 10.538 1.00 94.06 669 THR A N 1
ATOM 5154 C CA . THR A 1 669 ? -5.570 1.100 10.795 1.00 94.06 669 THR A CA 1
ATOM 5155 C C . THR A 1 669 ? -5.123 2.375 11.486 1.00 94.06 669 THR A C 1
ATOM 5157 O O . THR A 1 669 ? -4.261 2.357 12.366 1.00 94.06 669 THR A O 1
ATOM 5160 N N . GLY A 1 670 ? -5.744 3.492 11.120 1.00 87.12 670 GLY A N 1
ATOM 5161 C CA . GLY A 1 670 ? -5.397 4.780 11.694 1.00 87.12 670 GLY A CA 1
ATOM 5162 C C . GLY A 1 670 ? -6.317 5.912 11.240 1.00 87.12 670 GLY A C 1
ATOM 5163 O O . GLY A 1 670 ? -7.034 5.779 10.249 1.00 87.12 670 GLY A O 1
ATOM 5164 N N . PRO A 1 671 ? -6.321 7.026 11.983 1.00 82.75 671 PRO A N 1
ATOM 5165 C CA . PRO A 1 671 ? -6.842 8.291 11.491 1.00 82.75 671 PRO A CA 1
ATOM 5166 C C . PRO A 1 671 ? -5.974 8.874 10.375 1.00 82.75 671 PRO A C 1
ATOM 5168 O O . PRO A 1 671 ? -4.799 8.522 10.250 1.00 82.75 671 PRO A O 1
ATOM 5171 N N . ASP A 1 672 ? -6.541 9.803 9.607 1.00 82.69 672 ASP A N 1
ATOM 5172 C CA . ASP A 1 672 ? -5.887 10.458 8.467 1.00 82.69 672 ASP A CA 1
ATOM 5173 C C . ASP A 1 672 ? -4.543 11.097 8.856 1.00 82.69 672 ASP A C 1
ATOM 5175 O O . ASP A 1 672 ? -3.538 10.886 8.173 1.00 82.69 672 ASP A O 1
ATOM 5179 N N . PHE A 1 673 ? -4.463 11.747 10.026 1.00 78.88 673 PHE A N 1
ATOM 5180 C CA . PHE A 1 673 ? -3.196 12.292 10.535 1.00 78.88 673 PHE A CA 1
ATOM 5181 C C . PHE A 1 673 ? -2.096 11.232 10.711 1.00 78.88 673 PHE A C 1
ATOM 5183 O O . PHE A 1 673 ? -0.911 11.536 10.571 1.00 78.88 673 PHE A O 1
ATOM 5190 N N . GLY A 1 674 ? -2.463 9.987 11.029 1.00 81.38 674 GLY A N 1
ATOM 5191 C CA . GLY A 1 674 ? -1.511 8.889 11.166 1.00 81.38 674 GLY A CA 1
ATOM 5192 C C . GLY A 1 674 ? -0.809 8.597 9.848 1.00 81.38 674 GLY A C 1
ATOM 5193 O O . GLY A 1 674 ? 0.407 8.432 9.816 1.00 81.38 674 GLY A O 1
ATOM 5194 N N . TYR A 1 675 ? -1.559 8.616 8.748 1.00 93.25 675 TYR A N 1
ATOM 5195 C CA . TYR A 1 675 ? -1.004 8.451 7.407 1.00 93.25 675 TYR A CA 1
ATOM 5196 C C . TYR A 1 675 ? -0.182 9.658 6.969 1.00 93.25 675 TYR A C 1
ATOM 5198 O O . TYR A 1 675 ? 0.841 9.474 6.320 1.00 93.25 675 TYR A O 1
ATOM 5206 N N . ALA A 1 676 ? -0.550 10.874 7.379 1.00 84.50 676 ALA A N 1
ATOM 5207 C CA . ALA A 1 676 ? 0.296 12.047 7.158 1.00 84.50 676 ALA A CA 1
ATOM 5208 C C . ALA A 1 676 ? 1.673 11.902 7.841 1.00 84.50 676 ALA A C 1
ATOM 5210 O O . ALA A 1 676 ? 2.695 12.160 7.206 1.00 84.50 676 ALA A O 1
ATOM 5211 N N . LEU A 1 677 ? 1.721 11.406 9.086 1.00 83.12 677 LEU A N 1
ATOM 5212 C CA . LEU A 1 677 ? 2.984 11.113 9.784 1.00 83.12 677 LEU A CA 1
ATOM 5213 C C . LEU A 1 677 ? 3.802 10.021 9.084 1.00 83.12 677 LEU A C 1
ATOM 5215 O O . LEU A 1 677 ? 5.023 10.137 8.987 1.00 83.12 677 LEU A O 1
ATOM 5219 N N . LEU A 1 678 ? 3.141 8.971 8.587 1.00 95.94 678 LEU A N 1
ATOM 5220 C CA . LEU A 1 678 ? 3.803 7.919 7.814 1.00 95.94 678 LEU A CA 1
ATOM 5221 C C . LEU A 1 678 ? 4.358 8.449 6.486 1.00 95.94 678 LEU A C 1
ATOM 5223 O O . LEU A 1 678 ? 5.467 8.084 6.113 1.00 95.94 678 LEU A O 1
ATOM 5227 N N . ASN A 1 679 ? 3.628 9.330 5.799 1.00 94.31 679 ASN A N 1
ATOM 5228 C CA . ASN A 1 679 ? 4.092 9.966 4.566 1.00 94.31 679 ASN A CA 1
ATOM 5229 C C . ASN A 1 679 ? 5.331 10.830 4.815 1.00 94.31 679 ASN A C 1
ATOM 5231 O O . ASN A 1 679 ? 6.283 10.769 4.044 1.00 94.31 679 ASN A O 1
ATOM 5235 N N . ASP A 1 680 ? 5.338 11.626 5.886 1.00 89.12 680 ASP A N 1
ATOM 5236 C CA . ASP A 1 680 ? 6.505 12.434 6.245 1.00 89.12 680 ASP A CA 1
ATOM 5237 C C . ASP A 1 680 ? 7.714 11.547 6.574 1.00 89.12 680 ASP A C 1
ATOM 5239 O O . ASP A 1 680 ? 8.792 11.770 6.030 1.00 89.12 680 ASP A O 1
ATOM 5243 N N . ALA A 1 681 ? 7.519 10.477 7.352 1.00 92.81 681 ALA A N 1
ATOM 5244 C CA . ALA A 1 681 ? 8.579 9.514 7.648 1.00 92.81 681 ALA A CA 1
ATOM 5245 C C . ALA A 1 681 ? 9.130 8.835 6.383 1.00 92.81 681 ALA A C 1
ATOM 5247 O O . ALA A 1 681 ? 10.339 8.761 6.189 1.00 92.81 681 ALA A O 1
ATOM 5248 N N . ALA A 1 682 ? 8.250 8.378 5.490 1.00 93.19 682 ALA A N 1
ATOM 5249 C CA . ALA A 1 682 ? 8.635 7.685 4.264 1.00 93.19 682 ALA A CA 1
ATOM 5250 C C . ALA A 1 682 ? 9.377 8.581 3.255 1.00 93.19 682 ALA A C 1
ATOM 5252 O O . ALA A 1 682 ? 10.127 8.058 2.432 1.00 93.19 682 ALA A O 1
ATOM 5253 N N . ARG A 1 683 ? 9.200 9.911 3.313 1.00 90.62 683 ARG A N 1
ATOM 5254 C CA . ARG A 1 683 ? 9.966 10.882 2.501 1.00 90.62 683 ARG A CA 1
ATOM 5255 C C . ARG A 1 683 ? 11.403 11.060 2.979 1.00 90.62 683 ARG A C 1
ATOM 5257 O O . ARG A 1 683 ? 12.254 11.429 2.176 1.00 90.62 683 ARG A O 1
ATOM 5264 N N . GLU A 1 684 ? 11.649 10.869 4.272 1.00 89.12 684 GLU A N 1
ATOM 5265 C CA . GLU A 1 684 ? 12.987 10.972 4.863 1.00 89.12 684 GLU A CA 1
ATOM 5266 C C . GLU A 1 684 ? 13.809 9.692 4.653 1.00 89.12 684 GLU A C 1
ATOM 5268 O O . GLU A 1 684 ? 15.039 9.736 4.672 1.00 89.12 684 GLU A O 1
ATOM 5273 N N . LEU A 1 685 ? 13.139 8.561 4.415 1.00 84.56 685 LEU A N 1
ATOM 5274 C CA . LEU A 1 685 ? 13.779 7.308 4.031 1.00 84.56 685 LEU A CA 1
ATOM 5275 C C . LEU A 1 685 ? 14.271 7.378 2.579 1.00 84.56 685 LEU A C 1
ATOM 5277 O O . LEU A 1 685 ? 13.580 7.889 1.696 1.00 84.56 685 LEU A O 1
ATOM 5281 N N . ALA A 1 686 ? 15.461 6.830 2.312 1.00 73.00 686 ALA A N 1
ATOM 5282 C CA . ALA A 1 686 ? 15.920 6.684 0.935 1.00 73.00 686 ALA A CA 1
ATOM 5283 C C . ALA A 1 686 ? 14.956 5.754 0.161 1.00 73.00 686 ALA A C 1
ATOM 5285 O O . ALA A 1 686 ? 14.435 4.802 0.753 1.00 73.00 686 ALA A O 1
ATOM 5286 N N . PRO A 1 687 ? 14.698 6.008 -1.135 1.00 68.75 687 PRO A N 1
ATOM 5287 C CA . PRO A 1 687 ? 13.860 5.127 -1.949 1.00 68.75 687 PRO A CA 1
ATOM 5288 C C . PRO A 1 687 ? 14.345 3.672 -1.900 1.00 68.75 687 PRO A C 1
ATOM 5290 O O . PRO A 1 687 ? 15.550 3.440 -1.785 1.00 68.75 687 PRO A O 1
ATOM 5293 N N . ASP A 1 688 ? 13.420 2.713 -1.999 1.00 63.00 688 ASP A N 1
ATOM 5294 C CA . ASP A 1 688 ? 13.700 1.268 -2.021 1.00 63.00 688 ASP A CA 1
ATOM 5295 C C . ASP A 1 688 ? 14.404 0.714 -0.760 1.00 63.00 688 ASP A C 1
ATOM 5297 O O . ASP A 1 688 ? 14.954 -0.388 -0.784 1.00 63.00 688 ASP A O 1
ATOM 5301 N N . THR A 1 689 ? 14.405 1.461 0.352 1.00 77.00 689 THR A N 1
ATOM 5302 C CA . THR A 1 689 ? 14.937 0.967 1.639 1.00 77.00 689 THR A CA 1
ATOM 5303 C C . THR A 1 689 ? 13.999 -0.002 2.344 1.00 77.00 689 THR A C 1
ATOM 5305 O O . THR A 1 689 ? 14.478 -0.805 3.140 1.00 77.00 689 THR A O 1
ATOM 5308 N N . LEU A 1 690 ? 12.699 0.072 2.049 1.00 82.75 690 LEU A N 1
ATOM 5309 C CA . LEU A 1 690 ? 11.670 -0.832 2.551 1.00 82.75 690 LEU A CA 1
ATOM 5310 C C . LEU A 1 690 ? 10.928 -1.484 1.376 1.00 82.75 690 LEU A C 1
ATOM 5312 O O . LEU A 1 690 ? 10.623 -0.816 0.385 1.00 82.75 690 LEU A O 1
ATOM 5316 N N . ASP A 1 691 ? 10.569 -2.759 1.522 1.00 84.31 691 ASP A N 1
ATOM 5317 C CA . ASP A 1 691 ? 9.604 -3.458 0.669 1.00 84.31 691 ASP A CA 1
ATOM 5318 C C . ASP A 1 691 ? 8.280 -3.682 1.413 1.00 84.31 691 ASP A C 1
ATOM 5320 O O . ASP A 1 691 ? 8.063 -4.656 2.138 1.00 84.31 691 ASP A O 1
ATOM 5324 N N . LEU A 1 692 ? 7.348 -2.758 1.203 1.00 88.06 692 LEU A N 1
ATOM 5325 C CA . LEU A 1 692 ? 6.005 -2.800 1.774 1.00 88.06 692 LEU A CA 1
ATOM 5326 C C . LEU A 1 692 ? 4.979 -3.414 0.806 1.00 88.06 692 LEU A C 1
ATOM 5328 O O . LEU A 1 692 ? 3.775 -3.226 0.990 1.00 88.06 692 LEU A O 1
ATOM 5332 N N . GLY A 1 693 ? 5.413 -4.188 -0.199 1.00 86.06 693 GLY A N 1
ATOM 5333 C CA . GLY A 1 693 ? 4.531 -4.788 -1.210 1.00 86.06 693 GLY A CA 1
ATOM 5334 C C . GLY A 1 693 ? 3.482 -5.770 -0.667 1.00 86.06 693 GLY A C 1
ATOM 5335 O O . GLY A 1 693 ? 2.486 -6.046 -1.337 1.00 86.06 693 GLY A O 1
ATOM 5336 N N . ARG A 1 694 ? 3.664 -6.274 0.563 1.00 86.69 694 ARG A N 1
ATOM 5337 C CA . ARG A 1 694 ? 2.689 -7.132 1.269 1.00 86.69 694 ARG A CA 1
ATOM 5338 C C . ARG A 1 694 ? 1.530 -6.360 1.895 1.00 86.69 694 ARG A C 1
ATOM 5340 O O . ARG A 1 694 ? 0.507 -6.964 2.230 1.00 86.69 694 ARG A O 1
ATOM 5347 N N . TRP A 1 695 ? 1.679 -5.050 2.072 1.00 95.25 695 TRP A N 1
ATOM 5348 C CA . TRP A 1 695 ? 0.641 -4.216 2.651 1.00 95.25 695 TRP A CA 1
ATOM 5349 C C . TRP A 1 695 ? -0.535 -4.114 1.676 1.00 95.25 695 TRP A C 1
ATOM 5351 O O . TRP A 1 695 ? -0.401 -3.621 0.562 1.00 95.25 695 TRP A O 1
ATOM 5361 N N . ARG A 1 696 ? -1.698 -4.609 2.101 1.00 94.19 696 ARG A N 1
ATOM 5362 C CA . ARG A 1 696 ? -2.921 -4.728 1.305 1.00 94.19 696 ARG A CA 1
ATOM 5363 C C . ARG A 1 696 ? -3.986 -3.699 1.664 1.00 94.19 696 ARG A C 1
ATOM 5365 O O . ARG A 1 696 ? -4.658 -3.215 0.763 1.00 94.19 696 ARG A O 1
ATOM 5372 N N . LEU A 1 697 ? -4.179 -3.401 2.955 1.00 96.94 697 LEU A N 1
ATOM 5373 C CA . LEU A 1 697 ? -5.226 -2.478 3.420 1.00 96.94 697 LEU A CA 1
ATOM 5374 C C . LEU A 1 697 ? -4.694 -1.473 4.445 1.00 96.94 697 LEU A C 1
ATOM 5376 O O . LEU A 1 697 ? -4.184 -1.841 5.504 1.00 96.94 697 LEU A O 1
ATOM 5380 N N . ALA A 1 698 ? -4.863 -0.191 4.152 1.00 97.81 698 ALA A N 1
ATOM 5381 C CA . ALA A 1 698 ? -4.578 0.927 5.039 1.00 97.81 698 ALA A CA 1
ATOM 5382 C C . ALA A 1 698 ? -5.894 1.623 5.411 1.00 97.81 698 ALA A C 1
ATOM 5384 O O . ALA A 1 698 ? -6.298 2.579 4.746 1.00 97.81 698 ALA A O 1
ATOM 5385 N N . TYR A 1 699 ? -6.588 1.127 6.445 1.00 98.12 699 TYR A N 1
ATOM 5386 C CA . TYR A 1 699 ? -7.860 1.708 6.889 1.00 98.12 699 TYR A CA 1
ATOM 5387 C C . TYR A 1 699 ? -7.638 3.149 7.354 1.00 98.12 699 TYR A C 1
ATOM 5389 O O . TYR A 1 699 ? -7.014 3.373 8.397 1.00 98.12 699 TYR A O 1
ATOM 5397 N N . ASN A 1 700 ? -8.141 4.112 6.587 1.00 96.00 700 ASN A N 1
ATOM 5398 C CA . ASN A 1 700 ? -8.090 5.535 6.897 1.00 96.00 700 ASN A CA 1
ATOM 5399 C C . ASN A 1 700 ? -9.492 6.024 7.241 1.00 96.00 700 ASN A C 1
ATOM 5401 O O . ASN A 1 700 ? -10.355 6.120 6.374 1.00 96.00 700 ASN A O 1
ATOM 5405 N N . GLY A 1 701 ? -9.735 6.275 8.521 1.00 87.00 701 GLY A N 1
ATOM 5406 C CA . GLY A 1 701 ? -11.057 6.643 9.005 1.00 87.00 701 GLY A CA 1
ATOM 5407 C C . GLY A 1 701 ? -10.999 7.275 10.381 1.00 87.00 701 GLY A C 1
ATOM 5408 O O . GLY A 1 701 ? -10.003 7.870 10.766 1.00 87.00 701 GLY A O 1
ATOM 5409 N N . ALA A 1 702 ? -12.083 7.175 11.142 1.00 75.44 702 ALA A N 1
ATOM 5410 C CA . ALA A 1 702 ? -12.280 7.873 12.412 1.00 75.44 702 ALA A CA 1
ATOM 5411 C C . ALA A 1 702 ? -12.316 9.409 12.316 1.00 75.44 702 ALA A C 1
ATOM 5413 O O . ALA A 1 702 ? -13.002 10.004 13.131 1.00 75.44 702 ALA A O 1
ATOM 5414 N N . GLU A 1 703 ? -11.687 10.073 11.353 1.00 72.94 703 GLU A N 1
ATOM 5415 C CA . GLU A 1 703 ? -11.785 11.517 11.088 1.00 72.94 703 GLU A CA 1
ATOM 5416 C C . GLU A 1 703 ? -12.045 11.790 9.595 1.00 72.94 703 GLU A C 1
ATOM 5418 O O . GLU A 1 703 ? -12.044 10.835 8.815 1.00 72.94 703 GLU A O 1
ATOM 5423 N N . PRO A 1 704 ? -12.321 13.042 9.172 1.00 79.75 704 PRO A N 1
ATOM 5424 C CA . PRO A 1 704 ? -12.437 13.350 7.751 1.00 79.75 704 PRO A CA 1
ATOM 5425 C C . PRO A 1 704 ? -11.178 12.914 6.991 1.00 79.75 704 PRO A C 1
ATOM 5427 O O . PRO A 1 704 ? -10.075 13.365 7.301 1.00 79.75 704 PRO A O 1
ATOM 5430 N N . VAL A 1 705 ? -11.355 12.042 5.998 1.00 85.69 705 VAL A N 1
ATOM 5431 C CA . VAL A 1 705 ? -10.262 11.576 5.139 1.00 85.69 705 VAL A CA 1
ATOM 5432 C C . VAL A 1 705 ? -9.925 12.673 4.138 1.00 85.69 705 VAL A C 1
ATOM 5434 O O . VAL A 1 705 ? -10.789 13.105 3.371 1.00 85.69 705 VAL A O 1
ATOM 5437 N N . ARG A 1 706 ? -8.671 13.128 4.128 1.00 85.19 706 ARG A N 1
ATOM 5438 C CA . ARG A 1 706 ? -8.248 14.249 3.282 1.00 85.19 706 ARG A CA 1
ATOM 5439 C C . ARG A 1 706 ? -7.736 13.724 1.950 1.00 85.19 706 ARG A C 1
ATOM 5441 O O . ARG A 1 706 ? -6.827 12.896 1.899 1.00 85.19 706 ARG A O 1
ATOM 5448 N N . ALA A 1 707 ? -8.233 14.278 0.847 1.00 90.62 707 ALA A N 1
ATOM 5449 C CA . ALA A 1 707 ? -7.760 13.899 -0.482 1.00 90.62 707 ALA A CA 1
ATOM 5450 C C . ALA A 1 707 ? -6.254 14.170 -0.668 1.00 90.62 707 ALA A C 1
ATOM 5452 O O . ALA A 1 707 ? -5.578 13.449 -1.399 1.00 90.62 707 ALA A O 1
ATOM 5453 N N . ALA A 1 708 ? -5.714 15.193 0.007 1.00 87.19 708 ALA A N 1
ATOM 5454 C CA . ALA A 1 708 ? -4.279 15.463 0.044 1.00 87.19 708 ALA A CA 1
ATOM 5455 C C . ALA A 1 708 ? -3.491 14.291 0.649 1.00 87.19 708 ALA A C 1
ATOM 5457 O O . ALA A 1 708 ? -2.567 13.805 0.003 1.00 87.19 708 ALA A O 1
ATOM 5458 N N . THR A 1 709 ? -3.905 13.780 1.812 1.00 87.06 709 THR A N 1
ATOM 5459 C CA . THR A 1 709 ? -3.277 12.626 2.475 1.00 87.06 709 THR A CA 1
ATOM 5460 C C . THR A 1 709 ? -3.316 11.380 1.594 1.00 87.06 709 THR A C 1
ATOM 5462 O O . THR A 1 709 ? -2.298 10.707 1.452 1.00 87.06 709 THR A O 1
ATOM 5465 N N . VAL A 1 710 ? -4.452 11.099 0.942 1.00 94.12 710 VAL A N 1
ATOM 5466 C CA . VAL A 1 710 ? -4.610 9.961 0.013 1.00 94.12 710 VAL A CA 1
ATOM 5467 C C . VAL A 1 710 ? -3.654 10.071 -1.185 1.00 94.12 710 VAL A C 1
ATOM 5469 O O . VAL A 1 710 ? -2.954 9.109 -1.518 1.00 94.12 710 VAL A O 1
ATOM 5472 N N . ARG A 1 711 ? -3.589 11.247 -1.828 1.00 92.44 711 ARG A N 1
ATOM 5473 C CA . ARG A 1 711 ? -2.684 11.505 -2.965 1.00 92.44 711 ARG A CA 1
ATOM 5474 C C . ARG A 1 711 ? -1.217 11.406 -2.552 1.00 92.44 711 ARG A C 1
ATOM 5476 O O . ARG A 1 711 ? -0.411 10.823 -3.274 1.00 92.44 711 ARG A O 1
ATOM 5483 N N . ASP A 1 712 ? -0.879 11.976 -1.401 1.00 91.38 712 ASP A N 1
ATOM 5484 C CA . ASP A 1 712 ? 0.477 11.966 -0.863 1.00 91.38 712 ASP A CA 1
ATOM 5485 C C . ASP A 1 712 ? 0.921 10.562 -0.471 1.00 91.38 712 ASP A C 1
ATOM 5487 O O . ASP A 1 712 ? 2.044 10.192 -0.793 1.00 91.38 712 ASP A O 1
ATOM 5491 N N . PHE A 1 713 ? 0.037 9.770 0.137 1.00 94.94 713 PHE A N 1
ATOM 5492 C CA . PHE A 1 713 ? 0.303 8.370 0.452 1.00 94.94 713 PHE A CA 1
ATOM 5493 C C . PHE A 1 713 ? 0.612 7.576 -0.808 1.00 94.94 713 PHE A C 1
ATOM 5495 O O . PHE A 1 713 ? 1.659 6.947 -0.891 1.00 94.94 713 PHE A O 1
ATOM 5502 N N . THR A 1 714 ? -0.251 7.684 -1.821 1.00 88.00 714 THR A N 1
ATOM 5503 C CA . THR A 1 714 ? -0.065 6.990 -3.102 1.00 88.00 714 THR A CA 1
ATOM 5504 C C . THR A 1 714 ? 1.276 7.353 -3.740 1.00 88.00 714 THR A C 1
ATOM 5506 O O . THR A 1 714 ? 2.026 6.479 -4.155 1.00 88.00 714 THR A O 1
ATOM 5509 N N . ARG A 1 715 ? 1.622 8.647 -3.771 1.00 88.25 715 ARG A N 1
ATOM 5510 C CA . ARG A 1 715 ? 2.871 9.128 -4.378 1.00 88.25 715 ARG A CA 1
ATOM 5511 C C . ARG A 1 715 ? 4.115 8.733 -3.581 1.00 88.25 715 ARG A C 1
ATOM 5513 O O . ARG A 1 715 ? 5.135 8.405 -4.174 1.00 88.25 715 ARG A O 1
ATOM 5520 N N . THR A 1 716 ? 4.067 8.858 -2.257 1.00 90.75 716 THR A N 1
ATOM 5521 C CA . THR A 1 716 ? 5.233 8.653 -1.391 1.00 90.75 716 THR A CA 1
ATOM 5522 C C . THR A 1 716 ? 5.502 7.170 -1.146 1.00 90.75 716 THR A C 1
ATOM 5524 O O . THR A 1 716 ? 6.658 6.762 -1.171 1.00 90.75 716 THR A O 1
ATOM 5527 N N . MET A 1 717 ? 4.462 6.364 -0.939 1.00 90.75 717 MET A N 1
ATOM 5528 C CA . MET A 1 717 ? 4.614 4.950 -0.587 1.00 90.75 717 MET A CA 1
ATOM 5529 C C . MET A 1 717 ? 4.910 4.049 -1.797 1.00 90.75 717 MET A C 1
ATOM 5531 O O . MET A 1 717 ? 5.445 2.958 -1.615 1.00 90.75 717 MET A O 1
ATOM 5535 N N . ASP A 1 718 ? 4.648 4.512 -3.026 1.00 85.94 718 ASP A N 1
ATOM 5536 C CA . ASP A 1 718 ? 5.031 3.810 -4.266 1.00 85.94 718 ASP A CA 1
ATOM 5537 C C . ASP A 1 718 ? 6.548 3.552 -4.342 1.00 85.94 718 ASP A C 1
ATOM 5539 O O . ASP A 1 718 ? 6.980 2.486 -4.775 1.00 85.94 718 ASP A O 1
ATOM 5543 N N . ALA A 1 719 ? 7.364 4.477 -3.816 1.00 83.81 719 ALA A N 1
ATOM 5544 C CA . ALA A 1 719 ? 8.822 4.329 -3.724 1.00 83.81 719 ALA A CA 1
ATOM 5545 C C . ALA A 1 719 ? 9.288 3.217 -2.759 1.00 83.81 719 ALA A C 1
ATOM 5547 O O . ALA A 1 719 ? 10.482 2.938 -2.686 1.00 83.81 719 ALA A O 1
ATOM 5548 N N . HIS A 1 720 ? 8.355 2.614 -2.018 1.00 83.44 720 HIS A N 1
ATOM 5549 C CA . HIS A 1 720 ? 8.578 1.528 -1.060 1.00 83.44 720 HIS A CA 1
ATOM 5550 C C . HIS A 1 720 ? 7.699 0.306 -1.387 1.00 83.44 720 HIS A C 1
ATOM 5552 O O . HIS A 1 720 ? 7.363 -0.487 -0.512 1.00 83.44 720 HIS A O 1
ATOM 5558 N N . GLY A 1 721 ? 7.260 0.167 -2.646 1.00 81.50 721 GLY A N 1
ATOM 5559 C CA . GLY A 1 721 ? 6.540 -1.013 -3.143 1.00 81.50 721 GLY A CA 1
ATOM 5560 C C . GLY A 1 721 ? 5.032 -1.059 -2.859 1.00 81.50 721 GLY A C 1
ATOM 5561 O O . GLY A 1 721 ? 4.381 -2.026 -3.266 1.00 81.50 721 GLY A O 1
ATOM 5562 N N . VAL A 1 722 ? 4.456 -0.036 -2.215 1.00 87.19 722 VAL A N 1
ATOM 5563 C CA . VAL A 1 722 ? 3.021 0.017 -1.883 1.00 87.19 722 VAL A CA 1
ATOM 5564 C C . VAL A 1 722 ? 2.187 0.380 -3.112 1.00 87.19 722 VAL A C 1
ATOM 5566 O O . VAL A 1 722 ? 2.399 1.409 -3.745 1.00 87.19 722 VAL A O 1
ATOM 5569 N N . SER A 1 723 ? 1.190 -0.449 -3.420 1.00 84.44 723 SER A N 1
ATOM 5570 C CA . SER A 1 723 ? 0.267 -0.224 -4.537 1.00 84.44 723 SER A CA 1
ATOM 5571 C C . SER A 1 723 ? -0.748 0.896 -4.246 1.00 84.44 723 SER A C 1
ATOM 5573 O O . SER A 1 723 ? -1.191 1.086 -3.112 1.00 84.44 723 SER A O 1
ATOM 5575 N N . GLU A 1 724 ? -1.197 1.607 -5.284 1.00 84.69 724 GLU A N 1
ATOM 5576 C CA . GLU A 1 724 ? -2.168 2.710 -5.170 1.00 84.69 724 GLU A CA 1
ATOM 5577 C C . GLU A 1 724 ? -3.538 2.299 -4.599 1.00 84.69 724 GLU A C 1
ATOM 5579 O O . GLU A 1 724 ? -4.289 3.135 -4.098 1.00 84.69 724 GLU A O 1
ATOM 5584 N N . ASN A 1 725 ? -3.860 1.005 -4.629 1.00 87.12 725 ASN A N 1
ATOM 5585 C CA . ASN A 1 725 ? -5.102 0.440 -4.100 1.00 87.12 725 ASN A CA 1
ATOM 5586 C C . ASN A 1 725 ? -5.040 0.039 -2.613 1.00 87.12 725 ASN A C 1
ATOM 5588 O O . ASN A 1 725 ? -5.998 -0.543 -2.103 1.00 87.12 725 ASN A O 1
ATOM 5592 N N . VAL A 1 726 ? -3.929 0.323 -1.926 1.00 94.94 726 VAL A N 1
ATOM 5593 C CA . 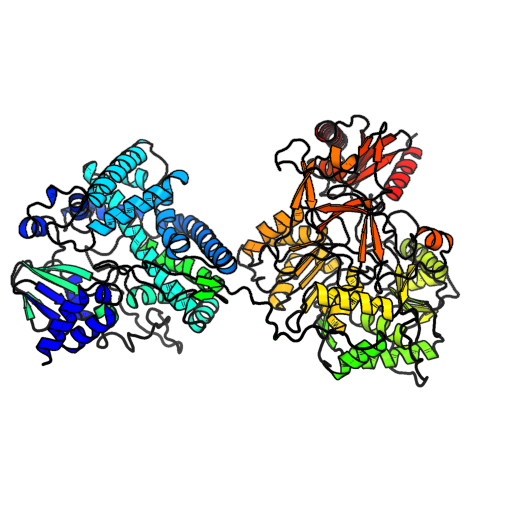VAL A 1 726 ? -3.738 -0.021 -0.506 1.00 94.94 726 VAL A CA 1
ATOM 5594 C C . VAL A 1 726 ? -4.425 0.977 0.419 1.00 94.94 726 VAL A C 1
ATOM 5596 O O . VAL A 1 726 ? -4.981 0.583 1.445 1.00 94.94 726 VAL A O 1
ATOM 5599 N N . MET A 1 727 ? -4.406 2.268 0.069 1.00 96.81 727 MET A N 1
ATOM 5600 C CA . MET A 1 727 ? -5.119 3.297 0.826 1.00 96.81 727 MET A CA 1
ATOM 5601 C C . MET A 1 727 ? -6.614 2.977 0.836 1.00 96.81 727 MET A C 1
ATOM 5603 O O . MET A 1 727 ? -7.221 2.795 -0.214 1.00 96.81 727 MET A O 1
ATOM 5607 N N . PHE A 1 728 ? -7.213 2.892 2.022 1.00 97.50 728 PHE A N 1
ATOM 5608 C CA . PHE A 1 728 ? -8.567 2.370 2.182 1.00 97.50 728 PHE A CA 1
ATOM 5609 C C . PHE A 1 728 ? -9.405 3.327 3.046 1.00 97.50 728 PHE A C 1
ATOM 5611 O O . PHE A 1 728 ? -9.516 3.125 4.257 1.00 97.50 728 PHE A O 1
ATOM 5618 N N . PRO A 1 729 ? -9.960 4.410 2.461 1.00 97.69 729 PRO A N 1
ATOM 5619 C CA . PRO A 1 729 ? -10.812 5.360 3.177 1.00 97.69 729 PRO A CA 1
ATOM 5620 C C . PRO A 1 729 ? -12.104 4.706 3.678 1.00 97.69 729 PRO A C 1
ATOM 5622 O O . PRO A 1 729 ? -12.845 4.133 2.887 1.00 97.69 729 PRO A O 1
ATOM 5625 N N . VAL A 1 730 ? -12.405 4.803 4.971 1.00 97.38 730 VAL A N 1
ATOM 5626 C CA . VAL A 1 730 ? -13.549 4.127 5.604 1.00 97.38 730 VAL A CA 1
ATOM 5627 C C . VAL A 1 730 ? -14.347 5.066 6.497 1.00 97.38 730 VAL A C 1
ATOM 5629 O O . VAL A 1 730 ? -13.817 6.033 7.045 1.00 97.38 730 VAL A O 1
ATOM 5632 N N . TYR A 1 731 ? -15.628 4.751 6.696 1.00 97.19 731 TYR A N 1
ATOM 5633 C CA . TYR A 1 731 ? -16.496 5.476 7.624 1.00 97.19 731 TYR A CA 1
ATOM 5634 C C . TYR A 1 731 ? -17.070 4.553 8.694 1.00 97.19 731 TYR A C 1
ATOM 5636 O O . TYR A 1 731 ? -17.394 3.386 8.450 1.00 97.19 731 TYR A O 1
ATOM 5644 N N . GLY A 1 732 ? -17.177 5.098 9.903 1.00 93.62 732 GLY A N 1
ATOM 5645 C CA . GLY A 1 732 ? -17.497 4.345 11.096 1.00 93.62 732 GLY A CA 1
ATOM 5646 C C . GLY A 1 732 ? -17.657 5.215 12.338 1.00 93.62 732 GLY A C 1
ATOM 5647 O O . GLY A 1 732 ? -17.225 6.369 12.370 1.00 93.62 732 GLY A O 1
ATOM 5648 N N . LEU A 1 733 ? -18.297 4.639 13.351 1.00 92.81 733 LEU A N 1
ATOM 5649 C CA . LEU A 1 733 ? -18.605 5.255 14.638 1.00 92.81 733 LEU A CA 1
ATOM 5650 C C . LEU A 1 733 ? -18.941 4.176 15.674 1.00 92.81 733 LEU A C 1
ATOM 5652 O O . LEU A 1 733 ? -19.439 3.104 15.325 1.00 92.81 733 LEU A O 1
ATOM 5656 N N . ALA A 1 734 ? -18.741 4.493 16.952 1.00 90.00 734 ALA A N 1
ATOM 5657 C CA . ALA A 1 734 ? -19.030 3.604 18.075 1.00 90.00 734 ALA A CA 1
ATOM 5658 C C . ALA A 1 734 ? -20.479 3.084 18.081 1.00 90.00 734 ALA A C 1
ATOM 5660 O O . ALA A 1 734 ? -20.725 1.937 18.447 1.00 90.00 734 ALA A O 1
ATOM 5661 N N . GLU A 1 735 ? -21.446 3.900 17.653 1.00 95.88 735 GLU A N 1
ATOM 5662 C CA . GLU A 1 735 ? -22.861 3.521 17.563 1.00 95.88 735 GLU A CA 1
ATOM 5663 C C . GLU A 1 735 ? -23.160 2.478 16.483 1.00 95.88 735 GLU A C 1
ATOM 5665 O O . GLU A 1 735 ? -24.199 1.832 16.549 1.00 95.88 735 GLU A O 1
ATOM 5670 N N . ALA A 1 736 ? -22.245 2.251 15.542 1.00 96.50 736 ALA A N 1
ATOM 5671 C CA . ALA A 1 736 ? -22.282 1.140 14.592 1.00 96.50 736 ALA A CA 1
ATOM 5672 C C . ALA A 1 736 ? -21.290 0.028 14.979 1.00 96.50 736 ALA A C 1
ATOM 5674 O O . ALA A 1 736 ? -20.822 -0.715 14.114 1.00 96.50 736 ALA A O 1
ATOM 5675 N N . THR A 1 737 ? -20.922 -0.054 16.265 1.00 97.62 737 THR A N 1
ATOM 5676 C CA . THR A 1 737 ? -19.782 -0.813 16.807 1.00 97.62 737 THR A CA 1
ATOM 5677 C C . THR A 1 737 ? -18.436 -0.278 16.316 1.00 97.62 737 THR A C 1
ATOM 5679 O O . THR A 1 737 ? -17.592 0.096 17.126 1.00 97.62 737 THR A O 1
ATOM 5682 N N . LEU A 1 738 ? -18.232 -0.230 14.999 1.00 95.44 738 LEU A N 1
ATOM 5683 C CA . LEU A 1 738 ? -17.060 0.355 14.363 1.00 95.44 738 LEU A CA 1
ATOM 5684 C C . LEU A 1 738 ? -17.356 0.720 12.907 1.00 95.44 738 LEU A C 1
ATOM 5686 O O . LEU A 1 738 ? -17.481 1.896 12.592 1.00 95.44 738 LEU A O 1
ATOM 5690 N N . ALA A 1 739 ? -17.435 -0.271 12.017 1.00 96.50 739 ALA A N 1
ATOM 5691 C CA . ALA A 1 739 ? -17.439 -0.056 10.573 1.00 96.50 739 ALA A CA 1
ATOM 5692 C C . ALA A 1 739 ? -18.864 0.136 10.038 1.00 96.50 739 ALA A C 1
ATOM 5694 O O . ALA A 1 739 ? -19.744 -0.683 10.295 1.00 96.50 739 ALA A O 1
ATOM 5695 N N . ALA A 1 740 ? -19.074 1.197 9.257 1.00 97.81 740 ALA A N 1
ATOM 5696 C CA . ALA A 1 740 ? -20.341 1.468 8.582 1.00 97.81 740 ALA A CA 1
ATOM 5697 C C . ALA A 1 740 ? -20.223 1.294 7.064 1.00 97.81 740 ALA A C 1
ATOM 5699 O O . ALA A 1 740 ? -21.081 0.643 6.465 1.00 97.81 740 ALA A O 1
ATOM 5700 N N . THR A 1 741 ? -19.163 1.823 6.442 1.00 98.38 741 THR A N 1
ATOM 5701 C CA . THR A 1 741 ? -18.924 1.671 4.998 1.00 98.38 741 THR A CA 1
ATOM 5702 C C . THR A 1 741 ? -17.461 1.420 4.672 1.00 98.38 741 THR A C 1
ATOM 5704 O O . THR A 1 741 ? -16.598 2.071 5.262 1.00 98.38 741 THR A O 1
ATOM 5707 N N . PHE A 1 742 ? -17.210 0.530 3.703 1.00 97.88 742 PHE A N 1
ATOM 5708 C CA . PHE A 1 742 ? -15.896 0.220 3.132 1.00 97.88 742 PHE A CA 1
ATOM 5709 C C . PHE A 1 742 ? -15.902 0.350 1.598 1.00 97.88 742 PHE A C 1
ATOM 5711 O O . PHE A 1 742 ? -16.903 0.019 0.951 1.00 97.88 742 PHE A O 1
ATOM 5718 N N . PRO A 1 743 ? -14.784 0.773 0.982 1.00 94.31 743 PRO A N 1
ATOM 5719 C CA . PRO A 1 743 ? -14.530 0.574 -0.439 1.00 94.31 743 PRO A CA 1
ATOM 5720 C C . PRO A 1 743 ? -14.458 -0.918 -0.788 1.00 94.31 743 PRO A C 1
ATOM 5722 O O . PRO A 1 743 ? -14.369 -1.781 0.082 1.00 94.31 743 PRO A O 1
ATOM 5725 N N . THR A 1 744 ? -14.463 -1.244 -2.079 1.00 87.50 744 THR A N 1
ATOM 5726 C CA . THR A 1 744 ? -14.159 -2.615 -2.517 1.00 87.50 744 THR A CA 1
ATOM 5727 C C . THR A 1 744 ? -12.643 -2.843 -2.456 1.00 87.50 744 THR A C 1
ATOM 5729 O O . THR A 1 744 ? -11.913 -2.068 -3.080 1.00 87.50 744 THR A O 1
ATOM 5732 N N . PRO A 1 745 ? -12.145 -3.871 -1.737 1.00 87.12 745 PRO A N 1
ATOM 5733 C CA . PRO A 1 745 ? -10.717 -4.181 -1.693 1.00 87.12 745 PRO A CA 1
ATOM 5734 C C . PRO A 1 745 ? -10.104 -4.317 -3.092 1.00 87.12 745 PRO A C 1
ATOM 5736 O O . PRO A 1 745 ? -10.675 -4.962 -3.970 1.00 87.12 745 PRO A O 1
ATOM 5739 N N . GLY A 1 746 ? -8.931 -3.716 -3.295 1.00 80.62 746 GLY A N 1
ATOM 5740 C CA . GLY A 1 746 ? -8.211 -3.747 -4.570 1.00 80.62 746 GLY A CA 1
ATOM 5741 C C . GLY A 1 746 ? -8.568 -2.627 -5.554 1.00 80.62 746 GLY A C 1
ATOM 5742 O O . GLY A 1 746 ? -7.858 -2.484 -6.554 1.00 80.62 746 GLY A O 1
ATOM 5743 N N . ASN A 1 747 ? -9.594 -1.816 -5.270 1.00 82.06 747 ASN A N 1
ATOM 5744 C CA . ASN A 1 747 ? -9.883 -0.592 -6.019 1.00 82.06 747 ASN A CA 1
ATOM 5745 C C . ASN A 1 747 ? -9.025 0.580 -5.529 1.00 82.06 747 ASN A C 1
ATOM 5747 O O . ASN A 1 747 ? -8.775 0.723 -4.334 1.00 82.06 747 ASN A O 1
ATOM 5751 N N . THR A 1 748 ? -8.641 1.460 -6.449 1.00 86.56 748 THR A N 1
ATOM 5752 C CA . THR A 1 748 ? -7.961 2.723 -6.132 1.00 86.56 748 THR A CA 1
ATOM 5753 C C . THR A 1 748 ? -8.935 3.697 -5.443 1.00 86.56 748 THR A C 1
ATOM 5755 O O . THR A 1 748 ? -10.102 3.772 -5.852 1.00 86.56 748 THR A O 1
ATOM 5758 N N . PRO A 1 749 ? -8.505 4.455 -4.411 1.00 90.00 749 PRO A N 1
ATOM 5759 C CA . PRO A 1 749 ? -9.336 5.462 -3.756 1.00 90.00 749 PRO A CA 1
ATOM 5760 C C . PRO A 1 749 ? -9.949 6.456 -4.737 1.00 90.00 749 PRO A C 1
ATOM 5762 O O . PRO A 1 749 ? -9.260 7.027 -5.582 1.00 90.00 749 PRO A O 1
ATOM 5765 N N . ARG A 1 750 ? -11.247 6.722 -4.579 1.00 93.69 750 ARG A N 1
ATOM 5766 C CA . ARG A 1 750 ? -11.960 7.699 -5.405 1.00 93.69 750 ARG A CA 1
ATOM 5767 C C . ARG A 1 750 ? -11.992 9.065 -4.732 1.00 93.69 750 ARG A C 1
ATOM 5769 O O . ARG A 1 750 ? -12.453 9.197 -3.597 1.00 93.69 750 ARG A O 1
ATOM 5776 N N . ILE A 1 751 ? -11.545 10.074 -5.474 1.00 95.44 751 ILE A N 1
ATOM 5777 C CA . ILE A 1 751 ? -11.615 11.490 -5.111 1.00 95.44 751 ILE A CA 1
ATOM 5778 C C . ILE A 1 751 ? -12.441 12.191 -6.187 1.00 95.44 751 ILE A C 1
ATOM 5780 O O . ILE A 1 751 ? -12.111 12.107 -7.368 1.00 95.44 751 ILE A O 1
ATOM 5784 N N . GLU A 1 752 ? -13.496 12.885 -5.777 1.00 94.88 752 GLU A N 1
ATOM 5785 C CA . GLU A 1 752 ? -14.354 13.672 -6.666 1.00 94.88 752 GLU A CA 1
ATOM 5786 C C . GLU A 1 752 ? -14.167 15.163 -6.376 1.00 94.88 752 GLU A C 1
ATOM 5788 O O . GLU A 1 752 ? -13.885 15.548 -5.241 1.00 94.88 752 GLU A O 1
ATOM 5793 N N . TYR A 1 753 ? -14.341 15.999 -7.399 1.00 95.75 753 TYR A N 1
ATOM 5794 C CA . TYR A 1 753 ? -14.292 17.456 -7.281 1.00 95.75 753 TYR A CA 1
ATOM 5795 C C . TYR A 1 753 ? -15.689 18.022 -7.506 1.00 95.75 753 TYR A C 1
ATOM 5797 O O . TYR A 1 753 ? -16.303 17.786 -8.549 1.00 95.75 753 TYR A O 1
ATOM 5805 N N . VAL A 1 754 ? -16.200 18.755 -6.521 1.00 94.88 754 VAL A N 1
ATOM 5806 C CA . VAL A 1 754 ? -17.555 19.314 -6.531 1.00 94.88 754 VAL A CA 1
ATOM 5807 C C . VAL A 1 754 ? -17.536 20.818 -6.287 1.00 94.88 754 VAL A C 1
ATOM 5809 O O . VAL A 1 754 ? -16.599 21.348 -5.694 1.00 94.88 754 VAL A O 1
ATOM 5812 N N . ASP A 1 755 ? -18.558 21.519 -6.764 1.00 93.44 755 ASP A N 1
ATOM 5813 C CA . ASP A 1 755 ? -18.729 22.947 -6.516 1.00 93.44 755 ASP A CA 1
ATOM 5814 C C . ASP A 1 755 ? -19.015 23.190 -5.025 1.00 93.44 755 ASP A C 1
ATOM 5816 O O . ASP A 1 755 ? -20.011 22.703 -4.481 1.00 93.44 755 ASP A O 1
ATOM 5820 N N . ARG A 1 756 ? -18.120 23.931 -4.361 1.00 88.12 756 ARG A N 1
ATOM 5821 C CA . ARG A 1 756 ? -18.166 24.207 -2.918 1.00 88.12 756 ARG A CA 1
ATOM 5822 C C . ARG A 1 756 ? -19.464 24.881 -2.481 1.00 88.12 756 ARG A C 1
ATOM 5824 O O . ARG A 1 756 ? -20.032 24.478 -1.467 1.00 88.12 756 ARG A O 1
ATOM 5831 N N . ASP A 1 757 ? -19.925 25.879 -3.232 1.00 84.94 757 ASP A N 1
ATOM 5832 C CA . ASP A 1 757 ? -21.120 26.646 -2.871 1.00 84.94 757 ASP A CA 1
ATOM 5833 C C . ASP A 1 757 ? -22.363 25.767 -3.009 1.00 84.94 757 ASP A C 1
ATOM 5835 O O . ASP A 1 757 ? -23.190 25.695 -2.103 1.00 84.94 757 ASP A O 1
ATOM 5839 N N . ARG A 1 758 ? -22.452 25.010 -4.112 1.00 89.56 758 ARG A N 1
ATOM 5840 C CA . ARG A 1 758 ? -23.559 24.064 -4.312 1.00 89.56 758 ARG A CA 1
ATOM 5841 C C . ARG A 1 758 ? -23.592 22.997 -3.226 1.00 89.56 758 ARG A C 1
ATOM 5843 O O . ARG A 1 758 ? -24.676 22.640 -2.765 1.00 89.56 758 ARG A O 1
ATOM 5850 N N . LEU A 1 759 ? -22.427 22.511 -2.792 1.00 88.12 759 LEU A N 1
ATOM 5851 C CA . LEU A 1 759 ? -22.348 21.522 -1.722 1.00 88.12 759 LEU A CA 1
ATOM 5852 C C . LEU A 1 759 ? -22.856 22.089 -0.389 1.00 88.12 759 LEU A C 1
ATOM 5854 O O . LEU A 1 759 ? -23.566 21.387 0.332 1.00 88.12 759 LEU A O 1
ATOM 5858 N N . ALA A 1 760 ? -22.533 23.349 -0.083 1.00 80.81 760 ALA A N 1
ATOM 5859 C CA . ALA A 1 760 ? -23.031 24.054 1.099 1.00 80.81 760 ALA A CA 1
ATOM 5860 C C . ALA A 1 760 ? -24.556 24.291 1.062 1.00 80.81 760 ALA A C 1
ATOM 5862 O O . ALA A 1 760 ? -25.208 24.264 2.110 1.00 80.81 760 ALA A O 1
ATOM 5863 N N . ASP A 1 761 ? -25.125 24.434 -0.139 1.00 84.44 761 ASP A N 1
ATOM 5864 C CA . ASP A 1 761 ? -26.574 24.493 -0.386 1.00 84.44 761 ASP A CA 1
ATOM 5865 C C . ASP A 1 761 ? -27.249 23.103 -0.395 1.00 84.44 761 ASP A C 1
ATOM 5867 O O . ASP A 1 761 ? -28.464 22.994 -0.563 1.00 84.44 761 ASP A O 1
ATOM 5871 N N . GLY A 1 762 ? -26.481 22.022 -0.206 1.00 85.75 762 GLY A N 1
ATOM 5872 C CA . GLY A 1 762 ? -26.997 20.655 -0.103 1.00 85.75 762 GLY A CA 1
ATOM 5873 C C . GLY A 1 762 ? -26.976 19.842 -1.402 1.00 85.75 762 GLY A C 1
ATOM 5874 O O . GLY A 1 762 ? -27.689 18.844 -1.495 1.00 85.75 762 GLY A O 1
ATOM 5875 N N . SER A 1 763 ? -26.173 20.229 -2.399 1.00 89.75 763 SER A N 1
ATOM 5876 C CA . SER A 1 763 ? -26.044 19.509 -3.674 1.00 89.75 763 SER A CA 1
ATOM 5877 C C . SER A 1 763 ? -24.589 19.388 -4.142 1.00 89.75 763 SER A C 1
ATOM 5879 O O . SER A 1 763 ? -23.940 20.369 -4.492 1.00 89.75 763 SER A O 1
ATOM 5881 N N . ALA A 1 764 ? -24.085 18.166 -4.267 1.00 93.31 764 ALA A N 1
ATOM 5882 C CA . ALA A 1 764 ? -22.792 17.856 -4.865 1.00 93.31 764 ALA A CA 1
ATOM 5883 C C . ALA A 1 764 ? -22.865 17.902 -6.401 1.00 93.31 764 ALA A C 1
ATOM 5885 O O . ALA A 1 764 ? -23.284 16.947 -7.055 1.00 93.31 764 ALA A O 1
ATOM 5886 N N . VAL A 1 765 ? -22.440 19.022 -6.988 1.00 94.00 765 VAL A N 1
ATOM 5887 C CA . VAL A 1 765 ? -22.340 19.194 -8.447 1.00 94.00 765 VAL A CA 1
ATOM 5888 C C . VAL A 1 765 ? -20.886 19.031 -8.868 1.00 94.00 765 VAL A C 1
ATOM 5890 O O . VAL A 1 765 ? -20.045 19.807 -8.427 1.00 94.00 765 VAL A O 1
ATOM 5893 N N . ARG A 1 766 ? -20.583 18.041 -9.717 1.00 96.12 766 ARG A N 1
ATOM 5894 C CA . ARG A 1 766 ? -19.221 17.797 -10.220 1.00 96.12 766 ARG A CA 1
ATOM 5895 C C . ARG A 1 766 ? -18.687 18.996 -11.006 1.00 96.12 766 ARG A C 1
ATOM 5897 O O . ARG A 1 766 ? -19.389 19.538 -11.857 1.00 96.12 766 ARG A O 1
ATOM 5904 N N . VAL A 1 767 ? -17.429 19.351 -10.763 1.00 95.00 767 VAL A N 1
ATOM 5905 C CA . VAL A 1 767 ? -16.692 20.393 -11.496 1.00 95.00 767 VAL A CA 1
ATOM 5906 C C . VAL A 1 767 ? -15.278 19.909 -11.835 1.00 95.00 767 VAL A C 1
ATOM 5908 O O . VAL A 1 767 ? -14.763 19.020 -11.155 1.00 95.00 767 VAL A O 1
ATOM 5911 N N . PRO A 1 768 ? -14.621 20.467 -12.868 1.00 92.19 768 PRO A N 1
ATOM 5912 C CA . PRO A 1 768 ? -13.204 20.218 -13.116 1.00 92.19 768 PRO A CA 1
ATOM 5913 C C . PRO A 1 768 ? -12.335 20.547 -11.894 1.00 92.19 768 PRO A C 1
ATOM 5915 O O . PRO A 1 768 ? -12.650 21.445 -11.115 1.00 92.19 768 PRO A O 1
ATOM 5918 N N . ARG A 1 769 ? -11.211 19.839 -11.735 1.00 89.38 769 ARG A N 1
ATOM 5919 C CA . ARG A 1 769 ? -10.286 20.021 -10.601 1.00 89.38 769 ARG A CA 1
ATOM 5920 C C . ARG A 1 769 ? -9.743 21.451 -10.482 1.00 89.38 769 ARG A C 1
ATOM 5922 O O . ARG A 1 769 ? -9.472 21.905 -9.376 1.00 89.38 769 ARG A O 1
ATOM 5929 N N . ASP A 1 770 ? -9.523 22.112 -11.610 1.00 88.31 770 ASP A N 1
ATOM 5930 C CA . ASP A 1 770 ? -8.985 23.470 -11.732 1.00 88.31 770 ASP A CA 1
ATOM 5931 C C . ASP A 1 770 ? -10.062 24.562 -11.645 1.00 88.31 770 ASP A C 1
ATOM 5933 O O . ASP A 1 770 ? -9.748 25.749 -11.720 1.00 88.31 770 ASP A O 1
ATOM 5937 N N . HIS A 1 771 ? -11.327 24.181 -11.449 1.00 88.38 771 HIS A N 1
ATOM 5938 C CA . HIS A 1 771 ? -12.413 25.126 -11.239 1.00 88.38 771 HIS A CA 1
ATOM 5939 C C . HIS A 1 771 ? -12.195 25.934 -9.949 1.00 88.38 771 HIS A C 1
ATOM 5941 O O . HIS A 1 771 ? -11.857 25.379 -8.904 1.00 88.38 771 HIS A O 1
ATOM 5947 N N . GLU A 1 772 ? -12.458 27.244 -9.983 1.00 84.69 772 GLU A N 1
ATOM 5948 C CA . GLU A 1 772 ? -12.156 28.168 -8.873 1.00 84.69 772 GLU A CA 1
ATOM 5949 C C . GLU A 1 772 ? -12.849 27.778 -7.546 1.00 84.69 772 GLU A C 1
ATOM 5951 O O . GLU A 1 772 ? -12.319 27.985 -6.454 1.00 84.69 772 GLU A O 1
ATOM 5956 N N . ARG A 1 773 ? -14.032 27.159 -7.652 1.00 85.25 773 ARG A N 1
ATOM 5957 C CA . ARG A 1 773 ? -14.848 26.668 -6.526 1.00 85.25 773 ARG A CA 1
ATOM 5958 C C . ARG A 1 773 ? -14.744 25.163 -6.295 1.00 85.25 773 ARG A C 1
ATOM 5960 O O . ARG A 1 773 ? -15.591 24.605 -5.601 1.00 85.25 773 ARG A O 1
ATOM 5967 N N . ALA A 1 774 ? -13.764 24.487 -6.891 1.00 88.19 774 ALA A N 1
ATOM 5968 C CA . ALA A 1 774 ? -13.584 23.059 -6.675 1.00 88.19 774 ALA A CA 1
ATOM 5969 C C . ALA A 1 774 ? -13.302 22.765 -5.190 1.00 88.19 774 ALA A C 1
ATOM 5971 O O . ALA A 1 774 ? -12.440 23.376 -4.550 1.00 88.19 774 ALA A O 1
ATOM 5972 N N . LYS A 1 775 ? -14.039 21.801 -4.645 1.00 87.69 775 LYS A N 1
ATOM 5973 C CA . LYS A 1 775 ? -13.805 21.170 -3.348 1.00 87.69 775 LYS A CA 1
ATOM 5974 C C . LYS A 1 775 ? -13.653 19.676 -3.579 1.00 87.69 775 LYS A C 1
ATOM 5976 O O . LYS A 1 775 ? -14.495 19.076 -4.245 1.00 87.69 775 LYS A O 1
ATOM 5981 N N . ASP A 1 776 ? -12.580 19.090 -3.057 1.00 92.00 776 ASP A N 1
ATOM 5982 C CA . ASP A 1 776 ? -12.416 17.644 -3.116 1.00 92.00 776 ASP A CA 1
ATOM 5983 C C . ASP A 1 776 ? -13.194 16.937 -2.001 1.00 92.00 776 ASP A C 1
ATOM 5985 O O . ASP A 1 776 ? -13.333 17.439 -0.886 1.00 92.00 776 ASP A O 1
ATOM 5989 N N . ILE A 1 777 ? -13.756 15.781 -2.342 1.00 94.38 777 ILE A N 1
ATOM 5990 C CA . ILE A 1 777 ? -14.441 14.875 -1.421 1.00 94.38 777 ILE A CA 1
ATOM 5991 C C . ILE A 1 777 ? -13.940 13.452 -1.675 1.00 94.38 777 ILE A C 1
ATOM 5993 O O . ILE A 1 777 ? -13.668 13.065 -2.814 1.00 94.38 777 ILE A O 1
ATOM 5997 N N . VAL A 1 778 ? -13.802 12.666 -0.607 1.00 96.06 778 VAL A N 1
ATOM 5998 C CA . VAL A 1 778 ? -13.247 11.307 -0.664 1.00 96.06 778 VAL A CA 1
ATOM 5999 C C . VAL A 1 778 ? -14.358 10.282 -0.458 1.00 96.06 778 VAL A C 1
ATOM 6001 O O . VAL A 1 778 ? -15.150 10.399 0.480 1.00 96.06 778 VAL A O 1
ATOM 6004 N N . SER A 1 779 ? -14.419 9.282 -1.339 1.00 97.56 779 SER A N 1
ATOM 6005 C CA . SER A 1 779 ? -15.343 8.154 -1.188 1.00 97.56 779 SER A CA 1
ATOM 6006 C C . SER A 1 779 ? -14.926 7.309 0.008 1.00 97.56 779 SER A C 1
ATOM 6008 O O . SER A 1 779 ? -13.764 6.926 0.114 1.00 97.56 779 SER A O 1
ATOM 6010 N N . VAL A 1 780 ? -15.884 6.968 0.866 1.00 97.12 780 VAL A N 1
ATOM 6011 C CA . VAL A 1 780 ? -15.731 5.984 1.954 1.00 97.12 780 VAL A CA 1
ATOM 6012 C C . VAL A 1 780 ? -16.424 4.656 1.615 1.00 97.12 780 VAL A C 1
ATOM 6014 O O . VAL A 1 780 ? -16.665 3.813 2.483 1.00 97.12 780 VAL A O 1
ATOM 6017 N N . GLY A 1 781 ? -16.764 4.471 0.336 1.00 96.44 781 GLY A N 1
ATOM 6018 C CA . GLY A 1 781 ? -17.317 3.244 -0.215 1.00 96.44 781 GLY A CA 1
ATOM 6019 C C . GLY A 1 781 ? -18.783 2.997 0.132 1.00 96.44 781 GLY A C 1
ATOM 6020 O O . GLY A 1 781 ? -19.616 3.902 0.088 1.00 96.44 781 GLY A O 1
ATOM 6021 N N . ARG A 1 782 ? -19.118 1.735 0.410 1.00 96.44 782 ARG A N 1
ATOM 6022 C CA . ARG A 1 782 ? -20.494 1.221 0.487 1.00 96.44 782 ARG A CA 1
ATOM 6023 C C . ARG A 1 782 ? -20.754 0.526 1.820 1.00 96.44 782 ARG A C 1
ATOM 6025 O O . ARG A 1 782 ? -19.793 0.136 2.480 1.00 96.44 782 ARG A O 1
ATOM 6032 N N . PRO A 1 783 ? -22.026 0.363 2.230 1.00 97.75 783 PRO A N 1
ATOM 6033 C CA . PRO A 1 783 ? -22.361 -0.279 3.497 1.00 97.75 783 PRO A CA 1
ATOM 6034 C C . PRO A 1 783 ? -21.691 -1.642 3.652 1.00 97.75 783 PRO A C 1
ATOM 6036 O O . PRO A 1 783 ? -21.706 -2.451 2.723 1.00 97.75 783 PRO A O 1
ATOM 6039 N N . VAL A 1 784 ? -21.101 -1.879 4.824 1.00 97.81 784 VAL A N 1
ATOM 6040 C CA . VAL A 1 784 ? -20.494 -3.173 5.159 1.00 97.81 784 VAL A CA 1
ATOM 6041 C C . VAL A 1 784 ? -21.554 -4.277 5.245 1.00 97.81 784 VAL A C 1
ATOM 6043 O O . VAL A 1 784 ? -22.748 -4.010 5.382 1.00 97.81 784 VAL A O 1
ATOM 6046 N N . HIS A 1 785 ? -21.128 -5.537 5.180 1.00 94.00 785 HIS A N 1
ATOM 6047 C CA . HIS A 1 785 ? -22.007 -6.699 5.301 1.00 94.00 785 HIS A CA 1
ATOM 6048 C C . HIS A 1 785 ? -22.935 -6.594 6.527 1.00 94.00 785 HIS A C 1
ATOM 6050 O O . HIS A 1 785 ? -22.483 -6.327 7.637 1.00 94.00 785 HIS A O 1
ATOM 6056 N N . GLY A 1 786 ? -24.241 -6.791 6.324 1.00 93.38 786 GLY A N 1
ATOM 6057 C CA . GLY A 1 786 ? -25.260 -6.680 7.378 1.00 93.38 786 GLY A CA 1
ATOM 6058 C C . GLY A 1 786 ? -25.654 -5.246 7.770 1.00 93.38 786 GLY A C 1
ATOM 6059 O O . GLY A 1 786 ? -26.629 -5.068 8.501 1.00 93.38 786 GLY A O 1
ATOM 6060 N N . MET A 1 787 ? -24.960 -4.219 7.265 1.00 97.44 787 MET A N 1
ATOM 6061 C CA . MET A 1 787 ? -25.299 -2.812 7.483 1.00 97.44 787 MET A CA 1
ATOM 6062 C C . MET A 1 787 ? -26.193 -2.290 6.358 1.00 97.44 787 MET A C 1
ATOM 6064 O O . MET A 1 787 ? -25.913 -2.458 5.171 1.00 97.44 787 MET A O 1
ATOM 6068 N N . ARG A 1 788 ? -27.259 -1.585 6.727 1.00 97.06 788 ARG A N 1
ATOM 6069 C CA . ARG A 1 788 ? -28.066 -0.780 5.808 1.00 97.06 788 ARG A CA 1
ATOM 6070 C C . ARG A 1 788 ? -27.783 0.692 6.052 1.00 97.06 788 ARG A C 1
ATOM 6072 O O . ARG A 1 788 ? -27.641 1.126 7.193 1.00 97.06 788 ARG A O 1
ATOM 6079 N N . LEU A 1 789 ? -27.765 1.460 4.968 1.00 96.31 789 LEU A N 1
ATOM 6080 C CA . LEU A 1 789 ? -27.517 2.896 4.989 1.00 96.31 789 LEU A CA 1
ATOM 6081 C C . LEU A 1 789 ? -28.557 3.629 4.151 1.00 96.31 789 LEU A C 1
ATOM 6083 O O . LEU A 1 789 ? -28.864 3.222 3.027 1.00 96.31 789 LEU A O 1
ATOM 6087 N N . ARG A 1 790 ? -29.049 4.751 4.673 1.00 95.19 790 ARG A N 1
ATOM 6088 C CA . ARG A 1 790 ? -29.815 5.734 3.902 1.00 95.19 790 ARG A CA 1
ATOM 6089 C C . ARG A 1 790 ? -29.365 7.151 4.238 1.00 95.19 790 ARG A C 1
ATOM 6091 O O . ARG A 1 790 ? -28.726 7.381 5.259 1.00 95.19 790 ARG A O 1
ATOM 6098 N N . LEU A 1 791 ? -29.730 8.084 3.369 1.00 95.44 791 LEU A N 1
ATOM 6099 C CA . LEU A 1 791 ? -29.645 9.513 3.644 1.00 95.44 791 LEU A CA 1
ATOM 6100 C C . LEU A 1 791 ? -31.058 10.005 3.992 1.00 95.44 791 LEU A C 1
ATOM 6102 O O . LEU A 1 791 ? -32.019 9.629 3.311 1.00 95.44 791 LEU A O 1
ATOM 6106 N N . ALA A 1 792 ? -31.196 10.783 5.065 1.00 90.62 792 ALA A N 1
ATOM 6107 C CA . ALA A 1 792 ? -32.478 11.304 5.532 1.00 90.62 792 ALA A CA 1
ATOM 6108 C C . ALA A 1 792 ? -33.174 12.124 4.434 1.00 90.62 792 ALA A C 1
ATOM 6110 O O . ALA A 1 792 ? -32.525 12.874 3.711 1.00 90.62 792 ALA A O 1
ATOM 6111 N N . GLY A 1 793 ? -34.492 11.958 4.295 1.00 81.75 793 GLY A N 1
ATOM 6112 C CA . GLY A 1 793 ? -35.271 12.556 3.203 1.00 81.75 793 GLY A CA 1
ATOM 6113 C C . GLY A 1 793 ? -35.173 11.813 1.865 1.00 81.75 793 GLY A C 1
ATOM 6114 O O . GLY A 1 793 ? -35.839 12.212 0.918 1.00 81.75 793 GLY A O 1
ATOM 6115 N N . HIS A 1 794 ? -34.391 10.726 1.792 1.00 75.06 794 HIS A N 1
ATOM 6116 C CA . HIS A 1 794 ? -34.153 9.945 0.571 1.00 75.06 794 HIS A CA 1
ATOM 6117 C C . HIS A 1 794 ? -33.803 10.823 -0.647 1.00 75.06 794 HIS A C 1
ATOM 6119 O O . HIS A 1 794 ? -34.453 10.713 -1.689 1.00 75.06 794 HIS A O 1
ATOM 6125 N N . PRO A 1 795 ? -32.791 11.701 -0.520 1.00 74.69 795 PRO A N 1
ATOM 6126 C CA . PRO A 1 795 ? -32.423 12.627 -1.576 1.00 74.69 795 PRO A CA 1
ATOM 6127 C C . PRO A 1 795 ? -32.047 11.885 -2.863 1.00 74.69 795 PRO A C 1
ATOM 6129 O O . PRO A 1 795 ? -31.529 10.759 -2.829 1.00 74.69 795 PRO A O 1
ATOM 6132 N N . ALA A 1 796 ? -32.298 12.544 -3.997 1.00 82.62 796 ALA A N 1
ATOM 6133 C CA . ALA A 1 796 ? -31.799 12.112 -5.296 1.00 82.62 796 ALA A CA 1
ATOM 6134 C C . ALA A 1 796 ? -30.261 12.010 -5.286 1.00 82.62 796 ALA A C 1
ATOM 6136 O O . ALA A 1 796 ? -29.585 12.532 -4.398 1.00 82.62 796 ALA A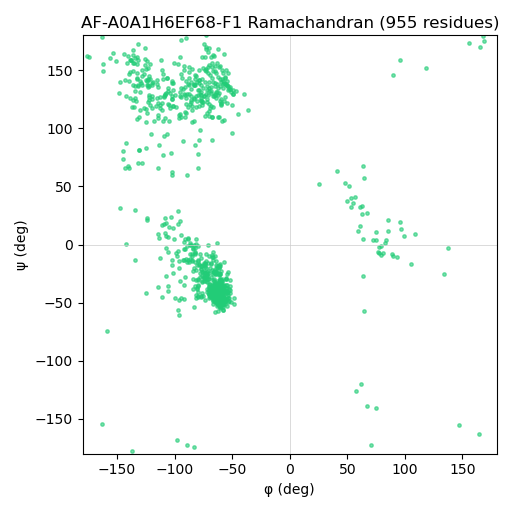 O 1
ATOM 6137 N N . GLU A 1 797 ? -29.698 11.325 -6.278 1.00 89.38 797 GLU A N 1
ATOM 6138 C CA . GLU A 1 797 ? -28.247 11.252 -6.451 1.00 89.38 797 GLU A CA 1
ATOM 6139 C C . GLU A 1 797 ? -27.613 12.651 -6.496 1.00 89.38 797 GLU A C 1
ATOM 6141 O O . GLU A 1 797 ? -28.158 13.570 -7.106 1.00 89.38 797 GLU A O 1
ATOM 6146 N N . GLY A 1 798 ? -26.492 12.825 -5.791 1.00 89.50 798 GLY A N 1
ATOM 6147 C CA . GLY A 1 798 ? -25.834 14.123 -5.641 1.00 89.50 798 GLY A CA 1
ATOM 6148 C C . GLY A 1 798 ? -26.450 15.075 -4.608 1.00 89.50 798 GLY A C 1
ATOM 6149 O O . GLY A 1 798 ? -25.807 16.066 -4.286 1.00 89.50 798 GLY A O 1
ATOM 6150 N N . ALA A 1 799 ? -27.619 14.804 -4.022 1.00 92.38 799 ALA A N 1
ATOM 6151 C CA . ALA A 1 799 ? -28.154 15.643 -2.944 1.00 92.38 799 ALA A CA 1
ATOM 6152 C C . ALA A 1 799 ? -27.695 15.171 -1.548 1.00 92.38 799 ALA A C 1
ATOM 6154 O O . ALA A 1 799 ? -27.595 13.973 -1.261 1.00 92.38 799 ALA A O 1
ATOM 6155 N N . THR A 1 800 ? -27.397 16.137 -0.680 1.00 91.94 800 THR A N 1
ATOM 6156 C CA . THR A 1 800 ? -26.887 15.920 0.679 1.00 91.94 800 THR A CA 1
ATOM 6157 C C . THR A 1 800 ? -28.022 15.537 1.630 1.00 91.94 800 THR A C 1
ATOM 6159 O O . THR A 1 800 ? -29.113 16.103 1.577 1.00 91.94 800 THR A O 1
ATOM 6162 N N . GLY A 1 801 ? -27.758 14.614 2.555 1.00 92.81 801 GLY A N 1
ATOM 6163 C CA . GLY A 1 801 ? -28.672 14.285 3.650 1.00 92.81 801 GLY A CA 1
ATOM 6164 C C . GLY A 1 801 ? -27.943 13.736 4.875 1.00 92.81 801 GLY A C 1
ATOM 6165 O O . GLY A 1 801 ? -26.779 13.343 4.793 1.00 92.81 801 GLY A O 1
ATOM 6166 N N . GLU A 1 802 ? -28.624 13.704 6.022 1.00 95.12 802 GLU A N 1
ATOM 6167 C CA . GLU A 1 802 ? -28.087 13.080 7.241 1.00 95.12 802 GLU A CA 1
ATOM 6168 C C . GLU A 1 802 ? -27.914 11.573 7.020 1.00 95.12 802 GLU A C 1
ATOM 6170 O O . GLU A 1 802 ? -28.846 10.893 6.582 1.00 95.12 802 GLU A O 1
ATOM 6175 N N . ILE A 1 803 ? -26.732 11.045 7.333 1.00 97.06 803 ILE A N 1
ATOM 6176 C CA . ILE A 1 803 ? -26.446 9.616 7.247 1.00 97.06 803 ILE A CA 1
ATOM 6177 C C . ILE A 1 803 ? -27.214 8.904 8.361 1.00 97.06 803 ILE A C 1
ATOM 6179 O O . ILE A 1 803 ? -27.151 9.263 9.538 1.00 97.06 803 ILE A O 1
ATOM 6183 N N . GLN A 1 804 ? -27.954 7.869 7.977 1.00 97.81 804 GLN A N 1
ATOM 6184 C CA . GLN A 1 804 ? -28.699 7.033 8.899 1.00 97.81 804 GLN A CA 1
ATOM 6185 C C . GLN A 1 804 ? -28.377 5.557 8.670 1.00 97.81 804 GLN A C 1
ATOM 6187 O O . GLN A 1 804 ? -28.316 5.092 7.527 1.00 97.81 804 GLN A O 1
ATOM 6192 N N . LEU A 1 805 ? -28.199 4.818 9.764 1.00 98.19 805 LEU A N 1
ATOM 6193 C CA . LEU A 1 805 ? -27.719 3.435 9.755 1.00 98.19 805 LEU A CA 1
ATOM 6194 C C . LEU A 1 805 ? -28.709 2.489 10.433 1.00 98.19 805 LEU A C 1
ATOM 6196 O O . LEU A 1 805 ? -29.349 2.852 11.415 1.00 98.19 805 LEU A O 1
ATOM 6200 N N . ALA A 1 806 ? -28.820 1.263 9.930 1.00 98.00 806 ALA A N 1
ATOM 6201 C CA . ALA A 1 806 ? -29.612 0.209 10.559 1.00 98.00 806 ALA A CA 1
ATOM 6202 C C . ALA A 1 806 ? -28.984 -1.166 10.305 1.00 98.00 806 ALA A C 1
ATOM 6204 O O . ALA A 1 806 ? -28.569 -1.462 9.188 1.00 98.00 806 ALA A O 1
ATOM 6205 N N . GLY A 1 807 ? -28.981 -2.037 11.308 1.00 97.06 807 GLY A N 1
ATOM 6206 C CA . GLY A 1 807 ? -28.433 -3.392 11.212 1.00 97.06 807 GLY A CA 1
ATOM 6207 C C . GLY A 1 807 ? -28.034 -3.921 12.584 1.00 97.06 807 GLY A C 1
ATOM 6208 O O . GLY A 1 807 ? -28.048 -3.172 13.558 1.00 97.06 807 GLY A O 1
ATOM 6209 N N . ASP A 1 808 ? -27.648 -5.191 12.658 1.00 96.75 808 ASP A N 1
ATOM 6210 C CA . ASP A 1 808 ? -27.369 -5.860 13.940 1.00 96.75 808 ASP A CA 1
ATOM 6211 C C . ASP A 1 808 ? -26.126 -5.306 14.651 1.00 96.75 808 ASP A C 1
ATOM 6213 O O . ASP A 1 808 ? -26.006 -5.414 15.868 1.00 96.75 808 ASP A O 1
ATOM 6217 N N . ALA A 1 809 ? -25.217 -4.671 13.905 1.00 97.31 809 ALA A N 1
ATOM 6218 C CA . ALA A 1 809 ? -24.039 -3.987 14.439 1.00 97.31 809 ALA A CA 1
ATOM 6219 C C . ALA A 1 809 ? -24.348 -2.602 15.045 1.00 97.31 809 ALA A C 1
ATOM 6221 O O . ALA A 1 809 ? -23.460 -1.987 15.643 1.00 97.31 809 ALA A O 1
ATOM 6222 N N . VAL A 1 810 ? -25.576 -2.092 14.882 1.00 98.06 810 VAL A N 1
ATOM 6223 C CA . VAL A 1 810 ? -25.999 -0.791 15.414 1.00 98.06 810 VAL A CA 1
ATOM 6224 C C . VAL A 1 810 ? -26.408 -0.929 16.879 1.00 98.06 810 VAL A C 1
ATOM 6226 O O . VAL A 1 810 ? -27.093 -1.870 17.278 1.00 98.06 810 VAL A O 1
ATOM 6229 N N . THR A 1 811 ? -25.980 0.031 17.691 1.00 97.31 811 THR A N 1
ATOM 6230 C CA . THR A 1 811 ? -26.291 0.105 19.115 1.00 97.31 811 THR A CA 1
ATOM 6231 C C . THR A 1 811 ? -27.805 0.114 19.376 1.00 97.31 811 THR A C 1
ATOM 6233 O O . THR A 1 811 ? -28.543 0.783 18.653 1.00 97.31 811 THR A O 1
ATOM 6236 N N . PRO A 1 812 ? -28.295 -0.523 20.456 1.00 94.56 812 PRO A N 1
ATOM 6237 C CA . PRO A 1 812 ? -29.640 -0.283 20.977 1.00 94.56 812 PRO A CA 1
ATOM 6238 C C . PRO A 1 812 ? -29.805 1.101 21.637 1.00 94.56 812 PRO A C 1
ATOM 6240 O O . PRO A 1 812 ? -30.926 1.485 21.965 1.00 94.56 812 PRO A O 1
ATOM 6243 N N . GLY A 1 813 ? -28.716 1.847 21.863 1.00 95.06 813 GLY A N 1
ATOM 6244 C CA . GLY A 1 813 ? -28.752 3.220 22.366 1.00 95.06 813 GLY A CA 1
ATOM 6245 C C . GLY A 1 813 ? -27.568 3.611 23.256 1.00 95.06 813 GLY A C 1
ATOM 6246 O O . GLY A 1 813 ? -26.457 3.082 23.174 1.00 95.06 813 GLY A O 1
ATOM 6247 N N . TYR A 1 814 ? -27.817 4.594 24.110 1.00 94.62 814 TYR A N 1
ATOM 6248 C CA . TYR A 1 814 ? -26.889 5.160 25.075 1.00 94.62 814 TYR A CA 1
ATOM 6249 C C . TYR A 1 814 ? -27.287 4.788 26.505 1.00 94.62 814 TYR A C 1
ATOM 6251 O O . TYR A 1 814 ? -28.466 4.782 26.878 1.00 94.62 814 TYR A O 1
ATOM 6259 N N . LEU A 1 815 ? -26.275 4.532 27.330 1.00 93.94 815 LEU A N 1
ATOM 6260 C CA . LEU A 1 815 ? -26.415 4.175 28.733 1.00 93.94 815 LEU A CA 1
ATOM 6261 C C . LEU A 1 815 ? -26.981 5.353 29.537 1.00 93.94 815 LEU A C 1
ATOM 6263 O O . LEU A 1 815 ? -26.427 6.451 29.502 1.00 93.94 815 LEU A O 1
ATOM 6267 N N . ASN A 1 816 ? -28.055 5.106 30.292 1.00 89.25 816 ASN A N 1
ATOM 6268 C CA . ASN A 1 816 ? -28.669 6.069 31.216 1.00 89.25 816 ASN A CA 1
ATOM 6269 C C . ASN A 1 816 ? -29.020 7.436 30.582 1.00 89.25 816 ASN A C 1
ATOM 6271 O O . ASN A 1 816 ? -28.956 8.461 31.256 1.00 89.25 816 ASN A O 1
ATOM 6275 N N . ALA A 1 817 ? -29.389 7.467 29.295 1.00 89.38 817 ALA A N 1
ATOM 6276 C CA . ALA A 1 817 ? -29.641 8.711 28.560 1.00 89.38 817 ALA A CA 1
ATOM 6277 C C . ALA A 1 817 ? -30.975 8.676 27.775 1.00 89.38 817 ALA A C 1
ATOM 6279 O O . ALA A 1 817 ? -30.963 8.622 26.544 1.00 89.38 817 ALA A O 1
ATOM 6280 N N . PRO A 1 818 ? -32.137 8.707 28.461 1.00 89.00 818 PRO A N 1
ATOM 6281 C CA . PRO A 1 818 ? -33.450 8.528 27.831 1.00 89.00 818 PRO A CA 1
ATOM 6282 C C . PRO A 1 818 ? -33.763 9.579 26.756 1.00 89.00 818 PRO A C 1
ATOM 6284 O O . PRO A 1 818 ? -34.215 9.219 25.673 1.00 89.00 818 PRO A O 1
ATOM 6287 N N . GLU A 1 819 ? -33.458 10.855 27.004 1.00 86.94 819 GLU A N 1
ATOM 6288 C CA . GLU A 1 819 ? -33.665 11.935 26.025 1.00 86.94 819 GLU A CA 1
ATOM 6289 C C . GLU A 1 819 ? -32.784 11.761 24.783 1.00 86.94 819 GLU A C 1
ATOM 6291 O O . GLU A 1 819 ? -33.238 11.929 23.651 1.00 86.94 819 GLU A O 1
ATOM 6296 N N . ALA A 1 820 ? -31.520 11.370 24.984 1.00 87.12 820 ALA A N 1
ATOM 6297 C CA . ALA A 1 820 ? -30.608 11.104 23.881 1.00 87.12 820 ALA A CA 1
ATOM 6298 C C . ALA A 1 820 ? -31.079 9.910 23.045 1.00 87.12 820 ALA A C 1
ATOM 6300 O O . ALA A 1 820 ? -30.986 9.975 21.826 1.00 87.12 820 ALA A O 1
ATOM 6301 N N . ASN A 1 821 ? -31.600 8.858 23.682 1.00 91.56 821 ASN A N 1
ATOM 6302 C CA . ASN A 1 821 ? -32.123 7.675 22.996 1.00 91.56 821 ASN A CA 1
ATOM 6303 C C . ASN A 1 821 ? -33.394 7.982 22.205 1.00 91.56 821 ASN A C 1
ATOM 6305 O O . ASN A 1 821 ? -33.511 7.539 21.068 1.00 91.56 821 ASN A O 1
ATOM 6309 N N . ALA A 1 822 ? -34.303 8.787 22.762 1.00 89.50 822 ALA A N 1
ATOM 6310 C CA . ALA A 1 822 ? -35.514 9.211 22.062 1.00 89.50 822 ALA A CA 1
ATOM 6311 C C . ALA A 1 822 ? -35.200 10.002 20.779 1.00 89.50 822 ALA A C 1
ATOM 6313 O O . ALA A 1 822 ? -35.907 9.868 19.786 1.00 89.50 822 ALA A O 1
ATOM 6314 N N . ALA A 1 823 ? -34.125 10.797 20.783 1.00 89.62 823 ALA A N 1
ATOM 6315 C CA . ALA A 1 823 ? -33.698 11.583 19.624 1.00 89.62 823 ALA A CA 1
ATOM 6316 C C . ALA A 1 823 ? -32.734 10.844 18.672 1.00 89.62 823 ALA A C 1
ATOM 6318 O O . ALA A 1 823 ? -32.510 11.315 17.556 1.00 89.62 823 ALA A O 1
ATOM 6319 N N . ALA A 1 824 ? -32.133 9.731 19.107 1.00 91.00 824 ALA A N 1
ATOM 6320 C CA . ALA A 1 824 ? -31.082 9.025 18.369 1.00 91.00 824 ALA A CA 1
ATOM 6321 C C . ALA A 1 824 ? -31.598 8.218 17.174 1.00 91.00 824 ALA A C 1
ATOM 6323 O O . ALA A 1 824 ? -30.807 7.865 16.303 1.00 91.00 824 ALA A O 1
ATOM 6324 N N . PHE A 1 825 ? -32.899 7.926 17.123 1.00 94.19 825 PHE A N 1
ATOM 6325 C CA . PHE A 1 825 ? -33.479 7.053 16.112 1.00 94.19 825 PHE A CA 1
ATOM 6326 C C . PHE A 1 825 ? -34.621 7.720 15.349 1.00 94.19 825 PHE A C 1
ATOM 6328 O O . PHE A 1 825 ? -35.452 8.427 15.912 1.00 94.19 825 PHE A O 1
ATOM 6335 N N . ASP A 1 826 ? -34.668 7.438 14.053 1.00 93.06 826 ASP A N 1
ATOM 6336 C CA . ASP A 1 826 ? -35.815 7.638 13.175 1.00 93.06 826 ASP A CA 1
ATOM 6337 C C . ASP A 1 826 ? -36.378 6.251 12.820 1.00 93.06 826 ASP A C 1
ATOM 6339 O O . ASP A 1 826 ? -35.875 5.544 11.939 1.00 93.06 826 ASP A O 1
ATOM 6343 N N . GLY A 1 827 ? -37.361 5.792 13.600 1.00 91.44 827 GLY A N 1
ATOM 6344 C CA . GLY A 1 827 ? -37.813 4.400 13.565 1.00 91.44 827 GLY A CA 1
ATOM 6345 C C . GLY A 1 827 ? -36.685 3.441 13.963 1.00 91.44 827 GLY A C 1
ATOM 6346 O O . GLY A 1 827 ? -36.158 3.526 15.066 1.00 91.44 827 GLY A O 1
ATOM 6347 N N . SER A 1 828 ? -36.300 2.527 13.067 1.00 91.38 828 SER A N 1
ATOM 6348 C CA . SER A 1 828 ? -35.174 1.599 13.280 1.00 91.38 828 SER A CA 1
ATOM 6349 C C . SER A 1 828 ? -33.816 2.150 12.823 1.00 91.38 828 SER A C 1
ATOM 6351 O O . SER A 1 828 ? -32.850 1.393 12.756 1.00 91.38 828 SER A O 1
ATOM 6353 N N . TRP A 1 829 ? -33.754 3.412 12.394 1.00 96.94 829 TRP A N 1
ATOM 6354 C CA . TRP A 1 829 ? -32.562 4.003 11.794 1.00 96.94 829 TRP A CA 1
ATOM 6355 C C . TRP A 1 829 ? -31.863 4.930 12.777 1.00 96.94 829 TRP A C 1
ATOM 6357 O O . TRP A 1 829 ? -32.418 5.949 13.179 1.00 96.94 829 TRP A O 1
ATOM 6367 N N . PHE A 1 830 ? -30.633 4.592 13.143 1.00 97.19 830 PHE A N 1
ATOM 6368 C CA . PHE A 1 830 ? -29.790 5.433 13.975 1.00 97.19 830 PHE A CA 1
ATOM 6369 C C . PHE A 1 830 ? -29.335 6.670 13.198 1.00 97.19 830 PHE A C 1
ATOM 6371 O O . PHE A 1 830 ? -28.861 6.562 12.065 1.00 97.19 830 PHE A O 1
ATOM 6378 N N . ARG A 1 831 ? -29.469 7.841 13.817 1.00 95.62 831 ARG A N 1
ATOM 6379 C CA . ARG A 1 831 ? -29.101 9.148 13.266 1.00 95.62 831 ARG A CA 1
ATOM 6380 C C . ARG A 1 831 ? -27.665 9.481 13.651 1.00 95.62 831 ARG A C 1
ATOM 6382 O O . ARG A 1 831 ? -27.390 9.751 14.820 1.00 95.62 831 ARG A O 1
ATOM 6389 N N . THR A 1 832 ? -26.744 9.471 12.686 1.00 93.06 832 THR A N 1
ATOM 6390 C CA . THR A 1 832 ? -25.317 9.681 12.988 1.00 93.06 832 THR A CA 1
ATOM 6391 C C . THR A 1 832 ? -24.985 11.144 13.288 1.00 93.06 832 THR A C 1
ATOM 6393 O O . THR A 1 832 ? -23.996 11.429 13.962 1.00 93.06 832 THR A O 1
ATOM 6396 N N . GLY A 1 833 ? -25.807 12.084 12.805 1.00 89.81 833 GLY A N 1
ATOM 6397 C CA . GLY A 1 833 ? -25.524 13.520 12.821 1.00 89.81 833 GLY A CA 1
ATOM 6398 C C . GLY A 1 833 ? -24.527 13.982 11.750 1.00 89.81 833 GLY A C 1
ATOM 6399 O O . GLY A 1 833 ? -24.339 15.195 11.586 1.00 89.81 833 GLY A O 1
ATOM 6400 N N . ASP A 1 834 ? -23.923 13.054 11.004 1.00 91.00 834 ASP A N 1
ATOM 6401 C CA . ASP A 1 834 ? -23.011 13.342 9.899 1.00 91.00 834 ASP A CA 1
ATOM 6402 C C . ASP A 1 834 ? -23.802 13.519 8.589 1.00 91.00 834 ASP A C 1
ATOM 6404 O O . ASP A 1 834 ? -24.800 12.839 8.343 1.00 91.00 834 ASP A O 1
ATOM 6408 N N . LEU A 1 835 ? -23.359 14.446 7.741 1.00 92.62 835 LEU A N 1
ATOM 6409 C CA . LEU A 1 835 ? -23.930 14.702 6.422 1.00 92.62 835 LEU A CA 1
ATOM 6410 C C . LEU A 1 835 ? -23.152 13.927 5.365 1.00 92.62 835 LEU A C 1
ATOM 6412 O O . LEU A 1 835 ? -21.918 13.948 5.340 1.00 92.62 835 LEU A O 1
ATOM 6416 N N . GLY A 1 836 ? -23.885 13.284 4.464 1.00 94.81 836 GLY A N 1
ATOM 6417 C CA . GLY A 1 836 ? -23.314 12.545 3.354 1.00 94.81 836 GLY A CA 1
ATOM 6418 C C . GLY A 1 836 ? -24.016 12.834 2.041 1.00 94.81 836 GLY A C 1
ATOM 6419 O O . GLY A 1 836 ? -25.162 13.283 2.007 1.00 94.81 836 GLY A O 1
ATOM 6420 N N . VAL A 1 837 ? -23.315 12.531 0.958 1.00 95.75 837 VAL A N 1
ATOM 6421 C CA . VAL A 1 837 ? -23.856 12.499 -0.398 1.00 95.75 837 VAL A CA 1
ATOM 6422 C C . VAL A 1 837 ? -23.512 11.164 -1.044 1.00 95.75 837 VAL A C 1
ATOM 6424 O O . VAL A 1 837 ? -22.504 10.538 -0.710 1.00 95.75 837 VAL A O 1
ATOM 6427 N N . ARG A 1 838 ? -24.374 10.710 -1.952 1.00 95.69 838 ARG A N 1
ATOM 6428 C CA . ARG A 1 838 ? -24.151 9.498 -2.737 1.00 95.69 838 ARG A CA 1
ATOM 6429 C C . ARG A 1 838 ? -23.860 9.864 -4.186 1.00 95.69 838 ARG A C 1
ATOM 6431 O O . ARG A 1 838 ? -24.657 10.590 -4.779 1.00 95.69 838 ARG A O 1
ATOM 6438 N N . LEU A 1 839 ? -22.755 9.341 -4.717 1.00 93.12 839 LEU A N 1
ATOM 6439 C CA . LEU A 1 839 ? -22.331 9.490 -6.114 1.00 93.12 839 LEU A CA 1
ATOM 6440 C C . LEU A 1 839 ? -21.853 8.131 -6.647 1.00 93.12 839 LEU A C 1
ATOM 6442 O O . LEU A 1 839 ? -20.977 7.494 -6.056 1.00 93.12 839 LEU A O 1
ATOM 6446 N N . ASP A 1 840 ? -22.448 7.669 -7.744 1.00 89.12 840 ASP A N 1
ATOM 6447 C CA . ASP A 1 840 ? -22.224 6.360 -8.378 1.00 89.12 840 ASP A CA 1
ATOM 6448 C C . ASP A 1 840 ? -22.303 5.180 -7.387 1.00 89.12 840 ASP A C 1
ATOM 6450 O O . ASP A 1 840 ? -21.537 4.212 -7.431 1.00 89.12 840 ASP A O 1
ATOM 6454 N N . GLY A 1 841 ? -23.233 5.285 -6.435 1.00 87.81 841 GLY A N 1
ATOM 6455 C CA . GLY A 1 841 ? -23.473 4.277 -5.401 1.00 87.81 841 GLY A CA 1
ATOM 6456 C C . GLY A 1 841 ? -22.530 4.315 -4.194 1.00 87.81 841 GLY A C 1
ATOM 6457 O O . GLY A 1 841 ? -22.814 3.622 -3.218 1.00 87.81 841 GLY A O 1
ATOM 6458 N N . ASP A 1 842 ? -21.477 5.132 -4.208 1.00 94.81 842 ASP A N 1
ATOM 6459 C CA . ASP A 1 842 ? -20.571 5.301 -3.068 1.00 94.81 842 ASP A CA 1
ATOM 6460 C C . ASP A 1 842 ? -21.011 6.457 -2.163 1.00 94.81 842 ASP A C 1
ATOM 6462 O O . ASP A 1 842 ? -21.605 7.438 -2.620 1.00 94.81 842 ASP A O 1
ATOM 6466 N N . LEU A 1 843 ? -20.701 6.347 -0.872 1.00 97.50 843 LEU A N 1
ATOM 6467 C CA . LEU A 1 843 ? -20.907 7.396 0.118 1.00 97.50 843 LEU A CA 1
ATOM 6468 C C . LEU A 1 843 ? -19.688 8.320 0.193 1.00 97.50 843 LEU A C 1
ATOM 6470 O O . LEU A 1 843 ? -18.549 7.864 0.272 1.00 97.50 843 LEU A O 1
ATOM 6474 N N . PHE A 1 844 ? -19.954 9.619 0.281 1.00 97.00 844 PHE A N 1
ATOM 6475 C CA . PHE A 1 844 ? -18.984 10.659 0.600 1.00 97.00 844 PHE A CA 1
ATOM 6476 C C . PHE A 1 844 ? -19.479 11.399 1.840 1.00 97.00 844 PHE A C 1
ATOM 6478 O O . PHE A 1 844 ? -20.606 11.897 1.850 1.00 97.00 844 PHE A O 1
ATOM 6485 N N . VAL A 1 845 ? -18.660 11.465 2.888 1.00 93.44 845 VAL A N 1
ATOM 6486 C CA . VAL A 1 845 ? -18.982 12.230 4.103 1.00 93.44 845 VAL A CA 1
ATOM 6487 C C . VAL A 1 845 ? -18.523 13.667 3.889 1.00 93.44 845 VAL A C 1
ATOM 6489 O O . VAL A 1 845 ? -17.348 13.905 3.627 1.00 93.44 845 VAL A O 1
ATOM 6492 N N . VAL A 1 846 ? -19.449 14.621 3.973 1.00 89.88 846 VAL A N 1
ATOM 6493 C CA . VAL A 1 846 ? -19.208 16.016 3.556 1.00 89.88 846 VAL A CA 1
ATOM 6494 C C . VAL A 1 846 ? -19.200 17.010 4.712 1.00 89.88 846 VAL A C 1
ATOM 6496 O O . VAL A 1 846 ? -18.770 18.145 4.534 1.00 89.88 846 VAL A O 1
ATOM 6499 N N . GLY A 1 847 ? -19.638 16.595 5.902 1.00 82.38 847 GLY A N 1
ATOM 6500 C CA . GLY A 1 847 ? -19.568 17.419 7.105 1.00 82.38 847 GLY A CA 1
ATOM 6501 C C . GLY A 1 847 ? -20.457 16.902 8.228 1.00 82.38 847 GLY A C 1
ATOM 6502 O O . GLY A 1 847 ? -20.922 15.762 8.205 1.00 82.38 847 GLY A O 1
ATOM 6503 N N . ARG A 1 848 ? -20.721 17.761 9.214 1.00 79.19 848 ARG A N 1
ATOM 6504 C CA . ARG A 1 848 ? -21.613 17.485 10.347 1.00 79.19 848 ARG A CA 1
ATOM 6505 C C . ARG A 1 848 ? -22.738 18.495 10.416 1.00 79.19 848 ARG A C 1
ATOM 6507 O O . ARG A 1 848 ? -22.498 19.694 10.340 1.00 79.19 848 ARG A O 1
ATOM 6514 N N . THR A 1 849 ? -23.951 18.011 10.669 1.00 73.50 849 THR A N 1
ATOM 6515 C CA . THR A 1 849 ? -25.162 18.849 10.694 1.00 73.50 849 THR A CA 1
ATOM 6516 C C . THR A 1 849 ? -25.061 19.987 11.716 1.00 73.50 849 THR A C 1
ATOM 6518 O O . THR A 1 849 ? -25.548 21.083 11.473 1.00 73.50 849 THR A O 1
ATOM 6521 N N . LYS A 1 850 ? -24.416 19.739 12.865 1.00 70.81 850 LYS A N 1
ATOM 6522 C CA . LYS A 1 850 ? -24.299 20.710 13.968 1.00 70.81 850 LYS A CA 1
ATOM 6523 C C . LYS A 1 850 ? -23.093 21.645 13.874 1.00 70.81 850 LYS A C 1
ATOM 6525 O O . LYS A 1 850 ? -23.048 22.610 14.629 1.00 70.81 850 LYS A O 1
ATOM 6530 N N . ASP A 1 851 ? -22.138 21.344 12.999 1.00 70.25 851 ASP A N 1
ATOM 6531 C CA . ASP A 1 851 ? -20.888 22.103 12.897 1.00 70.25 851 ASP A CA 1
ATOM 6532 C C . ASP A 1 851 ? -20.931 23.118 11.742 1.00 70.25 851 ASP A C 1
ATOM 6534 O O . ASP A 1 851 ? -20.024 23.935 11.626 1.00 70.25 851 ASP A O 1
ATOM 6538 N N . LEU A 1 852 ? -21.972 23.094 10.901 1.00 74.50 852 LEU A N 1
ATOM 6539 C CA . LEU A 1 852 ? -22.136 24.032 9.792 1.00 74.50 852 LEU A CA 1
ATOM 6540 C C . LEU A 1 852 ? -22.205 25.475 10.318 1.00 74.50 852 LEU A C 1
ATOM 6542 O O . LEU A 1 852 ? -23.068 25.811 11.130 1.00 74.50 852 LEU A O 1
ATOM 6546 N N . ILE A 1 853 ? -21.281 26.321 9.864 1.00 79.25 853 ILE A N 1
ATOM 6547 C CA . ILE A 1 853 ? -21.203 27.726 10.262 1.00 79.25 853 ILE A CA 1
ATOM 6548 C C . ILE A 1 853 ? -22.135 28.512 9.351 1.00 79.25 853 ILE A C 1
ATOM 6550 O O . ILE A 1 853 ? -21.982 28.487 8.133 1.00 79.25 853 ILE A O 1
ATOM 6554 N N . ILE A 1 854 ? -23.087 29.226 9.941 1.00 74.06 854 ILE A N 1
ATOM 6555 C CA . ILE A 1 854 ? -24.014 30.079 9.202 1.00 74.06 854 ILE A CA 1
ATOM 6556 C C . ILE A 1 854 ? -23.583 31.525 9.420 1.00 74.06 854 ILE A C 1
ATOM 6558 O O . ILE A 1 854 ? -23.530 31.985 10.559 1.00 74.06 854 ILE A O 1
ATOM 6562 N N . VAL A 1 855 ? -23.261 32.226 8.333 1.00 72.56 855 VAL A N 1
ATOM 6563 C CA . VAL A 1 855 ? -22.936 33.658 8.356 1.00 72.56 855 VAL A CA 1
ATOM 6564 C C . VAL A 1 855 ? -23.813 34.378 7.350 1.00 72.56 855 VAL A C 1
ATOM 6566 O O . VAL A 1 855 ? -23.727 34.100 6.149 1.00 72.56 855 VAL A O 1
ATOM 6569 N N . SER A 1 856 ? -24.661 35.298 7.823 1.00 67.56 856 SER A N 1
ATOM 6570 C CA . SER A 1 856 ? -25.569 36.077 6.968 1.00 67.56 856 SER A CA 1
ATOM 6571 C C . SER A 1 856 ? -26.440 35.191 6.064 1.00 67.56 856 SER A C 1
ATOM 6573 O O . SER A 1 856 ? -26.634 35.479 4.883 1.00 67.56 856 SER A O 1
ATOM 6575 N N . GLY A 1 857 ? -26.922 34.065 6.603 1.00 57.88 857 GLY A N 1
ATOM 6576 C CA . GLY A 1 857 ? -27.768 33.105 5.886 1.00 57.88 857 GLY A CA 1
ATOM 6577 C C . GLY A 1 857 ? -27.053 32.209 4.864 1.00 57.88 857 GLY A C 1
ATOM 6578 O O . GLY A 1 857 ? -27.725 31.427 4.195 1.00 57.88 857 GLY A O 1
ATOM 6579 N N . ARG A 1 858 ? -25.719 32.287 4.738 1.00 68.88 858 ARG A N 1
ATOM 6580 C CA . ARG A 1 858 ? -24.909 31.363 3.924 1.00 68.88 858 ARG A CA 1
ATOM 6581 C C . ARG A 1 858 ? -24.223 30.326 4.807 1.00 68.88 858 ARG A C 1
ATOM 6583 O O . ARG A 1 858 ? -23.703 30.663 5.870 1.00 68.88 858 ARG A O 1
ATOM 6590 N N . ASN A 1 859 ? -24.203 29.083 4.335 1.00 74.62 859 ASN A N 1
ATOM 6591 C CA . ASN A 1 859 ? -23.578 27.956 5.017 1.00 74.62 859 ASN A CA 1
ATOM 6592 C C . ASN A 1 859 ? -22.095 27.837 4.646 1.00 74.62 859 ASN A C 1
ATOM 6594 O O . ASN A 1 859 ? -21.735 27.910 3.473 1.00 74.62 859 ASN A O 1
ATOM 6598 N N . TYR A 1 860 ? -21.250 27.573 5.637 1.00 75.00 860 TYR A N 1
ATOM 6599 C CA . TYR A 1 860 ? -19.821 27.331 5.477 1.00 75.00 860 TYR A CA 1
ATOM 6600 C C . TYR A 1 860 ? -19.414 26.111 6.301 1.00 75.00 860 TYR A C 1
ATOM 6602 O O . TYR A 1 860 ? -19.745 26.001 7.484 1.00 75.00 860 TYR A O 1
ATOM 6610 N N . PHE A 1 861 ? -18.664 25.194 5.693 1.00 80.50 861 PHE A N 1
ATOM 6611 C CA . PHE A 1 861 ? -18.054 24.097 6.437 1.00 80.50 861 PHE A CA 1
ATOM 6612 C C . PHE A 1 861 ? -16.822 24.619 7.197 1.00 80.50 861 PHE A C 1
ATOM 6614 O O . PHE A 1 861 ? -15.961 25.244 6.571 1.00 80.50 861 PHE A O 1
ATOM 6621 N N . PRO A 1 862 ? -16.694 24.366 8.515 1.00 83.88 862 PRO A N 1
ATOM 6622 C CA . PRO A 1 862 ? -15.500 24.732 9.280 1.00 83.88 862 PRO A CA 1
ATOM 6623 C C . PRO A 1 862 ? -14.204 24.234 8.643 1.00 83.88 862 PRO A C 1
ATOM 6625 O O . PRO A 1 862 ? -13.209 24.954 8.609 1.00 83.88 862 PRO A O 1
ATOM 6628 N N . GLU A 1 863 ? -14.238 23.016 8.100 1.00 80.06 863 GLU A N 1
ATOM 6629 C CA . GLU A 1 863 ? -13.089 22.341 7.503 1.00 80.06 863 GLU A CA 1
ATOM 6630 C C . GLU A 1 863 ? -12.510 23.124 6.317 1.00 80.06 863 GLU A C 1
ATOM 6632 O O . GLU A 1 863 ? -11.301 23.092 6.099 1.00 80.06 863 GLU A O 1
ATOM 6637 N N . ASP A 1 864 ? -13.344 23.869 5.579 1.00 80.00 864 ASP A N 1
ATOM 6638 C CA . ASP A 1 864 ? -12.880 24.691 4.457 1.00 80.00 864 ASP A CA 1
ATOM 6639 C C . ASP A 1 864 ? -12.026 25.863 4.965 1.00 80.00 864 ASP A C 1
ATOM 6641 O O . ASP A 1 864 ? -10.952 26.141 4.429 1.00 80.00 864 ASP A O 1
ATOM 6645 N N . ALA A 1 865 ? -12.457 26.520 6.045 1.00 84.06 865 ALA A N 1
ATOM 6646 C CA . ALA A 1 865 ? -11.688 27.595 6.668 1.00 84.06 865 ALA A CA 1
ATOM 6647 C C . ALA A 1 865 ? -10.429 27.073 7.378 1.00 84.06 865 ALA A C 1
ATOM 6649 O O . ALA A 1 865 ? -9.383 27.722 7.329 1.00 84.06 865 ALA A O 1
ATOM 6650 N N . GLU A 1 866 ? -10.509 25.896 8.001 1.00 87.88 866 GLU A N 1
ATOM 6651 C CA . GLU A 1 866 ? -9.367 25.216 8.623 1.00 87.88 866 GLU A CA 1
ATOM 6652 C C . GLU A 1 866 ? -8.305 24.842 7.573 1.00 87.88 866 GLU A C 1
ATOM 6654 O O . GLU A 1 866 ? -7.118 25.115 7.768 1.00 87.88 866 GLU A O 1
ATOM 6659 N N . ALA A 1 867 ? -8.713 24.300 6.421 1.00 79.00 867 ALA A N 1
ATOM 6660 C CA . ALA A 1 867 ? -7.803 23.967 5.324 1.00 79.00 867 ALA A CA 1
ATOM 6661 C C . ALA A 1 867 ? -7.091 25.211 4.768 1.00 79.00 867 ALA A C 1
ATOM 6663 O O . ALA A 1 867 ? -5.872 25.202 4.586 1.00 79.00 867 ALA A O 1
ATOM 6664 N N . ILE A 1 868 ? -7.833 26.306 4.565 1.00 83.25 868 ILE A N 1
ATOM 6665 C CA . ILE A 1 868 ? -7.264 27.582 4.111 1.00 83.25 868 ILE A CA 1
ATOM 6666 C C . ILE A 1 868 ? -6.268 28.128 5.136 1.00 83.25 868 ILE A C 1
ATOM 6668 O O . ILE A 1 868 ? -5.161 28.522 4.774 1.00 83.25 868 ILE A O 1
ATOM 6672 N N . ALA A 1 869 ? -6.640 28.131 6.418 1.00 88.06 869 ALA A N 1
ATOM 6673 C CA . ALA A 1 869 ? -5.780 28.636 7.480 1.00 88.06 869 ALA A CA 1
ATOM 6674 C C . ALA A 1 869 ? -4.502 27.800 7.634 1.00 88.06 869 ALA A C 1
ATOM 6676 O O . ALA A 1 869 ? -3.426 28.357 7.833 1.00 88.06 869 ALA A O 1
ATOM 6677 N N . SER A 1 870 ? -4.603 26.478 7.492 1.00 85.31 870 SER A N 1
ATOM 6678 C CA . SER A 1 870 ? -3.462 25.557 7.602 1.00 85.31 870 SER A CA 1
ATOM 6679 C C . SER A 1 870 ? -2.419 25.755 6.502 1.00 85.31 870 SER A C 1
ATOM 6681 O O . SER A 1 870 ? -1.245 25.460 6.717 1.00 85.31 870 SER A O 1
ATOM 6683 N N . ALA A 1 871 ? -2.821 26.279 5.340 1.00 82.50 871 ALA A N 1
ATOM 6684 C CA . ALA A 1 871 ? -1.917 26.576 4.232 1.00 82.50 871 ALA A CA 1
ATOM 6685 C C . ALA A 1 871 ? -1.099 27.868 4.432 1.00 82.50 871 ALA A C 1
ATOM 6687 O O . ALA A 1 871 ? -0.158 28.116 3.674 1.00 82.50 871 ALA A O 1
ATOM 6688 N N . VAL A 1 872 ? -1.432 28.700 5.427 1.00 87.44 872 VAL A N 1
ATOM 6689 C CA . VAL A 1 872 ? -0.739 29.972 5.670 1.00 87.44 872 VAL A CA 1
ATOM 6690 C C . VAL A 1 872 ? 0.613 29.733 6.362 1.00 87.44 872 VAL A C 1
ATOM 6692 O O . VAL A 1 872 ? 0.652 29.159 7.457 1.00 87.44 872 VAL A O 1
ATOM 6695 N N . PRO A 1 873 ? 1.739 30.209 5.785 1.00 84.56 873 PRO A N 1
ATOM 6696 C CA . PRO A 1 873 ? 3.052 30.095 6.412 1.00 84.56 873 PRO A CA 1
ATOM 6697 C C . PRO A 1 873 ? 3.079 30.714 7.812 1.00 84.56 873 PRO A C 1
ATOM 6699 O O . PRO A 1 873 ? 2.729 31.876 8.003 1.00 84.56 873 PRO A O 1
ATOM 6702 N N . GLY A 1 874 ? 3.535 29.933 8.790 1.00 83.88 874 GLY A N 1
ATOM 6703 C CA . GLY A 1 874 ? 3.583 30.331 10.197 1.00 83.88 874 GLY A CA 1
ATOM 6704 C C . GLY A 1 874 ? 2.507 29.673 11.062 1.00 83.88 874 GLY A C 1
ATOM 6705 O O . GLY A 1 874 ? 2.685 29.615 12.278 1.00 83.88 874 GLY A O 1
ATOM 6706 N N . VAL A 1 875 ? 1.451 29.100 10.477 1.00 86.12 875 VAL A N 1
ATOM 6707 C CA . VAL A 1 875 ? 0.526 28.218 11.207 1.00 86.12 875 VAL A CA 1
ATOM 6708 C C . VAL A 1 875 ? 1.192 26.860 11.433 1.00 86.12 875 VAL A C 1
ATOM 6710 O O . VAL A 1 875 ? 1.836 26.301 10.544 1.00 86.12 875 VAL A O 1
ATOM 6713 N N . HIS A 1 876 ? 1.086 26.324 12.648 1.00 78.62 876 HIS A N 1
ATOM 6714 C CA . HIS A 1 876 ? 1.588 24.989 12.948 1.00 78.62 876 HIS A CA 1
ATOM 6715 C C . HIS A 1 876 ? 0.694 23.958 12.237 1.00 78.62 876 HIS A C 1
ATOM 6717 O O . HIS A 1 876 ? -0.515 23.969 12.444 1.00 78.62 876 HIS A O 1
ATOM 6723 N N . ARG A 1 877 ? 1.284 23.126 11.359 1.00 69.06 877 ARG A N 1
ATOM 6724 C CA . ARG A 1 877 ? 0.599 22.234 10.393 1.00 69.06 877 ARG A CA 1
ATOM 6725 C C . ARG A 1 877 ? -0.702 21.627 10.931 1.00 69.06 877 ARG A C 1
ATOM 6727 O O . ARG A 1 877 ? -0.651 20.851 11.878 1.00 69.06 877 ARG A O 1
ATOM 6734 N N . ASP A 1 878 ? -1.831 21.977 10.314 1.00 66.06 878 ASP A N 1
ATOM 6735 C CA . ASP A 1 878 ? -3.193 21.509 10.630 1.00 66.06 878 ASP A CA 1
ATOM 6736 C C . ASP A 1 878 ? -3.698 21.802 12.055 1.00 66.06 878 ASP A C 1
ATOM 6738 O O . ASP A 1 878 ? -4.737 21.286 12.469 1.00 66.06 878 ASP A O 1
ATOM 6742 N N . HIS A 1 879 ? -2.998 22.644 12.824 1.00 81.69 879 HIS A N 1
ATOM 6743 C CA . HIS A 1 879 ? -3.397 23.072 14.163 1.00 81.69 879 HIS A CA 1
ATOM 6744 C C . HIS A 1 879 ? -4.275 24.319 14.138 1.00 81.69 879 HIS A C 1
ATOM 6746 O O . HIS A 1 879 ? -3.945 25.343 14.736 1.00 81.69 879 HIS A O 1
ATOM 6752 N N . CYS A 1 880 ? -5.416 24.228 13.468 1.00 87.94 880 CYS A N 1
ATOM 6753 C CA . CYS A 1 880 ? -6.420 25.278 13.478 1.00 87.94 880 CYS A CA 1
ATOM 6754 C C . CYS A 1 880 ? -7.833 24.712 13.642 1.00 87.94 880 CYS A C 1
ATOM 6756 O O . CYS A 1 880 ? -8.101 23.544 13.369 1.00 87.94 880 CYS A O 1
ATOM 6758 N N . VAL A 1 881 ? -8.726 25.553 14.153 1.00 88.81 881 VAL A N 1
ATOM 6759 C CA . VAL A 1 881 ? -10.113 25.216 14.466 1.00 88.81 881 VAL A CA 1
ATOM 6760 C C . VAL A 1 881 ? -10.995 26.375 14.036 1.00 88.81 881 VAL A C 1
ATOM 6762 O O . VAL A 1 881 ? -10.763 27.506 14.471 1.00 88.81 881 VAL A O 1
ATOM 6765 N N . ALA A 1 882 ? -12.014 26.096 13.226 1.00 87.94 882 ALA A N 1
ATOM 6766 C CA . ALA A 1 882 ? -13.013 27.076 12.823 1.00 87.94 882 ALA A CA 1
ATOM 6767 C C . ALA A 1 882 ? -14.358 26.837 13.525 1.00 87.94 882 ALA A C 1
ATOM 6769 O O . ALA A 1 882 ? -14.765 25.699 13.766 1.00 87.94 882 ALA A O 1
ATOM 6770 N N . PHE A 1 883 ? -15.052 27.920 13.876 1.00 86.19 883 PHE A N 1
ATOM 6771 C CA . PHE A 1 883 ? -16.392 27.891 14.470 1.00 86.19 883 PHE A CA 1
ATOM 6772 C C . PHE A 1 883 ? -17.135 29.213 14.225 1.00 86.19 883 PHE A C 1
ATOM 6774 O O . PHE A 1 883 ? -16.512 30.234 13.950 1.00 86.19 883 PHE A O 1
ATOM 6781 N N . GLY A 1 884 ? -18.464 29.203 14.340 1.00 82.12 884 GLY A N 1
ATOM 6782 C CA . GLY A 1 884 ? -19.280 30.422 14.337 1.00 82.12 884 GLY A CA 1
ATOM 6783 C C . GLY A 1 884 ? -19.385 31.045 15.731 1.00 82.12 884 GLY A C 1
ATOM 6784 O O . GLY A 1 884 ? -19.532 30.313 16.720 1.00 82.12 884 GLY A O 1
ATOM 6785 N N . ASP A 1 885 ? -19.318 32.374 15.822 1.00 79.94 885 ASP A N 1
ATOM 6786 C CA . ASP A 1 885 ? -19.655 33.111 17.047 1.00 79.94 885 ASP A CA 1
ATOM 6787 C C . ASP A 1 885 ? -21.114 33.609 17.069 1.00 79.94 885 ASP A C 1
ATOM 6789 O O . ASP A 1 885 ? -21.881 33.403 16.130 1.00 79.94 885 ASP A O 1
ATOM 6793 N N . THR A 1 886 ? -21.524 34.212 18.188 1.00 71.31 886 THR A N 1
ATOM 6794 C CA . THR A 1 886 ? -22.897 34.704 18.404 1.00 71.31 886 THR A CA 1
ATOM 6795 C C . THR A 1 886 ? -23.268 35.897 17.528 1.00 71.31 886 THR A C 1
ATOM 6797 O O . THR A 1 886 ? -24.452 36.190 17.395 1.00 71.31 886 THR A O 1
ATOM 6800 N N . ASP A 1 887 ? -22.278 36.569 16.939 1.00 73.38 887 ASP A N 1
ATOM 6801 C CA . ASP A 1 887 ? -22.457 37.722 16.057 1.00 73.38 887 ASP A CA 1
ATOM 6802 C C . ASP A 1 887 ? -22.433 37.294 14.573 1.00 73.38 887 ASP A C 1
ATOM 6804 O O . ASP A 1 887 ? -22.165 38.120 13.703 1.00 73.38 887 ASP A O 1
ATOM 6808 N N . GLU A 1 888 ? -22.624 36.000 14.285 1.00 76.94 888 GLU A N 1
ATOM 6809 C CA . GLU A 1 888 ? -22.509 35.397 12.949 1.00 76.94 888 GLU A CA 1
ATOM 6810 C C . GLU A 1 888 ? -21.155 35.652 12.254 1.00 76.94 888 GLU A C 1
ATOM 6812 O O . GLU A 1 888 ? -21.098 35.800 11.036 1.00 76.94 888 GLU A O 1
ATOM 6817 N N . HIS A 1 889 ? -20.034 35.691 12.983 1.00 84.00 889 HIS A N 1
ATOM 6818 C CA . HIS A 1 889 ? -18.706 35.684 12.354 1.00 84.00 889 HIS A CA 1
ATOM 6819 C C . HIS A 1 889 ? -18.153 34.264 12.273 1.00 84.00 889 HIS A C 1
ATOM 6821 O O . HIS A 1 889 ? -18.319 33.457 13.192 1.00 84.00 889 HIS A O 1
ATOM 6827 N N . LEU A 1 890 ? -17.391 33.990 11.213 1.00 86.69 890 LEU A N 1
ATOM 6828 C CA . LEU A 1 890 ? -16.515 32.826 11.171 1.00 86.69 890 LEU A CA 1
ATOM 6829 C C . LEU A 1 890 ? -15.244 33.142 11.966 1.00 86.69 890 LEU A C 1
ATOM 6831 O O . LEU A 1 890 ? -14.498 34.069 11.643 1.00 86.69 890 LEU A O 1
ATOM 6835 N N . VAL A 1 891 ? -14.989 32.374 13.018 1.00 90.50 891 VAL A N 1
ATOM 6836 C CA . VAL A 1 891 ? -13.795 32.496 13.852 1.00 90.50 891 VAL A CA 1
ATOM 6837 C C . VAL A 1 891 ? -12.830 31.370 13.521 1.00 90.50 891 VAL A C 1
ATOM 6839 O O . VAL A 1 891 ? -13.223 30.210 13.528 1.00 90.50 891 VAL A O 1
ATOM 6842 N N . VAL A 1 892 ? -11.563 31.702 13.276 1.00 91.44 892 VAL A N 1
ATOM 6843 C CA . VAL A 1 892 ? -10.470 30.735 13.099 1.00 91.44 892 VAL A CA 1
ATOM 6844 C C . VAL A 1 892 ? -9.464 30.922 14.220 1.00 91.44 892 VAL A C 1
ATOM 6846 O O . VAL A 1 892 ? -8.857 31.984 14.359 1.00 91.44 892 VAL A O 1
ATOM 6849 N N . ALA A 1 893 ? -9.264 29.877 15.010 1.00 92.00 893 ALA A N 1
ATOM 6850 C CA . ALA A 1 893 ? -8.200 29.807 15.995 1.00 92.00 893 ALA A CA 1
ATOM 6851 C C . ALA A 1 893 ? -7.067 28.940 15.443 1.00 92.00 893 ALA A C 1
ATOM 6853 O O . ALA A 1 893 ? -7.326 27.808 15.052 1.00 92.00 893 ALA A O 1
ATOM 6854 N N . ALA A 1 894 ? -5.835 29.444 15.398 1.00 91.44 894 ALA A N 1
ATOM 6855 C CA . ALA A 1 894 ? -4.689 28.736 14.830 1.00 91.44 894 ALA A CA 1
ATOM 6856 C C . ALA A 1 894 ? -3.498 28.749 15.795 1.00 91.44 894 ALA A C 1
ATOM 6858 O O . ALA A 1 894 ? -3.125 29.800 16.319 1.00 91.44 894 ALA A O 1
ATOM 6859 N N . GLU A 1 895 ? -2.889 27.588 16.033 1.00 90.12 895 GLU A N 1
ATOM 6860 C CA . GLU A 1 895 ? -1.658 27.496 16.812 1.00 90.12 895 GLU A CA 1
ATOM 6861 C C . GLU A 1 895 ? -0.459 27.926 15.967 1.00 90.12 895 GLU A C 1
ATOM 6863 O O . GLU A 1 895 ? -0.313 27.520 14.813 1.00 90.12 895 GLU A O 1
ATOM 6868 N N . SER A 1 896 ? 0.445 28.705 16.556 1.00 87.94 896 SER A N 1
ATOM 6869 C CA . SER A 1 896 ? 1.699 29.095 15.912 1.00 87.94 896 SER A CA 1
ATOM 6870 C C . SER A 1 896 ? 2.863 29.064 16.897 1.00 87.94 896 SER A C 1
ATOM 6872 O O . SER A 1 896 ? 2.708 29.350 18.084 1.00 87.94 896 SER A O 1
ATOM 6874 N N . LEU A 1 897 ? 4.051 28.723 16.390 1.00 82.25 897 LEU A N 1
ATOM 6875 C CA . LEU A 1 897 ? 5.317 28.923 17.104 1.00 82.25 897 LEU A CA 1
ATOM 6876 C C . LEU A 1 897 ? 5.880 30.344 16.894 1.00 82.25 897 LEU A C 1
ATOM 6878 O O . LEU A 1 897 ? 6.750 30.769 17.649 1.00 82.25 897 LEU A O 1
ATOM 6882 N N . HIS A 1 898 ? 5.358 31.084 15.912 1.00 83.00 898 HIS A N 1
ATOM 6883 C CA . HIS A 1 898 ? 5.794 32.422 15.504 1.00 83.00 898 HIS A CA 1
ATOM 6884 C C . HIS A 1 898 ? 4.838 33.495 16.041 1.00 83.00 898 HIS A C 1
ATOM 6886 O O . HIS A 1 898 ? 4.187 34.220 15.288 1.00 83.00 898 HIS A O 1
ATOM 6892 N N . HIS A 1 899 ? 4.698 33.555 17.366 1.00 78.75 899 HIS A N 1
ATOM 6893 C CA . HIS A 1 899 ? 3.814 34.511 18.046 1.00 78.75 899 HIS A CA 1
ATOM 6894 C C . HIS A 1 899 ? 4.191 35.980 17.782 1.00 78.75 899 HIS A C 1
ATOM 6896 O O . HIS A 1 899 ? 3.324 36.848 17.794 1.00 78.75 899 HIS A O 1
ATOM 6902 N N . ASP A 1 900 ? 5.462 36.244 17.482 1.00 84.19 900 ASP A N 1
ATOM 6903 C CA . ASP A 1 900 ? 5.998 37.530 17.033 1.00 84.19 900 ASP A CA 1
ATOM 6904 C C . ASP A 1 900 ? 5.386 38.007 15.706 1.00 84.19 900 ASP A C 1
ATOM 6906 O O . ASP A 1 900 ? 5.324 39.206 15.448 1.00 84.19 900 ASP A O 1
ATOM 6910 N N . ARG A 1 901 ? 4.875 37.077 14.890 1.00 87.50 901 ARG A N 1
ATOM 6911 C CA . ARG A 1 901 ? 4.248 37.338 13.585 1.00 87.50 901 ARG A CA 1
ATOM 6912 C C . ARG A 1 901 ? 2.733 37.124 13.595 1.00 87.50 901 ARG A C 1
ATOM 6914 O O . ARG A 1 901 ? 2.120 36.978 12.538 1.00 87.50 901 ARG A O 1
ATOM 6921 N N . ALA A 1 902 ? 2.109 37.091 14.774 1.00 88.12 902 ALA A N 1
ATOM 6922 C CA . ALA A 1 902 ? 0.692 36.763 14.925 1.00 88.12 902 ALA A CA 1
ATOM 6923 C C . ALA A 1 902 ? -0.241 37.657 14.084 1.00 88.12 902 ALA A C 1
ATOM 6925 O O . ALA A 1 902 ? -1.172 37.142 13.464 1.00 88.12 902 ALA A O 1
ATOM 6926 N N . ASP A 1 903 ? 0.020 38.965 14.009 1.00 89.06 903 ASP A N 1
ATOM 6927 C CA . ASP A 1 903 ? -0.807 39.905 13.237 1.00 89.06 903 ASP A CA 1
ATOM 6928 C C . ASP A 1 903 ? -0.675 39.704 11.721 1.00 89.06 903 ASP A C 1
ATOM 6930 O O . ASP A 1 903 ? -1.678 39.757 11.000 1.00 89.06 903 ASP A O 1
ATOM 6934 N N . GLU A 1 904 ? 0.536 39.410 11.236 1.00 90.50 904 GLU A N 1
ATOM 6935 C CA . GLU A 1 904 ? 0.786 39.068 9.830 1.00 90.50 904 GLU A CA 1
ATOM 6936 C C . GLU A 1 904 ? 0.038 37.786 9.448 1.00 90.50 904 GLU A C 1
ATOM 6938 O O . GLU A 1 904 ? -0.711 37.771 8.471 1.00 90.50 904 GLU A O 1
ATOM 6943 N N . ILE A 1 905 ? 0.186 36.730 10.258 1.00 91.31 905 ILE A N 1
ATOM 6944 C CA . ILE A 1 905 ? -0.459 35.427 10.037 1.00 91.31 905 ILE A CA 1
ATOM 6945 C C . ILE A 1 905 ? -1.986 35.577 10.086 1.00 91.31 905 ILE A C 1
ATOM 6947 O O . ILE A 1 905 ? -2.693 35.081 9.212 1.00 91.31 905 ILE A O 1
ATOM 6951 N N . SER A 1 906 ? -2.506 36.304 11.079 1.00 92.50 906 SER A N 1
ATOM 6952 C CA . SER A 1 906 ? -3.937 36.595 11.241 1.00 92.50 906 SER A CA 1
ATOM 6953 C C . SER A 1 906 ? -4.521 37.331 10.031 1.00 92.50 906 SER A C 1
ATOM 6955 O O . SER A 1 906 ? -5.597 36.979 9.536 1.00 92.50 906 SER A O 1
ATOM 6957 N N . THR A 1 907 ? -3.792 38.328 9.523 1.00 92.12 907 THR A N 1
ATOM 6958 C CA . THR A 1 907 ? -4.184 39.101 8.338 1.00 92.12 907 THR A CA 1
ATOM 6959 C C . THR A 1 907 ? -4.176 38.236 7.084 1.00 92.12 907 THR A C 1
ATOM 6961 O O . THR A 1 907 ? -5.127 38.287 6.303 1.00 92.12 907 THR A O 1
ATOM 6964 N N . GLU A 1 908 ? -3.151 37.402 6.910 1.00 92.69 908 GLU A N 1
ATOM 6965 C CA . GLU A 1 908 ? -3.055 36.517 5.750 1.00 92.69 908 GLU A CA 1
ATOM 6966 C C . GLU A 1 908 ? -4.164 35.458 5.745 1.00 92.69 908 GLU A C 1
ATOM 6968 O O . GLU A 1 908 ? -4.827 35.286 4.723 1.00 92.69 908 GLU A O 1
ATOM 6973 N N . ILE A 1 909 ? -4.467 34.831 6.889 1.00 91.25 909 ILE A N 1
ATOM 6974 C CA . ILE A 1 909 ? -5.604 33.900 7.014 1.00 91.25 909 ILE A CA 1
ATOM 6975 C C . ILE A 1 909 ? -6.913 34.590 6.608 1.00 91.25 909 ILE A C 1
ATOM 6977 O O . ILE A 1 909 ? -7.679 34.042 5.813 1.00 91.25 909 ILE A O 1
ATOM 6981 N N . ARG A 1 910 ? -7.166 35.813 7.101 1.00 91.12 910 ARG A N 1
ATOM 6982 C CA . ARG A 1 910 ? -8.376 36.574 6.747 1.00 91.12 910 ARG A CA 1
ATOM 6983 C C . ARG A 1 910 ? -8.442 36.862 5.246 1.00 91.12 910 ARG A C 1
ATOM 6985 O O . ARG A 1 910 ? -9.492 36.674 4.637 1.00 91.12 910 ARG A O 1
ATOM 6992 N N . ASN A 1 911 ? -7.330 37.287 4.648 1.00 86.81 911 ASN A N 1
ATOM 6993 C CA . ASN A 1 911 ? -7.252 37.581 3.217 1.00 86.81 911 ASN A CA 1
ATOM 6994 C C . ASN A 1 911 ? -7.506 36.337 2.362 1.00 86.81 911 ASN A C 1
ATOM 6996 O O . ASN A 1 911 ? -8.227 36.416 1.366 1.00 86.81 911 ASN A O 1
ATOM 7000 N N . GLN A 1 912 ? -6.944 35.192 2.748 1.00 84.69 912 GLN A N 1
ATOM 7001 C CA . GLN A 1 912 ? -7.141 33.933 2.034 1.00 84.69 912 GLN A CA 1
ATOM 7002 C C . GLN A 1 912 ? -8.586 33.441 2.145 1.00 84.69 912 GLN A C 1
ATOM 7004 O O . GLN A 1 912 ? -9.177 33.075 1.130 1.00 84.69 912 GLN A O 1
ATOM 7009 N N . ILE A 1 913 ? -9.198 33.518 3.331 1.00 83.81 913 ILE A N 1
ATOM 7010 C CA . ILE A 1 913 ? -10.613 33.162 3.511 1.00 83.81 913 ILE A CA 1
ATOM 7011 C C . ILE A 1 913 ? -11.517 34.089 2.696 1.00 83.81 913 ILE A C 1
ATOM 7013 O O . ILE A 1 913 ? -12.404 33.609 1.992 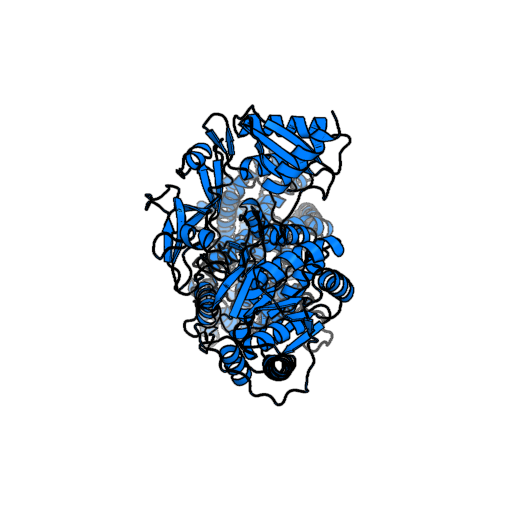1.00 83.81 913 ILE A O 1
ATOM 7017 N N . ARG A 1 914 ? -11.257 35.400 2.705 1.00 81.25 914 ARG A N 1
ATOM 7018 C CA . ARG A 1 914 ? -11.991 36.356 1.869 1.00 81.25 914 ARG A CA 1
ATOM 7019 C C . ARG A 1 914 ? -11.903 35.997 0.388 1.00 81.25 914 ARG A C 1
ATOM 7021 O O . ARG A 1 914 ? -12.916 36.001 -0.302 1.00 81.25 914 ARG A O 1
ATOM 7028 N N . ARG A 1 915 ? -10.701 35.686 -0.104 1.00 75.75 915 ARG A N 1
ATOM 7029 C CA . ARG A 1 915 ? -10.467 35.350 -1.518 1.00 75.75 915 ARG A CA 1
ATOM 7030 C C . ARG A 1 915 ? -11.125 34.037 -1.929 1.00 75.75 915 ARG A C 1
ATOM 7032 O O . ARG A 1 915 ? -11.679 33.969 -3.016 1.00 75.75 915 ARG A O 1
ATOM 7039 N N . GLN A 1 916 ? -11.041 33.009 -1.087 1.00 74.44 916 GLN A N 1
ATOM 7040 C CA . GLN A 1 916 ? -11.431 31.646 -1.459 1.00 74.44 916 GLN A CA 1
ATOM 7041 C C . GLN A 1 916 ? -12.868 31.287 -1.058 1.00 74.44 916 GLN A C 1
ATOM 7043 O O . GLN A 1 916 ? -13.508 30.501 -1.752 1.00 74.44 916 GLN A O 1
ATOM 7048 N N . LEU A 1 917 ? -13.382 31.841 0.046 1.00 76.62 917 LEU A N 1
ATOM 7049 C CA . LEU A 1 917 ? -14.751 31.609 0.530 1.00 76.62 917 LEU A CA 1
ATOM 7050 C C . LEU A 1 917 ? -15.680 32.806 0.293 1.00 76.62 917 LEU A C 1
ATOM 7052 O O . LEU A 1 917 ? -16.875 32.707 0.557 1.00 76.62 917 LEU A O 1
ATOM 7056 N N . GLY A 1 918 ? -15.159 33.941 -0.187 1.00 71.88 918 GLY A N 1
ATOM 7057 C CA . GLY A 1 918 ? -15.964 35.147 -0.398 1.00 71.88 918 GLY A CA 1
ATOM 7058 C C . GLY A 1 918 ? -16.559 35.707 0.898 1.00 71.88 918 GLY A C 1
ATOM 7059 O O . GLY A 1 918 ? -17.622 36.323 0.857 1.00 71.88 918 GLY A O 1
ATOM 7060 N N . LEU A 1 919 ? -15.914 35.448 2.044 1.00 75.75 919 LEU A N 1
ATOM 7061 C CA . LEU A 1 919 ? -16.418 35.787 3.373 1.00 75.75 919 LEU A CA 1
ATOM 7062 C C . LEU A 1 919 ? -15.563 36.876 4.036 1.00 75.75 919 LEU A C 1
ATOM 7064 O O . LEU A 1 919 ? -14.389 36.660 4.329 1.00 75.75 919 LEU A O 1
ATOM 7068 N N . ASP A 1 920 ? -16.180 38.028 4.313 1.00 77.56 920 ASP A N 1
ATOM 7069 C CA . ASP A 1 920 ? -15.531 39.180 4.963 1.00 77.56 920 ASP A CA 1
ATOM 7070 C C . ASP A 1 920 ? -15.654 39.169 6.498 1.00 77.56 920 ASP A C 1
ATOM 7072 O O . ASP A 1 920 ? -14.784 39.684 7.203 1.00 77.56 920 ASP A O 1
ATOM 7076 N N . ALA A 1 921 ? -16.713 38.556 7.034 1.00 83.38 921 ALA A N 1
ATOM 7077 C CA . ALA A 1 921 ? -16.994 38.486 8.469 1.00 83.38 921 ALA A CA 1
ATOM 7078 C C . ALA A 1 921 ? -16.151 37.397 9.164 1.00 83.38 921 ALA A C 1
ATOM 7080 O O . ALA A 1 921 ? -16.674 36.388 9.639 1.00 83.38 921 ALA A O 1
ATOM 7081 N N . VAL A 1 922 ? -14.827 37.597 9.200 1.00 87.19 922 VAL A N 1
ATOM 7082 C CA . VAL A 1 922 ? -13.853 36.611 9.700 1.00 87.19 922 VAL A CA 1
ATOM 7083 C C . VAL A 1 922 ? -12.990 37.179 10.826 1.00 87.19 922 VAL A C 1
ATOM 7085 O O . VAL A 1 922 ? -12.254 38.159 10.651 1.00 87.19 922 VAL A O 1
ATOM 7088 N N . ARG A 1 923 ? -13.010 36.511 11.983 1.00 90.56 923 ARG A N 1
ATOM 7089 C CA . ARG A 1 923 ? -12.134 36.804 13.128 1.00 90.56 923 ARG A CA 1
ATOM 7090 C C . ARG A 1 923 ? -11.056 35.724 13.219 1.00 90.56 923 ARG A C 1
ATOM 7092 O O . ARG A 1 923 ? -11.358 34.541 13.179 1.00 90.56 923 ARG A O 1
ATOM 7099 N N . VAL A 1 924 ? -9.795 36.118 13.373 1.00 91.50 924 VAL A N 1
ATOM 7100 C CA . VAL A 1 924 ? -8.677 35.171 13.504 1.00 91.50 924 VAL A CA 1
ATOM 7101 C C . VAL A 1 924 ? -7.997 35.361 14.858 1.00 91.50 924 VAL A C 1
ATOM 7103 O O . VAL A 1 924 ? -7.872 36.489 15.353 1.00 91.50 924 VAL A O 1
ATOM 7106 N N . ARG A 1 925 ? -7.614 34.250 15.489 1.00 91.94 925 ARG A N 1
ATOM 7107 C CA . ARG A 1 925 ? -6.914 34.199 16.776 1.00 91.94 925 ARG A CA 1
ATOM 7108 C C . ARG A 1 925 ? -5.702 33.289 16.655 1.00 91.94 925 ARG A C 1
ATOM 7110 O O . ARG A 1 925 ? -5.852 32.091 16.442 1.00 91.94 925 ARG A O 1
ATOM 7117 N N . ILE A 1 926 ? -4.513 33.861 16.810 1.00 92.50 926 ILE A N 1
ATOM 7118 C CA . ILE A 1 926 ? -3.278 33.083 16.903 1.00 92.50 926 ILE A CA 1
ATOM 7119 C C . ILE A 1 926 ? -3.038 32.755 18.371 1.00 92.50 926 ILE A C 1
ATOM 7121 O O . ILE A 1 926 ? -3.049 33.651 19.213 1.00 92.50 926 ILE A O 1
ATOM 7125 N N . VAL A 1 927 ? -2.859 31.473 18.677 1.00 89.81 927 VAL A N 1
ATOM 7126 C CA . VAL A 1 927 ? -2.661 30.984 20.046 1.00 89.81 927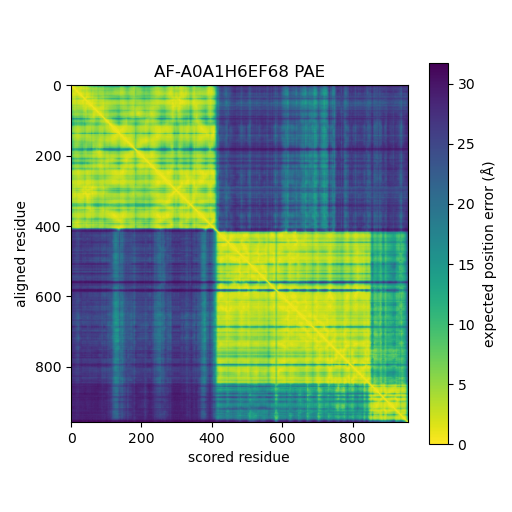 VAL A CA 1
ATOM 7127 C C . VAL A 1 927 ? -1.360 30.181 20.169 1.00 89.81 927 VAL A C 1
ATOM 7129 O O . VAL A 1 927 ? -0.852 29.671 19.165 1.00 89.81 927 VAL A O 1
ATOM 7132 N N . PRO A 1 928 ? -0.791 30.044 21.380 1.00 84.12 928 PRO A N 1
ATOM 7133 C CA . PRO A 1 928 ? 0.365 29.183 21.603 1.00 84.12 928 PRO A CA 1
ATOM 7134 C C . PRO A 1 928 ? 0.072 27.711 21.281 1.00 84.12 928 PRO A C 1
ATOM 7136 O O . PRO A 1 928 ? -1.056 27.233 21.414 1.00 84.12 928 PRO A O 1
ATOM 7139 N N . ARG A 1 929 ? 1.118 26.966 20.909 1.00 81.69 929 ARG A N 1
ATOM 7140 C CA . ARG A 1 929 ? 1.034 25.520 20.658 1.00 81.69 929 ARG A CA 1
ATOM 7141 C C . ARG A 1 929 ? 0.518 24.758 21.884 1.00 81.69 929 ARG A C 1
ATOM 7143 O O . ARG A 1 929 ? 1.019 24.947 22.990 1.00 81.69 929 ARG A O 1
ATOM 7150 N N . GLY A 1 930 ? -0.418 23.837 21.658 1.00 76.94 930 GLY A N 1
ATOM 7151 C CA . GLY A 1 930 ? -1.029 22.998 22.690 1.00 76.94 930 GLY A CA 1
ATOM 7152 C C . GLY A 1 930 ? -2.190 23.651 23.444 1.00 76.94 930 GLY A C 1
ATOM 7153 O O . GLY A 1 930 ? -2.710 23.032 24.372 1.00 76.94 930 GLY A O 1
ATOM 7154 N N . MET A 1 931 ? -2.599 24.870 23.072 1.00 82.69 931 MET A N 1
ATOM 7155 C CA . MET A 1 931 ? -3.727 25.565 23.698 1.00 82.69 931 MET A CA 1
ATOM 7156 C C . MET A 1 931 ? -5.082 25.077 23.168 1.00 82.69 931 MET A C 1
ATOM 7158 O O . MET A 1 931 ? -6.062 25.098 23.914 1.00 82.69 931 MET A O 1
ATOM 7162 N N . LEU A 1 932 ? -5.167 24.640 21.905 1.00 84.44 932 LEU A N 1
ATOM 7163 C CA . LEU A 1 932 ? -6.442 24.262 21.297 1.00 84.44 932 LEU A CA 1
ATOM 7164 C C . LEU A 1 932 ? -6.930 22.892 21.815 1.00 84.44 932 LEU A C 1
ATOM 7166 O O . LEU A 1 932 ? -6.235 21.883 21.650 1.00 84.44 932 LEU A O 1
ATOM 7170 N N . PRO A 1 933 ? -8.138 22.809 22.413 1.00 74.31 933 PRO A N 1
ATOM 7171 C CA . PRO A 1 933 ? -8.660 21.566 22.973 1.00 74.31 933 PRO A CA 1
ATOM 7172 C C . PRO A 1 933 ? -8.870 20.455 21.933 1.00 74.31 933 PRO A C 1
ATOM 7174 O O . PRO A 1 933 ? -9.499 20.647 20.888 1.00 74.31 933 PRO A O 1
ATOM 7177 N N . ARG A 1 934 ? -8.429 19.238 22.276 1.00 69.44 934 ARG A N 1
ATOM 7178 C CA . ARG A 1 934 ? -8.617 18.020 21.471 1.00 69.44 934 ARG A CA 1
ATOM 7179 C C . ARG A 1 934 ? -9.371 16.923 22.220 1.00 69.44 934 ARG A C 1
ATOM 7181 O O . ARG A 1 934 ? -9.402 16.861 23.451 1.00 69.44 934 ARG A O 1
ATOM 7188 N N . THR A 1 935 ? -10.002 16.045 21.453 1.00 60.78 935 THR A N 1
ATOM 7189 C CA . THR A 1 935 ? -10.570 14.775 21.916 1.00 60.78 935 THR A CA 1
ATOM 7190 C C . THR A 1 935 ? -9.459 13.767 22.224 1.00 60.78 935 THR A C 1
ATOM 7192 O O . THR A 1 935 ? -8.299 13.964 21.869 1.00 60.78 935 THR A O 1
ATOM 7195 N N . THR A 1 936 ? -9.811 12.645 22.854 1.00 47.66 936 THR A N 1
ATOM 7196 C CA . THR A 1 936 ? -8.880 11.529 23.118 1.00 47.66 936 THR A CA 1
ATOM 7197 C C . THR A 1 936 ? -8.308 10.907 21.839 1.00 47.66 936 THR A C 1
ATOM 7199 O O . THR A 1 936 ? -7.209 10.371 21.864 1.00 47.66 936 THR A O 1
ATOM 7202 N N . SER A 1 937 ? -9.031 11.033 20.722 1.00 46.66 937 SER A N 1
ATOM 7203 C CA . SER A 1 937 ? -8.628 10.624 19.370 1.00 46.66 937 SER A CA 1
ATOM 7204 C C . SER A 1 937 ? -7.814 11.668 18.600 1.00 46.66 937 SER A C 1
ATOM 7206 O O . SER A 1 937 ? -7.481 11.431 17.448 1.00 46.66 937 SER A O 1
ATOM 7208 N N . GLY A 1 938 ? -7.543 12.844 19.178 1.00 55.56 938 GLY A N 1
ATOM 7209 C CA . GLY A 1 938 ? -6.813 13.922 18.499 1.00 55.56 938 GLY A CA 1
ATOM 7210 C C . GLY A 1 938 ? -7.674 14.919 17.710 1.00 55.56 938 GLY A C 1
ATOM 7211 O O . GLY A 1 938 ? -7.167 15.976 17.356 1.00 55.56 938 GLY A O 1
ATOM 7212 N N . LYS A 1 939 ? -8.978 14.664 17.517 1.00 66.06 939 LYS A N 1
ATOM 7213 C CA . LYS A 1 939 ? -9.916 15.593 16.843 1.00 66.06 939 LYS A CA 1
ATOM 7214 C C . LYS A 1 939 ? -10.115 16.899 17.609 1.00 66.06 939 LYS A C 1
ATOM 7216 O O . LYS A 1 939 ? -10.158 16.867 18.840 1.00 66.06 939 LYS A O 1
ATOM 7221 N N . TRP A 1 940 ? -10.372 17.994 16.904 1.00 75.62 940 TRP A N 1
ATOM 7222 C CA . TRP A 1 940 ? -10.687 19.302 17.485 1.00 75.62 940 TRP A CA 1
ATOM 7223 C C . TRP A 1 940 ? -12.006 19.331 18.264 1.00 75.62 940 TRP A C 1
ATOM 7225 O O . TRP A 1 940 ? -13.009 18.758 17.838 1.00 75.62 940 TRP A O 1
ATOM 7235 N N . ARG A 1 941 ? -12.022 20.021 19.413 1.00 72.00 941 ARG A N 1
ATOM 7236 C CA . ARG A 1 941 ? -13.246 20.287 20.191 1.00 72.00 941 ARG A CA 1
ATOM 7237 C C . ARG A 1 941 ? -13.690 21.733 19.967 1.00 72.00 941 ARG A C 1
ATOM 7239 O O . ARG A 1 941 ? -13.451 22.590 20.807 1.00 72.00 941 ARG A O 1
ATOM 7246 N N . ARG A 1 942 ? -14.341 21.987 18.825 1.00 82.25 942 ARG A N 1
ATOM 7247 C CA . ARG A 1 942 ? -14.768 23.326 18.360 1.00 82.25 942 ARG A CA 1
ATOM 7248 C C . ARG A 1 942 ? -15.507 24.145 19.423 1.00 82.25 942 ARG A C 1
ATOM 7250 O O . ARG A 1 942 ? -15.159 25.300 19.641 1.00 82.25 942 ARG A O 1
ATOM 7257 N N . ASN A 1 943 ? -16.459 23.538 20.134 1.00 75.12 943 ASN A N 1
ATOM 7258 C CA . ASN A 1 943 ? -17.204 24.223 21.198 1.00 75.12 943 ASN A CA 1
ATOM 7259 C C . ASN A 1 943 ? -16.313 24.597 22.390 1.00 75.12 943 ASN A C 1
ATOM 7261 O O . ASN A 1 943 ? -16.372 25.728 22.850 1.00 75.12 943 ASN A O 1
ATOM 7265 N N . ASP A 1 944 ? -15.442 23.694 22.844 1.00 76.81 944 ASP A N 1
ATOM 7266 C CA . ASP A 1 944 ? -14.494 23.999 23.920 1.00 76.81 944 ASP A CA 1
ATOM 7267 C C . ASP A 1 944 ? -13.501 25.087 23.506 1.00 76.81 944 ASP A C 1
ATOM 7269 O O . ASP A 1 944 ? -13.153 25.932 24.323 1.00 76.81 944 ASP A O 1
ATOM 7273 N N . THR A 1 945 ? -13.055 25.092 22.245 1.00 83.31 945 THR A N 1
ATOM 7274 C CA . THR A 1 945 ? -12.229 26.179 21.704 1.00 83.31 945 THR A CA 1
ATOM 7275 C C . THR A 1 945 ? -12.980 27.508 21.755 1.00 83.31 945 THR A C 1
ATOM 7277 O O . THR A 1 945 ? -12.417 28.508 22.195 1.00 83.31 945 THR A O 1
ATOM 7280 N N . ARG A 1 946 ? -14.254 27.525 21.343 1.00 83.00 946 ARG A N 1
ATOM 7281 C CA . ARG A 1 946 ? -15.106 28.718 21.413 1.00 83.00 946 ARG A CA 1
ATOM 7282 C C . ARG A 1 946 ? -15.239 29.224 22.848 1.00 83.00 946 ARG A C 1
ATOM 7284 O O . ARG A 1 946 ? -15.011 30.406 23.088 1.00 83.00 946 ARG A O 1
ATOM 7291 N N . ASP A 1 947 ? -15.544 28.339 23.791 1.00 79.38 947 ASP A N 1
ATOM 7292 C CA . ASP A 1 947 ? -15.736 28.695 25.200 1.00 79.38 947 ASP A CA 1
ATOM 7293 C C . ASP A 1 947 ? -14.417 29.168 25.844 1.00 79.38 947 ASP A C 1
ATOM 7295 O O . ASP A 1 947 ? -14.392 30.166 26.567 1.00 79.38 947 ASP A O 1
ATOM 7299 N N . LEU A 1 948 ? -13.295 28.507 25.526 1.00 81.50 948 LEU A N 1
ATOM 7300 C CA . LEU A 1 948 ? -11.950 28.899 25.960 1.00 81.50 948 LEU A CA 1
ATOM 7301 C C . LEU A 1 948 ? -11.612 30.325 25.508 1.00 81.50 948 LEU A C 1
ATOM 7303 O O . LEU A 1 948 ? -11.139 31.129 26.314 1.00 81.50 948 LEU A O 1
ATOM 7307 N N . LEU A 1 949 ? -11.864 30.631 24.232 1.00 82.06 949 LEU A N 1
ATOM 7308 C CA . LEU A 1 949 ? -11.570 31.934 23.632 1.00 82.06 949 LEU A CA 1
ATOM 7309 C C . LEU A 1 949 ? -12.542 33.034 24.072 1.00 82.06 949 LEU A C 1
ATOM 7311 O O . LEU A 1 949 ? -12.150 34.198 24.124 1.00 82.06 949 LEU A O 1
ATOM 7315 N N . ALA A 1 950 ? -13.784 32.686 24.415 1.00 75.94 950 ALA A N 1
ATOM 7316 C CA . ALA A 1 950 ? -14.733 33.620 25.017 1.00 75.94 950 ALA A CA 1
ATOM 7317 C C . ALA A 1 950 ? -14.292 34.028 26.434 1.00 75.94 950 ALA A C 1
ATOM 7319 O O . ALA A 1 950 ? -14.312 35.210 26.771 1.00 75.94 950 ALA A O 1
ATOM 7320 N N . ASN A 1 951 ? -13.809 33.072 27.235 1.00 62.38 951 ASN A N 1
ATOM 7321 C CA . ASN A 1 951 ? -13.362 33.333 28.607 1.00 62.38 951 ASN A CA 1
ATOM 7322 C C . ASN A 1 951 ? -12.035 34.106 28.674 1.00 62.38 951 ASN A C 1
ATOM 7324 O O . ASN A 1 951 ? -11.856 34.931 29.564 1.00 62.38 951 ASN A O 1
ATOM 7328 N N . THR A 1 952 ? -11.126 33.914 27.713 1.00 58.88 952 THR A N 1
ATOM 7329 C CA . THR A 1 952 ? -9.860 34.677 27.657 1.00 58.88 952 THR A CA 1
ATOM 7330 C C . THR A 1 952 ? -10.038 36.138 27.227 1.00 58.88 952 THR A C 1
ATOM 7332 O O . THR A 1 952 ? -9.130 36.936 27.442 1.00 58.88 952 THR A O 1
ATOM 7335 N N . GLN A 1 953 ? -11.199 36.531 26.683 1.00 51.19 953 GLN A N 1
ATOM 7336 C CA . GLN A 1 953 ? -11.530 37.949 26.460 1.00 51.19 953 GLN A CA 1
ATOM 7337 C C . GLN A 1 953 ? -11.931 38.689 27.748 1.00 51.19 953 GLN A C 1
ATOM 7339 O O . GLN A 1 953 ? -11.894 39.919 27.764 1.00 51.19 953 GLN A O 1
ATOM 7344 N N . GLY A 1 954 ? -12.306 37.971 28.814 1.00 40.03 954 GLY A N 1
ATOM 7345 C CA . GLY A 1 954 ? -12.711 38.565 30.093 1.00 40.03 954 GLY A CA 1
ATOM 7346 C C . GLY A 1 954 ? -11.550 39.115 30.930 1.00 40.03 954 GLY A C 1
ATOM 7347 O O . GLY A 1 954 ? -11.754 40.068 31.671 1.00 40.03 954 GLY A O 1
ATOM 7348 N N . ASP A 1 955 ? -10.340 38.573 30.764 1.00 33.81 955 ASP A N 1
ATOM 7349 C CA . ASP A 1 955 ? -9.138 38.948 31.537 1.00 33.81 955 ASP A CA 1
ATOM 7350 C C . ASP A 1 955 ? -8.291 40.063 30.880 1.00 33.81 955 ASP A C 1
ATOM 7352 O O . ASP A 1 955 ? -7.242 40.439 31.400 1.00 33.81 955 ASP A O 1
ATOM 7356 N N . GLN A 1 956 ? -8.722 40.605 29.733 1.00 31.67 956 GLN A N 1
ATOM 7357 C CA . GLN A 1 956 ? -8.038 41.698 29.015 1.00 31.67 956 GLN A CA 1
ATOM 7358 C C . GLN A 1 956 ? -8.929 42.932 28.763 1.00 31.67 956 GLN A C 1
ATOM 7360 O O . GLN A 1 956 ? -8.637 43.725 27.865 1.00 31.67 956 GLN A O 1
ATOM 7365 N N . ARG A 1 957 ? -10.009 43.110 29.535 1.00 29.53 957 ARG A N 1
ATOM 7366 C CA . ARG A 1 957 ? -10.804 44.350 29.548 1.00 29.53 957 ARG A CA 1
ATOM 7367 C C . ARG A 1 957 ? -10.614 45.149 30.823 1.00 29.53 957 ARG A C 1
ATOM 7369 O O . ARG A 1 957 ? -10.628 44.528 31.906 1.00 29.53 957 ARG A O 1
#

Organism: NCBI:txid1144553

Solvent-accessible surface area (backbone atoms only — not comparable to full-atom values): 49194 Å² total; per-residue (Å²): 106,73,72,55,53,35,49,52,27,57,57,41,37,75,34,67,67,18,27,42,51,41,62,72,28,42,49,55,38,45,76,73,38,47,54,42,78,79,52,98,49,34,32,39,26,29,25,39,69,54,34,51,49,50,44,68,37,59,91,47,29,35,58,64,20,59,70,49,39,57,74,78,34,75,64,45,78,80,35,61,36,54,38,31,54,43,62,14,65,85,16,44,59,82,75,80,29,49,68,64,50,51,51,50,40,60,63,48,25,71,79,41,48,66,68,46,43,64,57,49,51,52,48,40,54,51,27,52,51,51,38,44,53,35,9,49,72,81,41,31,46,36,53,80,38,46,38,43,45,35,47,51,49,50,36,50,48,36,38,50,55,80,91,50,45,73,57,54,52,57,33,32,54,28,47,48,56,63,64,37,81,62,60,89,85,58,93,50,66,65,16,34,50,26,41,52,54,48,46,58,49,50,53,48,52,46,72,70,56,43,81,30,51,46,32,61,50,58,76,70,56,86,71,58,71,67,55,54,44,26,41,52,53,44,50,53,36,64,49,16,52,48,36,20,26,36,51,50,53,46,50,50,49,33,45,76,32,60,66,58,20,56,44,44,72,76,37,62,85,37,39,64,11,36,45,52,35,36,37,36,70,54,20,28,50,28,47,49,63,30,29,24,72,48,69,47,73,53,86,94,44,79,41,51,55,64,19,38,38,37,26,30,44,47,33,22,42,43,24,69,93,80,36,84,67,35,88,53,90,46,52,38,62,52,26,61,38,42,94,89,68,48,80,50,84,48,73,85,74,64,76,44,52,39,70,100,66,42,49,62,52,47,58,60,38,51,52,50,40,53,58,37,49,60,52,45,33,65,60,32,66,66,32,40,68,74,49,84,73,35,47,26,80,28,75,28,46,55,35,65,69,39,41,34,30,22,27,63,56,76,64,84,53,89,81,60,64,63,39,56,70,57,68,60,28,64,61,47,17,41,52,50,26,28,71,77,36,36,73,28,29,46,32,22,76,70,91,62,46,75,41,30,31,41,54,45,45,54,47,10,55,31,27,11,18,36,42,39,75,76,63,52,45,67,76,38,40,35,37,34,45,52,54,87,53,68,60,41,56,31,50,44,47,8,33,37,38,26,25,13,16,27,22,51,52,77,76,54,85,91,55,56,54,65,61,50,18,58,57,48,45,53,51,36,60,64,62,63,38,51,40,31,37,50,40,83,91,38,63,70,37,50,52,48,29,35,72,76,34,77,80,47,42,81,41,78,86,48,79,65,85,46,83,61,82,65,56,85,69,51,36,81,39,56,35,35,38,51,51,47,64,42,60,85,56,83,59,52,33,28,39,30,24,20,39,23,44,51,40,20,31,50,15,47,33,60,44,61,66,42,36,74,85,42,28,39,39,37,32,49,54,60,46,37,44,68,33,36,48,51,52,48,33,39,42,41,30,48,17,39,27,36,41,46,44,49,68,57,42,75,76,36,38,50,62,50,53,58,43,36,39,74,72,59,31,18,27,36,52,39,42,39,70,54,52,45,46,40,38,56,35,51,66,72,46,64,76,68,75,49,68,35,59,61,41,52,39,35,40,26,15,89,49,84,59,47,64,65,50,56,53,45,38,43,65,48,38,42,50,24,50,32,56,62,30,17,55,34,41,32,38,54,42,61,56,30,39,30,61,44,21,39,45,65,75,75,44,61,70,53,72,47,32,21,31,44,68,45,40,53,76,38,30,55,41,79,42,58,81,86,42,94,50,44,35,80,45,34,43,20,22,35,59,23,55,74,44,44,75,49,40,52,88,69,54,59,83,27,30,48,22,43,34,28,39,34,41,62,21,38,43,91,39,46,55,91,34,70,70,61,42,67,68,34,42,64,85,82,27,38,56,71,55,35,27,27,31,38,58,96,81,26,36,27,72,76,51,43,70,85,60,55,26,56,40,94,90,41,61,40,59,33,65,60,56,28,55,56,40,36,71,38,81,61,41,40,82,71,44,48,46,36,46,56,51,97,84,39,27,46,33,38,41,32,21,25,88,49,67,93,45,35,69,61,45,36,50,49,38,46,52,49,40,28,72,74,69,71,44,80,60,57,47,63,43,71,40,58,74,88,68,72,47,58,30,79,84,66,47,71,18,50,59,59,39,50,53,53,57,56,57,61,56,64,80,75,111

pLDDT: mean 87.97, std 10.34, range [29.53, 98.69]

Foldseek 3Di:
DLVVQLVVLVVVCQDLVCLFPVVVSLVSNVVNDQKADPDQQEIERLAQVLLQVLLVCCVFWPACAPVVCCVAAVCLVVFLLSVLVNLALLRDDPPVSVVLLVLLLVCLDPVNLVVLLVVLLVLLLQLLVVQLVVLAVPWDWCVVRVLLSLLQSLCVQAQHDPVCSVLLVQLLVLSVVVVQPDHHPDDSPSNSVSLVVQLVVLVVSCVVCGPHPSVVSVVDDPDDSSSSSSNSSVCSNVSRQQLSQLLLQLLVCLQVPVPVLVCCLVCLVLQLLLSLLSCLQANQFQWGKIFGCAFDDRRNDTRHHGRIYIYRSNSNSQRVVPDDPSNDRDSCQQPQAHPVRHGDDHDDRPSQGDDPNGNSSPSVSSSSSSSNSNSSSVSSVQKHAPDDWTWGSGNGGTHTPTGMIHRPPPPLPPPFPFLDFDDLFLLVLLVVCCVPQQQAWAAEVVVGDIDGSVNLNQLLCQLLLVCVVVPDAAAAEEEEAEAPDSVVSSVLSSQVQLNYAYADQFDFPPDPLLRSLVLSLVVCVLRVHQEYEHDPPCVSNVVNNCVVPVSRDYDYSDGHDGPDDTDDFGQQRFRYFQWFLCLDDRTFTFTAGRLLLSVLLRLVSVQQRHGQPAAEAEEFDCSFLCVVSVQSSQSSSSHHYYYYHNVVCLVCVLVSQVVCQVVLHAEYEAELVSLVSNLVSLVVDDFQPAANLSHFAYEYEPDAHDPVSLVSSCVRCVSNNDHQQRYKYFYADVQLSGGFFTAHGPDHWDKFWAQQQVVQVFFGHGDDPPPLRTDIWTFNHAGTPQKDWAFPPRDDARGKGFIWIAGSNGTCFTRPCVPRNVVQDDVRIGGPQWMWGDDPRTITTDAGNVQFQAAPNGTDHQVVLLVLLLPQPFFDHSQKTWGADPNSAIEIETEGPPPVCFVVSQVSSQVSCCSRVVDNRYHYHYDHPPPFDAGSSRHGSRVVNVVSVVVVVVVVD

Radius of gyration: 36.71 Å; Cα contacts (8 Å, |Δi|>4): 1891; chains: 1; bounding box: 83×82×104 Å

Sequence (957 aa):
MAMVEAWDAFQALWSDSGRRDPYPHLRALSEHAPVFSVGPRRVLALGYDECDYVLRHPELFRVCDREWADMEWPTWREHPSVRSIYNALMHQEPPGNQPARKRLAQMLGPRRMDRLRPLIEEQAREHVRRLRSLAAGGGADAVDHLLTLPNTTIGLALGVPKADLPRLRQWSAALMEANDFNPPGGDLTAADAGYKELHDYLRWLVAEGRPGLATELATGWTGDQDGLLDNLAFLIGAGTETASVMLGTGLRMLVERPELRSLLVQRPDLVPSFVQETLRYDPPAQLAARWTLEPTTLGELRLPRHCLVMLMLGAAGRDHRHFDDPDRFDPYRFAPMDEDGGRQDPPRLLSFGVGPHFCVGSGVAMLTGEIVFPLLARACEGMTFAEPPVHAVGTVIHGYERLRVTIRKPALDTGFDPAVIEGGTLPEALRHLASKAPDTSWVFPAPDVRLAASELYRSSLAMARGLCEAGVRQGERVGLLLPTGPQVWQGLFATVSAGAAATMLPVRPLEPTQVAAERLARIVDSAGMRHIVAGHGFDKLVRALLAQRPRLRCLPLAEGGGSQALPEAAPDDLAVVQYTSGSTAFPKGVTLRHGTVLAGLRALLTSASLTRRDSLVQWVPHHHDMGLFTPLAYGLAGLDVHTFAPLDFVRRPAAFLEYLERCGGTTTTGPDFGYALLNDAARELAPDTLDLGRWRLAYNGAEPVRAATVRDFTRTMDAHGVSENVMFPVYGLAEATLAATFPTPGNTPRIEYVDRDRLADGSAVRVPRDHERAKDIVSVGRPVHGMRLRLAGHPAEGATGEIQLAGDAVTPGYLNAPEANAAAFDGSWFRTGDLGVRLDGDLFVVGRTKDLIIVSGRNYFPEDAEAIASAVPGVHRDHCVAFGDTDEHLVVAAESLHHDRADEISTEIRNQIRRQLGLDAVRVRIVPRGMLPRTTSGKWRRNDTRDLLANTQGDQR

InterPro domains:
  IPR000873 AMP-dependent synthetase/ligase domain [PF00501] (434-815)
  IPR001128 Cytochrome P450 [PF00067] (270-375)
  IPR002397 Cytochrome P450, B-class [PR00359] (157-172)
  IPR002397 Cytochrome P450, B-class [PR00359] (273-284)
  IPR002397 Cytochrome P450, B-class [PR00359] (290-317)
  IPR002397 Cytochrome P450, B-class [PR00359] (318-333)
  IPR002397 Cytochrome P450, B-class [PR00359] (350-359)
  IPR002397 Cytochrome P450, B-class [PR00359] (359-370)
  IPR017972 Cytochrome P450, conserved site [PS00086] (352-361)
  IPR036396 Cytochrome P450 superfamily [G3DSA:1.10.630.10] (4-414)
  IPR036396 Cytochrome P450 superfamily [SSF48264] (18-409)
  IPR042099 ANL, N-terminal domain [G3DSA:3.40.50.12780] (417-849)
  IPR045851 AMP-binding enzyme domain superfamily [G3DSA:3.30.300.30] (850-953)

Nearest PDB structures (foldseek):
  3kxw-assembly1_A  TM=7.596E-01  e=3.546E-38  Legionella pneumophila subsp. pneumophila str. Philadelphia 1
  8iqu-assembly1_A  TM=8.435E-01  e=8.552E-36  Mycobacterium tuberculosis
  3e53-assembly1_A  TM=8.327E-01  e=3.588E-27  Mycobacterium tuberculosis
  3eje-assembly1_B  TM=8.913E-01  e=1.036E-21  Bacillus subtilis
  3eje-assembly2_D  TM=8.923E-01  e=2.364E-21  Bacillus subtilis

Secondary structure (DSSP, 8-state):
-HHHHHHHHHHHHTSHHHHH--HHHHHHHHTT-SEEEEETTEEEE-SHHHHHHHHH-TTTEEES-HHHHHHH-TTGGG-HHHHHHHHSGGG--TTTTHHHHHHHHHHTSHHHHHHHHHHHHHHHHHHHHHHHHHHHTT-EEHHHHTTTHHHHHHHHHHT--GGGHHHHHHHHHHHHHHHS-PPTT---HHHHHHHHHHHHHHHHHHHHT-SSHHHHHHTT--S-HHHHHHHHHHHHHHHHHHHHHHHHHHHHHHHH-HHHHHHHHH-GGGHHHHHHHHHHHS-SB-EEEEEESS-EEETTEEEPTT-EEEEEHHHHTT-TTTSSSTTS--TTTTSSB-TTS-B--PPPP-TT--GGG--TTHHHHHHHHHHHHHHHHHHTTTEEESS--EE---SSB--EEE-EEEE------TTS-B----SSSHHHHHHHHHHH-TT-EEEETTTTEEEEHHHHHHHHHHHHHHHHHTT--TT-EEEEE--SSHHHHHHHHHHHHTTPEEEE----TT--HHHHHHHHHHHHHHHT--EEEE-TT-HHHHHHHHHH-TT-EEEP--SS---SPPPPPPTTSEEEEEE---SSSSPPEEEEEHHHHHHHHHHHHHHTT-BTT--EEE---TTSHHHHHHHHHHHHTT--EEE--HHHHHH-HHHHHHHHHHTT--EEEE-HHHHHHHHHHHHHSPTTS---TT--EEEE-SSPPPHHHHHHHHHHHGGGT--TT-EEE-EE-GGGSSEEEEPPTTSPPPEEEEEHHHHHTTB--B--TTSTTEEEEEB--EEPTT-EEEETT-PPTTB-EEEEEESTTS-S-BTT-HHHHHHHEETTEEEEEEEEEEETTEEEEEEETTT-EEETTEEE-HHHHHHHHHTSTTS-TT-EEEEE-TTS-EEEEEEES-GGGHHHHHHHHHHHHHHHH----EEEEEEETT-S-B-TTS-B-HHHHHHHHHHHTGGG-